Protein AF-0000000084811016 (afdb_homodimer)

pLDDT: mean 85.23, std 10.67, range [47.03, 97.75]

Nearest PDB structures (foldseek):
  6pan-assembly1_A  TM=7.831E-01  e=5.063E-28  Novosphingobium aromaticivorans DSM 12444
  6pao-assembly1_B  TM=7.851E-01  e=3.276E-26  Novosphingobium aromaticivorans DSM 12444
  6par-assembly3_E  TM=7.884E-01  e=3.977E-26  Novosphingobium aromaticivorans DSM 12444
  8t1p-assembly1_C  TM=8.342E-01  e=1.509E-24  Bacillus subtilis subsp. subtilis str. 168
  7n5b-assembly1_A  TM=7.430E-01  e=2.637E-23  Arabidopsis thaliana

Structure (mmCIF, N/CA/C/O backbone):
data_AF-0000000084811016-model_v1
#
loop_
_entity.id
_entity.type
_entity.pdbx_description
1 polymer 'ABC-type multidrug transport system, ATPase and permease components'
#
loop_
_atom_site.group_PDB
_atom_site.id
_atom_site.type_symbol
_atom_site.label_atom_id
_atom_site.label_alt_id
_atom_site.label_comp_id
_atom_site.label_asym_id
_atom_site.label_entity_id
_atom_site.label_seq_id
_atom_site.pdbx_PDB_ins_code
_atom_site.Cartn_x
_atom_site.Cartn_y
_atom_site.Cartn_z
_atom_site.occupancy
_atom_site.B_iso_or_equiv
_atom_site.auth_seq_id
_atom_site.auth_comp_id
_atom_site.auth_asym_id
_atom_site.auth_atom_id
_atom_site.pdbx_PDB_model_num
ATOM 1 N N . MET A 1 1 ? -8.352 -25.422 9.305 1 58.16 1 MET A N 1
ATOM 2 C CA . MET A 1 1 ? -9.492 -25.344 8.398 1 58.16 1 MET A CA 1
ATOM 3 C C . MET A 1 1 ? -10.703 -24.734 9.109 1 58.16 1 MET A C 1
ATOM 5 O O . MET A 1 1 ? -11.383 -23.875 8.555 1 58.16 1 MET A O 1
ATOM 9 N N . ARG A 1 2 ? -10.906 -25.203 10.367 1 61.25 2 ARG A N 1
ATOM 10 C CA . ARG A 1 2 ? -12.055 -24.703 11.109 1 61.25 2 ARG A CA 1
ATOM 11 C C . ARG A 1 2 ? -11.953 -23.188 11.305 1 61.25 2 ARG A C 1
ATOM 13 O O . ARG A 1 2 ? -12.945 -22.469 11.188 1 61.25 2 ARG A O 1
ATOM 20 N N . SER A 1 3 ? -10.719 -22.781 11.5 1 65.69 3 SER A N 1
ATOM 21 C CA . SER A 1 3 ? -10.523 -21.344 11.703 1 65.69 3 SER A CA 1
ATOM 22 C C . SER A 1 3 ? -10.812 -20.562 10.43 1 65.69 3 SER A C 1
ATOM 24 O O . SER A 1 3 ? -11.344 -19.453 10.484 1 65.69 3 SER A O 1
ATOM 26 N N . ILE A 1 4 ? -10.523 -21.188 9.328 1 68.5 4 ILE A N 1
ATOM 27 C CA . ILE A 1 4 ? -10.766 -20.547 8.039 1 68.5 4 ILE A CA 1
ATOM 28 C C . ILE A 1 4 ? -12.266 -20.438 7.797 1 68.5 4 ILE A C 1
ATOM 30 O O . ILE A 1 4 ? -12.758 -19.375 7.383 1 68.5 4 ILE A O 1
ATOM 34 N N . LEU A 1 5 ? -12.914 -21.484 8.133 1 66 5 LEU A N 1
ATOM 35 C CA . LEU A 1 5 ? -14.352 -21.516 7.883 1 66 5 LEU A CA 1
ATOM 36 C C . LEU A 1 5 ? -15.078 -20.531 8.789 1 66 5 LEU A C 1
ATOM 38 O O . LEU A 1 5 ? -16.078 -19.938 8.375 1 66 5 LEU A O 1
ATOM 42 N N . ARG A 1 6 ? -14.57 -20.359 9.922 1 64.88 6 ARG A N 1
ATOM 43 C CA . ARG A 1 6 ? -15.219 -19.453 10.867 1 64.88 6 ARG A CA 1
ATOM 44 C C . ARG A 1 6 ? -15.008 -18 10.461 1 64.88 6 ARG A C 1
ATOM 46 O O . ARG A 1 6 ? -15.805 -17.141 10.82 1 64.88 6 ARG A O 1
ATOM 53 N N . SER A 1 7 ? -13.984 -17.906 9.656 1 68.31 7 SER A N 1
ATOM 54 C CA . SER A 1 7 ? -13.672 -16.531 9.242 1 68.31 7 SER A CA 1
ATOM 55 C C . SER A 1 7 ? -14.508 -16.125 8.039 1 68.31 7 SER A C 1
ATOM 57 O O . SER A 1 7 ? -14.562 -14.938 7.695 1 68.31 7 SER A O 1
ATOM 59 N N . LEU A 1 8 ? -15.266 -17.078 7.496 1 75.56 8 LEU A N 1
ATOM 60 C CA . LEU A 1 8 ? -16.047 -16.781 6.297 1 75.56 8 LEU A CA 1
ATOM 61 C C . LEU A 1 8 ? -17.453 -16.312 6.656 1 75.56 8 LEU A C 1
ATOM 63 O O . LEU A 1 8 ? -18.031 -16.797 7.629 1 75.56 8 LEU A O 1
ATOM 67 N N . PRO A 1 9 ? -17.922 -15.375 5.922 1 73.56 9 PRO A N 1
ATOM 68 C CA . PRO A 1 9 ? -19.312 -14.945 6.133 1 73.56 9 PRO A CA 1
ATOM 69 C C . PRO A 1 9 ? -20.312 -16.062 5.883 1 73.56 9 PRO A C 1
ATOM 71 O O . PRO A 1 9 ? -20.078 -16.953 5.062 1 73.56 9 PRO A O 1
ATOM 74 N N . ALA A 1 10 ? -21.375 -16.109 6.582 1 70.56 10 ALA A N 1
ATOM 75 C CA . ALA A 1 10 ? -22.391 -17.172 6.578 1 70.56 10 ALA A CA 1
ATOM 76 C C . ALA A 1 10 ? -22.906 -17.422 5.168 1 70.56 10 ALA A C 1
ATOM 78 O O . ALA A 1 10 ? -23.094 -18.562 4.762 1 70.56 10 ALA A O 1
ATOM 79 N N . ALA A 1 11 ? -23.062 -16.297 4.418 1 70.44 11 ALA A N 1
ATOM 80 C CA . ALA A 1 11 ? -23.609 -16.438 3.066 1 70.44 11 ALA A CA 1
ATOM 81 C C . ALA A 1 11 ? -22.656 -17.25 2.186 1 70.44 11 ALA A C 1
ATOM 83 O O . ALA A 1 11 ? -23.094 -17.984 1.301 1 70.44 11 ALA A O 1
ATOM 84 N N . PHE A 1 12 ? -21.484 -17.203 2.496 1 76.62 12 PHE A N 1
ATOM 85 C CA . PHE A 1 12 ? -20.5 -17.875 1.651 1 76.62 12 PHE A CA 1
ATOM 86 C C . PHE A 1 12 ? -20.266 -19.297 2.125 1 76.62 12 PHE A C 1
ATOM 88 O O . PHE A 1 12 ? -19.781 -20.141 1.359 1 76.62 12 PHE A O 1
ATOM 95 N N . ARG A 1 13 ? -20.75 -19.656 3.24 1 77.75 13 ARG A N 1
ATOM 96 C CA . ARG A 1 13 ? -20.594 -21.016 3.717 1 77.75 13 ARG A CA 1
ATOM 97 C C . ARG A 1 13 ? -21.484 -21.984 2.936 1 77.75 13 ARG A C 1
ATOM 99 O O . ARG A 1 13 ? -21.031 -23.062 2.541 1 77.75 13 ARG A O 1
ATOM 106 N N . ARG A 1 14 ? -22.688 -21.547 2.672 1 78.81 14 ARG A N 1
ATOM 107 C CA . ARG A 1 14 ? -23.594 -22.406 1.901 1 78.81 14 ARG A CA 1
ATOM 108 C C . ARG A 1 14 ? -23.125 -22.531 0.456 1 78.81 14 ARG A C 1
ATOM 110 O O . ARG A 1 14 ? -23.125 -23.625 -0.107 1 78.81 14 ARG A O 1
ATOM 117 N N . ARG A 1 15 ? -22.797 -21.422 -0.067 1 81.06 15 ARG A N 1
ATOM 118 C CA . ARG A 1 15 ? -22.266 -21.438 -1.43 1 81.06 15 ARG A CA 1
ATOM 119 C C . ARG A 1 15 ? -20.953 -22.203 -1.506 1 81.06 15 ARG A C 1
ATOM 121 O O . ARG A 1 15 ? -20.625 -22.766 -2.549 1 81.06 15 ARG A O 1
ATOM 128 N N . GLY A 1 16 ? -20.312 -22.234 -0.375 1 82.12 16 GLY A N 1
ATOM 129 C CA . GLY A 1 16 ? -19.062 -22.969 -0.292 1 82.12 16 GLY A CA 1
ATOM 130 C C . GLY A 1 16 ? -19.234 -24.469 -0.471 1 82.12 16 GLY A C 1
ATOM 131 O O . GLY A 1 16 ? -18.406 -25.125 -1.105 1 82.12 16 GLY A O 1
ATOM 132 N N . LEU A 1 17 ? -20.359 -24.953 -0.088 1 81.12 17 LEU A N 1
ATOM 133 C CA . LEU A 1 17 ? -20.656 -26.375 -0.242 1 81.12 17 LEU A CA 1
ATOM 134 C C . LEU A 1 17 ? -20.891 -26.734 -1.706 1 81.12 17 LEU A C 1
ATOM 136 O O . LEU A 1 17 ? -20.5 -27.797 -2.168 1 81.12 17 LEU A O 1
ATOM 140 N N . ARG A 1 18 ? -21.547 -25.812 -2.354 1 83.06 18 ARG A N 1
ATOM 141 C CA . ARG A 1 18 ? -21.75 -26.031 -3.781 1 83.06 18 ARG A CA 1
ATOM 142 C C . ARG A 1 18 ? -20.422 -26.062 -4.527 1 83.06 18 ARG A C 1
ATOM 144 O O . ARG A 1 18 ? -20.234 -26.859 -5.441 1 83.06 18 ARG A O 1
ATOM 151 N N . ILE A 1 19 ? -19.609 -25.281 -4.078 1 85.75 19 ILE A N 1
ATOM 152 C CA . ILE A 1 19 ? -18.297 -25.219 -4.723 1 85.75 19 ILE A CA 1
ATOM 153 C C . ILE A 1 19 ? -17.5 -26.484 -4.391 1 85.75 19 ILE A C 1
ATOM 155 O O . ILE A 1 19 ? -16.766 -27 -5.234 1 85.75 19 ILE A O 1
ATOM 159 N N . ALA A 1 20 ? -17.703 -26.953 -3.201 1 84.38 20 ALA A N 1
ATOM 160 C CA . ALA A 1 20 ? -17.078 -28.219 -2.838 1 84.38 20 ALA A CA 1
ATOM 161 C C . ALA A 1 20 ? -17.562 -29.359 -3.744 1 84.38 20 ALA A C 1
ATOM 163 O O . ALA A 1 20 ? -16.766 -30.219 -4.137 1 84.38 20 ALA A O 1
ATOM 164 N N . ALA A 1 21 ? -18.797 -29.297 -4.074 1 86.56 21 ALA A N 1
ATOM 165 C CA . ALA A 1 21 ? -19.359 -30.297 -4.984 1 86.56 21 ALA A CA 1
ATOM 166 C C . ALA A 1 21 ? -18.75 -30.188 -6.371 1 86.56 21 ALA A C 1
ATOM 168 O O . ALA A 1 21 ? -18.516 -31.203 -7.039 1 86.56 21 ALA A O 1
ATOM 169 N N . THR A 1 22 ? -18.562 -28.938 -6.746 1 88.31 22 THR A N 1
ATOM 170 C CA . THR A 1 22 ? -17.922 -28.734 -8.039 1 88.31 22 THR A CA 1
ATOM 171 C C . THR A 1 22 ? -16.516 -29.312 -8.047 1 88.31 22 THR A C 1
ATOM 173 O O . THR A 1 22 ? -16.047 -29.828 -9.07 1 88.31 22 THR A O 1
ATOM 176 N N . LEU A 1 23 ? -15.883 -29.328 -6.934 1 86.56 23 LEU A N 1
ATOM 177 C CA . LEU A 1 23 ? -14.539 -29.891 -6.832 1 86.56 23 LEU A CA 1
ATOM 178 C C . LEU A 1 23 ? -14.578 -31.406 -6.984 1 86.56 23 LEU A C 1
ATOM 180 O O . LEU A 1 23 ? -13.719 -32 -7.652 1 86.56 23 LEU A O 1
ATOM 184 N N . VAL A 1 24 ? -15.547 -31.984 -6.418 1 86.5 24 VAL A N 1
ATOM 185 C CA . VAL A 1 24 ? -15.719 -33.438 -6.516 1 86.5 24 VAL A CA 1
ATOM 186 C C . VAL A 1 24 ? -16.016 -33.812 -7.961 1 86.5 24 VAL A C 1
ATOM 188 O O . VAL A 1 24 ? -15.43 -34.781 -8.492 1 86.5 24 VAL A O 1
ATOM 191 N N . LEU A 1 25 ? -16.875 -33.062 -8.508 1 89.56 25 LEU A N 1
ATOM 192 C CA . LEU A 1 25 ? -17.25 -33.344 -9.891 1 89.56 25 LEU A CA 1
ATOM 193 C C . LEU A 1 25 ? -16.047 -33.219 -10.812 1 89.56 25 LEU A C 1
ATOM 195 O O . LEU A 1 25 ? -15.867 -34 -11.734 1 89.56 25 LEU A O 1
ATOM 199 N N . ARG A 1 26 ? -15.289 -32.281 -10.57 1 87 26 ARG A N 1
ATOM 200 C CA . ARG A 1 26 ? -14.102 -32.062 -11.391 1 87 26 ARG A CA 1
ATOM 201 C C . ARG A 1 26 ? -13.117 -33.219 -11.211 1 87 26 ARG A C 1
ATOM 203 O O . ARG A 1 26 ? -12.477 -33.656 -12.18 1 87 26 ARG A O 1
ATOM 210 N N . ALA A 1 27 ? -13.008 -33.656 -9.984 1 85 27 ALA A N 1
ATOM 211 C CA . ALA A 1 27 ? -12.117 -34.781 -9.719 1 85 27 ALA A CA 1
ATOM 212 C C . ALA A 1 27 ? -12.586 -36.031 -10.453 1 85 27 ALA A C 1
ATOM 214 O O . ALA A 1 27 ? -11.781 -36.75 -11.031 1 85 27 ALA A O 1
ATOM 215 N N . VAL A 1 28 ? -13.812 -36.25 -10.5 1 86.81 28 VAL A N 1
ATOM 216 C CA . VAL A 1 28 ? -14.391 -37.406 -11.164 1 86.81 28 VAL A CA 1
ATOM 217 C C . VAL A 1 28 ? -14.211 -37.281 -12.672 1 86.81 28 VAL A C 1
ATOM 219 O O . VAL A 1 28 ? -13.867 -38.25 -13.352 1 86.81 28 VAL A O 1
ATOM 222 N N . LEU A 1 29 ? -14.445 -36.094 -13.102 1 87.06 29 LEU A N 1
ATOM 223 C CA . LEU A 1 29 ? -14.281 -35.844 -14.531 1 87.06 29 LEU A CA 1
ATOM 224 C C . LEU A 1 29 ? -12.828 -36.062 -14.953 1 87.06 29 LEU A C 1
ATOM 226 O O . LEU A 1 29 ? -12.555 -36.562 -16.031 1 87.06 29 LEU A O 1
ATOM 230 N N . ASN A 1 30 ? -11.969 -35.625 -14.125 1 82.62 30 ASN A N 1
ATOM 231 C CA . ASN A 1 30 ? -10.555 -35.781 -14.438 1 82.62 30 ASN A CA 1
ATOM 232 C C . ASN A 1 30 ? -10.148 -37.25 -14.438 1 82.62 30 ASN A C 1
ATOM 234 O O . ASN A 1 30 ? -9.344 -37.688 -15.266 1 82.62 30 ASN A O 1
ATOM 238 N N . LEU A 1 31 ? -10.703 -37.969 -13.547 1 80.88 31 LEU A N 1
ATOM 239 C CA . LEU A 1 31 ? -10.461 -39.406 -13.555 1 80.88 31 LEU A CA 1
ATOM 240 C C . LEU A 1 31 ? -11.047 -40.062 -14.805 1 80.88 31 LEU A C 1
ATOM 242 O O . LEU A 1 31 ? -10.414 -40.906 -15.422 1 80.88 31 LEU A O 1
ATOM 246 N N . ALA A 1 32 ? -12.188 -39.625 -15.109 1 81.62 32 ALA A N 1
ATOM 247 C CA . ALA A 1 32 ? -12.859 -40.156 -16.297 1 81.62 32 ALA A CA 1
ATOM 248 C C . ALA A 1 32 ? -12.078 -39.844 -17.562 1 81.62 32 ALA A C 1
ATOM 250 O O . ALA A 1 32 ? -12.055 -40.625 -18.5 1 81.62 32 ALA A O 1
ATOM 251 N N . GLY A 1 33 ? -11.539 -38.656 -17.609 1 78.44 33 GLY A N 1
ATOM 252 C CA . GLY A 1 33 ? -10.719 -38.312 -18.75 1 78.44 33 GLY A CA 1
ATOM 253 C C . GLY A 1 33 ? -9.5 -39.188 -18.922 1 78.44 33 GLY A C 1
ATOM 254 O O . GLY A 1 33 ? -9.141 -39.562 -20.031 1 78.44 33 GLY A O 1
ATOM 255 N N . LEU A 1 34 ? -8.93 -39.531 -17.844 1 73.19 34 LEU A N 1
ATOM 256 C CA . LEU A 1 34 ? -7.785 -40.438 -17.891 1 73.19 34 LEU A CA 1
ATOM 257 C C . LEU A 1 34 ? -8.219 -41.844 -18.281 1 73.19 34 LEU A C 1
ATOM 259 O O . LEU A 1 34 ? -7.527 -42.5 -19.062 1 73.19 34 LEU A O 1
ATOM 263 N N . ALA A 1 35 ? -9.328 -42.25 -17.766 1 71.81 35 ALA A N 1
ATOM 264 C CA . ALA A 1 35 ? -9.859 -43.594 -18.062 1 71.81 35 ALA A CA 1
ATOM 265 C C . ALA A 1 35 ? -10.273 -43.688 -19.531 1 71.81 35 ALA A C 1
ATOM 267 O O . ALA A 1 35 ? -10.172 -44.781 -20.125 1 71.81 35 ALA A O 1
ATOM 268 N N . ALA A 1 36 ? -10.664 -42.625 -20.047 1 74.69 36 ALA A N 1
ATOM 269 C CA . ALA A 1 36 ? -11.141 -42.594 -21.422 1 74.69 36 ALA A CA 1
ATOM 270 C C . ALA A 1 36 ? -10 -42.875 -22.406 1 74.69 36 ALA A C 1
ATOM 272 O O . ALA A 1 36 ? -10.234 -43.25 -23.562 1 74.69 36 ALA A O 1
ATOM 273 N N . LEU A 1 37 ? -8.781 -42.688 -21.922 1 71.75 37 LEU A N 1
ATOM 274 C CA . LEU A 1 37 ? -7.629 -42.906 -22.797 1 71.75 37 LEU A CA 1
ATOM 275 C C . LEU A 1 37 ? -7.262 -44.375 -22.859 1 71.75 37 LEU A C 1
ATOM 277 O O . LEU A 1 37 ? -6.531 -44.812 -23.75 1 71.75 37 LEU A O 1
ATOM 281 N N . LEU A 1 38 ? -7.848 -45.25 -22 1 68.31 38 LEU A N 1
ATOM 282 C CA . LEU A 1 38 ? -7.484 -46.656 -21.875 1 68.31 38 LEU A CA 1
ATOM 283 C C . LEU A 1 38 ? -7.941 -47.438 -23.094 1 68.31 38 LEU A C 1
ATOM 285 O O . LEU A 1 38 ? -7.176 -48.25 -23.641 1 68.31 38 LEU A O 1
ATOM 289 N N . PRO A 1 39 ? -9.164 -47.188 -23.531 1 65.75 39 PRO A N 1
ATOM 290 C CA . PRO A 1 39 ? -9.586 -47.938 -24.719 1 65.75 39 PRO A CA 1
ATOM 291 C C . PRO A 1 39 ? -8.703 -47.688 -25.938 1 65.75 39 PRO A C 1
ATOM 293 O O . PRO A 1 39 ? -8.453 -48.594 -26.734 1 65.75 39 PRO A O 1
ATOM 296 N N . VAL A 1 40 ? -8.289 -46.5 -26.031 1 67.62 40 VAL A N 1
ATOM 297 C CA . VAL A 1 40 ? -7.406 -46.156 -27.141 1 67.62 40 VAL A CA 1
ATOM 298 C C . VAL A 1 40 ? -6.082 -46.906 -27 1 67.62 40 VAL A C 1
ATOM 300 O O . VAL A 1 40 ? -5.539 -47.406 -27.984 1 67.62 40 VAL A O 1
ATOM 303 N N . LEU A 1 41 ? -5.648 -47 -25.797 1 64.75 41 LEU A N 1
ATOM 304 C CA . LEU A 1 41 ? -4.406 -47.719 -25.516 1 64.75 41 LEU A CA 1
ATOM 305 C C . LEU A 1 41 ? -4.555 -49.188 -25.812 1 64.75 41 LEU A C 1
ATOM 307 O O . LEU A 1 41 ? -3.654 -49.812 -26.391 1 64.75 41 LEU A O 1
ATOM 311 N N . THR A 1 42 ? -5.684 -49.781 -25.484 1 64.44 42 THR A N 1
ATOM 312 C CA . THR A 1 42 ? -5.914 -51.219 -25.703 1 64.44 42 THR A CA 1
ATOM 313 C C . THR A 1 42 ? -6.055 -51.531 -27.188 1 64.44 42 THR A C 1
ATOM 315 O O . THR A 1 42 ? -5.609 -52.562 -27.656 1 64.44 42 THR A O 1
ATOM 318 N N . LEU A 1 43 ? -6.648 -50.625 -27.859 1 65.88 43 LEU A N 1
ATOM 319 C CA . LEU A 1 43 ? -6.828 -50.844 -29.281 1 65.88 43 LEU A CA 1
ATOM 320 C C . LEU A 1 43 ? -5.484 -50.875 -30 1 65.88 43 LEU A C 1
ATOM 322 O O . LEU A 1 43 ? -5.305 -51.625 -30.969 1 65.88 43 LEU A O 1
ATOM 326 N N . VAL A 1 44 ? -4.637 -50.094 -29.5 1 63.62 44 VAL A N 1
ATOM 327 C CA . VAL A 1 44 ? -3.336 -49.969 -30.141 1 63.62 44 VAL A CA 1
ATOM 328 C C . VAL A 1 44 ? -2.457 -51.156 -29.75 1 63.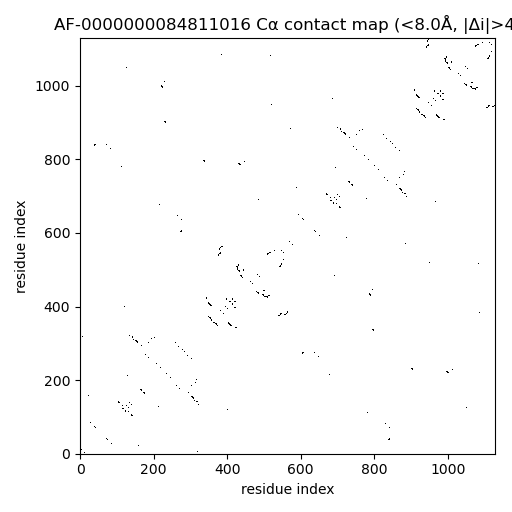62 44 VAL A C 1
ATOM 330 O O . VAL A 1 44 ? -1.685 -51.688 -30.562 1 63.62 44 VAL A O 1
ATOM 333 N N . LEU A 1 45 ? -2.547 -51.625 -28.5 1 60.88 45 LEU A N 1
ATOM 334 C CA . LEU A 1 45 ? -1.664 -52.656 -27.984 1 60.88 45 LEU A CA 1
ATOM 335 C C . LEU A 1 45 ? -2.123 -54.031 -28.438 1 60.88 45 LEU A C 1
ATOM 337 O O . LEU A 1 45 ? -1.302 -54.938 -28.625 1 60.88 45 LEU A O 1
ATOM 341 N N . ASP A 1 46 ? -3.441 -54.281 -28.406 1 58.56 46 ASP A N 1
ATOM 342 C CA . ASP A 1 46 ? -3.918 -55.594 -28.812 1 58.56 46 ASP A CA 1
ATOM 343 C C . ASP A 1 46 ? -4.922 -55.5 -29.969 1 58.56 46 ASP A C 1
ATOM 345 O O . ASP A 1 46 ? -6.133 -55.469 -29.734 1 58.56 46 ASP A O 1
ATOM 349 N N . PRO A 1 47 ? -4.371 -55.281 -31.188 1 55.72 47 PRO A N 1
ATOM 350 C CA . PRO A 1 47 ? -5.309 -55.188 -32.312 1 55.72 47 PRO A CA 1
ATOM 351 C C . PRO A 1 47 ? -6.227 -56.406 -32.406 1 55.72 47 PRO A C 1
ATOM 353 O O . PRO A 1 47 ? -7.309 -56.312 -33 1 55.72 47 PRO A O 1
ATOM 356 N N . ALA A 1 48 ? -5.695 -57.562 -32 1 54.34 48 ALA A N 1
ATOM 357 C CA . ALA A 1 48 ? -6.5 -58.781 -32.094 1 54.34 48 ALA A CA 1
ATOM 358 C C . ALA A 1 48 ? -7.578 -58.812 -31.016 1 54.34 48 ALA A C 1
ATOM 360 O O . ALA A 1 48 ? -8.312 -59.781 -30.891 1 54.34 48 ALA A O 1
ATOM 361 N N . GLY A 1 49 ? -7.516 -57.875 -30.188 1 53.06 49 GLY A N 1
ATOM 362 C CA . GLY A 1 49 ? -8.445 -57.875 -29.062 1 53.06 49 GLY A CA 1
ATOM 363 C C . GLY A 1 49 ? -9.898 -57.75 -29.484 1 53.06 49 GLY A C 1
ATOM 364 O O . GLY A 1 49 ? -10.797 -57.812 -28.656 1 53.06 49 GLY A O 1
ATOM 365 N N . PHE A 1 50 ? -10.102 -57.5 -30.719 1 53.56 50 PHE A N 1
ATOM 366 C CA . PHE A 1 50 ? -11.453 -57.438 -31.266 1 53.56 50 PHE A CA 1
ATOM 367 C C . PHE A 1 50 ? -12.062 -58.812 -31.375 1 53.56 50 PHE A C 1
ATOM 369 O O . PHE A 1 50 ? -13.281 -58.969 -31.547 1 53.56 50 PHE A O 1
ATOM 376 N N . GLU A 1 51 ? -11.188 -59.719 -31.453 1 51.81 51 GLU A N 1
ATOM 377 C CA . GLU A 1 51 ? -11.734 -61.031 -31.672 1 51.81 51 GLU A CA 1
ATOM 378 C C . GLU A 1 51 ? -12.016 -61.75 -30.359 1 51.81 51 GLU A C 1
ATOM 380 O O . GLU A 1 51 ? -12.742 -62.75 -30.312 1 51.81 51 GLU A O 1
ATOM 385 N N . GLY A 1 52 ? -11.477 -61.188 -29.25 1 51.44 52 GLY A N 1
ATOM 386 C CA . GLY A 1 52 ? -11.703 -62 -28.062 1 51.44 52 GLY A CA 1
ATOM 387 C C . GLY A 1 52 ? -12.859 -61.5 -27.219 1 51.44 52 GLY A C 1
ATOM 388 O O . GLY A 1 52 ? -13.727 -60.781 -27.703 1 51.44 52 GLY A O 1
ATOM 389 N N . ASP A 1 53 ? -13.211 -62.031 -26.031 1 53.12 53 ASP A N 1
ATOM 390 C CA . ASP A 1 53 ? -14.289 -61.812 -25.078 1 53.12 53 ASP A CA 1
ATOM 391 C C . ASP A 1 53 ? -14.094 -60.531 -24.281 1 53.12 53 ASP A C 1
ATOM 393 O O . ASP A 1 53 ? -14.719 -60.344 -23.234 1 53.12 53 ASP A O 1
ATOM 397 N N . GLY A 1 54 ? -13.297 -59.625 -24.703 1 56.06 54 GLY A N 1
ATOM 398 C CA . GLY A 1 54 ? -13.094 -58.469 -23.828 1 56.06 54 GLY A CA 1
ATOM 399 C C . GLY A 1 54 ? -14.117 -57.375 -24.031 1 56.06 54 GLY A C 1
ATOM 400 O O . GLY A 1 54 ? -14.953 -57.469 -24.938 1 56.06 54 GLY A O 1
ATOM 401 N N . PRO A 1 55 ? -14.344 -56.5 -23.078 1 60.53 55 PRO A N 1
ATOM 402 C CA . PRO A 1 55 ? -15.367 -55.469 -23.125 1 60.53 55 PRO A CA 1
ATOM 403 C C . PRO A 1 55 ? -15.32 -54.656 -24.438 1 60.53 55 PRO A C 1
ATOM 405 O O . PRO A 1 55 ? -16.375 -54.281 -24.969 1 60.53 55 PRO A O 1
ATOM 408 N N . LEU A 1 56 ? -14.219 -54.625 -25.109 1 63.59 56 LEU A N 1
ATOM 409 C CA . LEU A 1 56 ? -14.141 -53.875 -26.359 1 63.59 56 LEU A CA 1
ATOM 410 C C . LEU A 1 56 ? -14.688 -54.719 -27.516 1 63.59 56 LEU A C 1
ATOM 412 O O . LEU A 1 56 ? -15.312 -54.156 -28.438 1 63.59 56 LEU A O 1
ATOM 416 N N . ALA A 1 57 ? -14.445 -55.969 -27.422 1 63.25 57 ALA A N 1
ATOM 417 C CA . ALA A 1 57 ? -14.977 -56.875 -28.453 1 63.25 57 ALA A CA 1
ATOM 418 C C . ALA A 1 57 ? -16.5 -56.875 -28.438 1 63.25 57 ALA A C 1
ATOM 420 O O . ALA A 1 57 ? -17.141 -56.906 -29.5 1 63.25 57 ALA A O 1
ATOM 421 N N . MET A 1 58 ? -16.922 -56.719 -27.141 1 61 58 MET A N 1
ATOM 422 C CA . MET A 1 58 ? -18.375 -56.719 -27.016 1 61 58 MET A CA 1
ATOM 423 C C . MET A 1 58 ? -18.969 -55.438 -27.609 1 61 58 MET A C 1
ATOM 425 O O . MET A 1 58 ? -20.016 -55.5 -28.266 1 61 58 MET A O 1
ATOM 429 N N . VAL A 1 59 ? -18.25 -54.312 -27.328 1 66.94 59 VAL A N 1
ATOM 430 C CA . VAL A 1 59 ? -18.75 -53.062 -27.875 1 66.94 59 VAL A CA 1
ATOM 431 C C . VAL A 1 59 ? -18.609 -53.062 -29.406 1 66.94 59 VAL A C 1
ATOM 433 O O . VAL A 1 59 ? -19.453 -52.531 -30.109 1 66.94 59 VAL A O 1
ATOM 436 N N . TYR A 1 60 ? -17.578 -53.75 -29.875 1 66 60 TYR A N 1
ATOM 437 C CA . TYR A 1 60 ? -17.375 -53.875 -31.312 1 66 60 TYR A CA 1
ATOM 438 C C . TYR A 1 60 ? -18.516 -54.656 -31.953 1 66 60 TYR A C 1
ATOM 440 O O . TYR A 1 60 ? -19.062 -54.25 -32.969 1 66 60 TYR A O 1
ATOM 448 N N . VAL A 1 61 ? -18.797 -55.719 -31.281 1 62.75 61 VAL A N 1
ATOM 449 C CA . VAL A 1 61 ? -19.859 -56.562 -31.828 1 62.75 61 VAL A CA 1
ATOM 450 C C . VAL A 1 61 ? -21.188 -55.844 -31.734 1 62.75 61 VAL A C 1
ATOM 452 O O . VAL A 1 61 ? -22 -55.875 -32.656 1 62.75 61 VAL A O 1
ATOM 455 N N . TRP A 1 62 ? -21.281 -55.094 -30.672 1 62.16 62 TRP A N 1
ATOM 456 C CA . TRP A 1 62 ? -22.547 -54.406 -30.453 1 62.16 62 TRP A CA 1
ATOM 457 C C . TRP A 1 62 ? -22.672 -53.219 -31.406 1 62.16 62 TRP A C 1
ATOM 459 O O . TRP A 1 62 ? -23.781 -52.875 -31.844 1 62.16 62 TRP A O 1
ATOM 469 N N . SER A 1 63 ? -21.578 -52.5 -31.734 1 67 63 SER A N 1
ATOM 470 C CA . SER A 1 63 ? -21.641 -51.281 -32.562 1 67 63 SER A CA 1
ATOM 471 C C . SER A 1 63 ? -21.906 -51.656 -34.031 1 67 63 SER A C 1
ATOM 473 O O . SER A 1 63 ? -22.406 -50.812 -34.781 1 67 63 SER A O 1
ATOM 475 N N . GLY A 1 64 ? -21.797 -53.031 -34.5 1 61.56 64 GLY A N 1
ATOM 476 C CA . GLY A 1 64 ? -22.109 -53.531 -35.812 1 61.56 64 GLY A CA 1
ATOM 477 C C . GLY A 1 64 ? -21.172 -52.969 -36.875 1 61.56 64 GLY A C 1
ATOM 478 O O . GLY A 1 64 ? -21.484 -53 -38.062 1 61.56 64 GLY A O 1
ATOM 479 N N . VAL A 1 65 ? -20.094 -52.375 -36.438 1 63.75 65 VAL A N 1
ATOM 480 C CA . VAL A 1 65 ? -19.25 -51.781 -37.438 1 63.75 65 VAL A CA 1
ATOM 481 C C . VAL A 1 65 ? -18.391 -52.844 -38.125 1 63.75 65 VAL A C 1
ATOM 483 O O . VAL A 1 65 ? -17.891 -53.75 -37.469 1 63.75 65 VAL A O 1
ATOM 486 N N . ALA A 1 66 ? -18.531 -53 -39.375 1 62.84 66 ALA A N 1
ATOM 487 C CA . ALA A 1 66 ? -18.031 -54.062 -40.25 1 62.84 66 ALA A CA 1
ATOM 488 C C . ALA A 1 66 ? -16.516 -54.156 -40.188 1 62.84 66 ALA A C 1
ATOM 490 O O . ALA A 1 66 ? -15.945 -55.25 -40.25 1 62.84 66 ALA A O 1
ATOM 491 N N . SER A 1 67 ? -15.766 -52.938 -40.125 1 70.25 67 SER A N 1
ATOM 492 C CA . SER A 1 67 ? -14.312 -53.031 -40.281 1 70.25 67 SER A CA 1
ATOM 493 C C . SER A 1 67 ? -13.594 -52.594 -39.031 1 70.25 67 SER A C 1
ATOM 495 O O . SER A 1 67 ? -14.016 -51.625 -38.344 1 70.25 67 SER A O 1
ATOM 497 N N . PRO A 1 68 ? -12.812 -53.406 -38.531 1 72.56 68 PRO A N 1
ATOM 498 C CA . PRO A 1 68 ? -12.031 -53.125 -37.344 1 72.56 68 PRO A CA 1
ATOM 499 C C . PRO A 1 68 ? -11.383 -51.719 -37.375 1 72.56 68 PRO A C 1
ATOM 501 O O . PRO A 1 68 ? -11.266 -51.062 -36.344 1 72.56 68 PRO A O 1
ATOM 504 N N . ARG A 1 69 ? -11.164 -51.312 -38.562 1 73.5 69 ARG A N 1
ATOM 505 C CA . ARG A 1 69 ? -10.539 -50 -38.688 1 73.5 69 ARG A CA 1
ATOM 506 C C . ARG A 1 69 ? -11.539 -48.875 -38.406 1 73.5 69 ARG A C 1
ATOM 508 O O . ARG A 1 69 ? -11.219 -47.906 -37.75 1 73.5 69 ARG A O 1
ATOM 515 N N . THR A 1 70 ? -12.672 -49.094 -38.938 1 76.38 70 THR A N 1
ATOM 516 C CA . THR A 1 70 ? -13.703 -48.062 -38.75 1 76.38 70 THR A CA 1
ATOM 517 C C . THR A 1 70 ? -14.125 -48 -37.281 1 76.38 70 THR A C 1
ATOM 519 O O . THR A 1 70 ? -14.422 -46.938 -36.781 1 76.38 70 THR A O 1
ATOM 522 N N . PHE A 1 71 ? -14.047 -49.094 -36.688 1 76.81 71 PHE A N 1
ATOM 523 C CA . PHE A 1 71 ? -14.391 -49.156 -35.281 1 76.81 71 PHE A CA 1
ATOM 524 C C . PHE A 1 71 ? -13.328 -48.438 -34.438 1 76.81 71 PHE A C 1
ATOM 526 O O . PHE A 1 71 ? -13.656 -47.719 -33.5 1 76.81 71 PHE A O 1
ATOM 533 N N . ALA A 1 72 ? -12.188 -48.656 -34.812 1 74.94 72 ALA A N 1
ATOM 534 C CA . ALA A 1 72 ? -11.086 -48 -34.062 1 74.94 72 ALA A CA 1
ATOM 535 C C . ALA A 1 72 ? -11.156 -46.5 -34.219 1 74.94 72 ALA A C 1
ATOM 537 O O . ALA A 1 72 ? -10.93 -45.75 -33.25 1 74.94 72 ALA A O 1
ATOM 538 N N . LEU A 1 73 ? -11.547 -46.031 -35.344 1 79.06 73 LEU A N 1
ATOM 539 C CA . LEU A 1 73 ? -11.641 -44.594 -35.562 1 79.06 73 LEU A CA 1
ATOM 540 C C . LEU A 1 73 ? -12.844 -44.031 -34.844 1 79.06 73 LEU A C 1
ATOM 542 O O . LEU A 1 73 ? -12.789 -42.875 -34.344 1 79.06 73 LEU A O 1
ATOM 546 N N . ALA A 1 74 ? -13.836 -44.781 -34.781 1 81.75 74 ALA A N 1
ATOM 547 C CA . ALA A 1 74 ? -15.031 -44.344 -34.094 1 81.75 74 ALA A CA 1
ATOM 548 C C . ALA A 1 74 ? -14.766 -44.219 -32.594 1 81.75 74 ALA A C 1
ATOM 550 O O . ALA A 1 74 ? -15.242 -43.281 -31.922 1 81.75 74 ALA A O 1
ATOM 551 N N . VAL A 1 75 ? -14.055 -45.125 -32.094 1 81.12 75 VAL A N 1
ATOM 552 C CA . VAL A 1 75 ? -13.719 -45.094 -30.688 1 81.12 75 VAL A CA 1
ATOM 553 C C . VAL A 1 75 ? -12.797 -43.938 -30.391 1 81.12 75 VAL A C 1
ATOM 555 O O . VAL A 1 75 ? -12.969 -43.25 -29.375 1 81.12 75 VAL A O 1
ATOM 558 N N . CYS A 1 76 ? -11.875 -43.719 -31.25 1 81 76 CYS A N 1
ATOM 559 C CA . CYS A 1 76 ? -10.977 -42.562 -31.078 1 81 76 CYS A CA 1
ATOM 560 C C . CYS A 1 76 ? -11.742 -41.25 -31.141 1 81 76 CYS A C 1
ATOM 562 O O . CYS A 1 76 ? -11.492 -40.344 -30.344 1 81 76 CYS A O 1
ATOM 564 N N . GLY A 1 77 ? -12.602 -41.156 -32.062 1 84.81 77 GLY A N 1
ATOM 565 C CA . GLY A 1 77 ? -13.43 -39.969 -32.156 1 84.81 77 GLY A CA 1
ATOM 566 C C . GLY A 1 77 ? -14.289 -39.75 -30.938 1 84.81 77 GLY A C 1
ATOM 567 O O . GLY A 1 77 ? -14.461 -38.594 -30.484 1 84.81 77 GLY A O 1
ATOM 568 N N . ALA A 1 78 ? -14.797 -40.812 -30.406 1 86.31 78 ALA A N 1
ATOM 569 C CA . ALA A 1 78 ? -15.625 -40.719 -29.219 1 86.31 78 ALA A CA 1
ATOM 570 C C . ALA A 1 78 ? -14.805 -40.281 -28.016 1 86.31 78 ALA A C 1
ATOM 572 O O . ALA A 1 78 ? -15.289 -39.5 -27.172 1 86.31 78 ALA A O 1
ATOM 573 N N . VAL A 1 79 ? -13.641 -40.75 -27.938 1 85.81 79 VAL A N 1
ATOM 574 C CA . VAL A 1 79 ? -12.766 -40.375 -26.828 1 85.81 79 VAL A CA 1
ATOM 575 C C . VAL A 1 79 ? -12.391 -38.906 -26.922 1 85.81 79 VAL A C 1
ATOM 577 O O . VAL A 1 79 ? -12.406 -38.188 -25.922 1 85.81 79 VAL A O 1
ATOM 580 N N . VAL A 1 80 ? -12.055 -38.438 -28.109 1 88.62 80 VAL A N 1
ATOM 581 C CA . VAL A 1 80 ? -11.711 -37.031 -28.312 1 88.62 80 VAL A CA 1
ATOM 582 C C . VAL A 1 80 ? -12.914 -36.156 -27.969 1 88.62 80 VAL A C 1
ATOM 584 O O . VAL A 1 80 ? -12.773 -35.125 -27.312 1 88.62 80 VAL A O 1
ATOM 587 N N . GLY A 1 81 ? -14.062 -36.562 -28.484 1 91.88 81 GLY A N 1
ATOM 588 C CA . GLY A 1 81 ? -15.273 -35.844 -28.156 1 91.88 81 GLY A CA 1
ATOM 589 C C . GLY A 1 81 ? -15.555 -35.75 -26.672 1 91.88 81 GLY A C 1
ATOM 590 O O . GLY A 1 81 ? -15.945 -34.719 -26.156 1 91.88 81 GLY A O 1
ATOM 591 N N . PHE A 1 82 ? -15.32 -36.812 -25.984 1 91.06 82 PHE A N 1
ATOM 592 C CA . PHE A 1 82 ? -15.516 -36.844 -24.531 1 91.06 82 PHE A CA 1
ATOM 593 C C . PHE A 1 82 ? -14.531 -35.938 -23.828 1 91.06 82 PHE A C 1
ATOM 595 O O . PHE A 1 82 ? -14.898 -35.219 -22.891 1 91.06 82 PHE A O 1
ATOM 602 N N . ILE A 1 83 ? -13.383 -35.906 -24.266 1 89.94 83 ILE A N 1
ATOM 603 C CA . ILE A 1 83 ? -12.344 -35.094 -23.625 1 89.94 83 ILE A CA 1
ATOM 604 C C . ILE A 1 83 ? -12.648 -33.625 -23.844 1 89.94 83 ILE A C 1
ATOM 606 O O . ILE A 1 83 ? -12.469 -32.812 -22.938 1 89.94 83 ILE A O 1
ATOM 610 N N . VAL A 1 84 ? -13.07 -33.312 -25.016 1 91.56 84 VAL A N 1
ATOM 611 C CA . VAL A 1 84 ? -13.43 -31.938 -25.312 1 91.56 84 VAL A CA 1
ATOM 612 C C . VAL A 1 84 ? -14.578 -31.5 -24.406 1 91.56 84 VAL A C 1
ATOM 614 O O . VAL A 1 84 ? -14.555 -30.406 -23.844 1 91.56 84 VAL A O 1
ATOM 617 N N . LEU A 1 85 ? -15.531 -32.375 -24.281 1 93.38 85 LEU A N 1
ATOM 618 C CA . LEU A 1 85 ? -16.672 -32.094 -23.406 1 93.38 85 LEU A CA 1
ATOM 619 C C . LEU A 1 85 ? -16.219 -31.969 -21.953 1 93.38 85 LEU A C 1
ATOM 621 O O . LEU A 1 85 ? -16.641 -31.047 -21.25 1 93.38 85 LEU A O 1
ATOM 625 N N . LYS A 1 86 ? -15.43 -32.812 -21.516 1 92.19 86 LYS A N 1
ATOM 626 C CA . LYS A 1 86 ? -14.891 -32.812 -20.172 1 92.19 86 LYS A CA 1
ATOM 627 C C . LYS A 1 86 ? -14.109 -31.516 -19.906 1 92.19 86 LYS A C 1
ATOM 629 O O . LYS A 1 86 ? -14.25 -30.906 -18.844 1 92.19 86 LYS A O 1
ATOM 634 N N . CYS A 1 87 ? -13.297 -31.141 -20.891 1 91.44 87 CYS A N 1
ATOM 635 C CA . CYS A 1 87 ? -12.508 -29.922 -20.75 1 91.44 87 CYS A CA 1
ATOM 636 C C . CYS A 1 87 ? -13.422 -28.703 -20.656 1 91.44 87 CYS A C 1
ATOM 638 O O . CYS A 1 87 ? -13.148 -27.781 -19.875 1 91.44 87 CYS A O 1
ATOM 640 N N . GLY A 1 88 ? -14.445 -28.703 -21.375 1 92.62 88 GLY A N 1
ATOM 641 C CA . GLY A 1 88 ? -15.414 -27.625 -21.297 1 92.62 88 GLY A CA 1
ATOM 642 C C . GLY A 1 88 ? -16.109 -27.531 -19.953 1 92.62 88 GLY A C 1
ATOM 643 O O . GLY A 1 88 ? -16.234 -26.453 -19.391 1 92.62 88 GLY A O 1
ATOM 644 N N . VAL A 1 89 ? -16.5 -28.672 -19.453 1 93.31 89 VAL A N 1
ATOM 645 C CA . VAL A 1 89 ? -17.188 -28.719 -18.172 1 93.31 89 VAL A CA 1
ATOM 646 C C . VAL A 1 89 ? -16.203 -28.328 -17.062 1 93.31 89 VAL A C 1
ATOM 648 O O . VAL A 1 89 ? -16.562 -27.562 -16.156 1 93.31 89 VAL A O 1
ATOM 651 N N . ASN A 1 90 ? -15.023 -28.797 -17.156 1 90.81 90 ASN A N 1
ATOM 652 C CA . ASN A 1 90 ? -14 -28.438 -16.172 1 90.81 90 ASN A CA 1
ATOM 653 C C . ASN A 1 90 ? -13.719 -26.938 -16.172 1 90.81 90 ASN A C 1
ATOM 655 O O . ASN A 1 90 ? -13.477 -26.359 -15.109 1 90.81 90 ASN A O 1
ATOM 659 N N . PHE A 1 91 ? -13.719 -26.438 -17.297 1 91.5 91 PHE A N 1
ATOM 660 C CA . PHE A 1 91 ? -13.5 -25 -17.422 1 91.5 91 PHE A CA 1
ATOM 661 C C . PHE A 1 91 ? -14.609 -24.219 -16.734 1 91.5 91 PHE A C 1
ATOM 663 O O . PHE A 1 91 ? -14.344 -23.266 -15.992 1 91.5 91 PHE A O 1
ATOM 670 N N . LEU A 1 92 ? -15.844 -24.625 -16.969 1 93 92 LEU A N 1
ATOM 671 C CA . LEU A 1 92 ? -16.984 -23.938 -16.375 1 93 92 LEU A CA 1
ATOM 672 C C . LEU A 1 92 ? -17 -24.094 -14.859 1 93 92 LEU A C 1
ATOM 674 O O . LEU A 1 92 ? -17.312 -23.141 -14.133 1 93 92 LEU A O 1
ATOM 678 N N . LEU A 1 93 ? -16.656 -25.25 -14.445 1 91.56 93 LEU A N 1
ATOM 679 C CA . LEU A 1 93 ? -16.625 -25.5 -13.008 1 91.56 93 LEU A CA 1
ATOM 680 C C . LEU A 1 93 ? -15.492 -24.703 -12.352 1 91.56 93 LEU A C 1
ATOM 682 O O . LEU A 1 93 ? -15.664 -24.141 -11.266 1 91.56 93 LEU A O 1
ATOM 686 N N . ALA A 1 94 ? -14.383 -24.656 -12.992 1 89.94 94 ALA A N 1
ATOM 687 C CA . ALA A 1 94 ? -13.25 -23.875 -12.484 1 89.94 94 ALA A CA 1
ATOM 688 C C . ALA A 1 94 ? -13.586 -22.391 -12.438 1 89.94 94 ALA A C 1
ATOM 690 O O . ALA A 1 94 ? -13.18 -21.672 -11.516 1 89.94 94 ALA A O 1
ATOM 691 N N . ARG A 1 95 ? -14.258 -21.969 -13.438 1 90.56 95 ARG A N 1
ATOM 692 C CA . ARG A 1 95 ? -14.688 -20.578 -13.492 1 90.56 95 ARG A CA 1
ATOM 693 C C . ARG A 1 95 ? -15.625 -20.25 -12.336 1 90.56 95 ARG A C 1
ATOM 695 O O . ARG A 1 95 ? -15.516 -19.172 -11.734 1 90.56 95 ARG A O 1
ATOM 702 N N . ALA A 1 96 ? -16.5 -21.109 -12.07 1 91 96 ALA A N 1
ATOM 703 C CA . ALA A 1 96 ? -17.422 -20.906 -10.953 1 91 96 ALA A CA 1
ATOM 704 C C . ALA A 1 96 ? -16.656 -20.828 -9.625 1 91 96 ALA A C 1
ATOM 706 O O . ALA A 1 96 ? -16.984 -20.031 -8.758 1 91 96 ALA A O 1
ATOM 707 N N . GLU A 1 97 ? -15.734 -21.656 -9.5 1 90.19 97 GLU A N 1
ATOM 708 C CA . GLU A 1 97 ? -14.914 -21.656 -8.297 1 90.19 97 GLU A CA 1
ATOM 709 C C . GLU A 1 97 ? -14.141 -20.359 -8.141 1 90.19 97 GLU A C 1
ATOM 711 O O . GLU A 1 97 ? -14.086 -19.781 -7.055 1 90.19 97 GLU A O 1
ATOM 716 N N . ARG A 1 98 ? -13.531 -19.922 -9.203 1 90.12 98 ARG A N 1
ATOM 717 C CA . ARG A 1 98 ? -12.742 -18.703 -9.156 1 90.12 98 ARG A CA 1
ATOM 718 C C . ARG A 1 98 ? -13.625 -17.484 -8.867 1 90.12 98 ARG A C 1
ATOM 720 O O . ARG A 1 98 ? -13.219 -16.578 -8.133 1 90.12 98 ARG A O 1
ATOM 727 N N . ARG A 1 99 ? -14.766 -17.516 -9.469 1 89.94 99 ARG A N 1
ATOM 728 C CA . ARG A 1 99 ? -15.695 -16.422 -9.203 1 89.94 99 ARG A CA 1
ATOM 729 C C . ARG A 1 99 ? -16.094 -16.375 -7.734 1 89.94 99 ARG A C 1
ATOM 731 O O . ARG A 1 99 ? -16.234 -15.305 -7.156 1 89.94 99 ARG A O 1
ATOM 738 N N . TYR A 1 100 ? -16.266 -17.516 -7.219 1 91 100 TYR A N 1
ATOM 739 C CA . TYR A 1 100 ? -16.578 -17.609 -5.801 1 91 100 TYR A CA 1
ATOM 740 C C . TYR A 1 100 ? -15.453 -17.031 -4.953 1 91 100 TYR A C 1
ATOM 742 O O . TYR A 1 100 ? -15.695 -16.266 -4.023 1 91 100 TYR A O 1
ATOM 750 N N . ILE A 1 101 ? -14.305 -17.359 -5.246 1 90.81 101 ILE A N 1
ATOM 751 C CA . ILE A 1 101 ? -13.141 -16.938 -4.469 1 90.81 101 ILE A CA 1
ATOM 752 C C . ILE A 1 101 ? -12.977 -15.422 -4.559 1 90.81 101 ILE A C 1
ATOM 754 O O . ILE A 1 101 ? -12.766 -14.75 -3.545 1 90.81 101 ILE A O 1
ATOM 758 N N . TYR A 1 102 ? -13.125 -14.828 -5.73 1 92 102 TYR A N 1
ATOM 759 C CA . TYR A 1 102 ? -12.914 -13.391 -5.906 1 92 102 TYR A CA 1
ATOM 760 C C . TYR A 1 102 ? -14.094 -12.602 -5.363 1 92 102 TYR A C 1
ATOM 762 O O . TYR A 1 102 ? -13.938 -11.453 -4.93 1 92 102 TYR A O 1
ATOM 770 N N . ASP A 1 103 ? -15.25 -13.289 -5.398 1 90.56 103 ASP A N 1
ATOM 771 C CA . ASP A 1 103 ? -16.375 -12.664 -4.723 1 90.56 103 ASP A CA 1
ATOM 772 C C . ASP A 1 103 ? -16.141 -12.586 -3.215 1 90.56 103 ASP A C 1
ATOM 774 O O . ASP A 1 103 ? -16.547 -11.617 -2.568 1 90.56 103 ASP A O 1
ATOM 778 N N . LEU A 1 104 ? -15.641 -13.617 -2.732 1 89.88 104 LEU A N 1
ATOM 779 C CA . LEU A 1 104 ? -15.281 -13.609 -1.317 1 89.88 104 LEU A CA 1
ATOM 780 C C . LEU A 1 104 ? -14.234 -12.539 -1.025 1 89.88 104 LEU A C 1
ATOM 782 O O . LEU A 1 104 ? -14.289 -11.867 0.008 1 89.88 104 LEU A O 1
ATOM 786 N N . TYR A 1 105 ? -13.258 -12.406 -1.868 1 92.94 105 TYR A N 1
ATOM 787 C CA . TYR A 1 105 ? -12.258 -11.352 -1.76 1 92.94 105 TYR A CA 1
ATOM 788 C C . TYR A 1 105 ? -12.914 -9.977 -1.682 1 92.94 105 TYR A C 1
ATOM 790 O O . TYR A 1 105 ? -12.602 -9.18 -0.795 1 92.94 105 TYR A O 1
ATOM 798 N N . ARG A 1 106 ? -13.828 -9.75 -2.549 1 93.06 106 ARG A N 1
ATOM 799 C CA . ARG A 1 106 ? -14.562 -8.492 -2.586 1 93.06 106 ARG A CA 1
ATOM 800 C C . ARG A 1 106 ? -15.297 -8.242 -1.272 1 93.06 106 ARG A C 1
ATOM 802 O O . ARG A 1 106 ? -15.211 -7.156 -0.703 1 93.06 106 ARG A O 1
ATOM 809 N N . THR A 1 107 ? -15.953 -9.219 -0.825 1 90.5 107 THR A N 1
ATOM 810 C CA . THR A 1 107 ? -16.766 -9.102 0.381 1 90.5 107 THR A CA 1
ATOM 811 C C . THR A 1 107 ? -15.883 -8.875 1.606 1 90.5 107 THR A C 1
ATOM 813 O O . THR A 1 107 ? -16.203 -8.047 2.461 1 90.5 107 THR A O 1
ATOM 816 N N . LEU A 1 108 ? -14.805 -9.594 1.689 1 91.06 108 LEU A N 1
ATOM 817 C CA . LEU A 1 108 ? -13.914 -9.469 2.84 1 91.06 108 LEU A CA 1
ATOM 818 C C . LEU A 1 108 ? -13.25 -8.094 2.869 1 91.06 108 LEU A C 1
ATOM 820 O O . LEU A 1 108 ? -13.117 -7.488 3.936 1 91.06 108 LEU A O 1
ATOM 824 N N . SER A 1 109 ? -12.773 -7.633 1.723 1 94.12 109 SER A N 1
ATOM 825 C CA . SER A 1 109 ? -12.148 -6.312 1.648 1 94.12 109 SER A CA 1
ATOM 826 C C . SER A 1 109 ? -13.133 -5.219 2.047 1 94.12 109 SER A C 1
ATOM 828 O O . SER A 1 109 ? -12.773 -4.297 2.785 1 94.12 109 SER A O 1
ATOM 830 N N . ARG A 1 110 ? -14.328 -5.332 1.54 1 92 110 ARG A N 1
ATOM 831 C CA . ARG A 1 110 ? -15.375 -4.371 1.872 1 92 110 ARG A CA 1
ATOM 832 C C . ARG A 1 110 ? -15.688 -4.402 3.363 1 92 110 ARG A C 1
ATOM 834 O O . ARG A 1 110 ? -15.828 -3.352 3.994 1 92 110 ARG A O 1
ATOM 841 N N . ARG A 1 111 ? -15.805 -5.535 3.861 1 89.81 111 ARG A N 1
ATOM 842 C CA . ARG A 1 111 ? -16.109 -5.707 5.277 1 89.81 111 ARG A CA 1
ATOM 843 C C . ARG A 1 111 ? -15.016 -5.125 6.156 1 89.81 111 ARG A C 1
ATOM 845 O O . ARG A 1 111 ? -15.297 -4.492 7.176 1 89.81 111 ARG A O 1
ATOM 852 N N . LEU A 1 112 ? -13.797 -5.434 5.789 1 92.06 112 LEU A N 1
ATOM 853 C CA . LEU A 1 112 ? -12.672 -4.914 6.559 1 92.06 112 LEU A CA 1
ATOM 854 C C . LEU A 1 112 ? -12.625 -3.391 6.5 1 92.06 112 LEU A C 1
ATOM 856 O O . LEU A 1 112 ? -12.344 -2.734 7.504 1 92.06 112 LEU A O 1
ATOM 860 N N . TYR A 1 113 ? -12.891 -2.84 5.367 1 93.69 113 TYR A N 1
ATOM 861 C CA . TYR A 1 113 ? -12.945 -1.397 5.156 1 93.69 113 TYR A CA 1
ATOM 862 C C . TYR A 1 113 ? -13.984 -0.749 6.062 1 93.69 113 TYR A C 1
ATOM 864 O O . TYR A 1 113 ? -13.688 0.223 6.762 1 93.69 113 TYR A O 1
ATOM 872 N N . ILE A 1 114 ? -15.109 -1.286 6.121 1 91.56 114 ILE A N 1
ATOM 873 C CA . ILE A 1 114 ? -16.203 -0.78 6.934 1 91.56 114 ILE A CA 1
ATOM 874 C C . ILE A 1 114 ? -15.891 -0.984 8.414 1 91.56 114 ILE A C 1
ATOM 876 O O . ILE A 1 114 ? -16.094 -0.083 9.227 1 91.56 114 ILE A O 1
ATOM 880 N N . ALA A 1 115 ? -15.367 -2.15 8.742 1 91.12 115 ALA A N 1
ATOM 881 C CA . ALA A 1 115 ? -15.062 -2.482 10.125 1 91.12 115 ALA A CA 1
ATOM 882 C C . ALA A 1 115 ? -14.047 -1.506 10.719 1 91.12 115 ALA A C 1
ATOM 884 O O . ALA A 1 115 ? -14.195 -1.05 11.852 1 91.12 115 ALA A O 1
ATOM 885 N N . TYR A 1 116 ? -12.992 -1.212 9.977 1 92.62 116 TYR A N 1
ATOM 886 C CA . TYR A 1 116 ? -11.984 -0.267 10.445 1 92.62 116 TYR A CA 1
ATOM 887 C C . TYR A 1 116 ? -12.578 1.128 10.609 1 92.62 116 TYR A C 1
ATOM 889 O O . TYR A 1 116 ? -12.273 1.828 11.578 1 92.62 116 TYR A O 1
ATOM 897 N N . HIS A 1 117 ? -13.406 1.497 9.641 1 91.69 117 HIS A N 1
ATOM 898 C CA . HIS A 1 117 ? -14.047 2.805 9.719 1 91.69 117 HIS A CA 1
ATOM 899 C C . HIS A 1 117 ? -14.961 2.902 10.938 1 91.69 117 HIS A C 1
ATOM 901 O O . HIS A 1 117 ? -14.938 3.906 11.648 1 91.69 117 HIS A O 1
ATOM 907 N N . ASP A 1 118 ? -15.656 1.892 11.211 1 89.5 118 ASP A N 1
ATOM 908 C CA . ASP A 1 118 ? -16.688 1.914 12.242 1 89.5 118 ASP A CA 1
ATOM 909 C C . ASP A 1 118 ? -16.078 1.816 13.633 1 89.5 118 ASP A C 1
ATOM 911 O O . ASP A 1 118 ? -16.766 2.057 14.633 1 89.5 118 ASP A O 1
ATOM 915 N N . ARG A 1 119 ? -14.844 1.521 13.766 1 89.44 119 ARG A N 1
ATOM 916 C CA . ARG A 1 119 ? -14.18 1.419 15.062 1 89.44 119 ARG A CA 1
ATOM 917 C C . ARG A 1 119 ? -13.992 2.795 15.688 1 89.44 119 ARG A C 1
ATOM 919 O O . ARG A 1 119 ? -13.734 2.906 16.891 1 89.44 119 ARG A O 1
ATOM 926 N N . GLY A 1 120 ? -14.062 3.871 14.836 1 90.31 120 GLY A N 1
ATOM 927 C CA . GLY A 1 120 ? -14.109 5.219 15.383 1 90.31 120 GLY A CA 1
ATOM 928 C C . GLY A 1 120 ? -12.766 5.926 15.352 1 90.31 120 GLY A C 1
ATOM 929 O O . GLY A 1 120 ? -11.758 5.34 14.945 1 90.31 120 GLY A O 1
ATOM 930 N N . LEU A 1 121 ? -12.789 7.105 15.844 1 91.06 121 LEU A N 1
ATOM 931 C CA . LEU A 1 121 ? -11.648 8 15.758 1 91.06 121 LEU A CA 1
ATOM 932 C C . LEU A 1 121 ? -10.531 7.547 16.688 1 91.06 121 LEU A C 1
ATOM 934 O O . LEU A 1 121 ? -9.352 7.641 16.344 1 91.06 121 LEU A O 1
ATOM 938 N N . ALA A 1 122 ? -10.891 7.109 17.859 1 88.69 122 ALA A N 1
ATOM 939 C CA . ALA A 1 122 ? -9.883 6.676 18.828 1 88.69 122 ALA A CA 1
ATOM 940 C C . ALA A 1 122 ? -9.023 5.559 18.25 1 88.69 122 ALA A C 1
ATOM 942 O O . ALA A 1 122 ? -7.797 5.562 18.406 1 88.69 122 ALA A O 1
ATOM 943 N N . PHE A 1 123 ? -9.648 4.594 17.594 1 89.44 123 PHE A N 1
ATOM 944 C CA . PHE A 1 123 ? -8.945 3.482 16.969 1 89.44 123 PHE A CA 1
ATOM 945 C C . PHE A 1 123 ? -8.055 3.975 15.836 1 89.44 123 PHE A C 1
ATOM 947 O O . PHE A 1 123 ? -6.891 3.568 15.727 1 89.44 123 PHE A O 1
ATOM 954 N N . ILE A 1 124 ? -8.594 4.848 15 1 90.5 124 ILE A N 1
ATOM 955 C CA . ILE A 1 124 ? -7.867 5.344 13.836 1 90.5 124 ILE A CA 1
ATOM 956 C C . ILE A 1 124 ? -6.641 6.133 14.289 1 90.5 124 ILE A C 1
ATOM 958 O O . ILE A 1 124 ? -5.555 5.988 13.719 1 90.5 124 ILE A O 1
ATOM 962 N N . ASN A 1 125 ? -6.762 6.953 15.305 1 88.31 125 ASN A N 1
ATOM 963 C CA . ASN A 1 125 ? -5.668 7.773 15.805 1 88.31 125 ASN A CA 1
ATOM 964 C C . ASN A 1 125 ? -4.574 6.922 16.453 1 88.31 125 ASN A C 1
ATOM 966 O O . ASN A 1 125 ? -3.428 7.359 16.562 1 88.31 125 ASN A O 1
ATOM 970 N N . ASN A 1 126 ? -4.973 5.738 16.906 1 87.31 126 ASN A N 1
ATOM 971 C CA . ASN A 1 126 ? -4.004 4.863 17.562 1 87.31 126 ASN A CA 1
ATOM 972 C C . ASN A 1 126 ? -3.434 3.834 16.594 1 87.31 126 ASN A C 1
ATOM 974 O O . ASN A 1 126 ? -2.646 2.973 17 1 87.31 126 ASN A O 1
ATOM 978 N N . SER A 1 127 ? -3.906 3.953 15.43 1 88.25 127 SER A N 1
ATOM 979 C CA . SER A 1 127 ? -3.412 3.053 14.391 1 88.25 127 SER A CA 1
ATOM 980 C C . SER A 1 127 ? -2.684 3.82 13.297 1 88.25 127 SER A C 1
ATOM 982 O O . SER A 1 127 ? -2.756 5.051 13.242 1 88.25 127 SER A O 1
ATOM 984 N N . ASN A 1 128 ? -1.903 3.094 12.555 1 87.88 128 ASN A N 1
ATOM 985 C CA . ASN A 1 128 ? -1.241 3.691 11.398 1 87.88 128 ASN A CA 1
ATOM 986 C C . ASN A 1 128 ? -2.055 3.496 10.125 1 87.88 128 ASN A C 1
ATOM 988 O O . ASN A 1 128 ? -2.42 2.369 9.781 1 87.88 128 ASN A O 1
ATOM 992 N N . SER A 1 129 ? -2.391 4.602 9.477 1 88.88 129 SER A N 1
ATOM 993 C CA . SER A 1 129 ? -3.268 4.586 8.305 1 88.88 129 SER A CA 1
ATOM 994 C C . SER A 1 129 ? -2.699 3.703 7.199 1 88.88 129 SER A C 1
ATOM 996 O O . SER A 1 129 ? -3.449 3.037 6.484 1 88.88 129 SER A O 1
ATOM 998 N N . SER A 1 130 ? -1.342 3.668 7.023 1 86.06 130 SER A N 1
ATOM 999 C CA . SER A 1 130 ? -0.718 2.855 5.984 1 86.06 130 SER A CA 1
ATOM 1000 C C . SER A 1 130 ? -0.903 1.366 6.262 1 86.06 130 SER A C 1
ATOM 1002 O O . SER A 1 130 ? -1.061 0.572 5.332 1 86.06 130 SER A O 1
ATOM 1004 N N . VAL A 1 131 ? -0.882 1.028 7.547 1 86.44 131 VAL A N 1
ATOM 1005 C CA . VAL A 1 131 ? -1.056 -0.368 7.934 1 86.44 131 VAL A CA 1
ATOM 1006 C C . VAL A 1 131 ? -2.504 -0.792 7.703 1 86.44 131 VAL A C 1
ATOM 1008 O O . VAL A 1 131 ? -2.762 -1.879 7.176 1 86.44 131 VAL A O 1
ATOM 1011 N N . LEU A 1 132 ? -3.443 0.057 8.086 1 91 132 LEU A N 1
ATOM 1012 C CA . LEU A 1 132 ? -4.855 -0.235 7.859 1 91 132 LEU A CA 1
ATOM 1013 C C . LEU A 1 132 ? -5.152 -0.356 6.367 1 91 132 LEU A C 1
ATOM 1015 O O . LEU A 1 132 ? -5.871 -1.266 5.945 1 91 132 LEU A O 1
ATOM 1019 N N . ALA A 1 133 ? -4.566 0.589 5.629 1 91.31 133 ALA A N 1
ATOM 1020 C CA . ALA A 1 133 ? -4.762 0.564 4.18 1 91.31 133 ALA A CA 1
ATOM 1021 C C . ALA A 1 133 ? -4.184 -0.709 3.57 1 91.31 133 ALA A C 1
ATOM 1023 O O . ALA A 1 133 ? -4.785 -1.305 2.674 1 91.31 133 ALA A O 1
ATOM 1024 N N . ARG A 1 134 ? -3.053 -1.143 4.02 1 88.25 134 ARG A N 1
ATOM 1025 C CA . ARG A 1 134 ? -2.434 -2.371 3.533 1 88.25 134 ARG A CA 1
ATOM 1026 C C . ARG A 1 134 ? -3.309 -3.582 3.84 1 88.25 134 ARG A C 1
ATOM 1028 O O . ARG A 1 134 ? -3.445 -4.48 3.008 1 88.25 134 ARG A O 1
ATOM 1035 N N . ASN A 1 135 ? -3.875 -3.666 5.027 1 91.31 135 ASN A N 1
ATOM 1036 C CA . ASN A 1 135 ? -4.746 -4.781 5.383 1 91.31 135 ASN A CA 1
ATOM 1037 C C . ASN A 1 135 ? -5.934 -4.895 4.434 1 91.31 135 ASN A C 1
ATOM 1039 O O . ASN A 1 135 ? -6.246 -5.984 3.951 1 91.31 135 ASN A O 1
ATOM 1043 N N . VAL A 1 136 ? -6.52 -3.771 4.133 1 93.31 136 VAL A N 1
ATOM 1044 C CA . VAL A 1 136 ? -7.695 -3.748 3.273 1 93.31 136 VAL A CA 1
ATOM 1045 C C . VAL A 1 136 ? -7.297 -4.09 1.839 1 93.31 136 VAL A C 1
ATOM 1047 O O . VAL A 1 136 ? -8.008 -4.824 1.147 1 93.31 136 VAL A O 1
ATOM 1050 N N . ASN A 1 137 ? -6.113 -3.637 1.426 1 89.88 137 ASN A N 1
ATOM 1051 C CA . ASN A 1 137 ? -5.73 -3.711 0.02 1 89.88 137 ASN A CA 1
ATOM 1052 C C . ASN A 1 137 ? -4.984 -5.004 -0.292 1 89.88 137 ASN A C 1
ATOM 1054 O O . ASN A 1 137 ? -5.086 -5.531 -1.401 1 89.88 137 ASN A O 1
ATOM 1058 N N . VAL A 1 138 ? -4.23 -5.508 0.698 1 88.81 138 VAL A N 1
ATOM 1059 C CA . VAL A 1 138 ? -3.277 -6.559 0.352 1 88.81 138 VAL A CA 1
ATOM 1060 C C . VAL A 1 138 ? -3.639 -7.844 1.091 1 88.81 138 VAL A C 1
ATOM 1062 O O . VAL A 1 138 ? -3.629 -8.93 0.502 1 88.81 138 VAL A O 1
ATOM 1065 N N . VAL A 1 139 ? -4.016 -7.773 2.344 1 90.06 139 VAL A N 1
ATOM 1066 C CA . VAL A 1 139 ? -4.18 -8.953 3.189 1 90.06 139 VAL A CA 1
ATOM 1067 C C . VAL A 1 139 ? -5.375 -9.773 2.707 1 90.06 139 VAL A C 1
ATOM 1069 O O . VAL A 1 139 ? -5.328 -11.008 2.703 1 90.06 139 VAL A O 1
ATOM 1072 N N . CYS A 1 140 ? -6.422 -9.133 2.275 1 92.19 140 CYS A N 1
ATOM 1073 C CA . CYS A 1 140 ? -7.613 -9.836 1.822 1 92.19 140 CYS A CA 1
ATOM 1074 C C . CYS A 1 140 ? -7.328 -10.633 0.552 1 92.19 140 CYS A C 1
ATOM 1076 O O . CYS A 1 140 ? -7.785 -11.766 0.407 1 92.19 140 CYS A O 1
ATOM 1078 N N . LEU A 1 141 ? -6.57 -10.008 -0.286 1 91.12 141 LEU A N 1
ATOM 1079 C CA . LEU A 1 141 ? -6.188 -10.727 -1.498 1 91.12 141 LEU A CA 1
ATOM 1080 C C . LEU A 1 141 ? -5.25 -11.883 -1.172 1 91.12 141 LEU A C 1
ATOM 1082 O O . LEU A 1 141 ? -5.355 -12.961 -1.766 1 91.12 141 LEU A O 1
ATOM 1086 N N . ALA A 1 142 ? -4.312 -11.633 -0.263 1 92.12 142 ALA A N 1
ATOM 1087 C CA . ALA A 1 142 ? -3.396 -12.688 0.161 1 92.12 142 ALA A CA 1
ATOM 1088 C C . ALA A 1 142 ? -4.16 -13.875 0.749 1 92.12 142 ALA A C 1
ATOM 1090 O O . ALA A 1 142 ? -3.77 -15.023 0.555 1 92.12 142 ALA A O 1
ATOM 1091 N N . PHE A 1 143 ? -5.238 -13.602 1.427 1 93.19 143 PHE A N 1
ATOM 1092 C CA . PHE A 1 143 ? -6.062 -14.664 1.993 1 93.19 143 PHE A CA 1
ATOM 1093 C C . PHE A 1 143 ? -6.77 -15.438 0.893 1 93.19 143 PHE A C 1
ATOM 1095 O O . PHE A 1 143 ? -6.762 -16.672 0.896 1 93.19 143 PHE A O 1
ATOM 1102 N N . ALA A 1 144 ? -7.359 -14.742 -0.009 1 91.5 144 ALA A N 1
ATOM 1103 C CA . ALA A 1 144 ? -8.102 -15.391 -1.087 1 91.5 144 ALA A CA 1
ATOM 1104 C C . ALA A 1 144 ? -7.164 -16.203 -1.979 1 91.5 144 ALA A C 1
ATOM 1106 O O . ALA A 1 144 ? -7.426 -17.375 -2.252 1 91.5 144 ALA A O 1
ATOM 1107 N N . ALA A 1 145 ? -6.055 -15.633 -2.395 1 89.69 145 ALA A N 1
ATOM 1108 C CA . ALA A 1 145 ? -5.133 -16.25 -3.338 1 89.69 145 ALA A CA 1
ATOM 1109 C C . ALA A 1 145 ? -4.18 -17.219 -2.623 1 89.69 145 ALA A C 1
ATOM 1111 O O . ALA A 1 145 ? -3.699 -18.188 -3.217 1 89.69 145 ALA A O 1
ATOM 1112 N N . GLY A 1 146 ? -3.924 -16.969 -1.331 1 91.62 146 GLY A N 1
ATOM 1113 C CA . GLY A 1 146 ? -2.902 -17.719 -0.622 1 91.62 146 GLY A CA 1
ATOM 1114 C C . GLY A 1 146 ? -3.475 -18.766 0.324 1 91.62 146 GLY A C 1
ATOM 1115 O O . GLY A 1 146 ? -2.764 -19.672 0.765 1 91.62 146 GLY A O 1
ATOM 1116 N N . VAL A 1 147 ? -4.727 -18.703 0.63 1 92.38 147 VAL A N 1
ATOM 1117 C CA . VAL A 1 147 ? -5.309 -19.672 1.556 1 92.38 147 VAL A CA 1
ATOM 1118 C C . VAL A 1 147 ? -6.496 -20.359 0.898 1 92.38 147 VAL A C 1
ATOM 1120 O O . VAL A 1 147 ? -6.488 -21.578 0.725 1 92.38 147 VAL A O 1
ATOM 1123 N N . LEU A 1 148 ? -7.418 -19.594 0.378 1 89.75 148 LEU A N 1
ATOM 1124 C CA . LEU A 1 148 ? -8.664 -20.172 -0.118 1 89.75 148 LEU A CA 1
ATOM 1125 C C . LEU A 1 148 ? -8.43 -20.938 -1.421 1 89.75 148 LEU A C 1
ATOM 1127 O O . LEU A 1 148 ? -8.867 -22.078 -1.568 1 89.75 148 LEU A O 1
ATOM 1131 N N . ARG A 1 149 ? -7.73 -20.25 -2.361 1 90 149 ARG A N 1
ATOM 1132 C CA . ARG A 1 149 ? -7.484 -20.891 -3.65 1 90 149 ARG A CA 1
ATOM 1133 C C . ARG A 1 149 ? -6.633 -22.141 -3.488 1 90 149 ARG A C 1
ATOM 1135 O O . ARG A 1 149 ? -6.992 -23.203 -3.982 1 90 149 ARG A O 1
ATOM 1142 N N . PRO A 1 150 ? -5.527 -22.047 -2.756 1 90.94 150 PRO A N 1
ATOM 1143 C CA . PRO A 1 150 ? -4.738 -23.266 -2.551 1 90.94 150 PRO A CA 1
ATOM 1144 C C . PRO A 1 150 ? -5.496 -24.328 -1.759 1 90.94 150 PRO A C 1
ATOM 1146 O O . PRO A 1 150 ? -5.309 -25.531 -1.993 1 90.94 150 PRO A O 1
ATOM 1149 N N . ALA A 1 151 ? -6.32 -23.969 -0.884 1 89.81 151 ALA A N 1
ATOM 1150 C CA . ALA A 1 151 ? -7.117 -24.938 -0.136 1 89.81 151 ALA A CA 1
ATOM 1151 C C . ALA A 1 151 ? -8.078 -25.688 -1.058 1 89.81 151 ALA A C 1
ATOM 1153 O O . ALA A 1 151 ? -8.203 -26.922 -0.972 1 89.81 151 ALA A O 1
ATOM 1154 N N . ALA A 1 152 ? -8.742 -24.969 -1.89 1 87.69 152 ALA A N 1
ATOM 1155 C CA . ALA A 1 152 ? -9.648 -25.594 -2.852 1 87.69 152 ALA A CA 1
ATOM 1156 C C . ALA A 1 152 ? -8.891 -26.531 -3.789 1 87.69 152 ALA A C 1
ATOM 1158 O O . ALA A 1 152 ? -9.352 -27.641 -4.07 1 87.69 152 ALA A O 1
ATOM 1159 N N . ALA A 1 153 ? -7.723 -26.062 -4.262 1 86.88 153 ALA A N 1
ATOM 1160 C CA . ALA A 1 153 ? -6.91 -26.875 -5.16 1 86.88 153 ALA A CA 1
ATOM 1161 C C . ALA A 1 153 ? -6.43 -28.156 -4.461 1 86.88 153 ALA A C 1
ATOM 1163 O O . ALA A 1 153 ? -6.406 -29.234 -5.059 1 86.88 153 ALA A O 1
ATOM 1164 N N . MET A 1 154 ? -6.027 -27.969 -3.246 1 88.38 154 MET A N 1
ATOM 1165 C CA . MET A 1 154 ? -5.547 -29.109 -2.465 1 88.38 154 MET A CA 1
ATOM 1166 C C . MET A 1 154 ? -6.645 -30.141 -2.281 1 88.38 154 MET A C 1
ATOM 1168 O O . MET A 1 154 ? -6.395 -31.344 -2.391 1 88.38 154 MET A O 1
ATOM 1172 N N . ILE A 1 155 ? -7.836 -29.75 -2.002 1 87.38 155 ILE A N 1
ATOM 1173 C CA . ILE A 1 155 ? -8.969 -30.656 -1.804 1 87.38 155 ILE A CA 1
ATOM 1174 C C . ILE A 1 155 ? -9.281 -31.391 -3.109 1 87.38 155 ILE A C 1
ATOM 1176 O O . ILE A 1 155 ? -9.5 -32.594 -3.113 1 87.38 155 ILE A O 1
ATOM 1180 N N . ALA A 1 156 ? -9.297 -30.609 -4.141 1 85.06 156 ALA A N 1
ATOM 1181 C CA . ALA A 1 156 ? -9.555 -31.203 -5.445 1 85.06 156 ALA A CA 1
ATOM 1182 C C . ALA A 1 156 ? -8.492 -32.25 -5.781 1 85.06 156 ALA A C 1
ATOM 1184 O O . ALA A 1 156 ? -8.82 -33.344 -6.25 1 85.06 156 ALA A O 1
ATOM 1185 N N . GLU A 1 157 ? -7.242 -31.891 -5.523 1 84.81 157 GLU A N 1
ATOM 1186 C CA . GLU A 1 157 ? -6.145 -32.812 -5.82 1 84.81 157 GLU A CA 1
ATOM 1187 C C . GLU A 1 157 ? -6.184 -34.031 -4.906 1 84.81 157 GLU A C 1
ATOM 1189 O O . GLU A 1 157 ? -5.859 -35.125 -5.336 1 84.81 157 GLU A O 1
ATOM 1194 N N . ALA A 1 158 ? -6.512 -33.844 -3.691 1 87 158 ALA A N 1
ATOM 1195 C CA . ALA A 1 158 ? -6.641 -34.938 -2.75 1 87 158 ALA A CA 1
ATOM 1196 C C . ALA A 1 158 ? -7.738 -35.906 -3.184 1 87 158 ALA A C 1
ATOM 1198 O O . ALA A 1 158 ? -7.574 -37.125 -3.098 1 87 158 ALA A O 1
ATOM 1199 N N . MET A 1 159 ? -8.812 -35.344 -3.611 1 87.12 159 MET A N 1
ATOM 1200 C CA . MET A 1 159 ? -9.914 -36.188 -4.098 1 87.12 159 MET A CA 1
ATOM 1201 C C . MET A 1 159 ? -9.492 -36.969 -5.332 1 87.12 159 MET A C 1
ATOM 1203 O O . MET A 1 159 ? -9.781 -38.156 -5.441 1 87.12 159 MET A O 1
ATOM 1207 N N . LEU A 1 160 ? -8.852 -36.281 -6.227 1 83.94 160 LEU A N 1
ATOM 1208 C CA . LEU A 1 160 ? -8.359 -36.969 -7.418 1 83.94 160 LEU A CA 1
ATOM 1209 C C . LEU A 1 160 ? -7.363 -38.062 -7.043 1 83.94 160 LEU A C 1
ATOM 1211 O O . LEU A 1 160 ? -7.391 -39.156 -7.621 1 83.94 160 LEU A O 1
ATOM 1215 N N . PHE A 1 161 ? -6.484 -37.719 -6.137 1 84.25 161 PHE A N 1
ATOM 1216 C CA . PHE A 1 161 ? -5.504 -38.688 -5.66 1 84.25 161 PHE A CA 1
ATOM 1217 C C . PHE A 1 161 ? -6.191 -39.938 -5.113 1 84.25 161 PHE A C 1
ATOM 1219 O O . PHE A 1 161 ? -5.805 -41.062 -5.441 1 84.25 161 PHE A O 1
ATOM 1226 N N . VAL A 1 162 ? -7.191 -39.781 -4.336 1 85.94 162 VAL A N 1
ATOM 1227 C CA . VAL A 1 162 ? -7.91 -40.906 -3.713 1 85.94 162 VAL A CA 1
ATOM 1228 C C . VAL A 1 162 ? -8.617 -41.719 -4.785 1 85.94 162 VAL A C 1
ATOM 1230 O O . VAL A 1 162 ? -8.594 -42.938 -4.75 1 85.94 162 VAL A O 1
ATOM 1233 N N . LEU A 1 163 ? -9.227 -41.062 -5.723 1 84.94 163 LEU A N 1
ATOM 1234 C CA . LEU A 1 163 ? 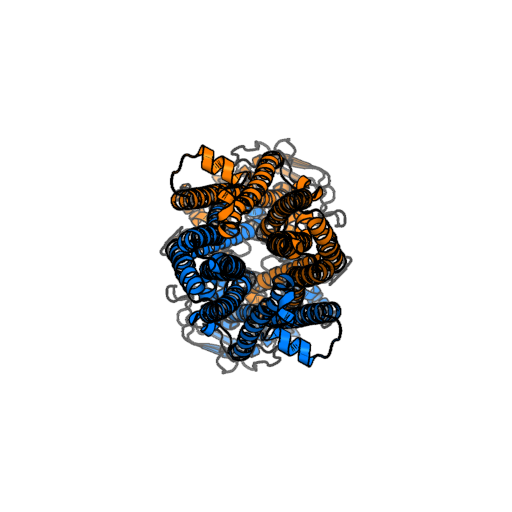-9.938 -41.75 -6.793 1 84.94 163 LEU A CA 1
ATOM 1235 C C . LEU A 1 163 ? -8.969 -42.531 -7.676 1 84.94 163 LEU A C 1
ATOM 1237 O O . LEU A 1 163 ? -9.25 -43.656 -8.055 1 84.94 163 LEU A O 1
ATOM 1241 N N . LEU A 1 164 ? -7.855 -41.906 -7.996 1 81.56 164 LEU A N 1
ATOM 1242 C CA . LEU A 1 164 ? -6.844 -42.562 -8.805 1 81.56 164 LEU A CA 1
ATOM 1243 C C . LEU A 1 164 ? -6.258 -43.781 -8.062 1 81.56 164 LEU A C 1
ATOM 1245 O O . LEU A 1 164 ? -6.039 -44.844 -8.648 1 81.56 164 LEU A O 1
ATOM 1249 N N . PHE A 1 165 ? -6.012 -43.531 -6.844 1 83.25 165 PHE A N 1
ATOM 1250 C CA . PHE A 1 165 ? -5.48 -44.625 -6.02 1 83.25 165 PHE A CA 1
ATOM 1251 C C . PHE A 1 165 ? -6.477 -45.781 -5.926 1 83.25 165 PHE A C 1
ATOM 1253 O O . PHE A 1 165 ? -6.094 -46.938 -6.027 1 83.25 165 PHE A O 1
ATOM 1260 N N . ALA A 1 166 ? -7.707 -45.469 -5.695 1 84 166 ALA A N 1
ATOM 1261 C CA . ALA A 1 166 ? -8.75 -46.469 -5.613 1 84 166 ALA A CA 1
ATOM 1262 C C . ALA A 1 166 ? -8.859 -47.25 -6.922 1 84 166 ALA A C 1
ATOM 1264 O O . ALA A 1 166 ? -9 -48.469 -6.918 1 84 166 ALA A O 1
ATOM 1265 N N . SER A 1 167 ? -8.797 -46.594 -8.008 1 80 167 SER A N 1
ATOM 1266 C CA . SER A 1 167 ? -8.859 -47.219 -9.32 1 80 167 SER A CA 1
ATOM 1267 C C . SER A 1 167 ? -7.656 -48.125 -9.539 1 80 167 SER A C 1
ATOM 1269 O O . SER A 1 167 ? -7.797 -49.219 -10.094 1 80 167 SER A O 1
ATOM 1271 N N . LEU A 1 168 ? -6.473 -47.656 -9.133 1 78 168 LEU A N 1
ATOM 1272 C CA . LEU A 1 168 ? -5.258 -48.469 -9.273 1 78 168 LEU A CA 1
ATOM 1273 C C . LEU A 1 168 ? -5.309 -49.688 -8.383 1 78 168 LEU A C 1
ATOM 1275 O O . LEU A 1 168 ? -4.859 -50.781 -8.781 1 78 168 LEU A O 1
ATOM 1279 N N . ALA A 1 169 ? -5.848 -49.562 -7.215 1 84.19 169 ALA A N 1
ATOM 1280 C CA . ALA A 1 169 ? -5.957 -50.656 -6.262 1 84.19 169 ALA A CA 1
ATOM 1281 C C . ALA A 1 169 ? -6.887 -51.75 -6.785 1 84.19 169 ALA A C 1
ATOM 1283 O O . ALA A 1 169 ? -6.672 -52.938 -6.52 1 84.19 169 ALA A O 1
ATOM 1284 N N . LEU A 1 170 ? -7.871 -51.375 -7.539 1 81.25 170 LEU A N 1
ATOM 1285 C CA . LEU A 1 170 ? -8.828 -52.344 -8.078 1 81.25 170 LEU A CA 1
ATOM 1286 C C . LEU A 1 170 ? -8.242 -53.094 -9.273 1 81.25 170 LEU A C 1
ATOM 1288 O O . LEU A 1 170 ? -8.5 -54.281 -9.453 1 81.25 170 LEU A O 1
ATOM 1292 N N . TYR A 1 171 ? -7.426 -52.438 -10.016 1 74.12 171 TYR A N 1
ATOM 1293 C CA . TYR A 1 171 ? -6.883 -53.031 -11.227 1 74.12 171 TYR A CA 1
ATOM 1294 C C . TYR A 1 171 ? -5.578 -53.781 -10.93 1 74.12 171 TYR A C 1
ATOM 1296 O O . TYR A 1 171 ? -5.383 -54.906 -11.367 1 74.12 171 TYR A O 1
ATOM 1304 N N . THR A 1 172 ? -4.625 -53.031 -10.258 1 78.19 172 THR A N 1
ATOM 1305 C CA . THR A 1 172 ? -3.338 -53.594 -9.891 1 78.19 172 THR A CA 1
ATOM 1306 C C . THR A 1 172 ? -2.982 -53.25 -8.445 1 78.19 172 THR A C 1
ATOM 1308 O O . THR A 1 172 ? -2.289 -52.25 -8.195 1 78.19 172 THR A O 1
ATOM 1311 N N . PRO A 1 173 ? -3.357 -54.062 -7.543 1 80.5 173 PRO A N 1
ATOM 1312 C CA . PRO A 1 173 ? -3.137 -53.781 -6.125 1 80.5 173 PRO A CA 1
ATOM 1313 C C . PRO A 1 173 ? -1.66 -53.594 -5.781 1 80.5 173 PRO A C 1
ATOM 1315 O O . PRO A 1 173 ? -1.32 -52.844 -4.879 1 80.5 173 PRO A O 1
ATOM 1318 N N . LEU A 1 174 ? -0.847 -54.281 -6.531 1 77.19 174 LEU A N 1
ATOM 1319 C CA . LEU A 1 174 ? 0.577 -54.156 -6.238 1 77.19 174 LEU A CA 1
ATOM 1320 C C . LEU A 1 174 ? 1.09 -52.781 -6.594 1 77.19 174 LEU A C 1
ATOM 1322 O O . LEU A 1 174 ? 1.864 -52.188 -5.836 1 77.19 174 LEU A O 1
ATOM 1326 N N . ALA A 1 175 ? 0.683 -52.344 -7.77 1 74.19 175 ALA A N 1
ATOM 1327 C CA . ALA A 1 175 ? 1.072 -50.969 -8.164 1 74.19 175 ALA A CA 1
ATOM 1328 C C . ALA A 1 175 ? 0.531 -49.938 -7.184 1 74.19 175 ALA A C 1
ATOM 1330 O O . ALA A 1 175 ? 1.201 -48.969 -6.887 1 74.19 175 ALA A O 1
ATOM 1331 N N . ALA A 1 176 ? -0.612 -50.156 -6.621 1 80.5 176 ALA A N 1
ATOM 1332 C CA . ALA A 1 176 ? -1.231 -49.25 -5.652 1 80.5 176 ALA A CA 1
ATOM 1333 C C . ALA A 1 176 ? -0.452 -49.219 -4.344 1 80.5 176 ALA A C 1
ATOM 1335 O O . ALA A 1 176 ? -0.217 -48.156 -3.764 1 80.5 176 ALA A O 1
ATOM 1336 N N . LEU A 1 177 ? -0.142 -50.375 -3.926 1 81.75 177 LEU A N 1
ATOM 1337 C CA . LEU A 1 177 ? 0.602 -50.469 -2.674 1 81.75 177 LEU A CA 1
ATOM 1338 C C . LEU A 1 177 ? 1.959 -49.781 -2.789 1 81.75 177 LEU A C 1
ATOM 1340 O O . LEU A 1 177 ? 2.389 -49.094 -1.866 1 81.75 177 LEU A O 1
ATOM 1344 N N . LEU A 1 178 ? 2.582 -49.969 -3.91 1 77.19 178 LEU A N 1
ATOM 1345 C CA . LEU A 1 178 ? 3.879 -49.312 -4.129 1 77.19 178 LEU A CA 1
ATOM 1346 C C . LEU A 1 178 ? 3.744 -47.812 -4.156 1 77.19 178 LEU A C 1
ATOM 1348 O O . LEU A 1 178 ? 4.621 -47.094 -3.666 1 77.19 178 LEU A O 1
ATOM 1352 N N . SER A 1 179 ? 2.664 -47.344 -4.801 1 78.31 179 SER A N 1
ATOM 1353 C CA . SER A 1 179 ? 2.432 -45.906 -4.852 1 78.31 179 SER A CA 1
ATOM 1354 C C . SER A 1 179 ? 2.27 -45.312 -3.455 1 78.31 179 SER A C 1
ATOM 1356 O O . SER A 1 179 ? 2.773 -44.219 -3.168 1 78.31 179 SER A O 1
ATOM 1358 N N . VAL A 1 180 ? 1.646 -45.969 -2.602 1 78.88 180 VAL A N 1
ATOM 1359 C CA . VAL A 1 180 ? 1.415 -45.5 -1.24 1 78.88 180 VAL A CA 1
ATOM 1360 C C . VAL A 1 180 ? 2.729 -45.5 -0.461 1 78.88 180 VAL A C 1
ATOM 1362 O O . VAL A 1 180 ? 3.023 -44.562 0.278 1 78.88 180 VAL A O 1
ATOM 1365 N N . VAL A 1 181 ? 3.426 -46.5 -0.637 1 79.75 181 VAL A N 1
ATOM 1366 C CA . VAL A 1 181 ? 4.656 -46.688 0.126 1 79.75 181 VAL A CA 1
ATOM 1367 C C . VAL A 1 181 ? 5.684 -45.625 -0.288 1 79.75 181 VAL A C 1
ATOM 1369 O O . VAL A 1 181 ? 6.492 -45.188 0.531 1 79.75 181 VAL A O 1
ATOM 1372 N N . ILE A 1 182 ? 5.574 -45.188 -1.455 1 79.06 182 ILE A N 1
ATOM 1373 C CA . ILE A 1 182 ? 6.59 -44.281 -1.955 1 79.06 182 ILE A CA 1
ATOM 1374 C C . ILE A 1 182 ? 6.137 -42.844 -1.733 1 79.06 182 ILE A C 1
ATOM 1376 O O . ILE A 1 182 ? 6.902 -42 -1.244 1 79.06 182 ILE A O 1
ATOM 1380 N N . PHE A 1 183 ? 4.875 -42.531 -2.135 1 80.25 183 PHE A N 1
ATOM 1381 C CA . PHE A 1 183 ? 4.461 -41.125 -2.17 1 80.25 183 PHE A CA 1
ATOM 1382 C C . PHE A 1 183 ? 4.023 -40.656 -0.788 1 80.25 183 PHE A C 1
ATOM 1384 O O . PHE A 1 183 ? 4.242 -39.5 -0.422 1 80.25 183 PHE A O 1
ATOM 1391 N N . LEU A 1 184 ? 3.484 -41.5 0.034 1 81.5 184 LEU A N 1
ATOM 1392 C CA . LEU A 1 184 ? 2.984 -41.062 1.339 1 81.5 184 LEU A CA 1
ATOM 1393 C C . LEU A 1 184 ? 4.133 -40.656 2.254 1 81.5 184 LEU A C 1
ATOM 1395 O O . LEU A 1 184 ? 4.074 -39.625 2.896 1 81.5 184 LEU A O 1
ATOM 1399 N N . PRO A 1 185 ? 5.172 -41.531 2.297 1 80.75 185 PRO A N 1
ATOM 1400 C CA . PRO A 1 185 ? 6.297 -41.094 3.123 1 80.75 185 PRO A CA 1
ATOM 1401 C C . PRO A 1 185 ? 6.957 -39.812 2.594 1 80.75 185 PRO A C 1
ATOM 1403 O O . PRO A 1 185 ? 7.445 -39 3.375 1 80.75 185 PRO A O 1
ATOM 1406 N N . ALA A 1 186 ? 6.984 -39.656 1.301 1 80.62 186 ALA A N 1
ATOM 1407 C CA . ALA A 1 186 ? 7.559 -38.438 0.706 1 80.62 186 ALA A CA 1
ATOM 1408 C C . ALA A 1 186 ? 6.773 -37.219 1.122 1 80.62 186 ALA A C 1
ATOM 1410 O O . ALA A 1 186 ? 7.363 -36.188 1.443 1 80.62 186 ALA A O 1
ATOM 1411 N N . VAL A 1 187 ? 5.516 -37.344 1.138 1 82.94 187 VAL A N 1
ATOM 1412 C CA . VAL A 1 187 ? 4.656 -36.25 1.549 1 82.94 187 VAL A CA 1
ATOM 1413 C C . VAL A 1 187 ? 4.863 -35.938 3.035 1 82.94 187 VAL A C 1
ATOM 1415 O O . VAL A 1 187 ? 4.973 -34.781 3.438 1 82.94 187 VAL A O 1
ATOM 1418 N N . TRP A 1 188 ? 4.918 -37 3.77 1 84.5 188 TRP A N 1
ATOM 1419 C CA . TRP A 1 188 ? 5.098 -36.844 5.211 1 84.5 188 TRP A CA 1
ATOM 1420 C C . TRP A 1 188 ? 6.449 -36.219 5.531 1 84.5 188 TRP A C 1
ATOM 1422 O O . TRP A 1 188 ? 6.555 -35.375 6.414 1 84.5 188 TRP A O 1
ATOM 1432 N N . LEU A 1 189 ? 7.441 -36.656 4.844 1 83.81 189 LEU A N 1
ATOM 1433 C CA . LEU A 1 189 ? 8.773 -36.125 5.039 1 83.81 189 LEU A CA 1
ATOM 1434 C C . LEU A 1 189 ? 8.805 -34.625 4.68 1 83.81 189 LEU A C 1
ATOM 1436 O O . LEU A 1 189 ? 9.43 -33.844 5.383 1 83.81 189 LEU A O 1
ATOM 1440 N N . TYR A 1 190 ? 8.141 -34.25 3.607 1 86.5 190 TYR A N 1
ATOM 1441 C CA . TYR A 1 190 ? 8.023 -32.844 3.211 1 86.5 190 TYR A CA 1
ATOM 1442 C C . TYR A 1 190 ? 7.344 -32.031 4.301 1 86.5 190 TYR A C 1
ATOM 1444 O O . TYR A 1 190 ? 7.832 -30.969 4.676 1 86.5 190 TYR A O 1
ATOM 1452 N N . TYR A 1 191 ? 6.301 -32.562 4.824 1 85.75 191 TYR A N 1
ATOM 1453 C CA . TYR A 1 191 ? 5.527 -31.891 5.855 1 85.75 191 TYR A CA 1
ATOM 1454 C C . TYR A 1 191 ? 6.355 -31.703 7.125 1 85.75 191 TYR A C 1
ATOM 1456 O O . TYR A 1 191 ? 6.336 -30.625 7.73 1 85.75 191 TYR A O 1
ATOM 1464 N N . ALA A 1 192 ? 7.078 -32.625 7.492 1 85.12 192 ALA A N 1
ATOM 1465 C CA . ALA A 1 192 ? 7.859 -32.625 8.727 1 85.12 192 ALA A CA 1
ATOM 1466 C C . ALA A 1 192 ? 9.023 -31.625 8.625 1 85.12 192 ALA A C 1
ATOM 1468 O O . ALA A 1 192 ? 9.367 -30.969 9.609 1 85.12 192 ALA A O 1
ATOM 1469 N N . LEU A 1 193 ? 9.516 -31.422 7.473 1 83.44 193 LEU A N 1
ATOM 1470 C CA . LEU A 1 193 ? 10.688 -30.578 7.281 1 83.44 193 LEU A CA 1
ATOM 1471 C C . LEU A 1 193 ? 10.289 -29.109 7.176 1 83.44 193 LEU A C 1
ATOM 1473 O O . LEU A 1 193 ? 11.07 -28.234 7.527 1 83.44 193 LEU A O 1
ATOM 1477 N N . VAL A 1 194 ? 9.07 -28.906 6.73 1 86.81 194 VAL A N 1
ATOM 1478 C CA . VAL A 1 194 ? 8.75 -27.562 6.281 1 86.81 194 VAL A CA 1
ATOM 1479 C C . VAL A 1 194 ? 7.766 -26.906 7.254 1 86.81 194 VAL A C 1
ATOM 1481 O O . VAL A 1 194 ? 7.711 -25.688 7.367 1 86.81 194 VAL A O 1
ATOM 1484 N N . ARG A 1 195 ? 6.973 -27.547 7.953 1 80 195 ARG A N 1
ATOM 1485 C CA . ARG A 1 195 ? 5.789 -27.078 8.664 1 80 195 ARG A CA 1
ATOM 1486 C C . ARG A 1 195 ? 6.133 -25.922 9.594 1 80 195 ARG A C 1
ATOM 1488 O O . ARG A 1 195 ? 5.457 -24.891 9.586 1 80 195 ARG A O 1
ATOM 1495 N N . ASN A 1 196 ? 7.125 -25.875 10.375 1 80.12 196 ASN A N 1
ATOM 1496 C CA . ASN A 1 196 ? 7.367 -24.844 11.359 1 80.12 196 ASN A CA 1
ATOM 1497 C C . ASN A 1 196 ? 8.117 -23.656 10.758 1 80.12 196 ASN A C 1
ATOM 1499 O O . ASN A 1 196 ? 7.844 -22.5 11.086 1 80.12 196 ASN A O 1
ATOM 1503 N N . ARG A 1 197 ? 8.766 -23.891 9.836 1 86.62 197 ARG A N 1
ATOM 1504 C CA . ARG A 1 197 ? 9.641 -22.875 9.273 1 86.62 197 ARG A CA 1
ATOM 1505 C C . ARG A 1 197 ? 8.867 -21.953 8.336 1 86.62 197 ARG A C 1
ATOM 1507 O O . ARG A 1 197 ? 9.023 -20.719 8.391 1 86.62 197 ARG A O 1
ATOM 1514 N N . ILE A 1 198 ? 7.922 -22.453 7.652 1 90.06 198 ILE A N 1
ATOM 1515 C CA . ILE A 1 198 ? 7.273 -21.688 6.59 1 90.06 198 ILE A CA 1
ATOM 1516 C C . ILE A 1 198 ? 6.316 -20.672 7.195 1 90.06 198 ILE A C 1
ATOM 1518 O O . ILE A 1 198 ? 6.172 -19.547 6.676 1 90.06 198 ILE A O 1
ATOM 1522 N N . ASN A 1 199 ? 5.656 -21.047 8.281 1 89.12 199 ASN A N 1
ATOM 1523 C CA . ASN A 1 199 ? 4.77 -20.109 8.961 1 89.12 199 ASN A CA 1
ATOM 1524 C C . ASN A 1 199 ? 5.543 -18.906 9.523 1 89.12 199 ASN A C 1
ATOM 1526 O O . ASN A 1 199 ? 5.078 -17.766 9.438 1 89.12 199 ASN A O 1
ATOM 1530 N N . ARG A 1 200 ? 6.664 -19.203 10.031 1 91.12 200 ARG A N 1
ATOM 1531 C CA . ARG A 1 200 ? 7.508 -18.141 10.578 1 91.12 200 ARG A CA 1
ATOM 1532 C C . ARG A 1 200 ? 7.992 -17.203 9.484 1 91.12 200 ARG A C 1
ATOM 1534 O O . ARG A 1 200 ? 8.062 -15.992 9.688 1 91.12 200 ARG A O 1
ATOM 1541 N N . TYR A 1 201 ? 8.289 -17.75 8.367 1 92.12 201 TYR A N 1
ATOM 1542 C CA . TYR A 1 201 ? 8.734 -16.922 7.254 1 92.12 201 TYR A CA 1
ATOM 1543 C C . TYR A 1 201 ? 7.625 -15.992 6.773 1 92.12 201 TYR A C 1
ATOM 1545 O O . TYR A 1 201 ? 7.871 -14.828 6.465 1 92.12 201 TYR A O 1
ATOM 1553 N N . GLY A 1 202 ? 6.422 -16.531 6.758 1 91.19 202 GLY A N 1
ATOM 1554 C CA . GLY A 1 202 ? 5.289 -15.711 6.359 1 91.19 202 GLY A CA 1
ATOM 1555 C C . GLY A 1 202 ? 5.039 -14.547 7.293 1 91.19 202 GLY A C 1
ATOM 1556 O O . GLY A 1 202 ? 4.801 -13.422 6.844 1 91.19 202 GLY A O 1
ATOM 1557 N N . GLU A 1 203 ? 5.141 -14.797 8.531 1 92.88 203 GLU A N 1
ATOM 1558 C CA . GLU A 1 203 ? 4.922 -13.766 9.531 1 92.88 203 GLU A CA 1
ATOM 1559 C C . GLU A 1 203 ? 6.027 -12.711 9.492 1 92.88 203 GLU A C 1
ATOM 1561 O O . GLU A 1 203 ? 5.754 -11.516 9.594 1 92.88 203 GLU A O 1
ATOM 1566 N N . GLN A 1 204 ? 7.219 -13.195 9.328 1 93.69 204 GLN A N 1
ATOM 1567 C CA . GLN A 1 204 ? 8.359 -12.289 9.258 1 93.69 204 GLN A CA 1
ATOM 1568 C C . GLN A 1 204 ? 8.273 -11.398 8.023 1 93.69 204 GLN A C 1
ATOM 1570 O O . GLN A 1 204 ? 8.555 -10.203 8.094 1 93.69 204 GLN A O 1
ATOM 1575 N N . GLU A 1 205 ? 7.906 -11.969 6.938 1 92.25 205 GLU A N 1
ATOM 1576 C CA . GLU A 1 205 ? 7.77 -11.188 5.711 1 92.25 205 GLU A CA 1
ATOM 1577 C C . GLU A 1 205 ? 6.676 -10.125 5.852 1 92.25 205 GLU A C 1
ATOM 1579 O O . GLU A 1 205 ? 6.844 -8.992 5.41 1 92.25 205 GLU A O 1
ATOM 1584 N N . ASN A 1 206 ? 5.578 -10.555 6.434 1 91.06 206 ASN A N 1
ATOM 1585 C CA . ASN A 1 206 ? 4.477 -9.617 6.625 1 91.06 206 ASN A CA 1
ATOM 1586 C C . ASN A 1 206 ? 4.895 -8.43 7.488 1 91.06 206 ASN A C 1
ATOM 1588 O O . ASN A 1 206 ? 4.559 -7.285 7.18 1 91.06 206 ASN A O 1
ATOM 1592 N N . ARG A 1 207 ? 5.566 -8.672 8.531 1 92.69 207 ARG A N 1
ATOM 1593 C CA . ARG A 1 207 ? 6.051 -7.605 9.398 1 92.69 207 ARG A CA 1
ATOM 1594 C C . ARG A 1 207 ? 6.992 -6.672 8.648 1 92.69 207 ARG A C 1
ATOM 1596 O O . ARG A 1 207 ? 6.891 -5.449 8.773 1 92.69 207 ARG A O 1
ATOM 1603 N N . ALA A 1 208 ? 7.914 -7.273 7.926 1 93.81 208 ALA A N 1
ATOM 1604 C CA . ALA A 1 208 ? 8.875 -6.48 7.16 1 93.81 208 ALA A CA 1
ATOM 1605 C C . ALA A 1 208 ? 8.164 -5.633 6.105 1 93.81 208 ALA A C 1
ATOM 1607 O O . ALA A 1 208 ? 8.523 -4.473 5.891 1 93.81 208 ALA A O 1
ATOM 1608 N N . GLN A 1 209 ? 7.184 -6.238 5.516 1 91.44 209 GLN A N 1
ATOM 1609 C CA . GLN A 1 209 ? 6.422 -5.531 4.492 1 91.44 209 GLN A CA 1
ATOM 1610 C C . GLN A 1 209 ? 5.645 -4.363 5.09 1 91.44 209 GLN A C 1
ATOM 1612 O O . GLN A 1 209 ? 5.496 -3.316 4.457 1 91.44 209 GLN A O 1
ATOM 1617 N N . ARG A 1 210 ? 5.121 -4.547 6.25 1 89.5 210 ARG A N 1
ATOM 1618 C CA . ARG A 1 210 ? 4.406 -3.484 6.949 1 89.5 210 ARG A CA 1
ATOM 1619 C C . ARG A 1 210 ? 5.332 -2.312 7.258 1 89.5 210 ARG A C 1
ATOM 1621 O O . ARG A 1 210 ? 4.973 -1.154 7.031 1 89.5 210 ARG A O 1
ATOM 1628 N N . GLU A 1 211 ? 6.434 -2.646 7.73 1 91.81 211 GLU A N 1
ATOM 1629 C CA . GLU A 1 211 ? 7.418 -1.623 8.07 1 91.81 211 GLU A CA 1
ATOM 1630 C C . GLU A 1 211 ? 7.898 -0.891 6.816 1 91.81 211 GLU A C 1
ATOM 1632 O O . GLU A 1 211 ? 8.062 0.331 6.832 1 91.81 211 GLU A O 1
ATOM 1637 N N . LYS A 1 212 ? 8.148 -1.64 5.832 1 92.25 212 LYS A N 1
ATOM 1638 C CA . LYS A 1 212 ? 8.578 -1.059 4.562 1 92.25 212 LYS A CA 1
ATOM 1639 C C . LYS A 1 212 ? 7.523 -0.098 4.016 1 92.25 212 LYS A C 1
ATOM 1641 O O . LYS A 1 212 ? 7.852 1.005 3.572 1 92.25 212 LYS A O 1
ATOM 1646 N N . SER A 1 213 ? 6.285 -0.499 4.098 1 89.81 213 SER A N 1
ATOM 1647 C CA . SER A 1 213 ? 5.188 0.326 3.605 1 89.81 213 SER A CA 1
ATOM 1648 C C . SER A 1 213 ? 5.082 1.63 4.391 1 89.81 213 SER A C 1
ATOM 1650 O O . SER A 1 213 ? 4.863 2.693 3.807 1 89.81 213 SER A O 1
ATOM 1652 N N . ARG A 1 214 ? 5.246 1.556 5.594 1 89.75 214 ARG A N 1
ATOM 1653 C CA . ARG A 1 214 ? 5.211 2.732 6.457 1 89.75 214 ARG A CA 1
ATOM 1654 C C . ARG A 1 214 ? 6.359 3.684 6.129 1 89.75 214 ARG A C 1
ATOM 1656 O O . ARG A 1 214 ? 6.145 4.883 5.949 1 89.75 214 ARG A O 1
ATOM 1663 N N . LEU A 1 215 ? 7.547 3.123 6.016 1 91.5 215 LEU A N 1
ATOM 1664 C CA . LEU A 1 215 ? 8.758 3.902 5.781 1 91.5 215 LEU A CA 1
ATOM 1665 C C . LEU A 1 215 ? 8.656 4.684 4.473 1 91.5 215 LEU A C 1
ATOM 1667 O O . LEU A 1 215 ? 8.969 5.875 4.434 1 91.5 215 LEU A O 1
ATOM 1671 N N . VAL A 1 216 ? 8.211 4.059 3.461 1 93.69 216 VAL A N 1
ATOM 1672 C CA . VAL A 1 216 ? 8.141 4.672 2.139 1 93.69 216 VAL A CA 1
ATOM 1673 C C . VAL A 1 216 ? 7.062 5.754 2.127 1 93.69 216 VAL A C 1
ATOM 1675 O O . VAL A 1 216 ? 7.281 6.848 1.599 1 93.69 216 VAL A O 1
ATOM 1678 N N . ALA A 1 217 ? 5.961 5.469 2.74 1 89.56 217 ALA A N 1
ATOM 1679 C CA . ALA A 1 217 ? 4.887 6.453 2.809 1 89.56 217 ALA A CA 1
ATOM 1680 C C . ALA A 1 217 ? 5.328 7.695 3.576 1 89.56 217 ALA A C 1
ATOM 1682 O O . ALA A 1 217 ? 5.066 8.82 3.15 1 89.56 217 ALA A O 1
ATOM 1683 N N . GLU A 1 218 ? 5.977 7.488 4.645 1 89.94 218 GLU A N 1
ATOM 1684 C CA . GLU A 1 218 ? 6.438 8.594 5.48 1 89.94 218 GLU A CA 1
ATOM 1685 C C . GLU A 1 218 ? 7.477 9.438 4.754 1 89.94 218 GLU A C 1
ATOM 1687 O O . GLU A 1 218 ? 7.516 10.664 4.914 1 89.94 218 GLU A O 1
ATOM 1692 N N . THR A 1 219 ? 8.305 8.797 3.979 1 92.75 219 THR A N 1
ATOM 1693 C CA . THR A 1 219 ? 9.352 9.508 3.248 1 92.75 219 THR A CA 1
ATOM 1694 C C . THR A 1 219 ? 8.734 10.508 2.27 1 92.75 219 THR A C 1
ATOM 1696 O O . THR A 1 219 ? 9.18 11.656 2.188 1 92.75 219 THR A O 1
ATOM 1699 N N . PHE A 1 220 ? 7.688 10.141 1.612 1 92.12 220 PHE A N 1
ATOM 1700 C CA . PHE A 1 220 ? 7.137 11.008 0.574 1 92.12 220 PHE A CA 1
ATOM 1701 C C . PHE A 1 220 ? 6.172 12.023 1.171 1 92.12 220 PHE A C 1
ATOM 1703 O O . PHE A 1 220 ? 6.07 13.148 0.684 1 92.12 220 PHE A O 1
ATOM 1710 N N . ARG A 1 221 ? 5.602 11.633 2.242 1 87.56 221 ARG A N 1
ATOM 1711 C CA . ARG A 1 221 ? 4.707 12.562 2.918 1 87.56 221 ARG A CA 1
ATOM 1712 C C . ARG A 1 221 ? 5.492 13.672 3.613 1 87.56 221 ARG A C 1
ATOM 1714 O O . ARG A 1 221 ? 5.055 14.82 3.654 1 87.56 221 ARG A O 1
ATOM 1721 N N . GLY A 1 222 ? 6.57 13.312 4.188 1 91 222 GLY A N 1
ATOM 1722 C CA . GLY A 1 222 ? 7.402 14.258 4.91 1 91 222 GLY A CA 1
ATOM 1723 C C . GLY A 1 222 ? 8.664 14.641 4.16 1 91 222 GLY A C 1
ATOM 1724 O O . GLY A 1 222 ? 9.711 14.852 4.77 1 91 222 GLY A O 1
ATOM 1725 N N . TYR A 1 223 ? 8.625 14.781 2.881 1 92.25 223 TYR A N 1
ATOM 1726 C CA . TYR A 1 223 ? 9.805 14.953 2.041 1 92.25 223 TYR A CA 1
ATOM 1727 C C . TYR A 1 223 ? 10.609 16.172 2.479 1 92.25 223 TYR A C 1
ATOM 1729 O O . TYR A 1 223 ? 11.82 16.078 2.688 1 92.25 223 TYR A O 1
ATOM 1737 N N . ALA A 1 224 ? 9.953 17.375 2.635 1 91.38 224 ALA A N 1
ATOM 1738 C CA . ALA A 1 224 ? 10.656 18.625 2.955 1 91.38 224 ALA A CA 1
ATOM 1739 C C . ALA A 1 224 ? 11.375 18.516 4.293 1 91.38 224 ALA A C 1
ATOM 1741 O O . ALA A 1 224 ? 12.555 18.859 4.398 1 91.38 224 ALA A O 1
ATOM 1742 N N . ASP A 1 225 ? 10.711 17.938 5.262 1 91.31 225 ASP A N 1
ATOM 1743 C CA . ASP A 1 225 ? 11.281 17.797 6.598 1 91.31 225 ASP A CA 1
ATOM 1744 C C . ASP A 1 225 ? 12.43 16.781 6.59 1 91.31 225 ASP A C 1
ATOM 1746 O O . ASP A 1 225 ? 13.453 16.98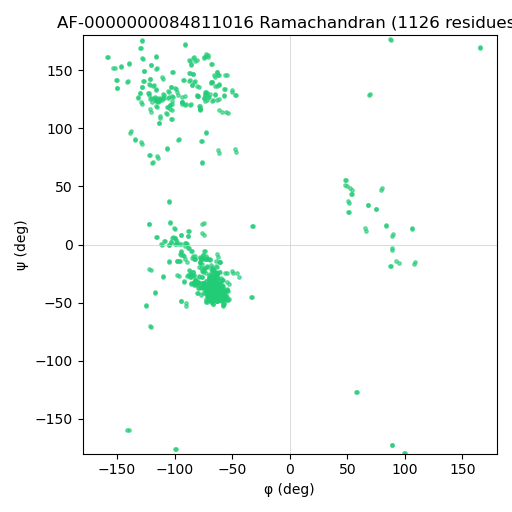4 7.246 1 91.31 225 ASP A O 1
ATOM 1750 N N . ILE A 1 226 ? 12.25 15.773 5.859 1 91.75 226 ILE A N 1
ATOM 1751 C CA . ILE A 1 226 ? 13.258 14.727 5.797 1 91.75 226 ILE A CA 1
ATOM 1752 C C . ILE A 1 226 ? 14.492 15.242 5.062 1 91.75 226 ILE A C 1
ATOM 1754 O O . ILE A 1 226 ? 15.625 14.992 5.488 1 91.75 226 ILE A O 1
ATOM 1758 N N . GLU A 1 227 ? 14.242 15.922 4.016 1 90.94 227 GLU A N 1
ATOM 1759 C CA . GLU A 1 227 ? 15.336 16.484 3.225 1 90.94 227 GLU A CA 1
ATOM 1760 C C . GLU A 1 227 ? 16.141 17.484 4.035 1 90.94 227 GLU A C 1
ATOM 1762 O O . GLU A 1 227 ? 17.375 17.438 4.059 1 90.94 227 GLU A O 1
ATOM 1767 N N . LEU A 1 228 ? 15.492 18.359 4.684 1 90.94 228 LEU A N 1
ATOM 1768 C CA . LEU A 1 228 ? 16.172 19.438 5.387 1 90.94 228 LEU A CA 1
ATOM 1769 C C . LEU A 1 228 ? 16.828 18.938 6.664 1 90.94 228 LEU A C 1
ATOM 1771 O O . LEU A 1 228 ? 17.781 19.531 7.156 1 90.94 228 LEU A O 1
ATOM 1775 N N . SER A 1 229 ? 16.344 17.844 7.156 1 89.44 229 SER A N 1
ATOM 1776 C CA . SER A 1 229 ? 16.953 17.234 8.336 1 89.44 229 SER A CA 1
ATOM 1777 C C . SER A 1 229 ? 18.031 16.234 7.941 1 89.44 229 SER A C 1
ATOM 1779 O O . SER A 1 229 ? 18.625 15.586 8.805 1 89.44 229 SER A O 1
ATOM 1781 N N . ASP A 1 230 ? 18.25 16.031 6.703 1 89.19 230 ASP A N 1
ATOM 1782 C CA . ASP A 1 230 ? 19.203 15.047 6.199 1 89.19 230 ASP A CA 1
ATOM 1783 C C . ASP A 1 230 ? 18.922 13.664 6.789 1 89.19 230 ASP A C 1
ATOM 1785 O O . ASP A 1 230 ? 19.844 12.992 7.262 1 89.19 230 ASP A O 1
ATOM 1789 N N . ALA A 1 231 ? 17.719 13.375 6.797 1 91 231 ALA A N 1
ATOM 1790 C CA . ALA A 1 231 ? 17.297 12.125 7.426 1 91 231 ALA A CA 1
ATOM 1791 C C . ALA A 1 231 ? 17.156 11.008 6.395 1 91 231 ALA A C 1
ATOM 1793 O O . ALA A 1 231 ? 17.062 9.836 6.75 1 91 231 ALA A O 1
ATOM 1794 N N . PHE A 1 232 ? 17.25 11.25 5.113 1 91.31 232 PHE A N 1
ATOM 1795 C CA . PHE A 1 232 ? 16.969 10.281 4.066 1 91.31 232 PHE A CA 1
ATOM 1796 C C . PHE A 1 232 ? 17.969 9.117 4.125 1 91.31 232 PHE A C 1
ATOM 1798 O O . PHE A 1 232 ? 17.578 7.961 3.959 1 91.31 232 PHE A O 1
ATOM 1805 N N . PRO A 1 233 ? 19.281 9.375 4.355 1 90.69 233 PRO A N 1
ATOM 1806 C CA . PRO A 1 233 ? 20.188 8.234 4.457 1 90.69 233 PRO A CA 1
ATOM 1807 C C . PRO A 1 233 ? 19.797 7.254 5.555 1 90.69 233 PRO A C 1
ATOM 1809 O O . PRO A 1 233 ? 19.922 6.039 5.383 1 90.69 233 PRO A O 1
ATOM 1812 N N . GLY A 1 234 ? 19.328 7.809 6.648 1 89.56 234 GLY A N 1
ATOM 1813 C CA . GLY A 1 234 ? 18.828 6.938 7.699 1 89.56 234 GLY A CA 1
ATOM 1814 C C . GLY A 1 234 ? 17.594 6.141 7.285 1 89.56 234 GLY A C 1
ATOM 1815 O O . GLY A 1 234 ? 17.484 4.957 7.605 1 89.56 234 GLY A O 1
ATOM 1816 N N . MET A 1 235 ? 16.734 6.828 6.625 1 91.5 235 MET A N 1
ATOM 1817 C CA . MET A 1 235 ? 15.547 6.16 6.113 1 91.5 235 MET A CA 1
ATOM 1818 C C . MET A 1 235 ? 15.922 5.082 5.098 1 91.5 235 MET A C 1
ATOM 1820 O O . MET A 1 235 ? 15.32 4.008 5.078 1 91.5 235 MET A O 1
ATOM 1824 N N . LEU A 1 236 ? 16.906 5.398 4.316 1 92.94 236 LEU A N 1
ATOM 1825 C CA . LEU A 1 236 ? 17.375 4.453 3.311 1 92.94 236 LEU A CA 1
ATOM 1826 C C . LEU A 1 236 ? 17.969 3.211 3.965 1 92.94 236 LEU A C 1
ATOM 1828 O O . LEU A 1 236 ? 17.766 2.092 3.49 1 92.94 236 LEU A O 1
ATOM 1832 N N . ARG A 1 237 ? 18.688 3.369 5.008 1 92.19 237 ARG A N 1
ATOM 1833 C CA . ARG A 1 237 ? 19.234 2.236 5.738 1 92.19 237 ARG A CA 1
ATOM 1834 C C . ARG A 1 237 ? 18.141 1.357 6.316 1 92.19 237 ARG A C 1
ATOM 1836 O O . ARG A 1 237 ? 18.234 0.129 6.277 1 92.19 237 ARG A O 1
ATOM 1843 N N . ALA A 1 238 ? 17.172 2.027 6.883 1 91.31 238 ALA A N 1
ATOM 1844 C CA . ALA A 1 238 ? 16.031 1.278 7.406 1 91.31 238 ALA A CA 1
ATOM 1845 C C . ALA A 1 238 ? 15.32 0.51 6.297 1 91.31 238 ALA A C 1
ATOM 1847 O O . ALA A 1 238 ? 14.898 -0.63 6.496 1 91.31 238 ALA A O 1
ATOM 1848 N N . PHE A 1 239 ? 15.219 1.117 5.141 1 94.81 239 PHE A N 1
ATOM 1849 C CA . PHE A 1 239 ? 14.625 0.482 3.971 1 94.81 239 PHE A CA 1
ATOM 1850 C C . PHE A 1 239 ? 15.414 -0.753 3.561 1 94.81 239 PHE A C 1
ATOM 1852 O O . PHE A 1 239 ? 14.844 -1.813 3.309 1 94.81 239 PHE A O 1
ATOM 1859 N N . ASP A 1 240 ? 16.688 -0.619 3.49 1 95.06 240 ASP A N 1
ATOM 1860 C CA . ASP A 1 240 ? 17.547 -1.729 3.105 1 95.06 240 ASP A CA 1
ATOM 1861 C C . ASP A 1 240 ? 17.406 -2.902 4.074 1 95.06 240 ASP A C 1
ATOM 1863 O O . ASP A 1 240 ? 17.391 -4.062 3.654 1 95.06 240 ASP A O 1
ATOM 1867 N N . ARG A 1 241 ? 17.312 -2.584 5.312 1 93.88 241 ARG A N 1
ATOM 1868 C CA . ARG A 1 241 ? 17.156 -3.633 6.316 1 93.88 241 ARG A CA 1
ATOM 1869 C C . ARG A 1 241 ? 15.836 -4.387 6.125 1 93.88 241 ARG A C 1
ATOM 1871 O O . ARG A 1 241 ? 15.805 -5.613 6.191 1 93.88 241 ARG A O 1
ATOM 1878 N N . THR A 1 242 ? 14.805 -3.656 5.918 1 94.56 242 THR A N 1
ATOM 1879 C CA . THR A 1 242 ? 13.508 -4.285 5.719 1 94.56 242 THR A CA 1
ATOM 1880 C C . THR A 1 242 ? 13.484 -5.086 4.422 1 94.56 242 THR A C 1
ATOM 1882 O O . THR A 1 242 ? 12.922 -6.184 4.371 1 94.56 242 THR A O 1
ATOM 1885 N N . MET A 1 243 ? 14.102 -4.562 3.395 1 95.5 243 MET A N 1
ATOM 1886 C CA . MET A 1 243 ? 14.172 -5.25 2.109 1 95.5 243 MET A CA 1
ATOM 1887 C C . MET A 1 243 ? 14.961 -6.551 2.227 1 95.5 243 MET A C 1
ATOM 1889 O O . MET A 1 243 ? 14.609 -7.555 1.605 1 95.5 243 MET A O 1
ATOM 1893 N N . ASP A 1 244 ? 16.016 -6.496 2.984 1 95.62 244 ASP A N 1
ATOM 1894 C CA . ASP A 1 244 ? 16.812 -7.699 3.209 1 95.62 244 ASP A CA 1
ATOM 1895 C C . ASP A 1 244 ? 15.977 -8.805 3.846 1 95.62 244 ASP A C 1
ATOM 1897 O O . ASP A 1 244 ? 16.094 -9.969 3.467 1 95.62 244 ASP A O 1
ATOM 1901 N N . GLU A 1 245 ? 15.203 -8.414 4.762 1 95.69 245 GLU A N 1
ATOM 1902 C CA . GLU A 1 245 ? 14.344 -9.391 5.426 1 95.69 245 GLU A CA 1
ATOM 1903 C C . GLU A 1 245 ? 13.297 -9.945 4.461 1 95.69 245 GLU A C 1
ATOM 1905 O O . GLU A 1 245 ? 13.031 -11.148 4.461 1 95.69 245 GLU A O 1
ATOM 1910 N N . VAL A 1 246 ? 12.75 -9.117 3.66 1 94.44 246 VAL A N 1
ATOM 1911 C CA . VAL A 1 246 ? 11.742 -9.539 2.686 1 94.44 246 VAL A CA 1
ATOM 1912 C C . VAL A 1 246 ? 12.367 -10.516 1.691 1 94.44 246 VAL A C 1
ATOM 1914 O O . VAL A 1 246 ? 11.82 -11.586 1.44 1 94.44 246 VAL A O 1
ATOM 1917 N N . VAL A 1 247 ? 13.508 -10.156 1.171 1 94.12 247 VAL A N 1
ATOM 1918 C CA . VAL A 1 247 ? 14.164 -10.969 0.153 1 94.12 247 VAL A CA 1
ATOM 1919 C C . VAL A 1 247 ? 14.609 -12.297 0.76 1 94.12 247 VAL A C 1
ATOM 1921 O O . VAL A 1 247 ? 14.477 -13.352 0.135 1 94.12 247 VAL A O 1
ATOM 1924 N N . ARG A 1 248 ? 15.102 -12.242 1.959 1 93.62 248 ARG A N 1
ATOM 1925 C CA . ARG A 1 248 ? 15.547 -13.453 2.637 1 93.62 248 ARG A CA 1
ATOM 1926 C C . ARG A 1 248 ? 14.391 -14.422 2.838 1 93.62 248 ARG A C 1
ATOM 1928 O O . ARG A 1 248 ? 14.516 -15.617 2.547 1 93.62 248 ARG A O 1
ATOM 1935 N N . THR A 1 249 ? 13.312 -13.961 3.309 1 92.62 249 THR A N 1
ATOM 1936 C CA . THR A 1 249 ? 12.164 -14.82 3.588 1 92.62 249 THR A CA 1
ATOM 1937 C C . THR A 1 249 ? 11.539 -15.328 2.291 1 92.62 249 THR A C 1
ATOM 1939 O O . THR A 1 249 ? 11.164 -16.5 2.195 1 92.62 249 THR A O 1
ATOM 1942 N N . ARG A 1 250 ? 11.469 -14.547 1.285 1 90.62 250 ARG A N 1
ATOM 1943 C CA . ARG A 1 250 ? 10.906 -14.961 0.005 1 90.62 250 ARG A CA 1
ATOM 1944 C C . ARG A 1 250 ? 11.797 -15.992 -0.68 1 90.62 250 ARG A C 1
ATOM 1946 O O . ARG A 1 250 ? 11.297 -16.906 -1.34 1 90.62 250 ARG A O 1
ATOM 1953 N N . SER A 1 251 ? 13.094 -15.766 -0.544 1 91.56 251 SER A N 1
ATOM 1954 C CA . SER A 1 251 ? 14.031 -16.734 -1.104 1 91.56 251 SER A CA 1
ATOM 1955 C C . SER A 1 251 ? 13.875 -18.094 -0.441 1 91.56 251 SER A C 1
ATOM 1957 O O . SER A 1 251 ? 13.875 -19.125 -1.118 1 91.56 251 SER A O 1
ATOM 1959 N N . ARG A 1 252 ? 13.711 -18.078 0.826 1 91.12 252 ARG A N 1
ATOM 1960 C CA . ARG A 1 252 ? 13.523 -19.328 1.554 1 91.12 252 ARG A CA 1
ATOM 1961 C C . ARG A 1 252 ? 12.203 -19.984 1.191 1 91.12 252 ARG A C 1
ATOM 1963 O O . ARG A 1 252 ? 12.125 -21.203 1.049 1 91.12 252 ARG A O 1
ATOM 1970 N N . GLU A 1 253 ? 11.219 -19.172 1.064 1 90.19 253 GLU A N 1
ATOM 1971 C CA . GLU A 1 253 ? 9.922 -19.688 0.632 1 90.19 253 GLU A CA 1
ATOM 1972 C C . GLU A 1 253 ? 10.008 -20.297 -0.762 1 90.19 253 GLU A C 1
ATOM 1974 O O . GLU A 1 253 ? 9.398 -21.344 -1.029 1 90.19 253 GLU A O 1
ATOM 1979 N N . ALA A 1 254 ? 10.727 -19.656 -1.626 1 88.75 254 ALA A N 1
ATOM 1980 C CA . ALA A 1 254 ? 10.898 -20.172 -2.984 1 88.75 254 ALA A CA 1
ATOM 1981 C C . ALA A 1 254 ? 11.633 -21.5 -2.98 1 88.75 254 ALA A C 1
ATOM 1983 O O . ALA A 1 254 ? 11.32 -22.391 -3.771 1 88.75 254 ALA A O 1
ATOM 1984 N N . ASP A 1 255 ? 12.578 -21.641 -2.113 1 89.5 255 ASP A N 1
ATOM 1985 C CA . ASP A 1 255 ? 13.305 -22.906 -1.979 1 89.5 255 ASP A CA 1
ATOM 1986 C C . ASP A 1 255 ? 12.367 -24.031 -1.541 1 89.5 255 ASP A C 1
ATOM 1988 O O . ASP A 1 255 ? 12.406 -25.125 -2.098 1 89.5 255 ASP A O 1
ATOM 1992 N N . ILE A 1 256 ? 11.617 -23.703 -0.62 1 89.19 256 ILE A N 1
ATOM 1993 C CA . ILE A 1 256 ? 10.672 -24.688 -0.099 1 89.19 256 ILE A CA 1
ATOM 1994 C C . ILE A 1 256 ? 9.656 -25.047 -1.18 1 89.19 256 ILE A C 1
ATOM 1996 O O . ILE A 1 256 ? 9.25 -26.203 -1.292 1 89.19 256 ILE A O 1
ATOM 2000 N N . GLY A 1 257 ? 9.297 -24.078 -2.016 1 87.56 257 GLY A N 1
ATOM 2001 C CA . GLY A 1 257 ? 8.312 -24.281 -3.062 1 87.56 257 GLY A CA 1
ATOM 2002 C C . GLY A 1 257 ? 8.789 -25.188 -4.172 1 87.56 257 GLY A C 1
ATOM 2003 O O . GLY A 1 257 ? 7.984 -25.75 -4.918 1 87.56 257 GLY A O 1
ATOM 2004 N N . GLN A 1 258 ? 10.062 -25.469 -4.203 1 87.31 258 GLN A N 1
ATOM 2005 C CA . GLN A 1 258 ? 10.625 -26.312 -5.238 1 87.31 258 GLN A CA 1
ATOM 2006 C C . GLN A 1 258 ? 10.75 -27.766 -4.754 1 87.31 258 GLN A C 1
ATOM 2008 O O . GLN A 1 258 ? 10.906 -28.688 -5.559 1 87.31 258 GLN A O 1
ATOM 2013 N N . LEU A 1 259 ? 10.625 -27.984 -3.52 1 88.5 259 LEU A N 1
ATOM 2014 C CA . LEU A 1 259 ? 10.898 -29.297 -2.924 1 88.5 259 LEU A CA 1
ATOM 2015 C C . LEU A 1 259 ? 9.883 -30.328 -3.387 1 88.5 259 LEU A C 1
ATOM 2017 O O . LEU A 1 259 ? 10.227 -31.484 -3.625 1 88.5 259 LEU A O 1
ATOM 2021 N N . PRO A 1 260 ? 8.656 -29.875 -3.543 1 87.75 260 PRO A N 1
ATOM 2022 C CA . PRO A 1 260 ? 7.672 -30.875 -3.979 1 87.75 260 PRO A CA 1
ATOM 2023 C C . PRO A 1 260 ? 8.062 -31.547 -5.293 1 87.75 260 PRO A C 1
ATOM 2025 O O . PRO A 1 260 ? 7.891 -32.75 -5.445 1 87.75 260 PRO A O 1
ATOM 2028 N N . GLN A 1 261 ? 8.555 -30.797 -6.164 1 85.19 261 GLN A N 1
ATOM 2029 C CA . GLN A 1 261 ? 8.977 -31.359 -7.438 1 85.19 261 GLN A CA 1
ATOM 2030 C C . GLN A 1 261 ? 10.117 -32.344 -7.246 1 85.19 261 GLN A C 1
ATOM 2032 O O . GLN A 1 261 ? 10.141 -33.406 -7.875 1 85.19 261 GLN A O 1
ATOM 2037 N N . LEU A 1 262 ? 11.031 -32.094 -6.438 1 86 262 LEU A N 1
ATOM 2038 C CA . LEU A 1 262 ? 12.164 -32.969 -6.16 1 86 262 LEU A CA 1
ATOM 2039 C C . LEU A 1 262 ? 11.695 -34.281 -5.523 1 86 262 LEU A C 1
ATOM 2041 O O . LEU A 1 262 ? 12.109 -35.344 -5.938 1 86 262 LEU A O 1
ATOM 2045 N N . PHE A 1 263 ? 10.797 -34.125 -4.641 1 85.56 263 PHE A N 1
ATOM 2046 C CA . PHE A 1 263 ? 10.328 -35.312 -3.91 1 85.56 263 PHE A CA 1
ATOM 2047 C C . PHE A 1 263 ? 9.547 -36.25 -4.828 1 85.56 263 PHE A C 1
ATOM 2049 O O . PHE A 1 263 ? 9.695 -37.469 -4.746 1 85.56 263 PHE A O 1
ATOM 2056 N N . THR A 1 264 ? 8.766 -35.688 -5.715 1 83.06 264 THR A N 1
ATOM 2057 C CA . THR A 1 264 ? 7.945 -36.531 -6.578 1 83.06 264 THR A CA 1
ATOM 2058 C C . THR A 1 264 ? 8.797 -37.188 -7.66 1 83.06 264 THR A C 1
ATOM 2060 O O . THR A 1 264 ? 8.562 -38.344 -8.023 1 83.06 264 THR A O 1
ATOM 2063 N N . GLU A 1 265 ? 9.758 -36.438 -8.133 1 82.44 265 GLU A N 1
ATOM 2064 C CA . GLU A 1 265 ? 10.633 -37.031 -9.141 1 82.44 265 GLU A CA 1
ATOM 2065 C C . GLU A 1 265 ? 11.461 -38.188 -8.562 1 82.44 265 GLU A C 1
ATOM 2067 O O . GLU A 1 265 ? 11.617 -39.219 -9.195 1 82.44 265 GLU A O 1
ATOM 2072 N N . ILE A 1 266 ? 12.016 -38 -7.418 1 84.12 266 ILE A N 1
ATOM 2073 C CA . ILE A 1 266 ? 12.773 -39.062 -6.746 1 84.12 266 ILE A CA 1
ATOM 2074 C C . ILE A 1 266 ? 11.852 -40.219 -6.418 1 84.12 266 ILE A C 1
ATOM 2076 O O . ILE A 1 266 ? 12.234 -41.375 -6.586 1 84.12 266 ILE A O 1
ATOM 2080 N N . GLY A 1 267 ? 10.656 -39.875 -5.973 1 82.56 267 GLY A N 1
ATOM 2081 C CA . GLY A 1 267 ? 9.688 -40.938 -5.699 1 82.56 267 GLY A CA 1
ATOM 2082 C C . GLY A 1 267 ? 9.367 -41.781 -6.914 1 82.56 267 GLY A C 1
ATOM 2083 O O . GLY A 1 267 ? 9.273 -43 -6.816 1 82.56 267 GLY A O 1
ATOM 2084 N N . LEU A 1 268 ? 9.195 -41.125 -8.062 1 80 268 LEU A N 1
ATOM 2085 C CA . LEU A 1 268 ? 8.93 -41.844 -9.305 1 80 268 LEU A CA 1
ATOM 2086 C C . LEU A 1 268 ? 10.094 -42.781 -9.656 1 80 268 LEU A C 1
ATOM 2088 O O . LEU A 1 268 ? 9.883 -43.938 -10.031 1 80 268 LEU A O 1
ATOM 2092 N N . ALA A 1 269 ? 11.328 -42.25 -9.547 1 81.69 269 ALA A N 1
ATOM 2093 C CA . ALA A 1 269 ? 12.516 -43.031 -9.883 1 81.69 269 ALA A CA 1
ATOM 2094 C C . ALA A 1 269 ? 12.648 -44.25 -8.961 1 81.69 269 ALA A C 1
ATOM 2096 O O . ALA A 1 269 ? 12.914 -45.344 -9.422 1 81.69 269 ALA A O 1
ATOM 2097 N N . VAL A 1 270 ? 12.414 -44 -7.727 1 83.19 270 VAL A N 1
ATOM 2098 C CA . VAL A 1 270 ? 12.516 -45.062 -6.742 1 83.19 270 VAL A CA 1
ATOM 2099 C C . VAL A 1 270 ? 11.406 -46.094 -6.973 1 83.19 270 VAL A C 1
ATOM 2101 O O . VAL A 1 270 ? 11.633 -47.312 -6.887 1 83.19 270 VAL A O 1
ATOM 2104 N N . GLY A 1 271 ? 10.195 -45.625 -7.262 1 79.12 271 GLY A N 1
ATOM 2105 C CA . GLY A 1 271 ? 9.086 -46.531 -7.543 1 79.12 271 GLY A CA 1
ATOM 2106 C C . GLY A 1 271 ? 9.312 -47.406 -8.766 1 79.12 271 GLY A C 1
ATOM 2107 O O . GLY A 1 271 ? 9.047 -48.594 -8.742 1 79.12 271 GLY A O 1
ATOM 2108 N N . MET A 1 272 ? 9.812 -46.812 -9.781 1 76.5 272 MET A N 1
ATOM 2109 C CA . MET A 1 272 ? 10.094 -47.531 -11.016 1 76.5 272 MET A CA 1
ATOM 2110 C C . MET A 1 272 ? 11.203 -48.562 -10.789 1 76.5 272 MET A C 1
ATOM 2112 O O . MET A 1 272 ? 11.125 -49.688 -11.305 1 76.5 272 MET A O 1
ATOM 2116 N N . ALA A 1 273 ? 12.203 -48.156 -10.062 1 78.38 273 ALA A N 1
ATOM 2117 C CA . ALA A 1 273 ? 13.297 -49.094 -9.758 1 78.38 273 ALA A CA 1
ATOM 2118 C C . ALA A 1 273 ? 12.812 -50.281 -8.93 1 78.38 273 ALA A C 1
ATOM 2120 O O . ALA A 1 273 ? 13.203 -51.406 -9.172 1 78.38 273 ALA A O 1
ATOM 2121 N N . LEU A 1 274 ? 12.008 -50 -8.008 1 77.94 274 LEU A N 1
ATOM 2122 C CA . LEU A 1 274 ? 11.484 -51.062 -7.148 1 77.94 274 LEU A CA 1
ATOM 2123 C C . LEU A 1 274 ? 10.586 -52 -7.941 1 77.94 274 LEU A C 1
ATOM 2125 O O . LEU A 1 274 ? 10.633 -53.219 -7.73 1 77.94 274 LEU A O 1
ATOM 2129 N N . LEU A 1 275 ? 9.805 -51.5 -8.812 1 75.19 275 LEU A N 1
ATOM 2130 C CA . LEU A 1 275 ? 8.938 -52.344 -9.633 1 75.19 275 LEU A CA 1
ATOM 2131 C C . LEU A 1 275 ? 9.75 -53.188 -10.594 1 75.19 275 LEU A C 1
ATOM 2133 O O . LEU A 1 275 ? 9.398 -54.344 -10.867 1 75.19 275 LEU A O 1
ATOM 2137 N N . ALA A 1 276 ? 10.734 -52.562 -11.133 1 73.31 276 ALA A N 1
ATOM 2138 C CA . ALA A 1 276 ? 11.617 -53.312 -12.016 1 73.31 276 ALA A CA 1
ATOM 2139 C C . ALA A 1 276 ? 12.305 -54.469 -11.273 1 73.31 276 ALA A C 1
ATOM 2141 O O . ALA A 1 276 ? 12.484 -55.562 -11.82 1 73.31 276 ALA A O 1
ATOM 2142 N N . ALA A 1 277 ? 12.641 -54.281 -10.094 1 73.06 277 ALA A N 1
ATOM 2143 C CA . ALA A 1 277 ? 13.32 -55.281 -9.289 1 73.06 277 ALA A CA 1
ATOM 2144 C C . ALA A 1 277 ? 12.375 -56.438 -8.938 1 73.06 277 ALA A C 1
ATOM 2146 O O . ALA A 1 277 ? 12.781 -57.594 -8.922 1 73.06 277 ALA A O 1
ATOM 2147 N N . VAL A 1 278 ? 11.195 -56.062 -8.75 1 70.44 278 VAL A N 1
ATOM 2148 C CA . VAL A 1 278 ? 10.242 -57.094 -8.336 1 70.44 278 VAL A CA 1
ATOM 2149 C C . VAL A 1 278 ? 9.727 -57.844 -9.555 1 70.44 278 VAL A C 1
ATOM 2151 O O . VAL A 1 278 ? 9.438 -59.062 -9.477 1 70.44 278 VAL A O 1
ATOM 2154 N N . SER A 1 279 ? 9.617 -57.156 -10.695 1 66.19 279 SER A N 1
ATOM 2155 C CA . SER A 1 279 ? 9.008 -57.75 -11.875 1 66.19 279 SER A CA 1
ATOM 2156 C C . SER A 1 279 ? 10.039 -58.5 -12.711 1 66.19 279 SER A C 1
ATOM 2158 O O . SER A 1 279 ? 9.719 -59.031 -13.781 1 66.19 279 SER A O 1
ATOM 2160 N N . PHE A 1 280 ? 11.336 -58.5 -12.367 1 60.59 280 PHE A N 1
ATOM 2161 C CA . PHE A 1 280 ? 12.359 -59.156 -13.164 1 60.59 280 PHE A CA 1
ATOM 2162 C C . PHE A 1 280 ? 12.086 -60.656 -13.266 1 60.59 280 PHE A C 1
ATOM 2164 O O . PHE A 1 280 ? 11.977 -61.344 -12.242 1 60.59 280 PHE A O 1
ATOM 2171 N N . GLY A 1 281 ? 11.805 -61.188 -14.555 1 55.91 281 GLY A N 1
ATOM 2172 C CA . GLY A 1 281 ? 11.688 -62.594 -14.844 1 55.91 281 GLY A CA 1
ATOM 2173 C C . GLY A 1 281 ? 10.258 -63.031 -15.125 1 55.91 281 GLY A C 1
ATOM 2174 O O . GLY A 1 281 ? 10.016 -64.188 -15.555 1 55.91 281 GLY A O 1
ATOM 2175 N N . GLY A 1 282 ? 9.219 -62.25 -14.766 1 53.84 282 GLY A N 1
ATOM 2176 C CA . GLY A 1 282 ? 7.883 -62.75 -15.008 1 53.84 282 GLY A CA 1
ATOM 2177 C C . GLY A 1 282 ? 7.137 -62 -16.094 1 53.84 282 GLY A C 1
ATOM 2178 O O . GLY A 1 282 ? 7.465 -60.875 -16.391 1 53.84 282 GLY A O 1
ATOM 2179 N N . GLY A 1 283 ? 6.582 -62.625 -17.234 1 52.62 283 GLY A N 1
ATOM 2180 C CA . GLY A 1 283 ? 5.816 -62.188 -18.391 1 52.62 283 GLY A CA 1
ATOM 2181 C C . GLY A 1 283 ? 4.887 -61.031 -18.078 1 52.62 283 GLY A C 1
ATOM 2182 O O . GLY A 1 283 ? 4.754 -60.094 -18.891 1 52.62 283 GLY A O 1
ATOM 2183 N N . GLN A 1 284 ? 4.133 -60.969 -17.031 1 55.41 284 GLN A N 1
ATOM 2184 C CA . GLN A 1 284 ? 3.107 -60 -16.656 1 55.41 284 GLN A CA 1
ATOM 2185 C C . GLN A 1 284 ? 3.736 -58.719 -16.156 1 55.41 284 GLN A C 1
ATOM 2187 O O . GLN A 1 284 ? 3.049 -57.688 -16.016 1 55.41 284 GLN A O 1
ATOM 2192 N N . SER A 1 285 ? 4.996 -58.562 -16.297 1 60.09 285 SER A N 1
ATOM 2193 C CA . SER A 1 285 ? 5.773 -57.5 -15.648 1 60.09 285 SER A CA 1
ATOM 2194 C C . SER A 1 285 ? 5.812 -56.25 -16.5 1 60.09 285 SER A C 1
ATOM 2196 O O . SER A 1 285 ? 5.789 -55.125 -15.969 1 60.09 285 SER A O 1
ATOM 2198 N N . GLN A 1 286 ? 5.684 -56.438 -17.766 1 60.72 286 GLN A N 1
ATOM 2199 C CA . GLN A 1 286 ? 5.746 -55.281 -18.641 1 60.72 286 GLN A CA 1
ATOM 2200 C C . GLN A 1 286 ? 4.496 -54.406 -18.5 1 60.72 286 GLN A C 1
ATOM 2202 O O . GLN A 1 286 ? 4.59 -53.188 -18.438 1 60.72 286 GLN A O 1
ATOM 2207 N N . LEU A 1 287 ? 3.451 -55.094 -18.438 1 57.59 287 LEU A N 1
ATOM 2208 C CA . LEU A 1 287 ? 2.18 -54.406 -18.312 1 57.59 287 LEU A CA 1
ATOM 2209 C C . LEU A 1 287 ? 2.094 -53.656 -16.984 1 57.59 287 LEU A C 1
ATOM 2211 O O . LEU A 1 287 ? 1.647 -52.531 -16.922 1 57.59 287 LEU A O 1
ATOM 2215 N N . LEU A 1 288 ? 2.605 -54.344 -16.016 1 64.19 288 LEU A N 1
ATOM 2216 C CA . LEU A 1 288 ? 2.559 -53.75 -14.672 1 64.19 288 LEU A CA 1
ATOM 2217 C C . LEU A 1 288 ? 3.436 -52.5 -14.594 1 64.19 288 LEU A C 1
ATOM 2219 O O . LEU A 1 288 ? 3.062 -51.531 -13.953 1 64.19 288 LEU A O 1
ATOM 2223 N N . PHE A 1 289 ? 4.516 -52.531 -15.297 1 65.44 289 PHE A N 1
ATOM 2224 C CA . PHE A 1 289 ? 5.434 -51.406 -15.312 1 65.44 289 PHE A CA 1
ATOM 2225 C C . PHE A 1 289 ? 4.812 -50.188 -16.031 1 65.44 289 PHE A C 1
ATOM 2227 O O . PHE A 1 289 ? 4.906 -49.062 -15.555 1 65.44 289 PHE A O 1
ATOM 2234 N N . GLY A 1 290 ? 4.215 -50.406 -17.141 1 63.28 290 GLY A N 1
ATOM 2235 C CA . GLY A 1 290 ? 3.555 -49.344 -17.891 1 63.28 290 GLY A CA 1
ATOM 2236 C C . GLY A 1 290 ? 2.406 -48.719 -17.125 1 63.28 290 GLY A C 1
ATOM 2237 O O . GLY A 1 290 ? 2.275 -47.5 -17.109 1 63.28 290 GLY A O 1
ATOM 2238 N N . VAL A 1 291 ? 1.707 -49.594 -16.469 1 63 291 VAL A N 1
ATOM 2239 C CA . VAL A 1 291 ? 0.56 -49.094 -15.719 1 63 291 VAL A CA 1
ATOM 2240 C C . VAL A 1 291 ? 1.04 -48.219 -14.555 1 63 291 VAL A C 1
ATOM 2242 O O . VAL A 1 291 ? 0.46 -47.188 -14.273 1 63 291 VAL A O 1
ATOM 2245 N N . PHE A 1 292 ? 2.059 -48.594 -13.938 1 68.19 292 PHE A N 1
ATOM 2246 C CA . PHE A 1 292 ? 2.6 -47.812 -12.828 1 68.19 292 PHE A CA 1
ATOM 2247 C C . PHE A 1 292 ? 3.164 -46.5 -13.305 1 68.19 292 PHE A C 1
ATOM 2249 O O . PHE A 1 292 ? 2.975 -45.469 -12.664 1 68.19 292 PHE A O 1
ATOM 2256 N N . ALA A 1 293 ? 3.887 -46.562 -14.375 1 66.75 293 ALA A N 1
ATOM 2257 C CA . ALA A 1 293 ? 4.504 -45.344 -14.891 1 66.75 293 ALA A CA 1
ATOM 2258 C C . ALA A 1 293 ? 3.445 -44.281 -15.211 1 66.75 293 ALA A C 1
ATOM 2260 O O . ALA A 1 293 ? 3.59 -43.125 -14.836 1 66.75 293 ALA A O 1
ATOM 2261 N N . VAL A 1 294 ? 2.416 -44.719 -15.812 1 64.38 294 VAL A N 1
ATOM 2262 C CA . VAL A 1 294 ? 1.347 -43.812 -16.188 1 64.38 294 VAL A CA 1
ATOM 2263 C C . VAL A 1 294 ? 0.647 -43.281 -14.93 1 64.38 294 VAL A C 1
ATOM 2265 O O . VAL A 1 294 ? 0.364 -42.094 -14.82 1 64.38 294 VAL A O 1
ATOM 2268 N N . ALA A 1 295 ? 0.393 -44.188 -14.016 1 67.25 295 ALA A N 1
ATOM 2269 C CA . ALA A 1 295 ? -0.266 -43.812 -12.773 1 67.25 295 ALA A CA 1
ATOM 2270 C C . ALA A 1 295 ? 0.583 -42.812 -11.984 1 67.25 295 ALA A C 1
ATOM 2272 O O . ALA A 1 295 ? 0.062 -41.844 -11.445 1 67.25 295 ALA A O 1
ATOM 2273 N N . ALA A 1 296 ? 1.807 -43.125 -11.922 1 73.69 296 ALA A N 1
ATOM 2274 C CA . ALA A 1 296 ? 2.715 -42.25 -11.172 1 73.69 296 ALA A CA 1
ATOM 2275 C C . ALA A 1 296 ? 2.799 -40.875 -11.797 1 73.69 296 ALA A C 1
ATOM 2277 O O . ALA A 1 296 ? 2.805 -39.875 -11.094 1 73.69 296 ALA A O 1
ATOM 2278 N N . LEU A 1 297 ? 2.875 -40.781 -13.125 1 73.31 297 LEU A N 1
ATOM 2279 C CA . LEU A 1 297 ? 2.975 -39.531 -13.828 1 73.31 297 LEU A CA 1
ATOM 2280 C C . LEU A 1 297 ? 1.698 -38.688 -13.648 1 73.31 297 LEU A C 1
ATOM 2282 O O . LEU A 1 297 ? 1.736 -37.469 -13.68 1 73.31 297 LEU A O 1
ATOM 2286 N N . ARG A 1 298 ? 0.643 -39.406 -13.391 1 69.44 298 ARG A N 1
ATOM 2287 C CA . ARG A 1 298 ? -0.631 -38.719 -13.18 1 69.44 298 ARG A CA 1
ATOM 2288 C C . ARG A 1 298 ? -0.795 -38.281 -11.727 1 69.44 298 ARG A C 1
ATOM 2290 O O . ARG A 1 298 ? -1.438 -37.281 -11.445 1 69.44 298 ARG A O 1
ATOM 2297 N N . LEU A 1 299 ? -0.236 -39.094 -10.867 1 77.06 299 LEU A N 1
ATOM 2298 C CA . LEU A 1 299 ? -0.383 -38.844 -9.438 1 77.06 299 LEU A CA 1
ATOM 2299 C C . LEU A 1 299 ? 0.579 -37.75 -8.992 1 77.06 299 LEU A C 1
ATOM 2301 O O . LEU A 1 299 ? 0.303 -37.031 -8.023 1 77.06 299 LEU A O 1
ATOM 2305 N N . MET A 1 300 ? 1.636 -37.688 -9.711 1 82.69 300 MET A N 1
ATOM 2306 C CA . MET A 1 300 ? 2.711 -36.781 -9.305 1 82.69 300 MET A CA 1
ATOM 2307 C C . MET A 1 300 ? 2.209 -35.344 -9.219 1 82.69 300 MET A C 1
ATOM 2309 O O . MET A 1 300 ? 2.467 -34.656 -8.234 1 82.69 300 MET A O 1
ATOM 2313 N N . PRO A 1 301 ? 1.428 -34.812 -10.211 1 78.88 301 PRO A N 1
ATOM 2314 C CA . PRO A 1 301 ? 0.931 -33.438 -10.102 1 78.88 301 PRO A CA 1
ATOM 2315 C C . PRO A 1 301 ? 0.006 -33.25 -8.906 1 78.88 301 PRO A C 1
ATOM 2317 O O . PRO A 1 301 ? 0.036 -32.188 -8.266 1 78.88 301 PRO A O 1
ATOM 2320 N N . SER A 1 302 ? -0.786 -34.219 -8.648 1 83.12 302 SER A N 1
ATOM 2321 C CA . SER A 1 302 ? -1.694 -34.125 -7.512 1 83.12 302 SER A CA 1
ATOM 2322 C C . SER A 1 302 ? -0.926 -34.031 -6.199 1 83.12 302 SER A C 1
ATOM 2324 O O . SER A 1 302 ? -1.254 -33.219 -5.332 1 83.12 302 SER A O 1
ATOM 2326 N N . VAL A 1 303 ? 0.083 -34.906 -6.086 1 85.81 303 VAL A N 1
ATOM 2327 C CA . VAL A 1 303 ? 0.897 -34.906 -4.875 1 85.81 303 VAL A CA 1
ATOM 2328 C C . VAL A 1 303 ? 1.614 -33.562 -4.742 1 85.81 303 VAL A C 1
ATOM 2330 O O . VAL A 1 303 ? 1.656 -32.969 -3.656 1 85.81 303 VAL A O 1
ATOM 2333 N N . ARG A 1 304 ? 2.129 -33.156 -5.844 1 88.19 304 ARG A N 1
ATOM 2334 C CA . ARG A 1 304 ? 2.801 -31.844 -5.852 1 88.19 304 ARG A CA 1
ATOM 2335 C C . ARG A 1 304 ? 1.839 -30.734 -5.465 1 88.19 304 ARG A C 1
ATOM 2337 O O . ARG A 1 304 ? 2.201 -29.828 -4.711 1 88.19 304 ARG A O 1
ATOM 2344 N N . GLY A 1 305 ? 0.649 -30.766 -6.047 1 88.38 305 GLY A N 1
ATOM 2345 C CA . GLY A 1 305 ? -0.369 -29.766 -5.754 1 88.38 305 GLY A CA 1
ATOM 2346 C C . GLY A 1 305 ? -0.751 -29.719 -4.285 1 88.38 305 GLY A C 1
ATOM 2347 O O . GLY A 1 305 ? -0.956 -28.641 -3.725 1 88.38 305 GLY A O 1
ATOM 2348 N N . ILE A 1 306 ? -0.787 -30.844 -3.699 1 88.88 306 ILE A N 1
ATOM 2349 C CA . ILE A 1 306 ? -1.138 -30.938 -2.285 1 88.88 306 ILE A CA 1
ATOM 2350 C C . ILE A 1 306 ? -0.02 -30.328 -1.438 1 88.88 306 ILE A C 1
ATOM 2352 O O . ILE A 1 306 ? -0.278 -29.516 -0.554 1 88.88 306 ILE A O 1
ATOM 2356 N N . MET A 1 307 ? 1.198 -30.719 -1.753 1 90.56 307 MET A N 1
ATOM 2357 C CA . MET A 1 307 ? 2.346 -30.234 -0.994 1 90.56 307 MET A CA 1
ATOM 2358 C C . MET A 1 307 ? 2.506 -28.719 -1.166 1 90.56 307 MET A C 1
ATOM 2360 O O . MET A 1 307 ? 2.67 -28 -0.185 1 90.56 307 MET A O 1
ATOM 2364 N N . SER A 1 308 ? 2.389 -28.266 -2.393 1 90.06 308 SER A N 1
ATOM 2365 C CA . SER A 1 308 ? 2.543 -26.844 -2.684 1 90.06 308 SER A CA 1
ATOM 2366 C C . SER A 1 308 ? 1.407 -26.031 -2.07 1 90.06 308 SER A C 1
ATOM 2368 O O . SER A 1 308 ? 1.629 -24.922 -1.567 1 90.06 308 SER A O 1
ATOM 2370 N N . GLY A 1 309 ? 0.208 -26.562 -2.191 1 90.62 309 GLY A N 1
ATOM 2371 C CA . GLY A 1 309 ? -0.93 -25.891 -1.576 1 90.62 309 GLY A CA 1
ATOM 2372 C C . GLY A 1 309 ? -0.791 -25.734 -0.073 1 90.62 309 GLY A C 1
ATOM 2373 O O . GLY A 1 309 ? -1.076 -24.672 0.477 1 90.62 309 GLY A O 1
ATOM 2374 N N . TRP A 1 310 ? -0.31 -26.781 0.497 1 90.62 310 TRP A N 1
ATOM 2375 C CA . TRP A 1 310 ? -0.128 -26.766 1.944 1 90.62 310 TRP A CA 1
ATOM 2376 C C . TRP A 1 310 ? 0.902 -25.719 2.354 1 90.62 310 TRP A C 1
ATOM 2378 O O . TRP A 1 310 ? 0.693 -24.984 3.316 1 90.62 310 TRP A O 1
ATOM 2388 N N . ALA A 1 311 ? 1.982 -25.672 1.676 1 91.25 311 ALA A N 1
ATOM 2389 C CA . ALA A 1 311 ? 3.035 -24.703 1.976 1 91.25 311 ALA A CA 1
ATOM 2390 C C . ALA A 1 311 ? 2.533 -23.266 1.791 1 91.25 311 ALA A C 1
ATOM 2392 O O . ALA A 1 311 ? 2.822 -22.391 2.609 1 91.25 311 ALA A O 1
ATOM 2393 N N . THR A 1 312 ? 1.787 -23.062 0.757 1 92 312 THR A N 1
ATOM 2394 C CA . THR A 1 312 ? 1.264 -21.719 0.465 1 92 312 THR A CA 1
ATOM 2395 C C . THR A 1 312 ? 0.28 -21.281 1.545 1 92 312 THR A C 1
ATOM 2397 O O . THR A 1 312 ? 0.294 -20.125 1.967 1 92 312 THR A O 1
ATOM 2400 N N . ILE A 1 313 ? -0.512 -22.203 1.984 1 92.31 313 ILE A N 1
ATOM 2401 C CA . ILE A 1 313 ? -1.487 -21.906 3.027 1 92.31 313 ILE A CA 1
ATOM 2402 C C . ILE A 1 313 ? -0.764 -21.547 4.32 1 92.31 313 ILE A C 1
ATOM 2404 O O . ILE A 1 313 ? -1.101 -20.547 4.969 1 92.31 313 ILE A O 1
ATOM 2408 N N . ARG A 1 314 ? 0.209 -22.281 4.617 1 91.06 314 ARG A N 1
ATOM 2409 C CA . ARG A 1 314 ? 0.943 -22.047 5.855 1 91.06 314 ARG A CA 1
ATOM 2410 C C . ARG A 1 314 ? 1.709 -20.734 5.793 1 91.06 314 ARG A C 1
ATOM 2412 O O . ARG A 1 314 ? 1.825 -20.016 6.801 1 91.06 314 ARG A O 1
ATOM 2419 N N . TYR A 1 315 ? 2.189 -20.422 4.664 1 91.94 315 TYR A N 1
ATOM 2420 C CA . TYR A 1 315 ? 2.92 -19.172 4.457 1 91.94 315 TYR A CA 1
ATOM 2421 C C . TYR A 1 315 ? 2.002 -17.969 4.633 1 91.94 315 TYR A C 1
ATOM 2423 O O . TYR A 1 315 ? 2.434 -16.922 5.105 1 91.94 315 TYR A O 1
ATOM 2431 N N . ASN A 1 316 ? 0.744 -18.094 4.285 1 93 316 ASN A N 1
ATOM 2432 C CA . ASN A 1 316 ? -0.196 -16.969 4.312 1 93 316 ASN A CA 1
ATOM 2433 C C . ASN A 1 316 ? -1.129 -17.062 5.52 1 93 316 ASN A C 1
ATOM 2435 O O . ASN A 1 316 ? -2.17 -16.406 5.551 1 93 316 ASN A O 1
ATOM 2439 N N . ARG A 1 317 ? -0.745 -17.812 6.488 1 91.62 317 ARG A N 1
ATOM 2440 C CA . ARG A 1 317 ? -1.566 -18.031 7.676 1 91.62 317 ARG A CA 1
ATOM 2441 C C . ARG A 1 317 ? -1.709 -16.75 8.484 1 91.62 317 ARG A C 1
ATOM 2443 O O . ARG A 1 317 ? -2.652 -16.609 9.266 1 91.62 317 ARG A O 1
ATOM 2450 N N . TYR A 1 318 ? -0.821 -15.789 8.32 1 89.38 318 TYR A N 1
ATOM 2451 C CA . TYR A 1 318 ? -0.839 -14.531 9.062 1 89.38 318 TYR A CA 1
ATOM 2452 C C . TYR A 1 318 ? -2.098 -13.727 8.742 1 89.38 318 TYR A C 1
ATOM 2454 O O . TYR A 1 318 ? -2.49 -12.844 9.516 1 89.38 318 TYR A O 1
ATOM 2462 N N . THR A 1 319 ? -2.789 -14.008 7.645 1 92.5 319 THR A N 1
ATOM 2463 C CA . THR A 1 319 ? -3.957 -13.258 7.203 1 92.5 319 THR A CA 1
ATOM 2464 C C . THR A 1 319 ? -5.18 -13.609 8.047 1 92.5 319 THR A C 1
ATOM 2466 O O . THR A 1 319 ? -6.082 -12.789 8.211 1 92.5 319 THR A O 1
ATOM 2469 N N . ILE A 1 320 ? -5.168 -14.758 8.648 1 90.81 320 ILE A N 1
ATOM 2470 C CA . ILE A 1 320 ? -6.348 -15.305 9.312 1 90.81 320 ILE A CA 1
ATOM 2471 C C . ILE A 1 320 ? -6.645 -14.5 10.578 1 90.81 320 ILE A C 1
ATOM 2473 O O . ILE A 1 320 ? -7.77 -14.031 10.773 1 90.81 320 ILE A O 1
ATOM 2477 N N . PRO A 1 321 ? -5.641 -14.234 11.391 1 88.56 321 PRO A N 1
ATOM 2478 C CA . PRO A 1 321 ? -5.938 -13.445 12.594 1 88.56 321 PRO A CA 1
ATOM 2479 C C . PRO A 1 321 ? -6.379 -12.016 12.266 1 88.56 321 PRO A C 1
ATOM 2481 O O . PRO A 1 321 ? -7.215 -11.453 12.977 1 88.56 321 PRO A O 1
ATOM 2484 N N . ILE A 1 322 ? -5.875 -11.438 11.273 1 88.31 322 ILE A N 1
ATOM 2485 C CA . ILE A 1 322 ? -6.211 -10.07 10.883 1 88.31 322 ILE A CA 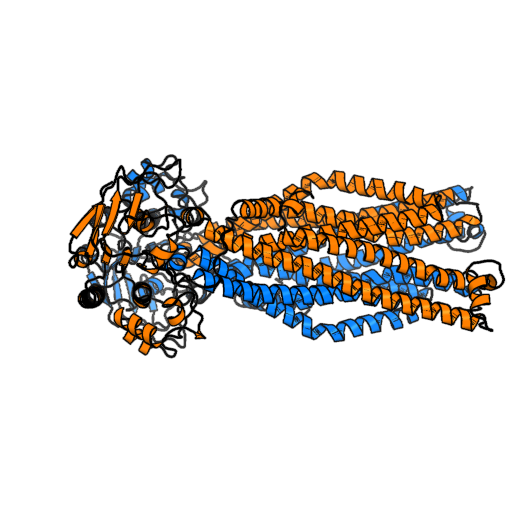1
ATOM 2486 C C . ILE A 1 322 ? -7.676 -10.008 10.461 1 88.31 322 ILE A C 1
ATOM 2488 O O . ILE A 1 322 ? -8.406 -9.102 10.867 1 88.31 322 ILE A O 1
ATOM 2492 N N . LEU A 1 323 ? -8.109 -10.961 9.719 1 88.69 323 LEU A N 1
ATOM 2493 C CA . LEU A 1 323 ? -9.477 -10.977 9.227 1 88.69 323 LEU A CA 1
ATOM 2494 C C . LEU A 1 323 ? -10.445 -11.375 10.336 1 88.69 323 LEU A C 1
ATOM 2496 O O . LEU A 1 323 ? -11.586 -10.898 10.367 1 88.69 323 LEU A O 1
ATOM 2500 N N . ARG A 1 324 ? -10 -12.234 11.219 1 86.12 324 ARG A N 1
ATOM 2501 C CA . ARG A 1 324 ? -10.836 -12.648 12.344 1 86.12 324 ARG A CA 1
ATOM 2502 C C . ARG A 1 324 ? -11.094 -11.477 13.289 1 86.12 324 ARG A C 1
ATOM 2504 O O . ARG A 1 324 ? -12.211 -11.328 13.797 1 86.12 324 ARG A O 1
ATOM 2511 N N . GLU A 1 325 ? -10.125 -10.688 13.516 1 82.12 325 GLU A N 1
ATOM 2512 C CA . GLU A 1 325 ? -10.266 -9.516 14.375 1 82.12 325 GLU A CA 1
ATOM 2513 C C . GLU A 1 325 ? -11.258 -8.516 13.789 1 82.12 325 GLU A C 1
ATOM 2515 O O . GLU A 1 325 ? -12.031 -7.898 14.523 1 82.12 325 GLU A O 1
ATOM 2520 N N . ALA A 1 326 ? -11.211 -8.391 12.516 1 77.12 326 ALA A N 1
ATOM 2521 C CA . ALA A 1 326 ? -12.117 -7.465 11.852 1 77.12 326 ALA A CA 1
ATOM 2522 C C . ALA A 1 326 ? -13.555 -7.969 11.914 1 77.12 326 ALA A C 1
ATOM 2524 O O . ALA A 1 326 ? -14.5 -7.176 12.016 1 77.12 326 ALA A O 1
ATOM 2525 N N . ALA A 1 327 ? -13.727 -9.266 11.883 1 73.38 327 ALA A N 1
ATOM 2526 C CA . ALA A 1 327 ? -15.047 -9.883 11.914 1 73.38 327 ALA A CA 1
ATOM 2527 C C . ALA A 1 327 ? -15.672 -9.773 13.305 1 73.38 327 ALA A C 1
ATOM 2529 O O . ALA A 1 327 ? -16.891 -9.672 13.438 1 73.38 327 ALA A O 1
ATOM 2530 N N . LEU A 1 328 ? -14.805 -9.797 14.258 1 69 328 LEU A N 1
ATOM 2531 C CA . LEU A 1 328 ? -15.281 -9.742 15.633 1 69 328 LEU A CA 1
ATOM 2532 C C . LEU A 1 328 ? -15.875 -8.375 15.953 1 69 328 LEU A C 1
ATOM 2534 O O . LEU A 1 328 ? -16.781 -8.266 16.781 1 69 328 LEU A O 1
ATOM 2538 N N . HIS A 1 329 ? -15.398 -7.445 15.312 1 64.88 329 HIS A N 1
ATOM 2539 C CA . HIS A 1 329 ? -15.852 -6.094 15.617 1 64.88 329 HIS A CA 1
ATOM 2540 C C . HIS A 1 329 ? -16.922 -5.629 14.633 1 64.88 329 HIS A C 1
ATOM 2542 O O . HIS A 1 329 ? -17.234 -4.438 14.57 1 64.88 329 HIS A O 1
ATOM 2548 N N . GLU A 1 330 ? -17.172 -6.566 13.766 1 63.81 330 GLU A N 1
ATOM 2549 C CA . GLU A 1 330 ? -18.219 -6.227 12.812 1 63.81 330 GLU A CA 1
ATOM 2550 C C . GLU A 1 330 ? -19.547 -5.988 13.523 1 63.81 330 GLU A C 1
ATOM 2552 O O . GLU A 1 330 ? -20.078 -6.891 14.172 1 63.81 330 GLU A O 1
ATOM 2557 N N . GLN A 1 331 ? -19.625 -4.832 14 1 56.81 331 GLN A N 1
ATOM 2558 C CA . GLN A 1 331 ? -20.984 -4.504 14.414 1 56.81 331 GLN A CA 1
ATOM 2559 C C . GLN A 1 331 ? -21.938 -4.508 13.227 1 56.81 331 GLN A C 1
ATOM 2561 O O . GLN A 1 331 ? -21.547 -4.184 12.102 1 56.81 331 GLN A O 1
ATOM 2566 N N . ALA A 1 332 ? -23.031 -5.328 13.344 1 47.12 332 ALA A N 1
ATOM 2567 C CA . ALA A 1 332 ? -24.141 -5.41 12.391 1 47.12 332 ALA A CA 1
ATOM 2568 C C . ALA A 1 332 ? -24.391 -4.055 11.742 1 47.12 332 ALA A C 1
ATOM 2570 O O . ALA A 1 332 ? -25.5 -3.807 11.234 1 47.12 332 ALA A O 1
ATOM 2571 N N . SER A 1 333 ? -23.516 -3.145 11.812 1 53.28 333 SER A N 1
ATOM 2572 C CA . SER A 1 333 ? -24.062 -1.859 11.391 1 53.28 333 SER A CA 1
ATOM 2573 C C . SER A 1 333 ? -24.188 -1.784 9.875 1 53.28 333 SER A C 1
ATOM 2575 O O . SER A 1 333 ? -23.203 -1.901 9.156 1 53.28 333 SER A O 1
ATOM 2577 N N . ALA A 1 334 ? -25.281 -2.199 9.445 1 51.19 334 ALA A N 1
ATOM 2578 C CA . ALA A 1 334 ? -25.719 -1.917 8.07 1 51.19 334 ALA A CA 1
ATOM 2579 C C . ALA A 1 334 ? -25.516 -0.443 7.73 1 51.19 334 ALA A C 1
ATOM 2581 O O . ALA A 1 334 ? -26.188 0.427 8.289 1 51.19 334 ALA A O 1
ATOM 2582 N N . HIS A 1 335 ? -24.234 0.014 7.367 1 60 335 HIS A N 1
ATOM 2583 C CA . HIS A 1 335 ? -24.141 1.387 6.887 1 60 335 HIS A CA 1
ATOM 2584 C C . HIS A 1 335 ? -25.109 1.632 5.73 1 60 335 HIS A C 1
ATOM 2586 O O . HIS A 1 335 ? -25.156 0.862 4.77 1 60 335 HIS A O 1
ATOM 2592 N N . PRO A 1 336 ? -26.062 2.479 6.059 1 59 336 PRO A N 1
ATOM 2593 C CA . PRO A 1 336 ? -26.922 2.811 4.926 1 59 336 PRO A CA 1
ATOM 2594 C C . PRO A 1 336 ? -26.141 3.229 3.684 1 59 336 PRO A C 1
ATOM 2596 O O . PRO A 1 336 ? -25.062 3.799 3.799 1 59 336 PRO A O 1
ATOM 2599 N N . GLU A 1 337 ? -26.422 2.73 2.682 1 58.62 337 GLU A N 1
ATOM 2600 C CA . GLU A 1 337 ? -25.844 3.057 1.386 1 58.62 337 GLU A CA 1
ATOM 2601 C C . GLU A 1 337 ? -25.969 4.547 1.079 1 58.62 337 GLU A C 1
ATOM 2603 O O . GLU A 1 337 ? -25.188 5.094 0.297 1 58.62 337 GLU A O 1
ATOM 2608 N N . VAL A 1 338 ? -27.047 5.105 1.794 1 61.75 338 VAL A N 1
ATOM 2609 C CA . VAL A 1 338 ? -27.312 6.52 1.547 1 61.75 338 VAL A CA 1
ATOM 2610 C C . VAL A 1 338 ? -27.219 7.297 2.857 1 61.75 338 VAL A C 1
ATOM 2612 O O . VAL A 1 338 ? -27.625 6.805 3.91 1 61.75 338 VAL A O 1
ATOM 2615 N N . PRO A 1 339 ? -26.547 8.461 2.643 1 63.34 339 PRO A N 1
ATOM 2616 C CA . PRO A 1 339 ? -26.531 9.328 3.818 1 63.34 339 PRO A CA 1
ATOM 2617 C C . PRO A 1 339 ? -27.906 9.484 4.465 1 63.34 339 PRO A C 1
ATOM 2619 O O . PRO A 1 339 ? -28.922 9.555 3.766 1 63.34 339 PRO A O 1
ATOM 2622 N N . THR A 1 340 ? -27.891 9.242 5.75 1 67.31 340 THR A N 1
ATOM 2623 C CA . THR A 1 340 ? -29.156 9.438 6.453 1 67.31 340 THR A CA 1
ATOM 2624 C C . THR A 1 340 ? -29.453 10.922 6.625 1 67.31 340 THR A C 1
ATOM 2626 O O . THR A 1 340 ? -28.578 11.703 6.965 1 67.31 340 THR A O 1
ATOM 2629 N N . ARG A 1 341 ? -30.609 11.273 6.168 1 76.75 341 ARG A N 1
ATOM 2630 C CA . ARG A 1 341 ? -31 12.672 6.266 1 76.75 341 ARG A CA 1
ATOM 2631 C C . ARG A 1 341 ? -31.672 12.961 7.605 1 76.75 341 ARG A C 1
ATOM 2633 O O . ARG A 1 341 ? -32.094 14.086 7.871 1 76.75 341 ARG A O 1
ATOM 2640 N N . GLU A 1 342 ? -31.547 12.047 8.422 1 85.81 342 GLU A N 1
ATOM 2641 C CA . GLU A 1 342 ? -32.188 12.266 9.711 1 85.81 342 GLU A CA 1
ATOM 2642 C C . GLU A 1 342 ? -31.344 13.18 10.602 1 85.81 342 GLU A C 1
ATOM 2644 O O . GLU A 1 342 ? -30.125 13.07 10.617 1 85.81 342 GLU A O 1
ATOM 2649 N N . THR A 1 343 ? -32.062 14.148 11.25 1 91.75 343 THR A N 1
ATOM 2650 C CA . THR A 1 343 ? -31.359 15.086 12.125 1 91.75 343 THR A CA 1
ATOM 2651 C C . THR A 1 343 ? -31.922 15.016 13.547 1 91.75 343 THR A C 1
ATOM 2653 O O . THR A 1 343 ? -33.094 14.742 13.742 1 91.75 343 THR A O 1
ATOM 2656 N N . LEU A 1 344 ? -31.062 15.125 14.477 1 93.25 344 LEU A N 1
ATOM 2657 C CA . LEU A 1 344 ? -31.453 15.242 15.875 1 93.25 344 LEU A CA 1
ATOM 2658 C C . LEU A 1 344 ? -32.031 16.625 16.172 1 93.25 344 LEU A C 1
ATOM 2660 O O . LEU A 1 344 ? -31.453 17.641 15.758 1 93.25 344 LEU A O 1
ATOM 2664 N N . PRO A 1 345 ? -33.219 16.641 16.797 1 93.62 345 PRO A N 1
ATOM 2665 C CA . PRO A 1 345 ? -33.75 17.953 17.094 1 93.62 345 PRO A CA 1
ATOM 2666 C C . PRO A 1 345 ? -32.875 18.781 18.016 1 93.62 345 PRO A C 1
ATOM 2668 O O . PRO A 1 345 ? -32.281 18.234 18.953 1 93.62 345 PRO A O 1
ATOM 2671 N N . PHE A 1 346 ? -32.719 20 17.75 1 95.81 346 PHE A N 1
ATOM 2672 C CA . PHE A 1 346 ? -31.953 20.984 18.516 1 95.81 346 PHE A CA 1
ATOM 2673 C C . PHE A 1 346 ? -32.688 22.312 18.594 1 95.81 346 PHE A C 1
ATOM 2675 O O . PHE A 1 346 ? -32.594 23.125 17.672 1 95.81 346 PHE A O 1
ATOM 2682 N N . GLU A 1 347 ? -33.406 22.469 19.703 1 95 347 GLU A N 1
ATOM 2683 C CA . GLU A 1 347 ? -34.25 23.641 19.828 1 95 347 GLU A CA 1
ATOM 2684 C C . GLU A 1 347 ? -33.875 24.484 21.031 1 95 347 GLU A C 1
ATOM 2686 O O . GLU A 1 347 ? -34.219 25.672 21.109 1 95 347 GLU A O 1
ATOM 2691 N N . ARG A 1 348 ? -33.219 23.828 21.953 1 95.56 348 ARG A N 1
ATOM 2692 C CA . ARG A 1 348 ? -32.969 24.562 23.203 1 95.56 348 ARG A CA 1
ATOM 2693 C C . ARG A 1 348 ? -31.469 24.672 23.484 1 95.56 348 ARG A C 1
ATOM 2695 O O . ARG A 1 348 ? -30.875 25.734 23.328 1 95.56 348 ARG A O 1
ATOM 2702 N N . GLU A 1 349 ? -30.844 23.484 23.859 1 96.56 349 GLU A N 1
ATOM 2703 C CA . GLU A 1 349 ? -29.469 23.609 24.344 1 96.56 349 GLU A CA 1
ATOM 2704 C C . GLU A 1 349 ? -28.703 22.297 24.219 1 96.56 349 GLU A C 1
ATOM 2706 O O . GLU A 1 349 ? -29.328 21.234 24.062 1 96.56 349 GLU A O 1
ATOM 2711 N N . ILE A 1 350 ? -27.422 22.359 24.266 1 97.5 350 ILE A N 1
ATOM 2712 C CA . ILE A 1 350 ? -26.484 21.266 24.469 1 97.5 350 ILE A CA 1
ATOM 2713 C C . ILE A 1 350 ? -25.969 21.281 25.906 1 97.5 350 ILE A C 1
ATOM 2715 O O . ILE A 1 350 ? -25.422 22.297 26.359 1 97.5 350 ILE A O 1
ATOM 2719 N N . SER A 1 351 ? -26.188 20.203 26.625 1 97.62 351 SER A N 1
ATOM 2720 C CA . SER A 1 351 ? -25.781 20.156 28.031 1 97.62 351 SER A CA 1
ATOM 2721 C C . SER A 1 351 ? -24.688 19.125 28.266 1 97.62 351 SER A C 1
ATOM 2723 O O . SER A 1 351 ? -24.797 17.984 27.797 1 97.62 351 SER A O 1
ATOM 2725 N N . VAL A 1 352 ? -23.594 19.516 28.844 1 97.44 352 VAL A N 1
ATOM 2726 C CA . VAL A 1 352 ? -22.516 18.656 29.312 1 97.44 352 VAL A CA 1
ATOM 2727 C C . VAL A 1 352 ? -22.594 18.531 30.828 1 97.44 352 VAL A C 1
ATOM 2729 O O . VAL A 1 352 ? -22.531 19.531 31.547 1 97.44 352 VAL A O 1
ATOM 2732 N N . ARG A 1 353 ? -22.766 17.297 31.266 1 96.81 353 ARG A N 1
ATOM 2733 C CA . ARG A 1 353 ? -22.969 17.078 32.688 1 96.81 353 ARG A CA 1
ATOM 2734 C C . ARG A 1 353 ? -21.891 16.172 33.281 1 96.81 353 ARG A C 1
ATOM 2736 O O . ARG A 1 353 ? -21.844 14.984 32.938 1 96.81 353 ARG A O 1
ATOM 2743 N N . ASN A 1 354 ? -21.047 16.703 34.188 1 95.81 354 ASN A N 1
ATOM 2744 C CA . ASN A 1 354 ? -20.031 15.969 34.938 1 95.81 354 ASN A CA 1
ATOM 2745 C C . ASN A 1 354 ? -19.172 15.102 34.031 1 95.81 354 ASN A C 1
ATOM 2747 O O . ASN A 1 354 ? -19.047 13.891 34.25 1 95.81 354 ASN A O 1
ATOM 2751 N N . LEU A 1 355 ? -18.672 15.703 33 1 95.62 355 LEU A N 1
ATOM 2752 C CA . LEU A 1 355 ? -17.984 14.992 31.938 1 95.62 355 LEU A CA 1
ATOM 2753 C C . LEU A 1 355 ? -16.547 14.656 32.344 1 95.62 355 LEU A C 1
ATOM 2755 O O . LEU A 1 355 ? -15.82 15.523 32.844 1 95.62 355 LEU A O 1
ATOM 2759 N N . SER A 1 356 ? -16.188 13.398 32.219 1 95.12 356 SER A N 1
ATOM 2760 C CA . SER A 1 356 ? -14.812 12.914 32.344 1 95.12 356 SER A CA 1
ATOM 2761 C C . SER A 1 356 ? -14.406 12.102 31.125 1 95.12 356 SER A C 1
ATOM 2763 O O . SER A 1 356 ? -15.258 11.531 30.438 1 95.12 356 SER A O 1
ATOM 2765 N N . PHE A 1 357 ? -13.078 12.133 30.781 1 94.25 357 PHE A N 1
ATOM 2766 C CA . PHE A 1 357 ? -12.656 11.453 29.562 1 94.25 357 PHE A CA 1
ATOM 2767 C C . PHE A 1 357 ? -11.219 10.953 29.703 1 94.25 357 PHE A C 1
ATOM 2769 O O . PHE A 1 357 ? -10.367 11.648 30.25 1 94.25 357 PHE A O 1
ATOM 2776 N N . ARG A 1 358 ? -11.047 9.766 29.297 1 90 358 ARG A N 1
ATOM 2777 C CA . ARG A 1 358 ? -9.727 9.164 29.141 1 90 358 ARG A CA 1
ATOM 2778 C C . ARG A 1 358 ? -9.562 8.547 27.766 1 90 358 ARG A C 1
ATOM 2780 O O . ARG A 1 358 ? -10.477 7.895 27.25 1 90 358 ARG A O 1
ATOM 2787 N N . PHE A 1 359 ? -8.422 8.789 27.141 1 85.19 359 PHE A N 1
ATOM 2788 C CA . PHE A 1 359 ? -8.188 8.211 25.828 1 85.19 359 PHE A CA 1
ATOM 2789 C C . PHE A 1 359 ? -8.078 6.691 25.906 1 85.19 359 PHE A C 1
ATOM 2791 O O . PHE A 1 359 ? -8.609 5.98 25.062 1 85.19 359 PHE A O 1
ATOM 2798 N N . THR A 1 360 ? -7.246 6.266 26.797 1 79.12 360 THR A N 1
ATOM 2799 C CA . THR A 1 360 ? -7.105 4.848 27.109 1 79.12 360 THR A CA 1
ATOM 2800 C C . THR A 1 360 ? -7.191 4.609 28.609 1 79.12 360 THR A C 1
ATOM 2802 O O . THR A 1 360 ? -7.156 5.559 29.391 1 79.12 360 THR A O 1
ATOM 2805 N N . GLU A 1 361 ? -7.297 3.395 28.891 1 77.69 361 GLU A N 1
ATOM 2806 C CA . GLU A 1 361 ? -7.375 3.07 30.312 1 77.69 361 GLU A CA 1
ATOM 2807 C C . GLU A 1 361 ? -6.098 3.467 31.031 1 77.69 361 GLU A C 1
ATOM 2809 O O . GLU A 1 361 ? -6.133 3.822 32.219 1 77.69 361 GLU A O 1
ATOM 2814 N N . GLU A 1 362 ? -5.066 3.525 30.312 1 72.94 362 GLU A N 1
ATOM 2815 C CA . GLU A 1 362 ? -3.77 3.818 30.922 1 72.94 362 GLU A CA 1
ATOM 2816 C C . GLU A 1 362 ? -3.449 5.309 30.844 1 72.94 362 GLU A C 1
ATOM 2818 O O . GLU A 1 362 ? -2.543 5.789 31.516 1 72.94 362 GLU A O 1
ATOM 2823 N N . SER A 1 363 ? -4.309 6.012 30.156 1 77.69 363 SER A N 1
ATOM 2824 C CA . SER A 1 363 ? -4.035 7.434 29.969 1 77.69 363 SER A CA 1
ATOM 2825 C C . SER A 1 363 ? -4.559 8.25 31.141 1 77.69 363 SER A C 1
ATOM 2827 O O . SER A 1 363 ? -5.422 7.789 31.891 1 77.69 363 SER A O 1
ATOM 2829 N N . ARG A 1 364 ? -3.98 9.336 31.328 1 79.25 364 ARG A N 1
ATOM 2830 C CA . ARG A 1 364 ? -4.461 10.266 32.344 1 79.25 364 ARG A CA 1
ATOM 2831 C C . ARG A 1 364 ? -5.852 10.789 32 1 79.25 364 ARG A C 1
ATOM 2833 O O . ARG A 1 364 ? -6.168 10.992 30.828 1 79.25 364 ARG A O 1
ATOM 2840 N N . GLU A 1 365 ? -6.617 10.977 32.969 1 87.5 365 GLU A N 1
ATOM 2841 C CA . GLU A 1 365 ? -7.969 11.5 32.781 1 87.5 365 GLU A CA 1
ATOM 2842 C C . GLU A 1 365 ? -7.938 12.969 32.344 1 87.5 365 GLU A C 1
ATOM 2844 O O . GLU A 1 365 ? -7.207 13.766 32.938 1 87.5 365 GLU A O 1
ATOM 2849 N N . LEU A 1 366 ? -8.75 13.055 31.234 1 87 366 LEU A N 1
ATOM 2850 C CA . LEU A 1 366 ? -8.953 14.422 30.766 1 87 366 LEU A CA 1
ATOM 2851 C C . LEU A 1 366 ? -10.266 14.992 31.281 1 87 366 LEU A C 1
ATOM 2853 O O . LEU A 1 366 ? -11.266 14.273 31.359 1 87 366 LEU A O 1
ATOM 2857 N N . PHE A 1 367 ? -10.445 16.016 31.797 1 91 367 PHE A N 1
ATOM 2858 C CA . PHE A 1 367 ? -11.586 16.703 32.375 1 91 367 PHE A CA 1
ATOM 2859 C C . PHE A 1 367 ? -12.039 15.992 33.656 1 91 367 PHE A C 1
ATOM 2861 O O . PHE A 1 367 ? -12.234 14.773 33.656 1 91 367 PHE A O 1
ATOM 2868 N N . HIS A 1 368 ? -12.211 16.609 34.75 1 90.88 368 HIS A N 1
ATOM 2869 C CA . HIS A 1 368 ? -12.641 16.094 36.031 1 90.88 368 HIS A CA 1
ATOM 2870 C C . HIS A 1 368 ? -14 16.672 36.438 1 90.88 368 HIS A C 1
ATOM 2872 O O . HIS A 1 368 ? -14.078 17.5 37.344 1 90.88 368 HIS A O 1
ATOM 2878 N N . GLY A 1 369 ? -15.031 16.172 35.781 1 92.19 369 GLY A N 1
ATOM 2879 C CA . GLY A 1 369 ? -16.375 16.609 36.094 1 92.19 369 GLY A CA 1
ATOM 2880 C C . GLY A 1 369 ? -16.734 17.938 35.469 1 92.19 369 GLY A C 1
ATOM 2881 O O . GLY A 1 369 ? -17.203 18.859 36.156 1 92.19 369 GLY A O 1
ATOM 2882 N N . LEU A 1 370 ? -16.469 18.094 34.156 1 94.12 370 LEU A N 1
ATOM 2883 C CA . LEU A 1 370 ? -16.766 19.312 33.406 1 94.12 370 LEU A CA 1
ATOM 2884 C C . LEU A 1 370 ? -18.25 19.438 33.156 1 94.12 370 LEU A C 1
ATOM 2886 O O . LEU A 1 370 ? -18.906 18.5 32.719 1 94.12 370 LEU A O 1
ATOM 2890 N N . THR A 1 371 ? -18.844 20.562 33.594 1 95.81 371 THR A N 1
ATOM 2891 C CA . THR A 1 371 ? -20.25 20.859 33.344 1 95.81 371 THR A CA 1
ATOM 2892 C C . THR A 1 371 ? -20.375 22.172 32.562 1 95.81 371 THR A C 1
ATOM 2894 O O . THR A 1 371 ? -19.75 23.172 32.906 1 95.81 371 THR A O 1
ATOM 2897 N N . LEU A 1 372 ? -21.094 22.094 31.438 1 95 372 LEU A N 1
ATOM 2898 C CA . LEU A 1 372 ? -21.25 23.234 30.547 1 95 372 LEU A CA 1
ATOM 2899 C C . LEU A 1 372 ? -22.594 23.172 29.812 1 95 372 LEU A C 1
ATOM 2901 O O . LEU A 1 372 ? -23.062 22.094 29.484 1 95 372 LEU A O 1
ATOM 2905 N N . THR A 1 373 ? -23.203 24.344 29.641 1 96.81 373 THR A N 1
ATOM 2906 C CA . THR A 1 373 ? -24.422 24.438 28.859 1 96.81 373 THR A CA 1
ATOM 2907 C C . THR A 1 373 ? -24.266 25.422 27.703 1 96.81 373 THR A C 1
ATOM 2909 O O . THR A 1 373 ? -23.781 26.547 27.906 1 96.81 373 THR A O 1
ATOM 2912 N N . ILE A 1 374 ? -24.625 25.016 26.531 1 96.75 374 ILE A N 1
ATOM 2913 C CA . ILE A 1 374 ? -24.594 25.844 25.328 1 96.75 374 ILE A CA 1
ATOM 2914 C C . ILE A 1 374 ? -26.016 26.062 24.797 1 96.75 374 ILE A C 1
ATOM 2916 O O . ILE A 1 374 ? -26.688 25.109 24.406 1 96.75 374 ILE A O 1
ATOM 2920 N N . ARG A 1 375 ? -26.438 27.234 24.75 1 96.81 375 ARG A N 1
ATOM 2921 C CA . ARG A 1 375 ? -27.797 27.547 24.297 1 96.81 375 ARG A CA 1
ATOM 2922 C C . ARG A 1 375 ? -27.828 27.703 22.781 1 96.81 375 ARG A C 1
ATOM 2924 O O . ARG A 1 375 ? -26.859 28.156 22.172 1 96.81 375 ARG A O 1
ATOM 2931 N N . LYS A 1 376 ? -28.953 27.328 22.203 1 96.12 376 LYS A N 1
ATOM 2932 C CA . LYS A 1 376 ? -29.125 27.531 20.781 1 96.12 376 LYS A CA 1
ATOM 2933 C C . LYS A 1 376 ? -28.938 29 20.391 1 96.12 376 LYS A C 1
ATOM 2935 O O . LYS A 1 376 ? -29.453 29.891 21.078 1 96.12 376 LYS A O 1
ATOM 2940 N N . GLY A 1 377 ? -28.172 29.234 19.328 1 93.94 377 GLY A N 1
ATOM 2941 C CA . GLY A 1 377 ? -27.969 30.594 18.844 1 93.94 377 GLY A CA 1
ATOM 2942 C C . GLY A 1 377 ? -26.797 31.297 19.5 1 93.94 377 GLY A C 1
ATOM 2943 O O . GLY A 1 377 ? -26.406 32.375 19.078 1 93.94 377 GLY A O 1
ATOM 2944 N N . GLU A 1 378 ? -26.188 30.656 20.453 1 94.56 378 GLU A N 1
ATOM 2945 C CA . GLU A 1 378 ? -25.078 31.25 21.188 1 94.56 378 GLU A CA 1
ATOM 2946 C C . GLU A 1 378 ? -23.766 31.109 20.422 1 94.56 378 GLU A C 1
ATOM 2948 O O . GLU A 1 378 ? -23.547 30.094 19.75 1 94.56 378 GLU A O 1
ATOM 2953 N N . ARG A 1 379 ? -22.922 32.094 20.422 1 94.06 379 ARG A N 1
ATOM 2954 C CA . ARG A 1 379 ? -21.562 32.062 19.906 1 94.06 379 ARG A CA 1
ATOM 2955 C C . ARG A 1 379 ? -20.547 31.953 21.031 1 94.06 379 ARG A C 1
ATOM 2957 O O . ARG A 1 379 ? -20.312 32.938 21.766 1 94.06 379 ARG A O 1
ATOM 2964 N N . ILE A 1 380 ? -19.969 30.781 21.125 1 94.94 380 ILE A N 1
ATOM 2965 C CA . ILE A 1 380 ? -19.094 30.484 22.25 1 94.94 380 ILE A CA 1
ATOM 2966 C C . ILE A 1 380 ? -17.656 30.391 21.781 1 94.94 380 ILE A C 1
ATOM 2968 O O . ILE A 1 380 ? -17.359 29.703 20.797 1 94.94 380 ILE A O 1
ATOM 2972 N N . GLY A 1 381 ? -16.781 31.078 22.422 1 94.06 381 GLY A N 1
ATOM 2973 C CA . GLY A 1 381 ? -15.344 30.938 22.25 1 94.06 381 GLY A CA 1
ATOM 2974 C C . GLY A 1 381 ? -14.695 30.078 23.328 1 94.06 381 GLY A C 1
ATOM 2975 O O . GLY A 1 381 ? -15.062 30.172 24.5 1 94.06 381 GLY A O 1
ATOM 2976 N N . ILE A 1 382 ? -13.867 29.203 22.922 1 93.56 382 ILE A N 1
ATOM 2977 C CA . ILE A 1 382 ? -13.125 28.359 23.844 1 93.56 382 ILE A CA 1
ATOM 2978 C C . ILE A 1 382 ? -11.641 28.688 23.766 1 93.56 382 ILE A C 1
ATOM 2980 O O . ILE A 1 382 ? -11.047 28.641 22.688 1 93.56 382 ILE A O 1
ATOM 2984 N N . ARG A 1 383 ? -11.062 29.016 24.875 1 90.94 383 ARG A N 1
ATOM 2985 C CA . ARG A 1 383 ? -9.633 29.312 24.938 1 90.94 383 ARG A CA 1
ATOM 2986 C C . ARG A 1 383 ? -8.961 28.5 26.031 1 90.94 383 ARG A C 1
ATOM 2988 O O . ARG A 1 383 ? -9.633 27.938 26.906 1 90.94 383 ARG A O 1
ATOM 2995 N N . GLY A 1 384 ? -7.719 28.359 25.953 1 88.06 384 GLY A N 1
ATOM 2996 C CA . GLY A 1 384 ? -6.91 27.594 26.891 1 88.06 384 GLY A CA 1
ATOM 2997 C C . GLY A 1 384 ? -5.516 27.297 26.375 1 88.06 384 GLY A C 1
ATOM 2998 O O . GLY A 1 384 ? -5.234 27.484 25.188 1 88.06 384 GLY A O 1
ATOM 2999 N N . ALA A 1 385 ? -4.715 26.797 27.266 1 86 385 ALA A N 1
ATOM 3000 C CA . ALA A 1 385 ? -3.344 26.453 26.906 1 86 385 ALA A CA 1
ATOM 3001 C C . ALA A 1 385 ? -3.314 25.266 25.938 1 86 385 ALA A C 1
ATOM 3003 O O . ALA A 1 385 ? -4.277 24.5 25.859 1 86 385 ALA A O 1
ATOM 3004 N N . SER A 1 386 ? -2.223 25.219 25.172 1 82.88 386 SER A N 1
ATOM 3005 C CA . SER A 1 386 ? -2.041 24.062 24.312 1 82.88 386 SER A CA 1
ATOM 3006 C C . SER A 1 386 ? -2.053 22.766 25.109 1 82.88 386 SER A C 1
ATOM 3008 O O . SER A 1 386 ? -1.386 22.656 26.141 1 82.88 386 SER A O 1
ATOM 3010 N N . GLY A 1 387 ? -2.859 21.797 24.703 1 83.38 387 GLY A N 1
ATOM 3011 C CA . GLY A 1 387 ? -2.947 20.516 25.391 1 83.38 387 GLY A CA 1
ATOM 3012 C C . GLY A 1 387 ? -3.982 20.516 26.5 1 83.38 387 GLY A C 1
ATOM 3013 O O . GLY A 1 387 ? -4.129 19.516 27.219 1 83.38 387 GLY A O 1
ATOM 3014 N N . ALA A 1 388 ? -4.719 21.594 26.547 1 87.62 388 ALA A N 1
ATOM 3015 C CA . ALA A 1 388 ? -5.695 21.688 27.625 1 87.62 388 ALA A CA 1
ATOM 3016 C C . ALA A 1 388 ? -6.906 20.797 27.359 1 87.62 388 ALA A C 1
ATOM 3018 O O . ALA A 1 388 ? -7.699 20.531 28.266 1 87.62 388 ALA A O 1
ATOM 3019 N N . GLY A 1 389 ? -7.023 20.297 26.109 1 90.25 389 GLY A N 1
ATOM 3020 C CA . GLY A 1 389 ? -8.109 19.391 25.781 1 90.25 389 GLY A CA 1
ATOM 3021 C C . GLY A 1 389 ? -9.195 20.047 24.938 1 90.25 389 GLY A C 1
ATOM 3022 O O . GLY A 1 389 ? -10.305 19.516 24.844 1 90.25 389 GLY A O 1
ATOM 3023 N N . LYS A 1 390 ? -8.961 21.188 24.375 1 92.62 390 LYS A N 1
ATOM 3024 C CA . LYS A 1 390 ? -9.945 21.922 23.578 1 92.62 390 LYS A CA 1
ATOM 3025 C C . LYS A 1 390 ? -10.461 21.078 22.422 1 92.62 390 LYS A C 1
ATOM 3027 O O . LYS A 1 390 ? -11.672 20.938 22.234 1 92.62 390 LYS A O 1
ATOM 3032 N N . THR A 1 391 ? -9.484 20.484 21.688 1 91.62 391 THR A N 1
ATOM 3033 C CA . THR A 1 391 ? -9.852 19.656 20.531 1 91.62 391 THR A CA 1
ATOM 3034 C C . THR A 1 391 ? -10.57 18.391 21 1 91.62 391 THR A C 1
ATOM 3036 O O . THR A 1 391 ? -11.492 17.906 20.328 1 91.62 391 THR A O 1
ATOM 3039 N N . THR A 1 392 ? -10.148 17.844 22.125 1 93.06 392 THR A N 1
ATOM 3040 C CA . THR A 1 392 ? -10.812 16.656 22.688 1 93.06 392 THR A CA 1
ATOM 3041 C C . THR A 1 392 ? -12.258 16.984 23.047 1 93.06 392 THR A C 1
ATOM 3043 O O . THR A 1 392 ? -13.156 16.172 22.828 1 93.06 392 THR A O 1
ATOM 3046 N N . LEU A 1 393 ? -12.461 18.156 23.656 1 95.25 393 LEU A N 1
ATOM 3047 C CA . LEU A 1 393 ? -13.82 18.578 23.984 1 95.25 393 LEU A CA 1
ATOM 3048 C C . LEU A 1 393 ? -14.672 18.656 22.719 1 95.25 393 LEU A C 1
ATOM 3050 O O . LEU A 1 393 ? -15.82 18.203 22.719 1 95.25 393 LEU A O 1
ATOM 3054 N N . PHE A 1 394 ? -14.141 19.234 21.656 1 96 394 PHE A N 1
ATOM 3055 C CA . PHE A 1 394 ? -14.844 19.297 20.375 1 96 394 PHE A CA 1
ATOM 3056 C C . PHE A 1 394 ? -15.203 17.891 19.906 1 96 394 PHE A C 1
ATOM 3058 O O . PHE A 1 394 ? -16.344 17.641 19.5 1 96 394 PHE A O 1
ATOM 3065 N N . ASN A 1 395 ? -14.227 16.969 19.969 1 95.12 395 ASN A N 1
ATOM 3066 C CA . ASN A 1 395 ? -14.461 15.602 19.5 1 95.12 395 ASN A CA 1
ATOM 3067 C C . ASN A 1 395 ? -15.57 14.922 20.297 1 95.12 395 ASN A C 1
ATOM 3069 O O . ASN A 1 395 ? -16.328 14.109 19.75 1 95.12 395 ASN A O 1
ATOM 3073 N N . LEU A 1 396 ? -15.633 15.281 21.562 1 96.25 396 LEU A N 1
ATOM 3074 C CA . LEU A 1 396 ? -16.688 14.75 22.406 1 96.25 396 LEU A CA 1
ATOM 3075 C C . LEU A 1 396 ? -18.047 15.344 22.047 1 96.25 396 LEU A C 1
ATOM 3077 O O . LEU A 1 396 ? -19.031 14.625 21.891 1 96.25 396 LEU A O 1
ATOM 3081 N N . LEU A 1 397 ? -18.047 16.625 21.828 1 96.88 397 LEU A N 1
ATOM 3082 C CA . LEU A 1 397 ? -19.281 17.312 21.469 1 96.88 397 LEU A CA 1
ATOM 3083 C C . LEU A 1 397 ? -19.766 16.875 20.094 1 96.88 397 LEU A C 1
ATOM 3085 O O . LEU A 1 397 ? -20.984 16.859 19.844 1 96.88 397 LEU A O 1
ATOM 3089 N N . LEU A 1 398 ? -18.828 16.5 19.266 1 96.56 398 LEU A N 1
ATOM 3090 C CA . LEU A 1 398 ? -19.156 16.094 17.891 1 96.56 398 LEU A CA 1
ATOM 3091 C C . LEU A 1 398 ? -19.594 14.633 17.844 1 96.56 398 LEU A C 1
ATOM 3093 O O . LEU A 1 398 ? -20.109 14.172 16.828 1 96.56 398 LEU A O 1
ATOM 3097 N N . GLY A 1 399 ? -19.375 13.922 18.906 1 94.88 399 GLY A N 1
ATOM 3098 C CA . GLY A 1 399 ? -19.734 12.516 18.969 1 94.88 399 GLY A CA 1
ATOM 3099 C C . GLY A 1 399 ? -18.688 11.602 18.375 1 94.88 399 GLY A C 1
ATOM 3100 O O . GLY A 1 399 ? -18.953 10.438 18.078 1 94.88 399 GLY A O 1
ATOM 3101 N N . LEU A 1 400 ? -17.531 12.117 18.203 1 94.12 400 LEU A N 1
ATOM 3102 C CA . LEU A 1 400 ? -16.438 11.297 17.688 1 94.12 400 LEU A CA 1
ATOM 3103 C C . LEU A 1 400 ? -15.805 10.461 18.797 1 94.12 400 LEU A C 1
ATOM 3105 O O . LEU A 1 400 ? -15.188 9.43 18.531 1 94.12 400 LEU A O 1
ATOM 3109 N N . TYR A 1 401 ? -15.836 10.977 20 1 94 401 TYR A N 1
ATOM 3110 C CA . TYR A 1 401 ? -15.438 10.258 21.203 1 94 401 TYR A CA 1
ATOM 3111 C C . TYR A 1 401 ? -16.625 10.07 22.141 1 94 401 TYR A C 1
ATOM 3113 O O . TYR A 1 401 ? -17.562 10.875 22.141 1 94 401 TYR A O 1
ATOM 3121 N N . GLU A 1 402 ? -16.531 9 22.891 1 92.81 402 GLU A N 1
ATOM 3122 C CA . GLU A 1 402 ? -17.5 8.781 23.953 1 92.81 402 GLU A CA 1
ATOM 3123 C C . GLU A 1 402 ? -16.906 9.109 25.328 1 92.81 402 GLU A C 1
ATOM 3125 O O . GLU A 1 402 ? -15.75 8.75 25.609 1 92.81 402 GLU A O 1
ATOM 3130 N N . PRO A 1 403 ? -17.703 9.805 26.078 1 94.75 403 PRO A N 1
ATOM 3131 C CA . PRO A 1 403 ? -17.203 10.125 27.406 1 94.75 403 PRO A CA 1
ATOM 3132 C C . PRO A 1 403 ? -16.969 8.891 28.266 1 94.75 403 PRO A C 1
ATOM 3134 O O . PRO A 1 403 ? -17.672 7.883 28.109 1 94.75 403 PRO A O 1
ATOM 3137 N N . THR A 1 404 ? -15.961 8.953 29.188 1 94.31 404 THR A N 1
ATOM 3138 C CA . THR A 1 404 ? -15.711 7.887 30.156 1 94.31 404 THR A CA 1
ATOM 3139 C C . THR A 1 404 ? -16.781 7.883 31.234 1 94.31 404 THR A C 1
ATOM 3141 O O . THR A 1 404 ? -17.25 6.82 31.641 1 94.31 404 THR A O 1
ATOM 3144 N N . SER A 1 405 ? -17.047 9.07 31.781 1 94.31 405 SER A N 1
ATOM 3145 C CA . SER A 1 405 ? -18.156 9.289 32.719 1 94.31 405 SER A CA 1
ATOM 3146 C C . SER A 1 405 ? -18.859 10.609 32.438 1 94.31 405 SER A C 1
ATOM 3148 O O . SER A 1 405 ? -18.328 11.477 31.734 1 94.31 405 SER A O 1
ATOM 3150 N N . GLY A 1 406 ? -20.109 10.648 32.875 1 95.69 406 GLY A N 1
ATOM 3151 C CA . GLY A 1 406 ? -20.922 11.797 32.531 1 95.69 406 GLY A CA 1
ATOM 3152 C C . GLY A 1 406 ? -21.672 11.648 31.203 1 95.69 406 GLY A C 1
ATOM 3153 O O . GLY A 1 406 ? -21.734 10.547 30.656 1 95.69 406 GLY A O 1
ATOM 3154 N N . GLU A 1 407 ? -22.328 12.836 30.797 1 95.62 407 GLU A N 1
ATOM 3155 C CA . GLU A 1 407 ? -23.078 12.695 29.562 1 95.62 407 GLU A CA 1
ATOM 3156 C C . GLU A 1 407 ? -23.203 14.031 28.828 1 95.62 407 GLU A C 1
ATOM 3158 O O . GLU A 1 407 ? -23.062 15.094 29.453 1 95.62 407 GLU A O 1
ATOM 3163 N N . ILE A 1 408 ? -23.312 13.953 27.625 1 97.31 408 ILE A N 1
ATOM 3164 C CA . ILE A 1 408 ? -23.656 15.062 26.734 1 97.31 408 ILE A CA 1
ATOM 3165 C C . ILE A 1 408 ? -25.062 14.859 26.188 1 97.31 408 ILE A C 1
ATOM 3167 O O . ILE A 1 408 ? -25.375 13.781 25.688 1 97.31 408 ILE A O 1
ATOM 3171 N N . ALA A 1 409 ? -25.859 15.867 26.375 1 97.69 409 ALA A N 1
ATOM 3172 C CA . ALA A 1 409 ? -27.234 15.758 25.906 1 97.69 409 ALA A CA 1
ATOM 3173 C C . ALA A 1 409 ? -27.609 16.938 25.016 1 97.69 409 ALA A C 1
ATOM 3175 O O . ALA A 1 409 ? -27.219 18.078 25.281 1 97.69 409 ALA A O 1
ATOM 3176 N N . VAL A 1 410 ? -28.344 16.672 23.969 1 97.44 410 VAL A N 1
ATOM 3177 C CA . VAL A 1 410 ? -28.922 17.688 23.078 1 97.44 410 VAL A CA 1
ATOM 3178 C C . VAL A 1 410 ? -30.422 17.797 23.312 1 97.44 410 VAL A C 1
ATOM 3180 O O . VAL A 1 410 ? -31.172 16.859 23 1 97.44 410 VAL A O 1
ATOM 3183 N N . ASP A 1 411 ? -30.828 18.859 23.812 1 97.19 411 ASP A N 1
ATOM 3184 C CA . ASP A 1 411 ? -32.219 19.078 24.203 1 97.19 411 ASP A CA 1
ATOM 3185 C C . ASP A 1 411 ? -32.719 17.938 25.078 1 97.19 411 ASP A C 1
ATOM 3187 O O . ASP A 1 411 ? -33.812 17.391 24.828 1 97.19 411 ASP A O 1
ATOM 3191 N N . GLY A 1 412 ? -31.875 17.5 25.859 1 95.06 412 GLY A N 1
ATOM 3192 C CA . GLY A 1 412 ? -32.25 16.5 26.828 1 95.06 412 GLY A CA 1
ATOM 3193 C C . GLY A 1 412 ? -32.031 15.078 26.359 1 95.06 412 GLY A C 1
ATOM 3194 O O . GLY A 1 412 ? -32.031 14.141 27.156 1 95.06 412 GLY A O 1
ATOM 3195 N N . THR A 1 413 ? -31.812 14.836 25.125 1 96.19 413 THR A N 1
ATOM 3196 C CA . THR A 1 413 ? -31.531 13.508 24.594 1 96.19 413 THR A CA 1
ATOM 3197 C C . THR A 1 413 ? -30.047 13.195 24.672 1 96.19 413 THR A C 1
ATOM 3199 O O . THR A 1 413 ? -29.219 13.867 24.047 1 96.19 413 THR A O 1
ATOM 3202 N N . PRO A 1 414 ? -29.703 12.172 25.375 1 96.06 414 PRO A N 1
ATOM 3203 C CA . PRO A 1 414 ? -28.281 11.82 25.484 1 96.06 414 PRO A CA 1
ATOM 3204 C C . PRO A 1 414 ? -27.672 11.43 24.141 1 96.06 414 PRO A C 1
ATOM 3206 O O . PRO A 1 414 ? -28.297 10.734 23.344 1 96.06 414 PRO A O 1
ATOM 3209 N N . LEU A 1 415 ? -26.484 11.922 23.875 1 95.44 415 LEU A N 1
ATOM 3210 C CA . LEU A 1 415 ? -25.75 11.578 22.656 1 95.44 415 LEU A CA 1
ATOM 3211 C C . LEU A 1 415 ? -25.109 10.203 22.781 1 95.44 415 LEU A C 1
ATOM 3213 O O . LEU A 1 415 ? -24.281 9.977 23.672 1 95.44 415 LEU A O 1
ATOM 3217 N N . THR A 1 416 ? -25.531 9.297 21.953 1 91.38 416 THR A N 1
ATOM 3218 C CA . THR A 1 416 ? -25.031 7.93 21.953 1 91.38 416 THR A CA 1
ATOM 3219 C C . THR A 1 416 ? -24.578 7.52 20.547 1 91.38 416 THR A C 1
ATOM 3221 O O . THR A 1 416 ? -24.734 8.281 19.594 1 91.38 416 THR A O 1
ATOM 3224 N N . ALA A 1 417 ? -24.031 6.383 20.469 1 86.06 417 ALA A N 1
ATOM 3225 C CA . ALA A 1 417 ? -23.594 5.855 19.188 1 86.06 417 ALA A CA 1
ATOM 3226 C C . ALA A 1 417 ? -24.75 5.699 18.219 1 86.06 417 ALA A C 1
ATOM 3228 O O . ALA A 1 417 ? -24.594 5.844 17 1 86.06 417 ALA A O 1
ATOM 3229 N N . ALA A 1 418 ? -25.953 5.578 18.719 1 86 418 ALA A N 1
ATOM 3230 C CA . ALA A 1 418 ? -27.125 5.309 17.906 1 86 418 ALA A CA 1
ATOM 3231 C C . ALA A 1 418 ? -27.625 6.578 17.219 1 86 418 ALA A C 1
ATOM 3233 O O . ALA A 1 418 ? -28.172 6.523 16.109 1 86 418 ALA A O 1
ATOM 3234 N N . ASN A 1 419 ? -27.438 7.695 17.906 1 91.75 419 ASN A N 1
ATOM 3235 C CA . ASN A 1 419 ? -28.016 8.906 17.344 1 91.75 419 ASN A CA 1
ATOM 3236 C C . ASN A 1 419 ? -26.938 9.914 16.953 1 91.75 419 ASN A C 1
ATOM 3238 O O . ASN A 1 419 ? -27.25 11.062 16.609 1 91.75 419 ASN A O 1
ATOM 3242 N N . ARG A 1 420 ? -25.703 9.547 17.031 1 92.06 420 ARG A N 1
ATOM 3243 C CA . ARG A 1 420 ? -24.609 10.477 16.766 1 92.06 420 ARG A CA 1
ATOM 3244 C C . ARG A 1 420 ? -24.656 10.969 15.312 1 92.06 420 ARG A C 1
ATOM 3246 O O . ARG A 1 420 ? -24.359 12.125 15.039 1 92.06 420 ARG A O 1
ATOM 3253 N N . ARG A 1 421 ? -25.094 10.094 14.398 1 91.38 421 ARG A N 1
ATOM 3254 C CA . ARG A 1 421 ? -25.172 10.484 12.992 1 91.38 421 ARG A CA 1
ATOM 3255 C C . ARG A 1 421 ? -26.219 11.57 12.797 1 91.38 421 ARG A C 1
ATOM 3257 O O . ARG A 1 421 ? -25.984 12.555 12.086 1 91.38 421 ARG A O 1
ATOM 3264 N N . ALA A 1 422 ? -27.328 11.398 13.43 1 93.19 422 ALA A N 1
ATOM 3265 C CA . ALA A 1 422 ? -28.391 12.398 13.344 1 93.19 422 ALA A CA 1
ATOM 3266 C C . ALA A 1 422 ? -27.922 13.742 13.898 1 93.19 422 ALA A C 1
ATOM 3268 O O . ALA A 1 422 ? -28.328 14.797 13.398 1 93.19 422 ALA A O 1
ATOM 3269 N N . TRP A 1 423 ? -27.094 13.703 14.898 1 95.12 423 TRP A N 1
ATOM 3270 C CA . TRP A 1 423 ? -26.5 14.914 15.469 1 95.12 423 TRP A CA 1
ATOM 3271 C C . TRP A 1 423 ? -25.484 15.516 14.523 1 95.12 423 TRP A C 1
ATOM 3273 O O . TRP A 1 423 ? -25.516 16.719 14.242 1 95.12 423 TRP A O 1
ATOM 3283 N N . GLN A 1 424 ? -24.688 14.664 13.961 1 94 424 GLN A N 1
ATOM 3284 C CA . GLN A 1 424 ? -23.594 15.102 13.094 1 94 424 GLN A CA 1
ATOM 3285 C C . GLN A 1 424 ? -24.125 15.703 11.797 1 94 424 GLN A C 1
ATOM 3287 O O . GLN A 1 424 ? -23.484 16.562 11.188 1 94 424 GLN A O 1
ATOM 3292 N N . ASN A 1 425 ? -25.344 15.367 11.461 1 92.75 425 ASN A N 1
ATOM 3293 C CA . ASN A 1 425 ? -25.953 15.906 10.258 1 92.75 425 ASN A CA 1
ATOM 3294 C C . ASN A 1 425 ? -26.328 17.375 10.43 1 92.75 425 ASN A C 1
ATOM 3296 O O . ASN A 1 425 ? -26.609 18.062 9.453 1 92.75 425 ASN A O 1
ATOM 3300 N N . ARG A 1 426 ? -26.25 17.891 11.68 1 93.38 426 ARG A N 1
ATOM 3301 C CA . ARG A 1 426 ? -26.594 19.281 11.961 1 93.38 426 ARG A CA 1
ATOM 3302 C C . ARG A 1 426 ? -25.328 20.125 12.125 1 93.38 426 ARG A C 1
ATOM 3304 O O . ARG A 1 426 ? -25.406 21.328 12.367 1 93.38 426 ARG A O 1
ATOM 3311 N N . ILE A 1 427 ? -24.312 19.469 11.867 1 94.69 427 ILE A N 1
ATOM 3312 C CA . ILE A 1 427 ? -23.078 20.125 12.289 1 94.69 427 ILE A CA 1
ATOM 3313 C C . ILE A 1 427 ? -22.188 20.422 11.07 1 94.69 427 ILE A C 1
ATOM 3315 O O . ILE A 1 427 ? -22.109 19.609 10.148 1 94.69 427 ILE A O 1
ATOM 3319 N N . GLY A 1 428 ? -21.609 21.547 11.008 1 93.88 428 GLY A N 1
ATOM 3320 C CA . GLY A 1 428 ? -20.453 21.875 10.188 1 93.88 428 GLY A CA 1
ATOM 3321 C C . GLY A 1 428 ? -19.172 22 10.984 1 93.88 428 GLY A C 1
ATOM 3322 O O . GLY A 1 428 ? -19.172 22.562 12.086 1 93.88 428 GLY A O 1
ATOM 3323 N N . TYR A 1 429 ? -18.141 21.359 10.484 1 94 429 TYR A N 1
ATOM 3324 C CA . TYR A 1 429 ? -16.922 21.281 11.266 1 94 429 TYR A CA 1
ATOM 3325 C C . TYR A 1 429 ? -15.711 21.688 10.422 1 94 429 TYR A C 1
ATOM 3327 O O . TYR A 1 429 ? -15.586 21.25 9.266 1 94 429 TYR A O 1
ATOM 3335 N N . VAL A 1 430 ? -14.922 22.547 10.914 1 93.06 430 VAL A N 1
ATOM 3336 C CA . VAL A 1 430 ? -13.602 22.859 10.367 1 93.06 430 VAL A CA 1
ATOM 3337 C C . VAL A 1 430 ? -12.523 22.406 11.352 1 93.06 430 VAL A C 1
ATOM 3339 O O . VAL A 1 430 ? -12.32 23.047 12.391 1 93.06 430 VAL A O 1
ATOM 3342 N N . SER A 1 431 ? -11.844 21.422 10.969 1 90.94 431 SER A N 1
ATOM 3343 C CA . SER A 1 431 ? -10.852 20.828 11.859 1 90.94 431 SER A CA 1
ATOM 3344 C C . SER A 1 431 ? -9.547 21.609 11.82 1 90.94 431 SER A C 1
ATOM 3346 O O . SER A 1 431 ? -9.297 22.375 10.891 1 90.94 431 SER A O 1
ATOM 3348 N N . GLN A 1 432 ? -8.812 21.422 12.898 1 82.12 432 GLN A N 1
ATOM 3349 C CA . GLN A 1 432 ? -7.48 22.031 12.969 1 82.12 432 GLN A CA 1
ATOM 3350 C C . GLN A 1 432 ? -6.582 21.516 11.852 1 82.12 432 GLN A C 1
ATOM 3352 O O . GLN A 1 432 ? -5.848 22.281 11.234 1 82.12 432 GLN A O 1
ATOM 3357 N N . ARG A 1 433 ? -6.633 20.188 11.633 1 82.38 433 ARG A N 1
ATOM 3358 C CA . ARG A 1 433 ? -5.887 19.547 10.555 1 82.38 433 ARG A CA 1
ATOM 3359 C C . ARG A 1 433 ? -6.816 19.125 9.422 1 82.38 433 ARG A C 1
ATOM 3361 O O . ARG A 1 433 ? -7.121 17.938 9.266 1 82.38 433 ARG A O 1
ATOM 3368 N N . LEU A 1 434 ? -7.078 20.078 8.602 1 87.69 434 LEU A N 1
ATOM 3369 C CA . LEU A 1 434 ? -8.031 19.859 7.52 1 87.69 434 LEU A CA 1
ATOM 3370 C C . LEU A 1 434 ? -7.5 18.812 6.531 1 87.69 434 LEU A C 1
ATOM 3372 O O . LEU A 1 434 ? -6.336 18.875 6.129 1 87.69 434 LEU A O 1
ATOM 3376 N N . PHE A 1 435 ? -8.344 17.906 6.293 1 89.5 435 PHE A N 1
ATOM 3377 C CA . PHE A 1 435 ? -7.984 16.906 5.285 1 89.5 435 PHE A CA 1
ATOM 3378 C C . PHE A 1 435 ? -8.695 17.203 3.969 1 89.5 435 PHE A C 1
ATOM 3380 O O . PHE A 1 435 ? -9.914 17.406 3.943 1 89.5 435 PHE A O 1
ATOM 3387 N N . LEU A 1 436 ? -7.922 17.266 2.92 1 92.06 436 LEU A N 1
ATOM 3388 C CA . LEU A 1 436 ? -8.445 17.422 1.567 1 92.06 436 LEU A CA 1
ATOM 3389 C C . LEU A 1 436 ? -8.117 16.203 0.711 1 92.06 436 LEU A C 1
ATOM 3391 O O . LEU A 1 436 ? -6.996 15.688 0.769 1 92.06 436 LEU A O 1
ATOM 3395 N N . THR A 1 437 ? -9.078 15.711 0.003 1 91.19 437 THR A N 1
ATOM 3396 C CA . THR A 1 437 ? -8.844 14.609 -0.926 1 91.19 437 THR A CA 1
ATOM 3397 C C . THR A 1 437 ? -8.109 15.102 -2.172 1 91.19 437 THR A C 1
ATOM 3399 O O . THR A 1 437 ? -8.062 16.297 -2.438 1 91.19 437 THR A O 1
ATOM 3402 N N . ASP A 1 438 ? -7.523 14.094 -2.834 1 90.44 438 ASP A N 1
ATOM 3403 C CA . ASP A 1 438 ? -6.91 14.398 -4.125 1 90.44 438 ASP A CA 1
ATOM 3404 C C . ASP A 1 438 ? -7.973 14.562 -5.211 1 90.44 438 ASP A C 1
ATOM 3406 O O . ASP A 1 438 ? -8.086 13.727 -6.109 1 90.44 438 ASP A O 1
ATOM 3410 N N . GLY A 1 439 ? -8.703 15.617 -5.16 1 91.12 439 GLY A N 1
ATOM 3411 C CA . GLY A 1 439 ? -9.789 15.945 -6.066 1 91.12 439 GLY A CA 1
ATOM 3412 C C . GLY A 1 439 ? -9.844 17.422 -6.418 1 91.12 439 GLY A C 1
ATOM 3413 O O . GLY A 1 439 ? -8.836 18.125 -6.344 1 91.12 439 GLY A O 1
ATOM 3414 N N . THR A 1 440 ? -10.977 17.828 -6.852 1 95.19 440 THR A N 1
ATOM 3415 C CA . THR A 1 440 ? -11.188 19.219 -7.262 1 95.19 440 THR A CA 1
ATOM 3416 C C . THR A 1 440 ? -11.672 20.062 -6.086 1 95.19 440 THR A C 1
ATOM 3418 O O . THR A 1 440 ? -11.938 19.531 -5.004 1 95.19 440 THR A O 1
ATOM 3421 N N . PHE A 1 441 ? -11.727 21.406 -6.324 1 96.75 441 PHE A N 1
ATOM 3422 C CA . PHE A 1 441 ? -12.32 22.281 -5.328 1 96.75 441 PHE A CA 1
ATOM 3423 C C . PHE A 1 441 ? -13.758 21.875 -5.027 1 96.75 441 PHE A C 1
ATOM 3425 O O . PHE A 1 441 ? -14.156 21.797 -3.865 1 96.75 441 PHE A O 1
ATOM 3432 N N . ALA A 1 442 ? -14.453 21.531 -6.094 1 96.94 442 ALA A N 1
ATOM 3433 C CA . ALA A 1 442 ? -15.859 21.156 -5.957 1 96.94 442 ALA A CA 1
ATOM 3434 C C . ALA A 1 442 ? -16.016 19.891 -5.113 1 96.94 442 ALA A C 1
ATOM 3436 O O . ALA A 1 442 ? -16.844 19.844 -4.207 1 96.94 442 ALA A O 1
ATOM 3437 N N . ALA A 1 443 ? -15.211 18.953 -5.332 1 94.31 443 ALA A N 1
ATOM 3438 C CA . ALA A 1 443 ? -15.289 17.672 -4.637 1 94.31 443 ALA A CA 1
ATOM 3439 C C . ALA A 1 443 ? -14.891 17.812 -3.17 1 94.31 443 ALA A C 1
ATOM 3441 O O . ALA A 1 443 ? -15.375 17.078 -2.312 1 94.31 443 ALA A O 1
ATOM 3442 N N . ASN A 1 444 ? -14.039 18.75 -2.891 1 96.12 444 ASN A N 1
ATOM 3443 C CA . ASN A 1 444 ? -13.57 18.938 -1.521 1 96.12 444 ASN A CA 1
ATOM 3444 C C . ASN A 1 444 ? -14.531 19.797 -0.707 1 96.12 444 ASN A C 1
ATOM 3446 O O . ASN A 1 444 ? -14.555 19.719 0.522 1 96.12 444 ASN A O 1
ATOM 3450 N N . VAL A 1 445 ? -15.32 20.609 -1.371 1 96.69 445 VAL A N 1
ATOM 3451 C CA . VAL A 1 445 ? -16.344 21.406 -0.693 1 96.69 445 VAL A CA 1
ATOM 3452 C C . VAL A 1 445 ? -17.562 20.547 -0.417 1 96.69 445 VAL A C 1
ATOM 3454 O O . VAL A 1 445 ? -18.25 20.719 0.595 1 96.69 445 VAL A O 1
ATOM 3457 N N . ALA A 1 446 ? -17.797 19.656 -1.316 1 94.12 446 ALA A N 1
ATOM 3458 C CA . ALA A 1 446 ? -18.906 18.719 -1.181 1 94.12 446 ALA A CA 1
ATOM 3459 C C . ALA A 1 446 ? -18.422 17.281 -1.141 1 94.12 446 ALA A C 1
ATOM 3461 O O . ALA A 1 446 ? -18.766 16.484 -2.012 1 94.12 446 ALA A O 1
ATOM 3462 N N . PRO A 1 447 ? -17.797 16.938 -0.047 1 89.5 447 PRO A N 1
ATOM 3463 C CA . PRO A 1 447 ? -17.203 15.602 -0.003 1 89.5 447 PRO A CA 1
ATOM 3464 C C . PRO A 1 447 ? -18.25 14.5 0.015 1 89.5 447 PRO A C 1
ATOM 3466 O O . PRO A 1 447 ? -19.281 14.633 0.682 1 89.5 447 PRO A O 1
ATOM 3469 N N . GLY A 1 448 ? -17.984 13.398 -0.731 1 80.5 448 GLY A N 1
ATOM 3470 C CA . GLY A 1 448 ? -18.859 12.234 -0.72 1 80.5 448 GLY A CA 1
ATOM 3471 C C . GLY A 1 448 ? -19.984 12.32 -1.728 1 80.5 448 GLY A C 1
ATOM 3472 O O . GLY A 1 448 ? -20.672 11.328 -1.983 1 80.5 448 GLY A O 1
ATOM 3473 N N . VAL A 1 449 ? -20.266 13.539 -2.193 1 86 449 VAL A N 1
ATOM 3474 C CA . VAL A 1 449 ? -21.312 13.719 -3.188 1 86 449 VAL A CA 1
ATOM 3475 C C . VAL A 1 449 ? -20.781 13.383 -4.574 1 86 449 VAL A C 1
ATOM 3477 O O . VAL A 1 449 ? -19.719 13.867 -4.977 1 86 449 VAL A O 1
ATOM 3480 N N . PRO A 1 450 ? -21.484 12.555 -5.211 1 85.75 450 PRO A N 1
ATOM 3481 C CA . PRO A 1 450 ? -21.062 12.273 -6.582 1 85.75 450 PRO A CA 1
ATOM 3482 C C . PRO A 1 450 ? -20.938 13.531 -7.438 1 85.75 450 PRO A C 1
ATOM 3484 O O . PRO A 1 450 ? -21.766 14.445 -7.316 1 85.75 450 PRO A O 1
ATOM 3487 N N . ASP A 1 451 ? -20.016 13.461 -8.266 1 85.69 451 ASP A N 1
ATOM 3488 C CA . ASP A 1 451 ? -19.688 14.633 -9.07 1 85.69 451 ASP A CA 1
ATOM 3489 C C . ASP A 1 451 ? -20.922 15.156 -9.797 1 85.69 451 ASP A C 1
ATOM 3491 O O . ASP A 1 451 ? -21.156 16.375 -9.859 1 85.69 451 ASP A O 1
ATOM 3495 N N . ALA A 1 452 ? -21.734 14.281 -10.281 1 87.88 452 ALA A N 1
ATOM 3496 C CA . ALA A 1 452 ? -22.906 14.656 -11.07 1 87.88 452 ALA A CA 1
ATOM 3497 C C . ALA A 1 452 ? -23.984 15.266 -10.188 1 87.88 452 ALA A C 1
ATOM 3499 O O . ALA A 1 452 ? -24.859 15.984 -10.672 1 87.88 452 ALA A O 1
ATOM 3500 N N . GLU A 1 453 ? -23.875 15.156 -8.883 1 90.31 453 GLU A N 1
ATOM 3501 C CA . GLU A 1 453 ? -24.938 15.578 -7.973 1 90.31 453 GLU A CA 1
ATOM 3502 C C . GLU A 1 453 ? -24.5 16.797 -7.156 1 90.31 453 GLU A C 1
ATOM 3504 O O . GLU A 1 453 ? -25.281 17.344 -6.391 1 90.31 453 GLU A O 1
ATOM 3509 N N . ILE A 1 454 ? -23.328 17.281 -7.371 1 93.31 454 ILE A N 1
ATOM 3510 C CA . ILE A 1 454 ? -22.828 18.422 -6.621 1 93.31 454 ILE A CA 1
ATOM 3511 C C . ILE A 1 454 ? -23.562 19.688 -7.035 1 93.31 454 ILE A C 1
ATOM 3513 O O . ILE A 1 454 ? -23.719 19.969 -8.227 1 93.31 454 ILE A O 1
ATOM 3517 N N . ASP A 1 455 ? -24.094 20.375 -6.082 1 95.44 455 ASP A N 1
ATOM 3518 C CA . ASP A 1 455 ? -24.688 21.688 -6.336 1 95.44 455 ASP A CA 1
ATOM 3519 C C . ASP A 1 455 ? -23.625 22.734 -6.59 1 95.44 455 ASP A C 1
ATOM 3521 O O . ASP A 1 455 ? -23.172 23.406 -5.664 1 95.44 455 ASP A O 1
ATOM 3525 N N . ARG A 1 456 ? -23.359 22.969 -7.785 1 95.62 456 ARG A N 1
ATOM 3526 C CA . ARG A 1 456 ? -22.25 23.812 -8.195 1 95.62 456 ARG A CA 1
ATOM 3527 C C . ARG A 1 456 ? -22.453 25.25 -7.762 1 95.62 456 ARG A C 1
ATOM 3529 O O . ARG A 1 456 ? -21.5 25.953 -7.422 1 95.62 456 ARG A O 1
ATOM 3536 N N . ARG A 1 457 ? -23.688 25.703 -7.797 1 95.81 457 ARG A N 1
ATOM 3537 C CA . ARG A 1 457 ? -23.984 27.062 -7.359 1 95.81 457 ARG A CA 1
ATOM 3538 C C . ARG A 1 457 ? -23.703 27.234 -5.871 1 95.81 457 ARG A C 1
ATOM 3540 O O . ARG A 1 457 ? -23.078 28.234 -5.465 1 95.81 457 ARG A O 1
ATOM 3547 N N . ARG A 1 458 ? -24.094 26.328 -5.117 1 95.44 458 ARG A N 1
ATOM 3548 C CA . ARG A 1 458 ? -23.859 26.375 -3.678 1 95.44 458 ARG A CA 1
ATOM 3549 C C . ARG A 1 458 ? -22.375 26.297 -3.359 1 95.44 458 ARG A C 1
ATOM 3551 O O . ARG A 1 458 ? -21.906 26.922 -2.408 1 95.44 458 ARG A O 1
ATOM 3558 N N . VAL A 1 459 ? -21.703 25.5 -4.137 1 97.06 459 VAL A N 1
ATOM 3559 C CA . VAL A 1 459 ? -20.25 25.406 -3.969 1 97.06 459 VAL A CA 1
ATOM 3560 C C . VAL A 1 459 ? -19.609 26.766 -4.219 1 97.06 459 VAL A C 1
ATOM 3562 O O . VAL A 1 459 ? -18.781 27.219 -3.428 1 97.06 459 VAL A O 1
ATOM 3565 N N . THR A 1 460 ? -20.016 27.391 -5.238 1 96.56 460 THR A N 1
ATOM 3566 C CA . THR A 1 460 ? -19.453 28.703 -5.594 1 96.56 460 THR A CA 1
ATOM 3567 C C . THR A 1 460 ? -19.781 29.734 -4.527 1 96.56 460 THR A C 1
ATOM 3569 O O . THR A 1 460 ? -18.906 30.531 -4.148 1 96.56 460 THR A O 1
ATOM 3572 N N . GLU A 1 461 ? -20.953 29.688 -4.039 1 94.69 461 GLU A N 1
ATOM 3573 C CA . GLU A 1 461 ? -21.375 30.609 -2.986 1 94.69 461 GLU A CA 1
ATOM 3574 C C . GLU A 1 461 ? -20.562 30.391 -1.712 1 94.69 461 GLU A C 1
ATOM 3576 O O . GLU A 1 461 ? -20.156 31.359 -1.055 1 94.69 461 GLU A O 1
ATOM 3581 N N . ALA A 1 462 ? -20.391 29.125 -1.359 1 95.38 462 ALA A N 1
ATOM 3582 C CA . ALA A 1 462 ? -19.609 28.812 -0.165 1 95.38 462 ALA A CA 1
ATOM 3583 C C . ALA A 1 462 ? -18.172 29.266 -0.31 1 95.38 462 ALA A C 1
ATOM 3585 O O . ALA A 1 462 ? -17.578 29.781 0.64 1 95.38 462 ALA A O 1
ATOM 3586 N N . LEU A 1 463 ? -17.625 29.062 -1.5 1 96.69 463 LEU A N 1
ATOM 3587 C CA . LEU A 1 463 ? -16.25 29.484 -1.763 1 96.69 463 LEU A CA 1
ATOM 3588 C C . LEU A 1 463 ? -16.125 31 -1.73 1 96.69 463 LEU A C 1
ATOM 3590 O O . LEU A 1 463 ? -15.117 31.547 -1.274 1 96.69 463 LEU A O 1
ATOM 3594 N N . GLU A 1 464 ? -17.094 31.688 -2.164 1 94.56 464 GLU A N 1
ATOM 3595 C CA . GLU A 1 464 ? -17.125 33.125 -2.102 1 94.56 464 GLU A CA 1
ATOM 3596 C C . GLU A 1 464 ? -17.219 33.625 -0.658 1 94.56 464 GLU A C 1
ATOM 3598 O O . GLU A 1 464 ? -16.5 34.562 -0.267 1 94.56 464 GLU A O 1
ATOM 3603 N N . ALA A 1 465 ? -18.016 32.969 0.075 1 91.88 465 ALA A N 1
ATOM 3604 C CA . ALA A 1 465 ? -18.172 33.312 1.482 1 91.88 465 ALA A CA 1
ATOM 3605 C C . ALA A 1 465 ? -16.875 33.094 2.248 1 91.88 465 ALA A C 1
ATOM 3607 O O . ALA A 1 465 ? -16.578 33.812 3.213 1 91.88 465 ALA A O 1
ATOM 3608 N N . ALA A 1 466 ? -16.141 32.125 1.8 1 94.12 466 ALA A N 1
ATOM 3609 C CA . ALA A 1 466 ? -14.852 31.812 2.428 1 94.12 466 ALA A CA 1
ATOM 3610 C C . ALA A 1 466 ? -13.727 32.625 1.812 1 94.12 466 ALA A C 1
ATOM 3612 O O . ALA A 1 466 ? -12.547 32.375 2.041 1 94.12 466 ALA A O 1
ATOM 3613 N N . GLN A 1 467 ? -14.086 33.562 0.956 1 92.88 467 GLN A N 1
ATOM 3614 C CA . GLN A 1 467 ? -13.156 34.531 0.372 1 92.88 467 GLN A CA 1
ATOM 3615 C C . GLN A 1 467 ? -12.172 33.844 -0.577 1 92.88 467 GLN A C 1
ATOM 3617 O O . GLN A 1 467 ? -10.984 34.156 -0.584 1 92.88 467 GLN A O 1
ATOM 3622 N N . LEU A 1 468 ? -12.625 32.812 -1.259 1 94.06 468 LEU A N 1
ATOM 3623 C CA . LEU A 1 468 ? -11.828 32.125 -2.27 1 94.06 468 LEU A CA 1
ATOM 3624 C C . LEU A 1 468 ? -12.359 32.406 -3.67 1 94.06 468 LEU A C 1
ATOM 3626 O O . LEU A 1 468 ? -11.812 31.922 -4.66 1 94.06 468 LEU A O 1
ATOM 3630 N N . GLY A 1 469 ? -13.352 33.219 -3.754 1 93.94 469 GLY A N 1
ATOM 3631 C CA . GLY A 1 469 ? -14.016 33.469 -5.02 1 93.94 469 GLY A CA 1
ATOM 3632 C C . GLY A 1 469 ? -13.078 34 -6.086 1 93.94 469 GLY A C 1
ATOM 3633 O O . GLY A 1 469 ? -13.023 33.469 -7.199 1 93.94 469 GLY A O 1
ATOM 3634 N N . GLU A 1 470 ? -12.375 35.031 -5.762 1 90.69 470 GLU A N 1
ATOM 3635 C CA . GLU A 1 470 ? -11.461 35.656 -6.711 1 90.69 470 GLU A CA 1
ATOM 3636 C C . GLU A 1 470 ? -10.367 34.688 -7.145 1 90.69 470 GLU A C 1
ATOM 3638 O O . GLU A 1 470 ? -9.992 34.656 -8.32 1 90.69 470 GLU A O 1
ATOM 3643 N N . PHE A 1 471 ? -9.891 33.969 -6.27 1 90.81 471 PHE A N 1
ATOM 3644 C CA . PHE A 1 471 ? -8.836 33 -6.57 1 90.81 471 PHE A CA 1
ATOM 3645 C C . PHE A 1 471 ? -9.336 31.953 -7.539 1 90.81 471 PHE A C 1
ATOM 3647 O O . PHE A 1 471 ? -8.672 31.641 -8.531 1 90.81 471 PHE A O 1
ATOM 3654 N N . ILE A 1 472 ? -10.484 31.406 -7.25 1 95 472 ILE A N 1
ATOM 3655 C CA . ILE A 1 472 ? -11.062 30.359 -8.078 1 95 472 ILE A CA 1
ATOM 3656 C C . ILE A 1 472 ? -11.344 30.891 -9.484 1 95 472 ILE A C 1
ATOM 3658 O O . ILE A 1 472 ? -11.133 30.188 -10.477 1 95 472 ILE A O 1
ATOM 3662 N N . ALA A 1 473 ? -11.805 32.125 -9.578 1 92.31 473 ALA A N 1
ATOM 3663 C CA . ALA A 1 473 ? -12.109 32.75 -10.852 1 92.31 473 ALA A CA 1
ATOM 3664 C C . ALA A 1 473 ? -10.852 32.906 -11.695 1 92.31 473 ALA A C 1
ATOM 3666 O O . ALA A 1 473 ? -10.922 32.938 -12.93 1 92.31 473 ALA A O 1
ATOM 3667 N N . SER A 1 474 ? -9.711 32.969 -11.055 1 89.06 474 SER A N 1
ATOM 3668 C CA . SER A 1 474 ? -8.453 33.156 -11.766 1 89.06 474 SER A CA 1
ATOM 3669 C C . SER A 1 474 ? -7.926 31.844 -12.328 1 89.06 474 SER A C 1
ATOM 3671 O O . SER A 1 474 ? -7.043 31.844 -13.188 1 89.06 474 SER A O 1
ATOM 3673 N N . LEU A 1 475 ? -8.477 30.766 -11.906 1 91.19 475 LEU A N 1
ATOM 3674 C CA . LEU A 1 475 ? -8.023 29.453 -12.352 1 91.19 475 LEU A CA 1
ATOM 3675 C C . LEU A 1 475 ? -8.742 29.047 -13.641 1 91.19 475 LEU A C 1
ATOM 3677 O O . LEU A 1 475 ? -9.953 29.219 -13.758 1 91.19 475 LEU A O 1
ATOM 3681 N N . PRO A 1 476 ? -8.062 28.422 -14.602 1 90.94 476 PRO A N 1
ATOM 3682 C CA . PRO A 1 476 ? -8.648 28.047 -15.891 1 90.94 476 PRO A CA 1
ATOM 3683 C C . PRO A 1 476 ? -9.828 27.078 -15.75 1 90.94 476 PRO A C 1
ATOM 3685 O O . PRO A 1 476 ? -10.805 27.188 -16.5 1 90.94 476 PRO A O 1
ATOM 3688 N N . LEU A 1 477 ? -9.82 26.188 -14.805 1 93.75 477 LEU A N 1
ATOM 3689 C CA . LEU A 1 477 ? -10.859 25.188 -14.68 1 93.75 477 LEU A CA 1
ATOM 3690 C C . LEU A 1 477 ? -11.836 25.531 -13.562 1 93.75 477 LEU A C 1
ATOM 3692 O O . LEU A 1 477 ? -12.695 24.734 -13.211 1 93.75 477 LEU A O 1
ATOM 3696 N N . GLY A 1 478 ? -11.594 26.688 -12.938 1 94.81 478 GLY A N 1
ATOM 3697 C CA . GLY A 1 478 ? -12.484 27.125 -11.875 1 94.81 478 GLY A CA 1
ATOM 3698 C C . GLY A 1 478 ? -12.586 26.125 -10.742 1 94.81 478 GLY A C 1
ATOM 3699 O O . GLY A 1 478 ? -11.57 25.672 -10.219 1 94.81 478 GLY A O 1
ATOM 3700 N N . ILE A 1 479 ? -13.883 25.75 -10.414 1 96.19 479 ILE A N 1
ATOM 3701 C CA . ILE A 1 479 ? -14.133 24.891 -9.266 1 96.19 479 ILE A CA 1
ATOM 3702 C C . ILE A 1 479 ? -13.734 23.453 -9.609 1 96.19 479 ILE A C 1
ATOM 3704 O O . ILE A 1 479 ? -13.648 22.594 -8.719 1 96.19 479 ILE A O 1
ATOM 3708 N N . ASP A 1 480 ? -13.414 23.156 -10.859 1 95.38 480 ASP A N 1
ATOM 3709 C CA . ASP A 1 480 ? -13.016 21.828 -11.281 1 95.38 480 ASP A CA 1
ATOM 3710 C C . ASP A 1 480 ? -11.492 21.672 -11.281 1 95.38 480 ASP A C 1
ATOM 3712 O O . ASP A 1 480 ? -10.961 20.641 -11.688 1 95.38 480 ASP A O 1
ATOM 3716 N N . THR A 1 481 ? -10.805 22.641 -10.758 1 94.31 481 THR A N 1
ATOM 3717 C CA . THR A 1 481 ? -9.352 22.578 -10.672 1 94.31 481 THR A CA 1
ATOM 3718 C C . THR A 1 481 ? -8.914 21.594 -9.594 1 94.31 481 THR A C 1
ATOM 3720 O O . THR A 1 481 ? -9.438 21.609 -8.477 1 94.31 481 THR A O 1
ATOM 3723 N N . PRO A 1 482 ? -7.984 20.688 -9.922 1 92.25 482 PRO A N 1
ATOM 3724 C CA . PRO A 1 482 ? -7.457 19.781 -8.898 1 92.25 482 PRO A CA 1
ATOM 3725 C C . PRO A 1 482 ? -6.633 20.5 -7.836 1 92.25 482 PRO A C 1
ATOM 3727 O O . PRO A 1 482 ? -5.867 21.406 -8.148 1 92.25 482 PRO A O 1
ATOM 3730 N N . VAL A 1 483 ? -6.809 20.094 -6.59 1 93.31 483 VAL A N 1
ATOM 3731 C CA . VAL A 1 483 ? -6.121 20.766 -5.488 1 93.31 483 VAL A CA 1
ATOM 3732 C C . VAL A 1 483 ? -4.867 19.984 -5.109 1 93.31 483 VAL A C 1
ATOM 3734 O O . VAL A 1 483 ? -4.004 20.484 -4.387 1 93.31 483 VAL A O 1
ATOM 3737 N N . GLY A 1 484 ? -4.695 18.703 -5.566 1 87.94 484 GLY A N 1
ATOM 3738 C CA . GLY A 1 484 ? -3.561 17.859 -5.207 1 87.94 484 GLY A CA 1
ATOM 3739 C C . GLY A 1 484 ? -3.781 17.078 -3.93 1 87.94 484 GLY A C 1
ATOM 3740 O O . GLY A 1 484 ? -4.754 17.312 -3.209 1 87.94 484 GLY A O 1
ATOM 3741 N N . GLU A 1 485 ? -2.824 16.234 -3.559 1 87 485 GLU A N 1
ATOM 3742 C CA . GLU A 1 485 ? -2.912 15.43 -2.336 1 87 485 GLU A CA 1
ATOM 3743 C C . GLU A 1 485 ? -2.836 16.312 -1.096 1 87 485 GLU A C 1
ATOM 3745 O O . GLU A 1 485 ? -1.871 17.062 -0.918 1 87 485 GLU A O 1
ATOM 3750 N N . CYS A 1 486 ? -3.84 16.188 -0.304 1 84.81 486 CYS A N 1
ATOM 3751 C CA . CYS A 1 486 ? -3.934 16.969 0.922 1 84.81 486 CYS A CA 1
ATOM 3752 C C . CYS A 1 486 ? -3.732 18.453 0.638 1 84.81 486 CYS A C 1
ATOM 3754 O O . CYS A 1 486 ? -3.143 19.172 1.448 1 84.81 486 CYS A O 1
ATOM 3756 N N . GLY A 1 487 ? -4.062 18.922 -0.574 1 88.5 487 GLY A N 1
ATOM 3757 C CA . GLY A 1 487 ? -3.953 20.328 -0.929 1 88.5 487 GLY A CA 1
ATOM 3758 C C . GLY A 1 487 ? -2.523 20.781 -1.17 1 88.5 487 GLY A C 1
ATOM 3759 O O . GLY A 1 487 ? -2.166 21.922 -0.877 1 88.5 487 GLY A O 1
ATOM 3760 N N . SER A 1 488 ? -1.741 19.938 -1.612 1 84.31 488 SER A N 1
ATOM 3761 C CA . SER A 1 488 ? -0.315 20.203 -1.769 1 84.31 488 SER A CA 1
ATOM 3762 C C . SER A 1 488 ? -0.073 21.359 -2.734 1 84.31 488 SER A C 1
ATOM 3764 O O . SER A 1 488 ? 0.976 22 -2.686 1 84.31 488 SER A O 1
ATOM 3766 N N . ARG A 1 489 ? -1.062 21.734 -3.486 1 85.06 489 ARG A N 1
ATOM 3767 C CA . ARG A 1 489 ? -0.916 22.781 -4.492 1 85.06 489 ARG A CA 1
ATOM 3768 C C . ARG A 1 489 ? -1.448 24.109 -3.979 1 85.06 489 ARG A C 1
ATOM 3770 O O . ARG A 1 489 ? -1.522 25.094 -4.727 1 85.06 489 ARG A O 1
ATOM 3777 N N . LEU A 1 490 ? -1.822 24.125 -2.715 1 89.06 490 LEU A N 1
ATOM 3778 C CA . LEU A 1 490 ? -2.459 25.297 -2.133 1 89.06 490 LEU A CA 1
ATOM 3779 C C . LEU A 1 490 ? -1.649 25.828 -0.955 1 89.06 490 LEU A C 1
ATOM 3781 O O . LEU A 1 490 ? -0.861 25.094 -0.357 1 89.06 490 LEU A O 1
ATOM 3785 N N . SER A 1 491 ? -1.846 27.109 -0.751 1 86.31 491 SER A N 1
ATOM 3786 C CA . SER A 1 491 ? -1.272 27.688 0.464 1 86.31 491 SER A CA 1
ATOM 3787 C C . SER A 1 491 ? -2.045 27.234 1.701 1 86.31 491 SER A C 1
ATOM 3789 O O . SER A 1 491 ? -3.148 26.703 1.591 1 86.31 491 SER A O 1
ATOM 3791 N N . GLY A 1 492 ? -1.472 27.391 2.861 1 84.62 492 GLY A N 1
ATOM 3792 C CA . GLY A 1 492 ? -2.137 27.047 4.105 1 84.62 492 GLY A CA 1
ATOM 3793 C C . GLY A 1 492 ? -3.471 27.75 4.285 1 84.62 492 GLY A C 1
ATOM 3794 O O . GLY A 1 492 ? -4.457 27.125 4.68 1 84.62 492 GLY A O 1
ATOM 3795 N N . GLY A 1 493 ? -3.449 29.031 3.967 1 87.38 493 GLY A N 1
ATOM 3796 C CA . GLY A 1 493 ? -4.672 29.812 4.09 1 87.38 493 GLY A CA 1
ATOM 3797 C C . GLY A 1 493 ? -5.754 29.375 3.113 1 87.38 493 GLY A C 1
ATOM 3798 O O . GLY A 1 493 ? -6.938 29.375 3.453 1 87.38 493 GLY A O 1
ATOM 3799 N N . GLN A 1 494 ? -5.332 29.047 1.926 1 89.06 494 GLN A N 1
ATOM 3800 C CA . GLN A 1 494 ? -6.285 28.578 0.926 1 89.06 494 GLN A CA 1
ATOM 3801 C C . GLN A 1 494 ? -6.918 27.266 1.352 1 89.06 494 GLN A C 1
ATOM 3803 O O . GLN A 1 494 ? -8.125 27.062 1.179 1 89.06 494 GLN A O 1
ATOM 3808 N N . ARG A 1 495 ? -6.164 26.438 1.942 1 92.19 495 ARG A N 1
ATOM 3809 C CA . ARG A 1 495 ? -6.668 25.156 2.414 1 92.19 495 ARG A CA 1
ATOM 3810 C C . ARG A 1 495 ? -7.707 25.344 3.516 1 92.19 495 ARG A C 1
ATOM 3812 O O . ARG A 1 495 ? -8.766 24.719 3.492 1 92.19 495 ARG A O 1
ATOM 3819 N N . GLN A 1 496 ? -7.375 26.172 4.434 1 90.62 496 GLN A N 1
ATOM 3820 C CA . GLN A 1 496 ? -8.289 26.422 5.539 1 90.62 496 GLN A CA 1
ATOM 3821 C C . GLN A 1 496 ? -9.617 27 5.039 1 90.62 496 GLN A C 1
ATOM 3823 O O . GLN A 1 496 ? -10.68 26.656 5.559 1 90.62 496 GLN A O 1
ATOM 3828 N N . ARG A 1 497 ? -9.5 27.875 4.051 1 93.75 497 ARG A N 1
ATOM 3829 C CA . ARG A 1 497 ? -10.695 28.516 3.512 1 93.75 497 ARG A CA 1
ATOM 3830 C C . ARG A 1 497 ? -11.57 27.484 2.783 1 93.75 497 ARG A C 1
ATOM 3832 O O . ARG A 1 497 ? -12.797 27.625 2.766 1 93.75 497 ARG A O 1
ATOM 3839 N N . ILE A 1 498 ? -10.961 26.453 2.232 1 94.88 498 ILE A N 1
ATOM 3840 C CA . ILE A 1 498 ? -11.742 25.359 1.669 1 94.88 498 ILE A CA 1
ATOM 3841 C C . ILE A 1 498 ? -12.516 24.656 2.781 1 94.88 498 ILE A C 1
ATOM 3843 O O . ILE A 1 498 ? -13.68 24.281 2.6 1 94.88 498 ILE A O 1
ATOM 3847 N N . GLY A 1 499 ? -11.867 24.453 3.912 1 94.38 499 GLY A N 1
ATOM 3848 C CA . GLY A 1 499 ? -12.539 23.859 5.062 1 94.38 499 GLY A CA 1
ATOM 3849 C C . GLY A 1 499 ? -13.734 24.672 5.523 1 94.38 499 GLY A C 1
ATOM 3850 O O . GLY A 1 499 ? -14.781 24.109 5.859 1 94.38 499 GLY A O 1
ATOM 3851 N N . ILE A 1 500 ? -13.516 25.938 5.512 1 93.38 500 ILE A N 1
ATOM 3852 C CA . ILE A 1 500 ? -14.609 26.828 5.895 1 93.38 500 ILE A CA 1
ATOM 3853 C C . ILE A 1 500 ? -15.742 26.734 4.875 1 93.38 500 ILE A C 1
ATOM 3855 O O . ILE A 1 500 ? -16.906 26.625 5.242 1 93.38 500 ILE A O 1
ATOM 3859 N N . ALA A 1 501 ? -15.359 26.766 3.605 1 95.69 501 ALA A N 1
ATOM 3860 C CA . ALA A 1 501 ? -16.359 26.609 2.549 1 95.69 501 ALA A CA 1
ATOM 3861 C C . ALA A 1 501 ? -17.125 25.312 2.711 1 95.69 501 ALA A C 1
ATOM 3863 O O . ALA A 1 501 ? -18.344 25.266 2.502 1 95.69 501 ALA A O 1
ATOM 3864 N N . ARG A 1 502 ? -16.453 24.297 3.051 1 95.12 502 ARG A N 1
ATOM 3865 C CA . ARG A 1 502 ? -17.078 22.984 3.268 1 95.12 502 ARG A CA 1
ATOM 3866 C C . ARG A 1 502 ? -18.109 23.047 4.387 1 95.12 502 ARG A C 1
ATOM 3868 O O . ARG A 1 502 ? -19.203 22.5 4.254 1 95.12 502 ARG A O 1
ATOM 3875 N N . ALA A 1 503 ? -17.766 23.672 5.473 1 93.19 503 ALA A N 1
ATOM 3876 C CA . ALA A 1 503 ? -18.672 23.828 6.605 1 93.19 503 ALA A CA 1
ATOM 3877 C C . ALA A 1 503 ? -19.906 24.641 6.223 1 93.19 503 ALA A C 1
ATOM 3879 O O . ALA A 1 503 ? -21.016 24.328 6.645 1 93.19 503 ALA A O 1
ATOM 3880 N N . LEU A 1 504 ? -19.703 25.641 5.43 1 91.75 504 LEU A N 1
ATOM 3881 C CA . LEU A 1 504 ? -20.781 26.531 5.035 1 91.75 504 LEU A CA 1
ATOM 3882 C C . LEU A 1 504 ? -21.688 25.859 4 1 91.75 504 LEU A C 1
ATOM 3884 O O . LEU A 1 504 ? -22.891 26.141 3.945 1 91.75 504 LEU A O 1
ATOM 3888 N N . TYR A 1 505 ? -21.109 25.062 3.197 1 93.44 505 TYR A N 1
ATOM 3889 C CA . TYR A 1 505 ? -21.859 24.328 2.176 1 93.44 505 TYR A CA 1
ATOM 3890 C C . TYR A 1 505 ? -22.938 23.469 2.805 1 93.44 505 TYR A C 1
ATOM 3892 O O . TYR A 1 505 ? -24.016 23.281 2.223 1 93.44 505 TYR A O 1
ATOM 3900 N N . ARG A 1 506 ? -22.766 22.984 3.977 1 89.81 506 ARG A N 1
ATOM 3901 C CA . ARG A 1 506 ? -23.672 22.047 4.645 1 89.81 506 ARG A CA 1
ATOM 3902 C C . ARG A 1 506 ? -24.891 22.781 5.211 1 89.81 506 ARG A C 1
ATOM 3904 O O . ARG A 1 506 ? -25.906 22.156 5.492 1 89.81 506 ARG A O 1
ATOM 3911 N N . ARG A 1 507 ? -24.859 24.094 5.324 1 85.62 507 ARG A N 1
ATOM 3912 C CA . ARG A 1 507 ? -25.938 24.875 5.93 1 85.62 507 ARG A CA 1
ATOM 3913 C C . ARG A 1 507 ? -26.344 24.281 7.273 1 85.62 507 ARG A C 1
ATOM 3915 O O . ARG A 1 507 ? -27.531 24.016 7.5 1 85.62 507 ARG A O 1
ATOM 3922 N N . ALA A 1 508 ? -25.406 24.125 8.172 1 90.62 508 ALA A N 1
ATOM 3923 C CA . ALA A 1 508 ? -25.594 23.469 9.461 1 90.62 508 ALA A CA 1
ATOM 3924 C C . ALA A 1 508 ? -26.156 24.438 10.492 1 90.62 508 ALA A C 1
ATOM 3926 O O . ALA A 1 508 ? -26.109 25.656 10.312 1 90.62 508 ALA A O 1
ATOM 3927 N N . ASP A 1 509 ? -26.75 23.859 11.594 1 93.06 509 ASP A N 1
ATOM 3928 C CA . ASP A 1 509 ? -27.312 24.625 12.695 1 93.06 509 ASP A CA 1
ATOM 3929 C C . ASP A 1 509 ? -26.25 24.953 13.742 1 93.06 509 ASP A C 1
ATOM 3931 O O . ASP A 1 509 ? -26.406 25.906 14.516 1 93.06 509 ASP A O 1
ATOM 3935 N N . VAL A 1 510 ? -25.266 24.156 13.711 1 95.75 510 VAL A N 1
ATOM 3936 C CA . VAL A 1 510 ? -24.172 24.328 14.656 1 95.75 510 VAL A CA 1
ATOM 3937 C C . VAL A 1 510 ? -22.844 24.266 13.914 1 95.75 510 VAL A C 1
ATOM 3939 O O . VAL A 1 510 ? -22.578 23.328 13.156 1 95.75 510 VAL A O 1
ATOM 3942 N N . LEU A 1 511 ? -22.031 25.219 14.07 1 95 511 LEU A N 1
ATOM 3943 C CA . LEU A 1 511 ? -20.719 25.281 13.43 1 95 511 LEU A CA 1
ATOM 3944 C C . LEU A 1 511 ? -19.609 25.156 14.469 1 95 511 LEU A C 1
ATOM 3946 O O . LEU A 1 511 ? -19.641 25.828 15.5 1 95 511 LEU A O 1
ATOM 3950 N N . PHE A 1 512 ? -18.734 24.203 14.258 1 95.81 512 PHE A N 1
ATOM 3951 C CA . PHE A 1 512 ? -17.531 24.031 15.078 1 95.81 512 PHE A CA 1
ATOM 3952 C C . PHE A 1 512 ? -16.281 24.484 14.32 1 95.81 512 PHE A C 1
ATOM 3954 O O . PHE A 1 512 ? -15.961 23.922 13.273 1 95.81 512 PHE A O 1
ATOM 3961 N N . PHE A 1 513 ? -15.594 25.453 14.812 1 94 513 PHE A N 1
ATOM 3962 C CA . PHE A 1 513 ? -14.352 25.953 14.227 1 94 513 PHE A CA 1
ATOM 3963 C C . PHE A 1 513 ? -13.172 25.672 15.156 1 94 513 PHE A C 1
ATOM 3965 O O . PHE A 1 513 ? -13.016 26.344 16.188 1 94 513 PHE A O 1
ATOM 3972 N N . ASP A 1 514 ? -12.406 24.703 14.805 1 92.5 514 ASP A N 1
ATOM 3973 C CA . ASP A 1 514 ? -11.227 24.344 15.586 1 92.5 514 ASP A CA 1
ATOM 3974 C C . ASP A 1 514 ? -9.969 24.984 15.008 1 92.5 514 ASP A C 1
ATOM 3976 O O . ASP A 1 514 ? -9.281 24.391 14.172 1 92.5 514 ASP A O 1
ATOM 3980 N N . GLU A 1 515 ? -9.648 26.141 15.477 1 87.62 515 GLU A N 1
ATOM 3981 C CA . GLU A 1 515 ? -8.516 26.938 15.016 1 87.62 515 GLU A CA 1
ATOM 3982 C C . GLU A 1 515 ? -8.539 27.109 13.5 1 87.62 515 GLU A C 1
ATOM 3984 O O . GLU A 1 515 ? -7.52 26.922 12.836 1 87.62 515 GLU A O 1
ATOM 3989 N N . ALA A 1 516 ? -9.656 27.469 13.008 1 83.75 516 ALA A N 1
ATOM 3990 C CA . ALA A 1 516 ? -9.945 27.469 11.57 1 83.75 516 ALA A CA 1
ATOM 3991 C C . ALA A 1 516 ? -9.305 28.672 10.891 1 83.75 516 ALA A C 1
ATOM 3993 O O . ALA A 1 516 ? -9.195 28.703 9.656 1 83.75 516 ALA A O 1
ATOM 3994 N N . THR A 1 517 ? -8.828 29.641 11.625 1 79.56 517 THR A N 1
ATOM 3995 C CA . THR A 1 517 ? -8.297 30.844 11 1 79.56 517 THR A CA 1
ATOM 3996 C C . THR A 1 517 ? -6.848 31.078 11.406 1 79.56 517 THR A C 1
ATOM 3998 O O . THR A 1 517 ? -6.332 32.188 11.273 1 79.56 517 THR A O 1
ATOM 4001 N N . SER A 1 518 ? -6.246 30.031 11.898 1 78.81 518 SER A N 1
ATOM 4002 C CA . SER A 1 518 ? -4.91 30.172 12.461 1 78.81 518 SER A CA 1
ATOM 4003 C C . SER A 1 518 ? -3.879 30.469 11.383 1 78.81 518 SER A C 1
ATOM 4005 O O . SER A 1 518 ? -2.879 31.141 11.648 1 78.81 518 SER A O 1
ATOM 4007 N N . ALA A 1 519 ? -4.121 30.016 10.164 1 76.12 519 ALA A N 1
ATOM 4008 C CA . ALA A 1 519 ? -3.148 30.188 9.086 1 76.12 519 ALA A CA 1
ATOM 4009 C C . ALA A 1 519 ? -3.531 31.344 8.18 1 76.12 519 ALA A C 1
ATOM 4011 O O . ALA A 1 519 ? -2.941 31.531 7.109 1 76.12 519 ALA A O 1
ATOM 4012 N N . LEU A 1 520 ? -4.473 32.188 8.617 1 83 520 LEU A N 1
ATOM 4013 C CA . LEU A 1 520 ? -4.945 33.281 7.781 1 83 520 LEU A CA 1
ATOM 4014 C C . LEU A 1 520 ? -4.32 34.594 8.219 1 83 520 LEU A C 1
ATOM 4016 O O . LEU A 1 520 ? -3.998 34.781 9.398 1 83 520 LEU A O 1
ATOM 4020 N N . ASP A 1 521 ? -4.148 35.406 7.246 1 82.25 521 ASP A N 1
ATOM 4021 C CA . ASP A 1 521 ? -3.742 36.781 7.574 1 82.25 521 ASP A CA 1
ATOM 4022 C C . ASP A 1 521 ? -4.887 37.562 8.219 1 82.25 521 ASP A C 1
ATOM 4024 O O . ASP A 1 521 ? -6.051 37.156 8.094 1 82.25 521 ASP A O 1
ATOM 4028 N N . SER A 1 522 ? -4.488 38.594 8.844 1 81.94 522 SER A N 1
ATOM 4029 C CA . SER A 1 522 ? -5.426 39.344 9.664 1 81.94 522 SER A CA 1
ATOM 4030 C C . SER A 1 522 ? -6.59 39.875 8.828 1 81.94 522 SER A C 1
ATOM 4032 O O . SER A 1 522 ? -7.738 39.844 9.281 1 81.94 522 SER A O 1
ATOM 4034 N N . ARG A 1 523 ? -6.285 40.281 7.652 1 83.88 523 ARG A N 1
ATOM 4035 C CA . ARG A 1 523 ? -7.34 40.844 6.805 1 83.88 523 ARG A CA 1
ATOM 4036 C C . ARG A 1 523 ? -8.328 39.75 6.391 1 83.88 523 ARG A C 1
ATOM 4038 O O . ARG A 1 523 ? -9.539 39.938 6.516 1 83.88 523 ARG A O 1
ATOM 4045 N N . THR A 1 524 ? -7.793 38.75 5.941 1 86.06 524 THR A N 1
ATOM 4046 C CA . THR A 1 524 ? -8.641 37.656 5.508 1 86.06 524 THR A CA 1
ATOM 4047 C C . THR A 1 524 ? -9.438 37.094 6.684 1 86.06 524 THR A C 1
ATOM 4049 O O . THR A 1 524 ? -10.609 36.75 6.539 1 86.06 524 THR A O 1
ATOM 4052 N N . GLU A 1 525 ? -8.766 36.969 7.805 1 87.31 525 GLU A N 1
ATOM 4053 C CA . GLU A 1 525 ? -9.438 36.5 9.016 1 87.31 525 GLU A CA 1
ATOM 4054 C C . GLU A 1 525 ? -10.625 37.375 9.352 1 87.31 525 GLU A C 1
ATOM 4056 O O . GLU A 1 525 ? -11.711 36.906 9.68 1 87.31 525 GLU A O 1
ATOM 4061 N N . GLY A 1 526 ? -10.32 38.656 9.281 1 85.06 526 GLY A N 1
ATOM 4062 C CA . GLY A 1 526 ? -11.391 39.625 9.555 1 85.06 526 GLY A CA 1
ATOM 4063 C C . GLY A 1 526 ? -12.562 39.469 8.609 1 85.06 526 GLY A C 1
ATOM 4064 O O . GLY A 1 526 ? -13.719 39.562 9.031 1 85.06 526 GLY A O 1
ATOM 4065 N N . GLU A 1 527 ? -12.281 39.281 7.367 1 87.31 527 GLU A N 1
ATOM 4066 C CA . GLU A 1 527 ? -13.328 39.156 6.355 1 87.31 527 GLU A CA 1
ATOM 4067 C C . GLU A 1 527 ? -14.141 37.875 6.578 1 87.31 527 GLU A C 1
ATOM 4069 O O . GLU A 1 527 ? -15.359 37.875 6.414 1 87.31 527 GLU A O 1
ATOM 4074 N N . ILE A 1 528 ? -13.469 36.875 6.91 1 87 528 ILE A N 1
ATOM 4075 C CA . ILE A 1 528 ? -14.141 35.594 7.148 1 87 528 ILE A CA 1
ATOM 4076 C C . ILE A 1 528 ? -15.023 35.719 8.398 1 87 528 ILE A C 1
ATOM 4078 O O . ILE A 1 528 ? -16.156 35.25 8.398 1 87 528 ILE A O 1
ATOM 4082 N N . ASN A 1 529 ? -14.461 36.312 9.43 1 84.62 529 ASN A N 1
ATOM 4083 C CA . ASN A 1 529 ? -15.234 36.531 10.641 1 84.62 529 ASN A CA 1
ATOM 4084 C C . ASN A 1 529 ? -16.5 37.344 10.359 1 84.62 529 ASN A C 1
ATOM 4086 O O . ASN A 1 529 ? -17.562 37.062 10.906 1 84.62 529 ASN A O 1
ATOM 4090 N N . ARG A 1 530 ? -16.328 38.281 9.531 1 85.62 530 ARG A N 1
ATOM 4091 C CA . ARG A 1 530 ? -17.484 39.094 9.156 1 85.62 530 ARG A CA 1
ATOM 4092 C C . ARG A 1 530 ? -18.5 38.281 8.375 1 85.62 530 ARG A C 1
ATOM 4094 O O . ARG A 1 530 ? -19.703 38.438 8.578 1 85.62 530 ARG A O 1
ATOM 4101 N N . SER A 1 531 ? -17.953 37.531 7.512 1 85.75 531 SER A N 1
ATOM 4102 C CA . SER A 1 531 ? -18.844 36.656 6.746 1 85.75 531 SER A CA 1
ATOM 4103 C C . SER A 1 531 ? -19.641 35.719 7.656 1 85.75 531 SER A C 1
ATOM 4105 O O . SER A 1 531 ? -20.844 35.531 7.473 1 85.75 531 SER A O 1
ATOM 4107 N N . ILE A 1 532 ? -19 35.125 8.562 1 83.5 532 ILE A N 1
ATOM 4108 C CA . ILE A 1 532 ? -19.641 34.219 9.492 1 83.5 532 ILE A CA 1
ATOM 4109 C C . ILE A 1 532 ? -20.641 34.969 10.367 1 83.5 532 ILE A C 1
ATOM 4111 O O . ILE A 1 532 ? -21.734 34.469 10.641 1 83.5 532 ILE A O 1
ATOM 4115 N N . ALA A 1 533 ? -20.25 36.125 10.781 1 82.5 533 ALA A N 1
ATOM 4116 C CA . ALA A 1 533 ? -21.156 36.969 11.578 1 82.5 533 ALA A CA 1
ATOM 4117 C C . ALA A 1 533 ? -22.406 37.312 10.789 1 82.5 533 ALA A C 1
ATOM 4119 O O . ALA A 1 533 ? -23.516 37.344 11.344 1 82.5 533 ALA A O 1
ATOM 4120 N N . ALA A 1 534 ? -22.203 37.625 9.555 1 85.81 534 ALA A N 1
ATOM 4121 C CA . ALA A 1 534 ? -23.328 37.938 8.688 1 85.81 534 ALA A CA 1
ATOM 4122 C C . ALA A 1 534 ? -24.266 36.75 8.547 1 85.81 534 ALA A C 1
ATOM 4124 O O . ALA A 1 534 ? -25.5 36.938 8.547 1 85.81 534 ALA A O 1
ATOM 4125 N N . ILE A 1 535 ? -23.703 35.656 8.406 1 85 535 ILE A N 1
ATOM 4126 C CA . ILE A 1 535 ? -24.5 34.438 8.289 1 85 535 ILE A CA 1
ATOM 4127 C C . ILE A 1 535 ? -25.25 34.188 9.594 1 85 535 ILE A C 1
ATOM 4129 O O . ILE A 1 535 ? -26.438 33.812 9.57 1 85 535 ILE A O 1
ATOM 4133 N N . ALA A 1 536 ? -24.578 34.344 10.664 1 82.88 536 ALA A N 1
ATOM 4134 C CA . ALA A 1 536 ? -25.188 34.156 11.977 1 82.88 536 ALA A CA 1
ATOM 4135 C C . ALA A 1 536 ? -26.328 35.156 12.195 1 82.88 536 ALA A C 1
ATOM 4137 O O . ALA A 1 536 ? -27.344 34.844 12.828 1 82.88 536 ALA A O 1
ATOM 4138 N N . ALA A 1 537 ? -26.141 36.344 11.742 1 83.56 537 ALA A N 1
ATOM 4139 C CA . ALA A 1 537 ? -27.156 37.406 11.898 1 83.56 537 ALA A CA 1
ATOM 4140 C C . ALA A 1 537 ? -28.422 37.062 11.117 1 83.56 537 ALA A C 1
ATOM 4142 O O . ALA A 1 537 ? -29.531 37.344 11.562 1 83.56 537 ALA A O 1
ATOM 4143 N N . ARG A 1 538 ? -28.188 36.469 10.008 1 87 538 ARG A N 1
ATOM 4144 C CA . ARG A 1 538 ? -29.312 36.094 9.156 1 87 538 ARG A CA 1
ATOM 4145 C C . ARG A 1 538 ? -30 34.812 9.68 1 87 538 ARG A C 1
ATOM 4147 O O . ARG A 1 538 ? -31.156 34.562 9.344 1 87 538 ARG A O 1
ATOM 4154 N N . ASN A 1 539 ? -29.266 34.156 10.461 1 89.19 539 ASN A N 1
ATOM 4155 C CA . ASN A 1 539 ? -29.781 32.938 11.055 1 89.19 539 ASN A CA 1
ATOM 4156 C C . ASN A 1 539 ? -29.594 32.938 12.57 1 89.19 539 ASN A C 1
ATOM 4158 O O . ASN A 1 539 ? -28.688 32.281 13.086 1 89.19 539 ASN A O 1
ATOM 4162 N N . PRO A 1 540 ? -30.594 33.5 13.266 1 86.44 540 PRO A N 1
ATOM 4163 C CA . PRO A 1 540 ? -30.438 33.625 14.719 1 86.44 540 PRO A CA 1
ATOM 4164 C C . PRO A 1 540 ? -30.344 32.281 15.422 1 86.44 540 PRO A C 1
ATOM 4166 O O . PRO A 1 540 ? -29.844 32.219 16.547 1 86.44 540 PRO A O 1
ATOM 4169 N N . GLY A 1 541 ? -30.672 31.25 14.789 1 89.81 541 GLY A N 1
ATOM 4170 C CA . GLY A 1 541 ? -30.609 29.938 15.398 1 89.81 541 GLY A CA 1
ATOM 4171 C C . GLY A 1 541 ? -29.266 29.25 15.203 1 89.81 541 GLY A C 1
ATOM 4172 O O . GLY A 1 541 ? -29.016 28.188 15.773 1 89.81 541 GLY A O 1
ATOM 4173 N N . LEU A 1 542 ? -28.375 29.906 14.562 1 93.44 542 LEU A N 1
ATOM 4174 C CA . LEU A 1 542 ? -27.078 29.328 14.289 1 93.44 542 LEU A CA 1
ATOM 4175 C C . LEU A 1 542 ? -26.188 29.375 15.531 1 93.44 542 LEU A C 1
ATOM 4177 O O . LEU A 1 542 ? -25.969 30.453 16.094 1 93.44 542 LEU A O 1
ATOM 4181 N N . THR A 1 543 ? -25.797 28.234 16.031 1 95.56 543 THR A N 1
ATOM 4182 C CA . THR A 1 543 ? -24.891 28.109 17.172 1 95.56 543 THR A CA 1
ATOM 4183 C C . THR A 1 543 ? -23.438 27.969 16.703 1 95.56 543 THR A C 1
ATOM 4185 O O . THR A 1 543 ? -23.156 27.188 15.789 1 95.56 543 THR A O 1
ATOM 4188 N N . LEU A 1 544 ? -22.578 28.797 17.219 1 94.31 544 LEU A N 1
ATOM 4189 C CA . LEU A 1 544 ? -21.188 28.812 16.797 1 94.31 544 LEU A CA 1
ATOM 4190 C C . LEU A 1 544 ? -20.25 28.516 17.969 1 94.31 544 LEU A C 1
ATOM 4192 O O . LEU A 1 544 ? -20.359 29.141 19.031 1 94.31 544 LEU A O 1
ATOM 4196 N N . LEU A 1 545 ? -19.422 27.5 17.859 1 95.5 545 LEU A N 1
ATOM 4197 C CA . LEU A 1 545 ? -18.344 27.203 18.797 1 95.5 545 LEU A CA 1
ATOM 4198 C C . LEU A 1 545 ? -16.984 27.375 18.125 1 95.5 545 LEU A C 1
ATOM 4200 O O . LEU A 1 545 ? -16.703 26.734 17.109 1 95.5 545 LEU A O 1
ATOM 4204 N N . VAL A 1 546 ? -16.141 28.219 18.719 1 93.75 546 VAL A N 1
ATOM 4205 C CA . VAL A 1 546 ? -14.867 28.547 18.094 1 93.75 546 VAL A CA 1
ATOM 4206 C C . VAL A 1 546 ? -13.734 28.359 19.094 1 93.75 546 VAL A C 1
ATOM 4208 O O . VAL A 1 546 ? -13.773 28.891 20.203 1 93.75 546 VAL A O 1
ATOM 4211 N N . ILE A 1 547 ? -12.797 27.516 18.719 1 92.38 547 ILE A N 1
ATOM 4212 C CA . ILE A 1 547 ? -11.523 27.438 19.438 1 92.38 547 ILE A CA 1
ATOM 4213 C C . ILE A 1 547 ? -10.5 28.344 18.75 1 92.38 547 ILE A C 1
ATOM 4215 O O . ILE A 1 547 ? -10.273 28.25 17.547 1 92.38 547 ILE A O 1
ATOM 4219 N N . ALA A 1 548 ? -9.93 29.312 19.406 1 87.69 548 ALA A N 1
ATOM 4220 C CA . ALA A 1 548 ? -8.922 30.188 18.828 1 87.69 548 ALA A CA 1
ATOM 4221 C C . ALA A 1 548 ? -7.895 30.609 19.875 1 87.69 548 ALA A C 1
ATOM 4223 O O . ALA A 1 548 ? -8.188 30.594 21.078 1 87.69 548 ALA A O 1
ATOM 4224 N N . HIS A 1 549 ? -6.82 30.859 19.406 1 79.62 549 HIS A N 1
ATOM 4225 C CA . HIS A 1 549 ? -5.77 31.391 20.266 1 79.62 549 HIS A CA 1
ATOM 4226 C C . HIS A 1 549 ? -5.699 32.906 20.188 1 79.62 549 HIS A C 1
ATOM 4228 O O . HIS A 1 549 ? -5.305 33.562 21.141 1 79.62 549 HIS A O 1
ATOM 4234 N N . ARG A 1 550 ? -6.133 33.375 19.031 1 77.56 550 ARG A N 1
ATOM 4235 C CA . ARG A 1 550 ? -6.105 34.812 18.812 1 77.56 550 ARG A CA 1
ATOM 4236 C C . ARG A 1 550 ? -7.352 35.469 19.391 1 77.56 550 ARG A C 1
ATOM 4238 O O . ARG A 1 550 ? -8.469 35.031 19.156 1 77.56 550 ARG A O 1
ATOM 4245 N N . GLU A 1 551 ? -7.145 36.531 20 1 77.88 551 GLU A N 1
ATOM 4246 C CA . GLU A 1 551 ? -8.25 37.25 20.641 1 77.88 551 GLU A CA 1
ATOM 4247 C C . GLU A 1 551 ? -9.203 37.844 19.594 1 77.88 551 GLU A C 1
ATOM 4249 O O . GLU A 1 551 ? -10.414 37.906 19.812 1 77.88 551 GLU A O 1
ATOM 4254 N N . THR A 1 552 ? -8.68 38.219 18.484 1 77.81 552 THR A N 1
ATOM 4255 C CA . THR A 1 552 ? -9.5 38.844 17.438 1 77.81 552 THR A CA 1
ATOM 4256 C C . THR A 1 552 ? -10.516 37.844 16.906 1 77.81 552 THR A C 1
ATOM 4258 O O . THR A 1 552 ? -11.609 38.219 16.5 1 77.81 552 THR A O 1
ATOM 4261 N N . SER A 1 553 ? -10.164 36.625 17 1 79.88 553 SER A N 1
ATOM 4262 C CA . SER A 1 553 ? -11.055 35.594 16.5 1 79.88 553 SER A CA 1
ATOM 4263 C C . SER A 1 553 ? -12.203 35.312 17.469 1 79.88 553 SER A C 1
ATOM 4265 O O . SER A 1 553 ? -13.234 34.781 17.094 1 79.88 553 SER A O 1
ATOM 4267 N N . LEU A 1 554 ? -12.008 35.812 18.703 1 87.12 554 LEU A N 1
ATOM 4268 C CA . LEU A 1 554 ? -13.008 35.531 19.734 1 87.12 554 LEU A CA 1
ATOM 4269 C C . LEU A 1 554 ? -13.859 36.781 20 1 87.12 554 LEU A C 1
ATOM 4271 O O . LEU A 1 554 ? -14.797 36.719 20.797 1 87.12 554 LEU A O 1
ATOM 4275 N N . GLU A 1 555 ? -13.594 37.844 19.328 1 82.94 555 GLU A N 1
ATOM 4276 C CA . GLU A 1 555 ? -14.227 39.125 19.594 1 82.94 555 GLU A CA 1
ATOM 4277 C C . GLU A 1 555 ? -15.727 39.094 19.344 1 82.94 555 GLU A C 1
ATOM 4279 O O . GLU A 1 555 ? -16.5 39.781 20 1 82.94 555 GLU A O 1
ATOM 4284 N N . TYR A 1 556 ? -16.188 38.219 18.531 1 82.94 556 TYR A N 1
ATOM 4285 C CA . TYR A 1 556 ? -17.594 38.188 18.125 1 82.94 556 TYR A CA 1
ATOM 4286 C C . TYR A 1 556 ? -18.375 37.156 18.938 1 82.94 556 TYR A C 1
ATOM 4288 O O . TYR A 1 556 ? -19.562 36.969 18.734 1 82.94 556 TYR A O 1
ATOM 4296 N N . CYS A 1 557 ? -17.719 36.531 19.891 1 90.75 557 CYS A N 1
ATOM 4297 C CA . CYS A 1 557 ? -18.391 35.5 20.688 1 90.75 557 CYS A CA 1
ATOM 4298 C C . CYS A 1 557 ? -19.172 36.125 21.828 1 90.75 557 CYS A C 1
ATOM 4300 O O . CYS A 1 557 ? -18.766 37.156 22.391 1 90.75 557 CYS A O 1
ATOM 4302 N N . ASP A 1 558 ? -20.297 35.531 22.203 1 91.62 558 ASP A N 1
ATOM 4303 C CA . ASP A 1 558 ? -21.156 35.969 23.312 1 91.62 558 ASP A CA 1
ATOM 4304 C C . ASP A 1 558 ? -20.547 35.594 24.656 1 91.62 558 ASP A C 1
ATOM 4306 O O . ASP A 1 558 ? -20.719 36.312 25.641 1 91.62 558 ASP A O 1
ATOM 4310 N N . ARG A 1 559 ? -19.969 34.5 24.672 1 94.56 559 ARG A N 1
ATOM 4311 C CA . ARG A 1 559 ? -19.406 33.938 25.875 1 94.56 559 ARG A CA 1
ATOM 4312 C C . ARG A 1 559 ? -18.062 33.25 25.578 1 94.56 559 ARG A C 1
ATOM 4314 O O . ARG A 1 559 ? -17.922 32.594 24.547 1 94.56 559 ARG A O 1
ATOM 4321 N N . ILE A 1 560 ? -17.109 33.406 26.484 1 94.56 560 ILE A N 1
ATOM 4322 C CA . ILE A 1 560 ? -15.797 32.781 26.344 1 94.56 560 ILE A CA 1
ATOM 4323 C C . ILE A 1 560 ? -15.57 31.812 27.484 1 94.56 560 ILE A C 1
ATOM 4325 O O . ILE A 1 560 ? -15.727 32.156 28.656 1 94.56 560 ILE A O 1
ATOM 4329 N N . ILE A 1 561 ? -15.25 30.625 27.141 1 93.25 561 ILE A N 1
ATOM 4330 C CA . ILE A 1 561 ? -14.945 29.578 28.109 1 93.25 561 ILE A CA 1
ATOM 4331 C C . ILE A 1 561 ? -13.438 29.328 28.141 1 93.25 561 ILE A C 1
ATOM 4333 O O . ILE A 1 561 ? -12.82 29.062 27.109 1 93.25 561 ILE A O 1
ATOM 4337 N N . THR A 1 562 ? -12.836 29.391 29.312 1 92.56 562 THR A N 1
ATOM 4338 C CA . THR A 1 562 ? -11.414 29.109 29.484 1 92.56 562 THR A CA 1
ATOM 4339 C C . THR A 1 562 ? -11.203 27.719 30.078 1 92.56 562 THR A C 1
ATOM 4341 O O . THR A 1 562 ? -11.656 27.453 31.203 1 92.56 562 THR A O 1
ATOM 4344 N N . LEU A 1 563 ? -10.57 26.875 29.281 1 90.56 563 LEU A N 1
ATOM 4345 C CA . LEU A 1 563 ? -10.266 25.516 29.75 1 90.56 563 LEU A CA 1
ATOM 4346 C C . LEU A 1 563 ? -8.891 25.484 30.422 1 90.56 563 LEU A C 1
ATOM 4348 O O . LEU A 1 563 ? -7.891 25.875 29.812 1 90.56 563 LEU A O 1
ATOM 4352 N N . GLU A 1 564 ? -8.891 25.109 31.625 1 82.44 564 GLU A N 1
ATOM 4353 C CA . GLU A 1 564 ? -7.637 25.016 32.375 1 82.44 564 GLU A CA 1
ATOM 4354 C C . GLU A 1 564 ? -7.297 23.547 32.656 1 82.44 564 GLU A C 1
ATOM 4356 O O . GLU A 1 564 ? -8.188 22.703 32.75 1 82.44 564 GLU A O 1
ATOM 4361 N N . LYS A 1 565 ? -5.906 23.234 32.625 1 68.44 565 LYS A N 1
ATOM 4362 C CA . LYS A 1 565 ? -5.441 21.875 32.906 1 68.44 565 LYS A CA 1
ATOM 4363 C C . LYS A 1 565 ? -5.77 21.484 34.344 1 68.44 565 LYS A C 1
ATOM 4365 O O . LYS A 1 565 ? -5.668 22.312 35.281 1 68.44 565 LYS A O 1
ATOM 4370 N N . MET B 1 1 ? 11.102 -8.164 -25.031 1 58 1 MET B N 1
ATOM 4371 C CA . MET B 1 1 ? 12.273 -8.648 -24.312 1 58 1 MET B CA 1
ATOM 4372 C C . MET B 1 1 ? 13.359 -7.582 -24.234 1 58 1 MET B C 1
ATOM 4374 O O . MET B 1 1 ? 13.953 -7.355 -23.188 1 58 1 MET B O 1
ATOM 4378 N N . ARG B 1 2 ? 13.562 -6.93 -25.406 1 60.66 2 ARG B N 1
ATOM 4379 C CA . ARG B 1 2 ? 14.594 -5.902 -25.438 1 60.66 2 ARG B CA 1
ATOM 4380 C C . ARG B 1 2 ? 14.289 -4.789 -24.453 1 60.66 2 ARG B C 1
ATOM 4382 O O . ARG B 1 2 ? 15.195 -4.289 -23.766 1 60.66 2 ARG B O 1
ATOM 4389 N N . SER B 1 3 ? 13 -4.531 -24.344 1 65.56 3 SER B N 1
ATOM 4390 C CA . SER B 1 3 ? 12.609 -3.477 -23.422 1 65.56 3 SER B CA 1
ATOM 4391 C C . SER B 1 3 ? 12.859 -3.893 -21.969 1 65.56 3 SER B C 1
ATOM 4393 O O . SER B 1 3 ? 13.25 -3.068 -21.141 1 65.56 3 SER B O 1
ATOM 4395 N N . ILE B 1 4 ? 12.711 -5.152 -21.734 1 68.75 4 ILE B N 1
ATOM 4396 C CA . ILE B 1 4 ? 12.945 -5.684 -20.406 1 68.75 4 ILE B CA 1
ATOM 4397 C C . ILE B 1 4 ? 14.43 -5.605 -20.062 1 68.75 4 ILE B C 1
ATOM 4399 O O . ILE B 1 4 ? 14.805 -5.18 -18.969 1 68.75 4 ILE B O 1
ATOM 4403 N N . LEU B 1 5 ? 15.188 -5.949 -21.047 1 65.81 5 LEU B N 1
ATOM 4404 C CA . LEU B 1 5 ? 16.625 -5.98 -20.812 1 65.81 5 LEU B CA 1
ATOM 4405 C C . LEU B 1 5 ? 17.188 -4.57 -20.625 1 65.81 5 LEU B C 1
ATOM 4407 O O . LEU B 1 5 ? 18.109 -4.367 -19.844 1 65.81 5 LEU B O 1
ATOM 4411 N N . ARG B 1 6 ? 16.594 -3.67 -21.266 1 64.88 6 ARG B N 1
ATOM 4412 C CA . ARG B 1 6 ? 17.062 -2.295 -21.172 1 64.88 6 ARG B CA 1
ATOM 4413 C C . ARG B 1 6 ? 16.688 -1.682 -19.828 1 64.88 6 ARG B C 1
ATOM 4415 O O . ARG B 1 6 ? 17.359 -0.75 -19.359 1 64.88 6 ARG B O 1
ATOM 4422 N N . SER B 1 7 ? 15.711 -2.359 -19.281 1 68.12 7 SER B N 1
ATOM 4423 C CA . SER B 1 7 ? 15.258 -1.827 -18 1 68.12 7 SER B CA 1
ATOM 4424 C C . SER B 1 7 ? 16.094 -2.363 -16.859 1 68.12 7 SER B C 1
ATOM 4426 O O . SER B 1 7 ? 16.031 -1.848 -15.734 1 68.12 7 SER B O 1
ATOM 4428 N N . LEU B 1 8 ? 17 -3.293 -17.156 1 75.5 8 LEU B N 1
ATOM 4429 C CA . LEU B 1 8 ? 17.797 -3.914 -16.109 1 75.5 8 LEU B CA 1
ATOM 4430 C C . LEU B 1 8 ? 19.125 -3.172 -15.914 1 75.5 8 LEU B C 1
ATOM 4432 O O . LEU B 1 8 ? 19.703 -2.678 -16.875 1 75.5 8 LEU B O 1
ATOM 4436 N N . PRO B 1 9 ? 19.516 -3.066 -14.703 1 73.25 9 PRO B N 1
ATOM 4437 C CA . PRO B 1 9 ? 20.828 -2.453 -14.445 1 73.25 9 PRO B CA 1
ATOM 4438 C C . PRO B 1 9 ? 21.984 -3.236 -15.062 1 73.25 9 PRO B C 1
ATOM 4440 O O . PRO B 1 9 ? 21.891 -4.461 -15.203 1 73.25 9 PRO B O 1
ATOM 4443 N N . ALA B 1 10 ? 22.984 -2.602 -15.492 1 70 10 ALA B N 1
ATOM 4444 C CA . ALA B 1 10 ? 24.125 -3.162 -16.234 1 70 10 ALA B CA 1
ATOM 4445 C C . ALA B 1 10 ? 24.75 -4.32 -15.461 1 70 10 ALA B C 1
ATOM 4447 O O . ALA B 1 10 ? 25.094 -5.348 -16.047 1 70 10 ALA B O 1
ATOM 4448 N N . ALA B 1 11 ? 24.797 -4.156 -14.125 1 70 11 ALA B N 1
ATOM 4449 C CA . ALA B 1 11 ? 25.422 -5.195 -13.32 1 70 11 ALA B CA 1
ATOM 4450 C C . ALA B 1 11 ? 24.641 -6.504 -13.406 1 70 11 ALA B C 1
ATOM 4452 O O . ALA B 1 11 ? 25.234 -7.59 -13.352 1 70 11 ALA B O 1
ATOM 4453 N N . PHE B 1 12 ? 23.469 -6.375 -13.648 1 75.94 12 PHE B N 1
ATOM 4454 C CA . PHE B 1 12 ? 22.641 -7.57 -13.656 1 75.94 12 PHE B CA 1
ATOM 4455 C C . PHE B 1 12 ? 22.547 -8.164 -15.055 1 75.94 12 PHE B C 1
ATOM 4457 O O . PHE B 1 12 ? 22.219 -9.336 -15.219 1 75.94 12 PHE B O 1
ATOM 4464 N N . ARG B 1 13 ? 23.016 -7.496 -16.016 1 77.62 13 ARG B N 1
ATOM 4465 C CA . ARG B 1 13 ? 22.984 -8.039 -17.375 1 77.62 13 ARG B CA 1
ATOM 4466 C C . ARG B 1 13 ? 24.031 -9.141 -17.531 1 77.62 13 ARG B C 1
ATOM 4468 O O . ARG B 1 13 ? 23.734 -10.188 -18.125 1 77.62 13 ARG B O 1
ATOM 4475 N N . ARG B 1 14 ? 25.203 -8.906 -16.969 1 78.44 14 ARG B N 1
ATOM 4476 C CA . ARG B 1 14 ? 26.234 -9.93 -17.062 1 78.44 14 ARG B CA 1
ATOM 4477 C C . ARG B 1 14 ? 25.859 -11.164 -16.234 1 78.44 14 ARG B C 1
ATOM 4479 O O . ARG B 1 14 ? 26.016 -12.289 -16.688 1 78.44 14 ARG B O 1
ATOM 4486 N N . ARG B 1 15 ? 25.422 -10.883 -15.078 1 80.62 15 ARG B N 1
ATOM 4487 C CA . ARG B 1 15 ? 24.969 -11.977 -14.227 1 80.62 15 ARG B CA 1
ATOM 4488 C C . ARG B 1 15 ? 23.781 -12.695 -14.836 1 80.62 15 ARG B C 1
ATOM 4490 O O . ARG B 1 15 ? 23.578 -13.891 -14.602 1 80.62 15 ARG B O 1
ATOM 4497 N N . GLY B 1 16 ? 23.078 -11.938 -15.633 1 81.81 16 GLY B N 1
ATOM 4498 C CA . GLY B 1 16 ? 21.922 -12.5 -16.312 1 81.81 16 GLY B CA 1
ATOM 4499 C C . GLY B 1 16 ? 22.297 -13.578 -17.312 1 81.81 16 GLY B C 1
ATOM 4500 O O . GLY B 1 16 ? 21.594 -14.578 -17.453 1 81.81 16 GLY B O 1
ATOM 4501 N N . LEU B 1 17 ? 23.453 -13.469 -17.875 1 80.81 17 LEU B N 1
ATOM 4502 C CA . LEU B 1 17 ? 23.922 -14.461 -18.828 1 80.81 17 LEU B CA 1
ATOM 4503 C C . LEU B 1 17 ? 24.297 -15.758 -18.109 1 80.81 17 LEU B C 1
ATOM 4505 O O . LEU B 1 17 ? 24.062 -16.844 -18.641 1 80.81 17 LEU B O 1
ATOM 4509 N N . ARG B 1 18 ? 24.859 -15.586 -16.969 1 82.94 18 ARG B N 1
ATOM 4510 C CA . ARG B 1 18 ? 25.172 -16.781 -16.188 1 82.94 18 ARG B CA 1
ATOM 4511 C C . ARG B 1 18 ? 23.891 -17.531 -15.797 1 82.94 18 ARG B C 1
ATOM 4513 O O . ARG B 1 18 ? 23.859 -18.75 -15.82 1 82.94 18 ARG B O 1
ATOM 4520 N N . ILE B 1 19 ? 22.969 -16.781 -15.555 1 85.62 19 ILE B N 1
ATOM 4521 C CA . ILE B 1 19 ? 21.703 -17.391 -15.164 1 85.62 19 ILE B CA 1
ATOM 4522 C C . ILE B 1 19 ? 21.047 -18.062 -16.375 1 85.62 19 ILE B C 1
ATOM 4524 O O . ILE B 1 19 ? 20.438 -19.109 -16.266 1 85.62 19 ILE B O 1
ATOM 4528 N N . ALA B 1 20 ? 21.25 -17.438 -17.5 1 84.25 20 ALA B N 1
ATOM 4529 C CA . ALA B 1 20 ? 20.766 -18.047 -18.734 1 84.25 20 ALA B CA 1
ATOM 4530 C C . ALA B 1 20 ? 21.438 -19.406 -18.969 1 84.25 20 ALA B C 1
ATOM 4532 O O . ALA B 1 20 ? 20.781 -20.359 -19.406 1 84.25 20 ALA B O 1
ATOM 4533 N N . ALA B 1 21 ? 22.688 -19.469 -18.641 1 86.38 21 ALA B N 1
ATOM 4534 C CA . ALA B 1 21 ? 23.422 -20.719 -18.766 1 86.38 21 ALA B CA 1
ATOM 4535 C C . ALA B 1 21 ? 22.859 -21.781 -17.812 1 86.38 21 ALA B C 1
ATOM 4537 O O . ALA B 1 21 ? 22.797 -22.969 -18.156 1 86.38 21 ALA B O 1
ATOM 4538 N N . THR B 1 22 ? 22.531 -21.297 -16.641 1 88.25 22 THR B N 1
ATOM 4539 C CA . THR B 1 22 ? 21.953 -22.219 -15.68 1 88.25 22 THR B CA 1
ATOM 4540 C C . THR B 1 22 ? 20.625 -22.766 -16.188 1 88.25 22 THR B C 1
ATOM 4542 O O . THR B 1 22 ? 20.297 -23.922 -15.938 1 88.25 22 THR B O 1
ATOM 4545 N N . LEU B 1 23 ? 19.953 -22.016 -16.969 1 86.5 23 LEU B N 1
ATOM 4546 C CA . LEU B 1 23 ? 18.688 -22.469 -17.531 1 86.5 23 LEU B CA 1
ATOM 4547 C C . LEU B 1 23 ? 18.922 -23.547 -18.578 1 86.5 23 LEU B C 1
ATOM 4549 O O . LEU B 1 23 ? 18.172 -24.531 -18.625 1 86.5 23 LEU B O 1
ATOM 4553 N N . VAL B 1 24 ? 19.922 -23.375 -19.328 1 86.38 24 VAL B N 1
ATOM 4554 C CA . VAL B 1 24 ? 20.266 -24.359 -20.344 1 86.38 24 VAL B CA 1
ATOM 4555 C C . VAL B 1 24 ? 20.703 -25.672 -19.672 1 86.38 24 VAL B C 1
ATOM 4557 O O . VAL B 1 24 ? 20.266 -26.75 -20.062 1 86.38 24 VAL B O 1
ATOM 4560 N N . LEU B 1 25 ? 21.484 -25.484 -18.688 1 89.56 25 LEU B N 1
ATOM 4561 C CA . LEU B 1 25 ? 21.969 -26.656 -17.969 1 89.56 25 LEU B CA 1
ATOM 4562 C C . LEU B 1 25 ? 20.812 -27.422 -17.328 1 89.56 25 LEU B C 1
ATOM 4564 O O . LEU B 1 25 ? 20.781 -28.656 -17.359 1 89.56 25 LEU B O 1
ATOM 4568 N N . ARG B 1 26 ? 19.938 -26.734 -16.844 1 87 26 ARG B N 1
ATOM 4569 C CA . ARG B 1 26 ? 18.781 -27.375 -16.219 1 87 26 ARG B CA 1
ATOM 4570 C C . ARG B 1 26 ? 17.938 -28.094 -17.266 1 87 26 ARG B C 1
ATOM 4572 O O . ARG B 1 26 ? 17.406 -29.188 -17 1 87 26 ARG B O 1
ATOM 4579 N N . ALA B 1 27 ? 17.812 -27.453 -18.391 1 84.88 27 ALA B N 1
ATOM 4580 C CA . ALA B 1 27 ? 17.062 -28.094 -19.469 1 84.88 27 ALA B CA 1
ATOM 4581 C C . ALA B 1 27 ? 17.719 -29.391 -19.906 1 84.88 27 ALA B C 1
ATOM 4583 O O . ALA B 1 27 ? 17.047 -30.406 -20.109 1 84.88 27 ALA B O 1
ATOM 4584 N N . VAL B 1 28 ? 18.969 -29.406 -19.969 1 86.75 28 VAL B N 1
ATOM 4585 C CA . VAL B 1 28 ? 19.719 -30.594 -20.375 1 86.75 28 VAL B CA 1
ATOM 4586 C C . VAL B 1 28 ? 19.609 -31.672 -19.297 1 86.75 28 VAL B C 1
ATOM 4588 O O . VAL B 1 28 ? 19.438 -32.844 -19.609 1 86.75 28 VAL B O 1
ATOM 4591 N N . LEU B 1 29 ? 19.719 -31.219 -18.125 1 87.06 29 LEU B N 1
ATOM 4592 C CA . LEU B 1 29 ? 19.609 -32.156 -17.016 1 87.06 29 LEU B CA 1
ATOM 4593 C C . LEU B 1 29 ? 18.219 -32.781 -16.969 1 87.06 29 LEU B C 1
ATOM 4595 O O . LEU B 1 29 ? 18.078 -33.969 -16.672 1 87.06 29 LEU B O 1
ATOM 4599 N N . ASN B 1 30 ? 17.266 -31.984 -17.219 1 82.56 30 ASN B N 1
ATOM 4600 C CA . ASN B 1 30 ? 15.898 -32.5 -17.234 1 82.56 30 ASN B CA 1
ATOM 4601 C C . ASN B 1 30 ? 15.688 -33.5 -18.359 1 82.56 30 ASN B C 1
ATOM 4603 O O . ASN B 1 30 ? 14.984 -34.5 -18.188 1 82.56 30 ASN B O 1
ATOM 4607 N N . LEU B 1 31 ? 16.266 -33.219 -19.453 1 80.75 31 LEU B N 1
ATOM 4608 C CA . LEU B 1 31 ? 16.203 -34.188 -20.547 1 80.75 31 LEU B CA 1
ATOM 4609 C C . LEU B 1 31 ? 16.938 -35.469 -20.188 1 80.75 31 LEU B C 1
ATOM 4611 O O . LEU B 1 31 ? 16.453 -36.562 -20.469 1 80.75 31 LEU B O 1
ATOM 4615 N N . ALA B 1 32 ? 18.031 -35.281 -19.578 1 81.31 32 ALA B N 1
ATOM 4616 C CA . ALA B 1 32 ? 18.828 -36.438 -19.188 1 81.31 32 ALA B CA 1
ATOM 4617 C C . ALA B 1 32 ? 18.094 -37.281 -18.156 1 81.31 32 ALA B C 1
ATOM 4619 O O . ALA B 1 32 ? 18.219 -38.5 -18.156 1 81.31 32 ALA B O 1
ATOM 4620 N N . GLY B 1 33 ? 17.422 -36.625 -17.281 1 78.19 33 GLY B N 1
ATOM 4621 C CA . GLY B 1 33 ? 16.625 -37.375 -16.312 1 78.19 33 GLY B CA 1
ATOM 4622 C C . GLY B 1 33 ? 15.539 -38.219 -16.938 1 78.19 33 GLY B C 1
ATOM 4623 O O . GLY B 1 33 ? 15.289 -39.344 -16.516 1 78.19 33 GLY B O 1
ATOM 4624 N N . LEU B 1 34 ? 14.945 -37.688 -17.922 1 73.31 34 LEU B N 1
ATOM 4625 C CA . LEU B 1 34 ? 13.93 -38.438 -18.656 1 73.31 34 LEU B CA 1
ATOM 4626 C C . LEU B 1 34 ? 14.555 -39.594 -19.422 1 73.31 34 LEU B C 1
ATOM 4628 O O . LEU B 1 34 ? 14 -40.688 -19.469 1 73.31 34 LEU B O 1
ATOM 4632 N N . ALA B 1 35 ? 15.68 -39.344 -20.016 1 71.81 35 ALA B N 1
ATOM 4633 C CA . ALA B 1 35 ? 16.391 -40.344 -20.797 1 71.81 35 ALA B CA 1
ATOM 4634 C C . ALA B 1 35 ? 16.891 -41.469 -19.906 1 71.81 35 ALA B C 1
ATOM 4636 O O . ALA B 1 35 ? 16.953 -42.625 -20.328 1 71.81 35 ALA B O 1
ATOM 4637 N N . ALA B 1 36 ? 17.172 -41.125 -18.719 1 74.38 36 ALA B N 1
ATOM 4638 C CA . ALA B 1 36 ? 17.719 -42.094 -17.781 1 74.38 36 ALA B CA 1
ATOM 4639 C C . ALA B 1 36 ? 16.672 -43.156 -17.406 1 74.38 36 ALA B C 1
ATOM 4641 O O . ALA B 1 36 ? 17.016 -44.25 -16.938 1 74.38 36 ALA B O 1
ATOM 4642 N N . LEU B 1 37 ? 15.422 -42.844 -17.656 1 71.75 37 LEU B N 1
ATOM 4643 C CA . LEU B 1 37 ? 14.359 -43.781 -17.328 1 71.75 37 LEU B CA 1
ATOM 4644 C C . LEU B 1 37 ? 14.172 -44.812 -18.438 1 71.75 37 LEU B C 1
ATOM 4646 O O . LEU B 1 37 ? 13.547 -45.844 -18.219 1 71.75 37 LEU B O 1
ATOM 4650 N N . LEU B 1 38 ? 14.812 -44.625 -19.594 1 68.19 38 LEU B N 1
ATOM 4651 C CA . LEU B 1 38 ? 14.617 -45.5 -20.766 1 68.19 38 LEU B CA 1
ATOM 4652 C C . LEU B 1 38 ? 15.234 -46.875 -20.547 1 68.19 38 LEU B C 1
ATOM 4654 O O . LEU B 1 38 ? 14.609 -47.875 -20.844 1 68.19 38 LEU B O 1
ATOM 4658 N N . PRO B 1 39 ? 16.438 -46.875 -20 1 65.56 39 PRO B N 1
ATOM 4659 C CA . PRO B 1 39 ? 17.016 -48.219 -19.766 1 65.56 39 PRO B CA 1
ATOM 4660 C C . PRO B 1 39 ? 16.172 -49.062 -18.828 1 65.56 39 PRO B C 1
ATOM 4662 O O . PRO B 1 39 ? 16.078 -50.281 -19 1 65.56 39 PRO B O 1
ATOM 4665 N N . VAL B 1 40 ? 15.633 -48.406 -17.891 1 67.38 40 VAL B N 1
ATOM 4666 C CA . VAL B 1 40 ? 14.781 -49.156 -16.953 1 67.38 40 VAL B CA 1
ATOM 4667 C C . VAL B 1 40 ? 13.555 -49.688 -17.688 1 67.38 40 VAL B C 1
ATOM 4669 O O . VAL B 1 40 ? 13.141 -50.812 -17.469 1 67.38 40 VAL B O 1
ATOM 4672 N N . LEU B 1 41 ? 13.062 -48.906 -18.578 1 64.75 41 LEU B N 1
ATOM 4673 C CA . LEU B 1 41 ? 11.906 -49.312 -19.359 1 64.75 41 LEU B CA 1
ATOM 4674 C C . LEU B 1 41 ? 12.25 -50.469 -20.297 1 64.75 41 LEU B C 1
ATOM 4676 O O . LEU B 1 41 ? 11.469 -51.406 -20.438 1 64.75 41 LEU B O 1
ATOM 4680 N N . THR B 1 42 ? 13.414 -50.469 -20.891 1 64.5 42 THR B N 1
ATOM 4681 C CA . THR B 1 42 ? 13.828 -51.5 -21.812 1 64.5 42 THR B CA 1
ATOM 4682 C C . THR B 1 42 ? 14.094 -52.812 -21.078 1 64.5 42 THR B C 1
ATOM 4684 O O . THR B 1 42 ? 13.805 -53.906 -21.594 1 64.5 42 THR B O 1
ATOM 4687 N N . LEU B 1 43 ? 14.617 -52.656 -19.922 1 65.5 43 LEU B N 1
ATOM 4688 C CA . LEU B 1 43 ? 14.906 -53.844 -19.125 1 65.5 43 LEU B CA 1
ATOM 4689 C C . LEU B 1 43 ? 13.617 -54.594 -18.766 1 65.5 43 LEU B C 1
ATOM 4691 O O . LEU B 1 43 ? 13.586 -55.812 -18.719 1 65.5 43 LEU B O 1
ATOM 4695 N N . VAL B 1 44 ? 12.656 -53.812 -18.547 1 63.41 44 VAL B N 1
ATOM 4696 C CA . VAL B 1 44 ? 11.391 -54.375 -18.109 1 63.41 44 VAL B CA 1
ATOM 4697 C C . VAL B 1 44 ? 10.633 -54.938 -19.312 1 63.41 44 VAL B C 1
ATOM 4699 O O . VAL B 1 44 ? 9.984 -56 -19.219 1 63.41 44 VAL B O 1
ATOM 4702 N N . LEU B 1 45 ? 10.703 -54.281 -20.484 1 60.62 45 LEU B N 1
ATOM 4703 C CA . LEU B 1 45 ? 9.93 -54.688 -21.656 1 60.62 45 LEU B CA 1
ATOM 4704 C C . LEU B 1 45 ? 10.578 -55.844 -22.359 1 60.62 45 LEU B C 1
ATOM 4706 O O . LEU B 1 45 ? 9.883 -56.688 -22.969 1 60.62 45 LEU B O 1
ATOM 4710 N N . ASP B 1 46 ? 11.906 -55.812 -22.5 1 58.5 46 ASP B N 1
ATOM 4711 C CA . ASP B 1 46 ? 12.57 -56.906 -23.203 1 58.5 46 ASP B CA 1
ATOM 4712 C C . ASP B 1 46 ? 13.609 -57.594 -22.312 1 58.5 46 ASP B C 1
ATOM 4714 O O . ASP B 1 46 ? 14.797 -57.25 -22.375 1 58.5 46 ASP B O 1
ATOM 4718 N N . PRO B 1 47 ? 13.109 -58.438 -21.375 1 55.69 47 PRO B N 1
ATOM 4719 C CA . PRO B 1 47 ? 14.094 -59.125 -20.516 1 55.69 47 PRO B CA 1
ATOM 4720 C C . PRO B 1 47 ? 15.156 -59.844 -21.312 1 55.69 47 PRO B C 1
ATOM 4722 O O . PRO B 1 47 ? 16.25 -60.094 -20.812 1 55.69 47 PRO B O 1
ATOM 4725 N N . ALA B 1 48 ? 14.734 -60.375 -22.5 1 54.16 48 ALA B N 1
ATOM 4726 C CA . ALA B 1 48 ? 15.688 -61.125 -23.312 1 54.16 48 ALA B CA 1
ATOM 4727 C C . ALA B 1 48 ? 16.703 -60.188 -23.984 1 54.16 48 ALA B C 1
ATOM 4729 O O . ALA B 1 48 ? 17.547 -60.625 -24.766 1 54.16 48 ALA B O 1
ATOM 4730 N N . GLY B 1 49 ? 16.484 -58.969 -23.828 1 53.06 49 GLY B N 1
ATOM 4731 C CA . GLY B 1 49 ? 17.344 -58 -24.5 1 53.06 49 GLY B CA 1
ATOM 4732 C C . GLY B 1 49 ? 18.781 -58.094 -24.047 1 53.06 49 GLY B C 1
ATOM 4733 O O . GLY B 1 49 ? 19.641 -57.344 -24.578 1 53.06 49 GLY B O 1
ATOM 4734 N N . PHE B 1 50 ? 19.016 -58.812 -23.031 1 53.34 50 PHE B N 1
ATOM 4735 C CA . PHE B 1 50 ? 20.375 -59.031 -22.547 1 53.34 50 PHE B CA 1
ATOM 4736 C C . PHE B 1 50 ? 21.172 -59.906 -23.5 1 53.34 50 PHE B C 1
ATOM 4738 O O . PHE B 1 50 ? 22.391 -59.969 -23.422 1 53.34 50 PHE B O 1
ATOM 4745 N N . GLU B 1 51 ? 20.422 -60.656 -24.156 1 51.69 51 GLU B N 1
ATOM 4746 C CA . GLU B 1 51 ? 21.141 -61.625 -25 1 51.69 51 GLU B CA 1
ATOM 4747 C C . GLU B 1 51 ? 21.422 -61.031 -26.375 1 51.69 51 GLU B C 1
ATOM 4749 O O . GLU B 1 51 ? 22.25 -61.562 -27.125 1 51.69 51 GLU B O 1
ATOM 4754 N N . GLY B 1 52 ? 20.75 -59.938 -26.703 1 51.38 52 GLY B N 1
ATOM 4755 C CA . GLY B 1 52 ? 21 -59.531 -28.078 1 51.38 52 GLY B CA 1
ATOM 4756 C C . GLY B 1 52 ? 22.047 -58.406 -28.188 1 51.38 52 GLY B C 1
ATOM 4757 O O . GLY B 1 52 ? 22.828 -58.219 -27.266 1 51.38 52 GLY B O 1
ATOM 4758 N N . ASP B 1 53 ? 22.391 -57.812 -29.328 1 53.06 53 ASP B N 1
ATOM 4759 C CA . ASP B 1 53 ? 23.391 -56.844 -29.75 1 53.06 53 ASP B CA 1
ATOM 4760 C C . ASP B 1 53 ? 23 -55.438 -29.312 1 53.06 53 ASP B C 1
ATOM 4762 O O . ASP B 1 53 ? 23.531 -54.438 -29.812 1 53.06 53 ASP B O 1
ATOM 4766 N N . GLY B 1 54 ? 22.125 -55.281 -28.391 1 55.75 54 GLY B N 1
ATOM 4767 C CA . GLY B 1 54 ? 21.75 -53.875 -28.109 1 55.75 54 GLY B CA 1
ATOM 4768 C C . GLY B 1 54 ? 22.641 -53.219 -27.094 1 55.75 54 GLY B C 1
ATOM 4769 O O . GLY B 1 54 ? 23.516 -53.844 -26.516 1 55.75 54 GLY B O 1
ATOM 4770 N N . PRO B 1 55 ? 22.703 -51.875 -27.047 1 60.09 55 PRO B N 1
ATOM 4771 C CA . PRO B 1 55 ? 23.594 -51.125 -26.172 1 60.09 55 PRO B CA 1
ATOM 4772 C C . PRO B 1 55 ? 23.516 -51.625 -24.719 1 60.09 55 PRO B C 1
ATOM 4774 O O . PRO B 1 55 ? 24.531 -51.625 -24.016 1 60.09 55 PRO B O 1
ATOM 4777 N N . LEU B 1 56 ? 22.453 -52.219 -24.297 1 63.25 56 LEU B N 1
ATOM 4778 C CA . LEU B 1 56 ? 22.359 -52.688 -22.922 1 63.25 56 LEU B CA 1
ATOM 4779 C C . LEU B 1 56 ? 23.062 -54.031 -22.766 1 63.25 56 LEU B C 1
ATOM 4781 O O . LEU B 1 56 ? 23.656 -54.312 -21.719 1 63.25 56 LEU B O 1
ATOM 4785 N N . ALA B 1 57 ? 22.969 -54.812 -23.797 1 63 57 ALA B N 1
ATOM 4786 C CA . ALA B 1 57 ? 23.656 -56.094 -23.781 1 63 57 ALA B CA 1
ATOM 4787 C C . ALA B 1 57 ? 25.172 -55.906 -23.688 1 63 57 ALA B C 1
ATOM 4789 O O . ALA B 1 57 ? 25.859 -56.656 -22.984 1 63 57 ALA B O 1
ATOM 4790 N N . MET B 1 58 ? 25.5 -54.781 -24.391 1 60.31 58 MET B N 1
ATOM 4791 C CA . MET B 1 58 ? 26.938 -54.5 -24.391 1 60.31 58 MET B CA 1
ATOM 4792 C C . MET B 1 58 ? 27.406 -54.062 -23 1 60.31 58 MET B C 1
ATOM 4794 O O . MET B 1 58 ? 28.469 -54.438 -22.547 1 60.31 58 MET B O 1
ATOM 4798 N N . VAL B 1 59 ? 26.531 -53.219 -22.375 1 66.94 59 VAL B N 1
ATOM 4799 C CA . VAL B 1 59 ? 26.906 -52.75 -21.047 1 66.94 59 VAL B CA 1
ATOM 4800 C C . VAL B 1 59 ? 26.844 -53.906 -20.047 1 66.94 59 VAL B C 1
ATOM 4802 O O . VAL B 1 59 ? 27.656 -54 -19.141 1 66.94 59 VAL B O 1
ATOM 4805 N N . TYR B 1 60 ? 25.938 -54.844 -20.312 1 65.88 60 TYR B N 1
ATOM 4806 C CA . TYR B 1 60 ? 25.828 -56.031 -19.484 1 65.88 60 TYR B CA 1
ATOM 4807 C C . TYR B 1 60 ? 27.094 -56.875 -19.594 1 65.88 60 TYR B C 1
ATOM 4809 O O . TYR B 1 60 ? 27.641 -57.312 -18.578 1 65.88 60 TYR B O 1
ATOM 4817 N N . VAL B 1 61 ? 27.469 -57 -20.812 1 62.72 61 VAL B N 1
ATOM 4818 C CA . VAL B 1 61 ? 28.656 -57.844 -21.016 1 62.72 61 VAL B CA 1
ATOM 4819 C C . VAL B 1 61 ? 29.891 -57.125 -20.453 1 62.72 61 VAL B C 1
ATOM 4821 O O . VAL B 1 61 ? 30.75 -57.781 -19.844 1 62.72 61 VAL B O 1
ATOM 4824 N N . TRP B 1 62 ? 29.812 -55.844 -20.594 1 62.12 62 TRP B N 1
ATOM 4825 C CA . TRP B 1 62 ? 30.969 -55.094 -20.125 1 62.12 62 TRP B CA 1
ATOM 4826 C C . TRP B 1 62 ? 31 -55.031 -18.609 1 62.12 62 TRP B C 1
ATOM 4828 O O . TRP B 1 62 ? 32.062 -55 -18 1 62.12 62 TRP B O 1
ATOM 4838 N N . SER B 1 63 ? 29.844 -54.906 -17.922 1 66.81 63 SER B N 1
ATOM 4839 C CA . SER B 1 63 ? 29.797 -54.75 -16.469 1 66.81 63 SER B CA 1
ATOM 4840 C C . SER B 1 63 ? 30.188 -56.062 -15.773 1 66.81 63 SER B C 1
ATOM 4842 O O . SER B 1 63 ? 30.625 -56.031 -14.617 1 66.81 63 SER B O 1
ATOM 4844 N N . GLY B 1 64 ? 30.281 -57.312 -16.5 1 61.16 64 GLY B N 1
ATOM 4845 C CA . GLY B 1 64 ? 30.719 -58.594 -15.992 1 61.16 64 GLY B CA 1
ATOM 4846 C C . GLY B 1 64 ? 29.781 -59.188 -14.945 1 61.16 64 GLY B C 1
ATOM 4847 O O . GLY B 1 64 ? 30.172 -60.062 -14.172 1 61.16 64 GLY B O 1
ATOM 4848 N N . VAL B 1 65 ? 28.641 -58.594 -14.836 1 63.91 65 VAL B N 1
ATOM 4849 C CA . VAL B 1 65 ? 27.781 -59.062 -13.758 1 63.91 65 VAL B CA 1
ATOM 4850 C C . VAL B 1 65 ? 27.094 -60.375 -14.164 1 63.91 65 VAL B C 1
ATOM 4852 O O . VAL B 1 65 ? 26.688 -60.531 -15.32 1 63.91 65 VAL B O 1
ATOM 4855 N N . ALA B 1 66 ? 27.312 -61.406 -13.469 1 62.25 66 ALA B N 1
ATOM 4856 C CA . ALA B 1 66 ? 27 -62.812 -13.734 1 62.25 66 ALA B CA 1
ATOM 4857 C C . ALA B 1 66 ? 25.5 -63 -13.93 1 62.25 66 ALA B C 1
ATOM 4859 O O . ALA B 1 66 ? 25.094 -63.844 -14.742 1 62.25 66 ALA B O 1
ATOM 4860 N N . SER B 1 67 ? 24.594 -62.281 -13.109 1 70.19 67 SER B N 1
ATOM 4861 C CA . SER B 1 67 ? 23.188 -62.656 -13.172 1 70.19 67 SER B CA 1
ATOM 4862 C C . SER B 1 67 ? 22.344 -61.5 -13.703 1 70.19 67 SER B C 1
ATOM 4864 O O . SER B 1 67 ? 22.609 -60.344 -13.391 1 70.19 67 SER B O 1
ATOM 4866 N N . PRO B 1 68 ? 21.656 -61.781 -14.695 1 72.56 68 PRO B N 1
ATOM 4867 C CA . PRO B 1 68 ? 20.766 -60.75 -15.297 1 72.56 68 PRO B CA 1
ATOM 4868 C C . PRO B 1 68 ? 19.953 -60 -14.258 1 72.56 68 PRO B C 1
ATOM 4870 O O . PRO B 1 68 ? 19.703 -58.781 -14.43 1 72.56 68 PRO B O 1
ATOM 4873 N N . ARG B 1 69 ? 19.766 -60.625 -13.188 1 73.56 69 ARG B N 1
ATOM 4874 C CA . ARG B 1 69 ? 18.984 -59.969 -12.148 1 73.56 69 ARG B CA 1
ATOM 4875 C C . ARG B 1 69 ? 19.828 -58.906 -11.422 1 73.56 69 ARG B C 1
ATOM 4877 O O . ARG B 1 69 ? 19.359 -57.812 -11.133 1 73.56 69 ARG B O 1
ATOM 4884 N N . THR B 1 70 ? 21 -59.312 -11.164 1 76.25 70 THR B N 1
ATOM 4885 C CA . THR B 1 70 ? 21.891 -58.375 -10.469 1 76.25 70 THR B CA 1
ATOM 4886 C C . THR B 1 70 ? 22.219 -57.188 -11.352 1 76.25 70 THR B C 1
ATOM 4888 O O . THR B 1 70 ? 22.344 -56.062 -10.859 1 76.25 70 THR B O 1
ATOM 4891 N N . PHE B 1 71 ? 22.234 -57.438 -12.578 1 76.62 71 PHE B N 1
ATOM 4892 C CA . PHE B 1 71 ? 22.516 -56.375 -13.516 1 76.62 71 PHE B CA 1
ATOM 4893 C C . PHE B 1 71 ? 21.328 -55.406 -13.594 1 76.62 71 PHE B C 1
ATOM 4895 O O . PHE B 1 71 ? 21.5 -54.188 -13.617 1 76.62 71 PHE B O 1
ATOM 4902 N N . ALA B 1 72 ? 20.234 -55.969 -13.57 1 74.88 72 ALA B N 1
ATOM 4903 C CA . ALA B 1 72 ? 19.031 -55.125 -13.625 1 74.88 72 ALA B CA 1
ATOM 4904 C C . ALA B 1 72 ? 18.922 -54.25 -12.383 1 74.88 72 ALA B C 1
ATOM 4906 O O . ALA B 1 72 ? 18.547 -53.094 -12.477 1 74.88 72 ALA B O 1
ATOM 4907 N N . LEU B 1 73 ? 19.312 -54.781 -11.289 1 78.94 73 LEU B N 1
ATOM 4908 C CA . LEU B 1 73 ? 19.234 -54 -10.039 1 78.94 73 LEU B CA 1
ATOM 4909 C C . LEU B 1 73 ? 20.312 -52.938 -10 1 78.94 73 LEU B C 1
ATOM 4911 O O . LEU B 1 73 ? 20.094 -51.844 -9.461 1 78.94 73 LEU B O 1
ATOM 4915 N N . ALA B 1 74 ? 21.406 -53.281 -10.547 1 81.69 74 ALA B N 1
ATOM 4916 C CA . ALA B 1 74 ? 22.484 -52.312 -10.594 1 81.69 74 ALA B CA 1
ATOM 4917 C C . ALA B 1 74 ? 22.141 -51.125 -11.5 1 81.69 74 ALA B C 1
ATOM 4919 O O . ALA B 1 74 ? 22.453 -49.969 -11.195 1 81.69 74 ALA B O 1
ATOM 4920 N N . VAL B 1 75 ? 21.516 -51.406 -12.539 1 81.06 75 VAL B N 1
ATOM 4921 C CA . VAL B 1 75 ? 21.094 -50.375 -13.469 1 81.06 75 VAL B CA 1
ATOM 4922 C C . VAL B 1 75 ? 20.031 -49.5 -12.828 1 81.06 75 VAL B C 1
ATOM 4924 O O . VAL B 1 75 ? 20.062 -48.281 -12.961 1 81.06 75 VAL B O 1
ATOM 4927 N N . CYS B 1 76 ? 19.125 -50.125 -12.148 1 81.06 76 CYS B N 1
ATOM 4928 C CA . CYS B 1 76 ? 18.094 -49.375 -11.461 1 81.06 76 CYS B CA 1
ATOM 4929 C C . CYS B 1 76 ? 18.688 -48.469 -10.383 1 81.06 76 CYS B C 1
ATOM 4931 O O . CYS B 1 76 ? 18.297 -47.344 -10.227 1 81.06 76 CYS B O 1
ATOM 4933 N N . GLY B 1 77 ? 19.578 -49 -9.656 1 84.88 77 GLY B N 1
ATOM 4934 C CA . GLY B 1 77 ? 20.266 -48.219 -8.648 1 84.88 77 GLY B CA 1
ATOM 4935 C C . GLY B 1 77 ? 21.031 -47.031 -9.219 1 84.88 77 GLY B C 1
ATOM 4936 O O . GLY B 1 77 ? 21.031 -45.969 -8.641 1 84.88 77 GLY B O 1
ATOM 4937 N N . ALA B 1 78 ? 21.625 -47.281 -10.336 1 86.25 78 ALA B N 1
ATOM 4938 C CA . ALA B 1 78 ? 22.375 -46.219 -11.008 1 86.25 78 ALA B CA 1
ATOM 4939 C C . ALA B 1 78 ? 21.438 -45.094 -11.5 1 86.25 78 ALA B C 1
ATOM 4941 O O . ALA B 1 78 ? 21.766 -43.906 -11.438 1 86.25 78 ALA B O 1
ATOM 4942 N N . VAL B 1 79 ? 20.328 -45.5 -11.961 1 85.75 79 VAL B N 1
ATOM 4943 C CA . VAL B 1 79 ? 19.359 -44.531 -12.461 1 85.75 79 VAL B CA 1
ATOM 4944 C C . VAL B 1 79 ? 18.812 -43.688 -11.305 1 85.75 79 VAL B C 1
ATOM 4946 O O . VAL B 1 79 ? 18.688 -42.469 -11.414 1 85.75 79 VAL B O 1
ATOM 4949 N N . VAL B 1 80 ? 18.484 -44.344 -10.219 1 88.56 80 VAL B N 1
ATOM 4950 C CA . VAL B 1 80 ? 17.984 -43.625 -9.047 1 88.56 80 VAL B CA 1
ATOM 4951 C C . VAL B 1 80 ? 19.062 -42.656 -8.531 1 88.56 80 VAL B C 1
ATOM 4953 O O . VAL B 1 80 ? 18.75 -41.5 -8.195 1 88.56 80 VAL B O 1
ATOM 4956 N N . GLY B 1 81 ? 20.266 -43.156 -8.438 1 91.88 81 GLY B N 1
ATOM 4957 C CA . GLY B 1 81 ? 21.359 -42.312 -8.031 1 91.88 81 GLY B CA 1
ATOM 4958 C C . GLY B 1 81 ? 21.547 -41.094 -8.93 1 91.88 81 GLY B C 1
ATOM 4959 O O . GLY B 1 81 ? 21.766 -39.969 -8.453 1 91.88 81 GLY B O 1
ATOM 4960 N N . PHE B 1 82 ? 21.406 -41.281 -10.188 1 91.06 82 PHE B N 1
ATOM 4961 C CA . PHE B 1 82 ? 21.516 -40.188 -11.156 1 91.06 82 PHE B CA 1
ATOM 4962 C C . PHE B 1 82 ? 20.391 -39.188 -10.984 1 91.06 82 PHE B C 1
ATOM 4964 O O . PHE B 1 82 ? 20.609 -37.969 -11.047 1 91.06 82 PHE B O 1
ATOM 4971 N N . ILE B 1 83 ? 19.266 -39.656 -10.734 1 89.88 83 ILE B N 1
ATOM 4972 C CA . ILE B 1 83 ? 18.109 -38.75 -10.602 1 89.88 83 ILE B CA 1
ATOM 4973 C C . ILE B 1 83 ? 18.234 -37.938 -9.328 1 89.88 83 ILE B C 1
ATOM 4975 O O . ILE B 1 83 ? 17.922 -36.75 -9.32 1 89.88 83 ILE B O 1
ATOM 4979 N N . VAL B 1 84 ? 18.688 -38.594 -8.312 1 91.5 84 VAL B N 1
ATOM 4980 C CA . VAL B 1 84 ? 18.891 -37.875 -7.062 1 91.5 84 VAL B CA 1
ATOM 4981 C C . VAL B 1 84 ? 19.922 -36.75 -7.258 1 91.5 84 VAL B C 1
ATOM 4983 O O . VAL B 1 84 ? 19.734 -35.625 -6.793 1 91.5 84 VAL B O 1
ATOM 4986 N N . LEU B 1 85 ? 20.969 -37.094 -7.949 1 93.25 85 LEU B N 1
ATOM 4987 C CA . LEU B 1 85 ? 22.016 -36.125 -8.234 1 93.25 85 LEU B CA 1
ATOM 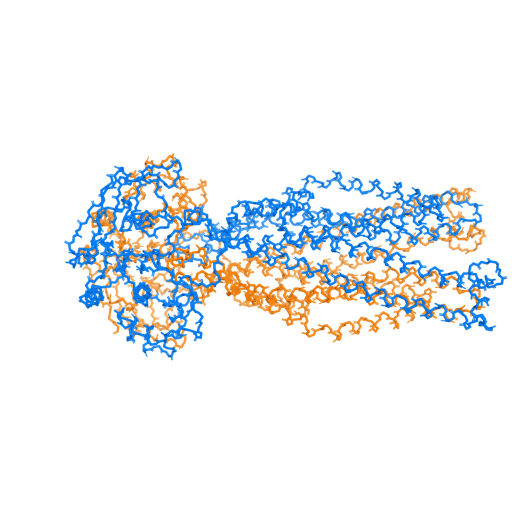4988 C C . LEU B 1 85 ? 21.484 -35 -9.117 1 93.25 85 LEU B C 1
ATOM 4990 O O . LEU B 1 85 ? 21.75 -33.812 -8.875 1 93.25 85 LEU B O 1
ATOM 4994 N N . LYS B 1 86 ? 20.781 -35.344 -10.094 1 92.06 86 LYS B N 1
ATOM 4995 C CA . LYS B 1 86 ? 20.172 -34.375 -11 1 92.06 86 LYS B CA 1
ATOM 4996 C C . LYS B 1 86 ? 19.219 -33.438 -10.25 1 92.06 86 LYS B C 1
ATOM 4998 O O . LYS B 1 86 ? 19.219 -32.219 -10.477 1 92.06 86 LYS B O 1
ATOM 5003 N N . CYS B 1 87 ? 18.406 -34.031 -9.359 1 91.31 87 CYS B N 1
ATOM 5004 C CA . CYS B 1 87 ? 17.484 -33.25 -8.57 1 91.31 87 CYS B CA 1
ATOM 5005 C C . CYS B 1 87 ? 18.219 -32.25 -7.664 1 91.31 87 CYS B C 1
ATOM 5007 O O . CYS B 1 87 ? 17.797 -31.125 -7.496 1 91.31 87 CYS B O 1
ATOM 5009 N N . GLY B 1 88 ? 19.281 -32.688 -7.141 1 92.56 88 GLY B N 1
ATOM 5010 C CA . GLY B 1 88 ? 20.094 -31.797 -6.316 1 92.56 88 GLY B CA 1
ATOM 5011 C C . GLY B 1 88 ? 20.703 -30.641 -7.094 1 92.56 88 GLY B C 1
ATOM 5012 O O . GLY B 1 88 ? 20.656 -29.5 -6.633 1 92.56 88 GLY B O 1
ATOM 5013 N N . VAL B 1 89 ? 21.203 -30.969 -8.25 1 93.25 89 VAL B N 1
ATOM 5014 C CA . VAL B 1 89 ? 21.812 -29.938 -9.086 1 93.25 89 VAL B CA 1
ATOM 5015 C C . VAL B 1 89 ? 20.734 -28.969 -9.57 1 93.25 89 VAL B C 1
ATOM 5017 O O . VAL B 1 89 ? 20.938 -27.75 -9.578 1 93.25 89 VAL B O 1
ATOM 5020 N N . ASN B 1 90 ? 19.625 -29.484 -9.93 1 90.75 90 ASN B N 1
ATOM 5021 C CA . ASN B 1 90 ? 18.5 -28.656 -10.359 1 90.75 90 ASN B CA 1
ATOM 5022 C C . ASN B 1 90 ? 18.031 -27.719 -9.25 1 90.75 90 ASN B C 1
ATOM 5024 O O . ASN B 1 90 ? 17.656 -26.578 -9.516 1 90.75 90 ASN B O 1
ATOM 5028 N N . PHE B 1 91 ? 18.047 -28.234 -8.133 1 91.5 91 PHE B N 1
ATOM 5029 C CA . PHE B 1 91 ? 17.656 -27.438 -6.98 1 91.5 91 PHE B CA 1
ATOM 5030 C C . PHE B 1 91 ? 18.625 -26.266 -6.773 1 91.5 91 PHE B C 1
ATOM 5032 O O . PHE B 1 91 ? 18.188 -25.141 -6.555 1 91.5 91 PHE B O 1
ATOM 5039 N N . LEU B 1 92 ? 19.906 -26.547 -6.859 1 93 92 LEU B N 1
ATOM 5040 C CA . LEU B 1 92 ? 20.922 -25.516 -6.66 1 93 92 LEU B CA 1
ATOM 5041 C C . LEU B 1 92 ? 20.859 -24.484 -7.77 1 93 92 LEU B C 1
ATOM 5043 O O . LEU B 1 92 ? 21 -23.281 -7.512 1 93 92 LEU B O 1
ATOM 5047 N N . LEU B 1 93 ? 20.656 -24.953 -8.93 1 91.62 93 LEU B N 1
ATOM 5048 C CA . LEU B 1 93 ? 20.547 -24.031 -10.055 1 91.62 93 LEU B CA 1
ATOM 5049 C C . LEU B 1 93 ? 19.297 -23.172 -9.945 1 91.62 93 LEU B C 1
ATOM 5051 O O . LEU B 1 93 ? 19.344 -21.969 -10.227 1 91.62 93 LEU B O 1
ATOM 5055 N N . ALA B 1 94 ? 18.234 -23.75 -9.555 1 89.94 94 ALA B N 1
ATOM 5056 C CA . ALA B 1 94 ? 16.984 -23.016 -9.367 1 89.94 94 ALA B CA 1
ATOM 5057 C C . ALA B 1 94 ? 17.125 -21.984 -8.25 1 89.94 94 ALA B C 1
ATOM 5059 O O . ALA B 1 94 ? 16.578 -20.875 -8.344 1 89.94 94 ALA B O 1
ATOM 5060 N N . ARG B 1 95 ? 17.797 -22.375 -7.246 1 90.62 95 ARG B N 1
ATOM 5061 C CA . ARG B 1 95 ? 18.047 -21.469 -6.133 1 90.62 95 ARG B CA 1
ATOM 5062 C C . ARG B 1 95 ? 18.875 -20.266 -6.586 1 90.62 95 ARG B C 1
ATOM 5064 O O . ARG B 1 95 ? 18.594 -19.125 -6.18 1 90.62 95 ARG B O 1
ATOM 5071 N N . ALA B 1 96 ? 19.844 -20.5 -7.363 1 91 96 ALA B N 1
ATOM 5072 C CA . ALA B 1 96 ? 20.656 -19.422 -7.891 1 91 96 ALA B CA 1
ATOM 5073 C C . ALA B 1 96 ? 19.828 -18.469 -8.742 1 91 96 ALA B C 1
ATOM 5075 O O . ALA B 1 96 ? 20 -17.25 -8.688 1 91 96 ALA B O 1
ATOM 5076 N N . GLU B 1 97 ? 19 -19.016 -9.492 1 90.19 97 GLU B N 1
ATOM 5077 C CA . GLU B 1 97 ? 18.125 -18.219 -10.336 1 90.19 97 GLU B CA 1
ATOM 5078 C C . GLU B 1 97 ? 17.188 -17.359 -9.492 1 90.19 97 GLU B C 1
ATOM 5080 O O . GLU B 1 97 ? 17 -16.172 -9.781 1 90.19 97 GLU B O 1
ATOM 5085 N N . ARG B 1 98 ? 16.594 -17.953 -8.516 1 90.19 98 ARG B N 1
ATOM 5086 C CA . ARG B 1 98 ? 15.648 -17.234 -7.664 1 90.19 98 ARG B CA 1
ATOM 5087 C C . ARG B 1 98 ? 16.344 -16.125 -6.887 1 90.19 98 ARG B C 1
ATOM 5089 O O . ARG B 1 98 ? 15.797 -15.039 -6.707 1 90.19 98 ARG B O 1
ATOM 5096 N N . ARG B 1 99 ? 17.516 -16.438 -6.449 1 89.94 99 ARG B N 1
ATOM 5097 C CA . ARG B 1 99 ? 18.297 -15.43 -5.742 1 89.94 99 ARG B CA 1
ATOM 5098 C C . ARG B 1 99 ? 18.594 -14.242 -6.652 1 89.94 99 ARG B C 1
ATOM 5100 O O . ARG B 1 99 ? 18.578 -13.094 -6.211 1 89.94 99 ARG B O 1
ATOM 5107 N N . TYR B 1 100 ? 18.875 -14.57 -7.844 1 91 100 TYR B N 1
ATOM 5108 C CA . TYR B 1 100 ? 19.125 -13.516 -8.812 1 91 100 TYR B CA 1
ATOM 5109 C C . TYR B 1 100 ? 17.875 -12.641 -9 1 91 100 TYR B C 1
ATOM 5111 O O . TYR B 1 100 ? 17.969 -11.414 -9.008 1 91 100 TYR B O 1
ATOM 5119 N N . ILE B 1 101 ? 16.797 -13.219 -9.109 1 90.81 101 ILE B N 1
ATOM 5120 C CA . ILE B 1 101 ? 15.555 -12.508 -9.375 1 90.81 101 ILE B CA 1
ATOM 5121 C C . ILE B 1 101 ? 15.211 -11.625 -8.18 1 90.81 101 ILE B C 1
ATOM 5123 O O . ILE B 1 101 ? 14.852 -10.453 -8.344 1 90.81 101 ILE B O 1
ATOM 5127 N N . TYR B 1 102 ? 15.352 -12.102 -6.953 1 91.94 102 TYR B N 1
ATOM 5128 C CA . TYR B 1 102 ? 14.977 -11.336 -5.77 1 91.94 102 TYR B CA 1
ATOM 5129 C C . TYR B 1 102 ? 16.016 -10.266 -5.461 1 91.94 102 TYR B C 1
ATOM 5131 O O . TYR B 1 102 ? 15.688 -9.227 -4.891 1 91.94 102 TYR B O 1
ATOM 5139 N N . ASP B 1 103 ? 17.25 -10.594 -5.891 1 90.56 103 ASP B N 1
ATOM 5140 C CA . ASP B 1 103 ? 18.25 -9.531 -5.793 1 90.56 103 ASP B CA 1
ATOM 5141 C C . ASP B 1 103 ? 17.922 -8.383 -6.734 1 90.56 103 ASP B C 1
ATOM 5143 O O . ASP B 1 103 ? 18.156 -7.215 -6.406 1 90.56 103 ASP B O 1
ATOM 5147 N N . LEU B 1 104 ? 17.516 -8.742 -7.859 1 89.88 104 LEU B N 1
ATOM 5148 C CA . LEU B 1 104 ? 17.078 -7.715 -8.805 1 89.88 104 LEU B CA 1
ATOM 5149 C C . LEU B 1 104 ? 15.891 -6.938 -8.25 1 89.88 104 LEU B C 1
ATOM 5151 O O . LEU B 1 104 ? 15.805 -5.719 -8.422 1 89.88 104 LEU B O 1
ATOM 5155 N N . TYR B 1 105 ? 14.953 -7.609 -7.648 1 92.94 105 TYR B N 1
ATOM 5156 C CA . TYR B 1 105 ? 13.828 -6.973 -6.98 1 92.94 105 TYR B CA 1
ATOM 5157 C C . TYR B 1 105 ? 14.305 -5.945 -5.957 1 92.94 105 TYR B C 1
ATOM 5159 O O . TYR B 1 105 ? 13.844 -4.801 -5.953 1 92.94 105 TYR B O 1
ATOM 5167 N N . ARG B 1 106 ? 15.234 -6.34 -5.168 1 93.12 106 ARG B N 1
ATOM 5168 C CA . ARG B 1 106 ? 15.805 -5.461 -4.148 1 93.12 106 ARG B CA 1
ATOM 5169 C C . ARG B 1 106 ? 16.422 -4.223 -4.785 1 93.12 106 ARG B C 1
ATOM 5171 O O . ARG B 1 106 ? 16.172 -3.098 -4.34 1 93.12 106 ARG B O 1
ATOM 5178 N N . THR B 1 107 ? 17.172 -4.43 -5.773 1 90.5 107 THR B N 1
ATOM 5179 C CA . THR B 1 107 ? 17.891 -3.344 -6.426 1 90.5 107 THR B CA 1
ATOM 5180 C C . THR B 1 107 ? 16.922 -2.387 -7.113 1 90.5 107 THR B C 1
ATOM 5182 O O . THR B 1 107 ? 17.078 -1.167 -7.027 1 90.5 107 THR B O 1
ATOM 5185 N N . LEU B 1 108 ? 15.93 -2.916 -7.762 1 91 108 LEU B N 1
ATOM 5186 C CA . LEU B 1 108 ? 14.969 -2.082 -8.469 1 91 108 LEU B CA 1
ATOM 5187 C C . LEU B 1 108 ? 14.141 -1.256 -7.496 1 91 108 LEU B C 1
ATOM 5189 O O . LEU B 1 108 ? 13.867 -0.08 -7.746 1 91 108 LEU B O 1
ATOM 5193 N N . SER B 1 109 ? 13.68 -1.882 -6.426 1 94 109 SER B N 1
ATOM 5194 C CA . SER B 1 109 ? 12.906 -1.165 -5.418 1 94 109 SER B CA 1
ATOM 5195 C C . SER B 1 109 ? 13.719 -0.033 -4.797 1 94 109 SER B C 1
ATOM 5197 O O . SER B 1 109 ? 13.203 1.073 -4.609 1 94 109 SER B O 1
ATOM 5199 N N . ARG B 1 110 ? 14.938 -0.346 -4.484 1 91.94 110 ARG B N 1
ATOM 5200 C CA . ARG B 1 110 ? 15.836 0.655 -3.918 1 91.94 110 ARG B CA 1
ATOM 5201 C C . ARG B 1 110 ? 16.062 1.801 -4.898 1 91.94 110 ARG B C 1
ATOM 5203 O O . ARG B 1 110 ? 16.031 2.971 -4.512 1 91.94 110 ARG B O 1
ATOM 5210 N N . ARG B 1 111 ? 16.297 1.464 -6.066 1 89.75 111 ARG B N 1
ATOM 5211 C CA . ARG B 1 111 ? 16.531 2.459 -7.105 1 89.75 111 ARG B CA 1
ATOM 5212 C C . ARG B 1 111 ? 15.312 3.354 -7.305 1 89.75 111 ARG B C 1
ATOM 5214 O O . ARG B 1 111 ? 15.453 4.566 -7.48 1 89.75 111 ARG B O 1
ATOM 5221 N N . LEU B 1 112 ? 14.172 2.723 -7.371 1 91.94 112 LEU B N 1
ATOM 5222 C CA . LEU B 1 112 ? 12.945 3.496 -7.551 1 91.94 112 LEU B CA 1
ATOM 5223 C C . LEU B 1 112 ? 12.711 4.426 -6.367 1 91.94 112 LEU B C 1
ATOM 5225 O O . LEU B 1 112 ? 12.289 5.57 -6.543 1 91.94 112 LEU B O 1
ATOM 5229 N N . TYR B 1 113 ? 12.977 3.965 -5.191 1 93.62 113 TYR B N 1
ATOM 5230 C CA . TYR B 1 113 ? 12.859 4.738 -3.963 1 93.62 113 TYR B CA 1
ATOM 5231 C C . TYR B 1 113 ? 13.75 5.973 -4.004 1 93.62 113 TYR B C 1
ATOM 5233 O O . TYR B 1 113 ? 13.297 7.086 -3.744 1 93.62 113 TYR B O 1
ATOM 5241 N N . ILE B 1 114 ? 14.938 5.812 -4.391 1 91.5 114 ILE B N 1
ATOM 5242 C CA . ILE B 1 114 ? 15.914 6.895 -4.477 1 91.5 114 ILE B CA 1
ATOM 5243 C C . ILE B 1 114 ? 15.531 7.84 -5.617 1 91.5 114 ILE B C 1
ATOM 5245 O O . ILE B 1 114 ? 15.586 9.062 -5.457 1 91.5 114 ILE B O 1
ATOM 5249 N N . ALA B 1 115 ? 15.141 7.27 -6.734 1 91.06 115 ALA B N 1
ATOM 5250 C CA . ALA B 1 115 ? 14.797 8.062 -7.91 1 91.06 115 ALA B CA 1
ATOM 5251 C C . ALA B 1 115 ? 13.633 9.008 -7.613 1 91.06 115 ALA B C 1
ATOM 5253 O O . ALA B 1 115 ? 13.664 10.18 -8 1 91.06 115 ALA B O 1
ATOM 5254 N N . TYR B 1 116 ? 12.602 8.508 -6.969 1 92.56 116 TYR B N 1
ATOM 5255 C CA . TYR B 1 116 ? 11.461 9.336 -6.617 1 92.56 116 TYR B CA 1
ATOM 5256 C C . TYR B 1 116 ? 11.867 10.438 -5.637 1 92.56 116 TYR B C 1
ATOM 5258 O O . TYR B 1 116 ? 11.422 11.578 -5.758 1 92.56 116 TYR B O 1
ATOM 5266 N N . HIS B 1 117 ? 12.695 10.047 -4.68 1 91.69 117 HIS B N 1
ATOM 5267 C CA . HIS B 1 117 ? 13.164 11.031 -3.709 1 91.69 117 HIS B CA 1
ATOM 5268 C C . HIS B 1 117 ? 13.977 12.125 -4.383 1 91.69 117 HIS B C 1
ATOM 5270 O O . HIS B 1 117 ? 13.789 13.312 -4.094 1 91.69 117 HIS B O 1
ATOM 5276 N N . ASP B 1 118 ? 14.781 11.773 -5.281 1 89.5 118 ASP B N 1
ATOM 5277 C CA . ASP B 1 118 ? 15.742 12.688 -5.883 1 89.5 118 ASP B CA 1
ATOM 5278 C C . ASP B 1 118 ? 15.062 13.602 -6.902 1 89.5 118 ASP B C 1
ATOM 5280 O O . ASP B 1 118 ? 15.648 14.602 -7.336 1 89.5 118 ASP B O 1
ATOM 5284 N N . ARG B 1 119 ? 13.867 13.352 -7.281 1 89.38 119 ARG B N 1
ATOM 5285 C CA . ARG B 1 119 ? 13.148 14.18 -8.242 1 89.38 119 ARG B CA 1
ATOM 5286 C C . ARG B 1 119 ? 12.75 15.516 -7.625 1 89.38 119 ARG B C 1
ATOM 5288 O O . ARG B 1 119 ? 12.406 16.469 -8.336 1 89.38 119 ARG B O 1
ATOM 5295 N N . GLY B 1 120 ? 12.75 15.586 -6.254 1 90.31 120 GLY B N 1
ATOM 5296 C CA . GLY B 1 120 ? 12.602 16.875 -5.59 1 90.31 120 GLY B CA 1
ATOM 5297 C C . GLY B 1 120 ? 11.188 17.141 -5.113 1 90.31 120 GLY B C 1
ATOM 5298 O O . GLY B 1 120 ? 10.281 16.328 -5.352 1 90.31 120 GLY B O 1
ATOM 5299 N N . LEU B 1 121 ? 11.031 18.266 -4.539 1 91.12 121 LEU B N 1
ATOM 5300 C CA . LEU B 1 121 ? 9.789 18.641 -3.869 1 91.12 121 LEU B CA 1
ATOM 5301 C C . LEU B 1 121 ? 8.688 18.906 -4.887 1 91.12 121 LEU B C 1
ATOM 5303 O O . LEU B 1 121 ? 7.527 18.562 -4.66 1 91.12 121 LEU B O 1
ATOM 5307 N N . ALA B 1 122 ? 9.039 19.547 -5.961 1 88.62 122 ALA B N 1
ATOM 5308 C CA . ALA B 1 122 ? 8.039 19.875 -6.977 1 88.62 122 ALA B CA 1
ATOM 5309 C C . ALA B 1 122 ? 7.355 18.609 -7.492 1 88.62 122 ALA B C 1
ATOM 5311 O O . ALA B 1 122 ? 6.133 18.578 -7.656 1 88.62 122 ALA B O 1
ATOM 5312 N N . PHE B 1 123 ? 8.133 17.578 -7.754 1 89.38 123 PHE B N 1
ATOM 5313 C CA . PHE B 1 123 ? 7.609 16.312 -8.227 1 89.38 123 PHE B CA 1
ATOM 5314 C C . PHE B 1 123 ? 6.73 15.656 -7.164 1 89.38 123 PHE B C 1
ATOM 5316 O O . PHE B 1 123 ? 5.641 15.172 -7.465 1 89.38 123 PHE B O 1
ATOM 5323 N N . ILE B 1 124 ? 7.207 15.656 -5.93 1 90.5 124 ILE B N 1
ATOM 5324 C CA . ILE B 1 124 ? 6.496 15.008 -4.836 1 90.5 124 ILE B CA 1
ATOM 5325 C C . ILE B 1 124 ? 5.156 15.703 -4.605 1 90.5 124 ILE B C 1
ATOM 5327 O O . ILE B 1 124 ? 4.137 15.039 -4.406 1 90.5 124 ILE B O 1
ATOM 5331 N N . ASN B 1 125 ? 5.117 17 -4.637 1 88.25 125 ASN B N 1
ATOM 5332 C CA . ASN B 1 125 ? 3.9 17.766 -4.406 1 88.25 125 ASN B CA 1
ATOM 5333 C C . ASN B 1 125 ? 2.887 17.562 -5.527 1 88.25 125 ASN B C 1
ATOM 5335 O O . ASN B 1 125 ? 1.688 17.781 -5.332 1 88.25 125 ASN B O 1
ATOM 5339 N N . ASN B 1 126 ? 3.402 17.219 -6.703 1 87.25 126 ASN B N 1
ATOM 5340 C CA . ASN B 1 126 ? 2.516 17.031 -7.848 1 87.25 126 ASN B CA 1
ATOM 5341 C C . ASN B 1 126 ? 2.129 15.562 -8.016 1 87.25 126 ASN B C 1
ATOM 5343 O O . ASN B 1 126 ? 1.423 15.203 -8.961 1 87.25 126 ASN B O 1
ATOM 5347 N N . SER B 1 127 ? 2.646 14.82 -7.137 1 88.25 127 SER B N 1
ATOM 5348 C CA . SER B 1 127 ? 2.33 13.391 -7.168 1 88.25 127 SER B CA 1
ATOM 5349 C C . SER B 1 127 ? 1.576 12.969 -5.914 1 88.25 127 SER B C 1
ATOM 5351 O O . SER B 1 127 ? 1.486 13.727 -4.949 1 88.25 127 SER B O 1
ATOM 5353 N N . ASN B 1 128 ? 0.946 11.836 -6.016 1 88 128 ASN B N 1
ATOM 5354 C CA . ASN B 1 128 ? 0.282 11.258 -4.848 1 88 128 ASN B CA 1
ATOM 5355 C C . ASN B 1 128 ? 1.187 10.273 -4.117 1 88 128 ASN B C 1
ATOM 5357 O O . ASN B 1 128 ? 1.704 9.336 -4.723 1 88 128 ASN B O 1
ATOM 5361 N N . SER B 1 129 ? 1.416 10.539 -2.83 1 88.81 129 SER B N 1
ATOM 5362 C CA . SER B 1 129 ? 2.354 9.758 -2.033 1 88.81 129 SER B CA 1
ATOM 5363 C C . SER B 1 129 ? 1.963 8.281 -2.006 1 88.81 129 SER B C 1
ATOM 5365 O O . SER B 1 129 ? 2.83 7.406 -2 1 88.81 129 SER B O 1
ATOM 5367 N N . SER B 1 130 ? 0.633 7.957 -1.994 1 86.19 130 SER B N 1
ATOM 5368 C CA . SER B 1 130 ? 0.173 6.574 -1.961 1 86.19 130 SER B CA 1
ATOM 5369 C C . SER B 1 130 ? 0.519 5.848 -3.256 1 86.19 130 SER B C 1
ATOM 5371 O O . SER B 1 130 ? 0.827 4.652 -3.238 1 86.19 130 SER B O 1
ATOM 5373 N N . VAL B 1 131 ? 0.464 6.598 -4.348 1 86.56 131 VAL B N 1
ATOM 5374 C CA . VAL B 1 131 ? 0.781 6.012 -5.645 1 86.56 131 VAL B CA 1
ATOM 5375 C C . VAL B 1 131 ? 2.281 5.742 -5.738 1 86.56 131 VAL B C 1
ATOM 5377 O O . VAL B 1 131 ? 2.699 4.68 -6.203 1 86.56 131 VAL B O 1
ATOM 5380 N N . LEU B 1 132 ? 3.086 6.699 -5.305 1 91 132 LEU B N 1
ATOM 5381 C CA . LEU B 1 132 ? 4.531 6.516 -5.305 1 91 132 LEU B CA 1
ATOM 5382 C C . LEU B 1 132 ? 4.934 5.352 -4.406 1 91 132 LEU B C 1
ATOM 5384 O O . LEU B 1 132 ? 5.781 4.539 -4.777 1 91 132 LEU B O 1
ATOM 5388 N N . ALA B 1 133 ? 4.277 5.324 -3.242 1 91.31 133 ALA B N 1
ATOM 5389 C CA . ALA B 1 133 ? 4.562 4.238 -2.305 1 91.31 133 ALA B CA 1
ATOM 5390 C C . ALA B 1 133 ? 4.18 2.887 -2.898 1 91.31 133 ALA B C 1
ATOM 5392 O O . ALA B 1 133 ? 4.898 1.901 -2.727 1 91.31 133 ALA B O 1
ATOM 5393 N N . ARG B 1 134 ? 3.086 2.805 -3.58 1 88.38 134 ARG B N 1
ATOM 5394 C CA . ARG B 1 134 ? 2.654 1.566 -4.223 1 88.38 134 ARG B CA 1
ATOM 5395 C C . ARG B 1 134 ? 3.652 1.128 -5.289 1 88.38 134 ARG B C 1
ATOM 5397 O O . ARG B 1 134 ? 3.951 -0.061 -5.418 1 88.38 134 ARG B O 1
ATOM 5404 N N . ASN B 1 135 ? 4.152 2.039 -6.098 1 91.25 135 ASN B N 1
ATOM 5405 C CA . ASN B 1 135 ? 5.133 1.703 -7.125 1 91.25 135 ASN B CA 1
ATOM 5406 C C . ASN B 1 135 ? 6.379 1.06 -6.523 1 91.25 135 ASN B C 1
ATOM 5408 O O . ASN B 1 135 ? 6.852 0.034 -7.016 1 91.25 135 ASN B O 1
ATOM 5412 N N . VAL B 1 136 ? 6.844 1.637 -5.441 1 93.25 136 VAL B N 1
ATOM 5413 C CA . VAL B 1 136 ? 8.062 1.151 -4.801 1 93.25 136 VAL B CA 1
ATOM 5414 C C . VAL B 1 136 ? 7.793 -0.2 -4.141 1 93.25 136 VAL B C 1
ATOM 5416 O O . VAL B 1 136 ? 8.625 -1.105 -4.203 1 93.25 136 VAL B O 1
ATOM 5419 N N . ASN B 1 137 ? 6.586 -0.369 -3.596 1 89.88 137 ASN B N 1
ATOM 5420 C CA . ASN B 1 137 ? 6.305 -1.525 -2.75 1 89.88 137 ASN B CA 1
ATOM 5421 C C . ASN B 1 137 ? 5.742 -2.689 -3.562 1 89.88 137 ASN B C 1
ATOM 5423 O O . ASN B 1 137 ? 5.969 -3.852 -3.227 1 89.88 137 ASN B O 1
ATOM 5427 N N . VAL B 1 138 ? 5 -2.357 -4.629 1 88.81 138 VAL B N 1
ATOM 5428 C CA . VAL B 1 138 ? 4.207 -3.416 -5.25 1 88.81 138 VAL B CA 1
ATOM 5429 C C . VAL B 1 138 ? 4.68 -3.645 -6.684 1 88.81 138 VAL B C 1
ATOM 5431 O O . VAL B 1 138 ? 4.84 -4.785 -7.117 1 88.81 138 VAL B O 1
ATOM 5434 N N . VAL B 1 139 ? 4.977 -2.607 -7.426 1 90 139 VAL B N 1
ATOM 5435 C CA . VAL B 1 139 ? 5.234 -2.707 -8.859 1 90 139 VAL B CA 1
ATOM 5436 C C . VAL B 1 139 ? 6.543 -3.451 -9.102 1 90 139 VAL B C 1
ATOM 5438 O O . VAL B 1 139 ? 6.648 -4.258 -10.031 1 90 139 VAL B O 1
ATOM 5441 N N . CYS B 1 140 ? 7.531 -3.23 -8.281 1 92.12 140 CYS B N 1
ATOM 5442 C CA . CYS B 1 140 ? 8.828 -3.879 -8.453 1 92.12 140 CYS B CA 1
ATOM 5443 C C . CYS B 1 140 ? 8.719 -5.383 -8.234 1 92.12 140 CYS B C 1
ATOM 5445 O O . CYS B 1 140 ? 9.32 -6.168 -8.969 1 92.12 140 CYS B O 1
ATOM 5447 N N . LEU B 1 141 ? 7.941 -5.711 -7.258 1 91.19 141 LEU B N 1
ATOM 5448 C CA . LEU B 1 141 ? 7.719 -7.133 -7.023 1 91.19 141 LEU B CA 1
ATOM 5449 C C . LEU B 1 141 ? 6.914 -7.754 -8.164 1 91.19 141 LEU B C 1
ATOM 5451 O O . LEU B 1 141 ? 7.188 -8.883 -8.578 1 91.19 141 LEU B O 1
ATOM 5455 N N . ALA B 1 142 ? 5.91 -7.02 -8.625 1 92.06 142 ALA B N 1
ATOM 5456 C CA . ALA B 1 142 ? 5.109 -7.496 -9.75 1 92.06 142 ALA B CA 1
ATOM 5457 C C . ALA B 1 142 ? 5.977 -7.719 -10.984 1 92.06 142 ALA B C 1
ATOM 5459 O O . ALA B 1 142 ? 5.75 -8.664 -11.75 1 92.06 142 ALA B O 1
ATOM 5460 N N . PHE B 1 143 ? 6.973 -6.895 -11.164 1 93.12 143 PHE B N 1
ATOM 5461 C CA . PHE B 1 143 ? 7.887 -7.047 -12.289 1 93.12 143 PHE B CA 1
ATOM 5462 C C . PHE B 1 143 ? 8.75 -8.289 -12.117 1 93.12 143 PHE B C 1
ATOM 5464 O O . PHE B 1 143 ? 8.898 -9.086 -13.055 1 93.12 143 PHE B O 1
ATOM 5471 N N . ALA B 1 144 ? 9.289 -8.445 -10.961 1 91.56 144 ALA B N 1
ATOM 5472 C CA . ALA B 1 144 ? 10.164 -9.586 -10.703 1 91.56 144 ALA B CA 1
ATOM 5473 C C . ALA B 1 144 ? 9.391 -10.898 -10.789 1 91.56 144 ALA B C 1
ATOM 5475 O O . ALA B 1 144 ? 9.812 -11.836 -11.477 1 91.56 144 ALA B O 1
ATOM 5476 N N . ALA B 1 145 ? 8.25 -10.984 -10.148 1 89.75 145 ALA B N 1
ATOM 5477 C CA . ALA B 1 145 ? 7.465 -12.219 -10.055 1 89.75 145 ALA B CA 1
ATOM 5478 C C . ALA B 1 145 ? 6.602 -12.414 -11.297 1 89.75 145 ALA B C 1
ATOM 5480 O O . ALA B 1 145 ? 6.289 -13.547 -11.672 1 89.75 145 ALA B O 1
ATOM 5481 N N . GLY B 1 146 ? 6.242 -11.32 -11.977 1 91.69 146 GLY B N 1
ATOM 5482 C CA . GLY B 1 146 ? 5.285 -11.398 -13.07 1 91.69 146 GLY B CA 1
ATOM 5483 C C . GLY B 1 146 ? 5.93 -11.281 -14.438 1 91.69 146 GLY B C 1
ATOM 5484 O O . GLY B 1 146 ? 5.312 -11.625 -15.445 1 91.69 146 GLY B O 1
ATOM 5485 N N . VAL B 1 147 ? 7.145 -10.852 -14.508 1 92.44 147 VAL B N 1
ATOM 5486 C CA . VAL B 1 147 ? 7.789 -10.703 -15.812 1 92.44 147 VAL B CA 1
ATOM 5487 C C . VAL B 1 147 ? 9.094 -11.5 -15.836 1 92.44 147 VAL B C 1
ATOM 5489 O O . VAL B 1 147 ? 9.25 -12.414 -16.641 1 92.44 147 VAL B O 1
ATOM 5492 N N . LEU B 1 148 ? 9.938 -11.273 -14.867 1 89.81 148 LEU B N 1
ATOM 5493 C CA . LEU B 1 148 ? 11.273 -11.867 -14.906 1 89.81 148 LEU B CA 1
ATOM 5494 C C . LEU B 1 148 ? 11.203 -13.367 -14.6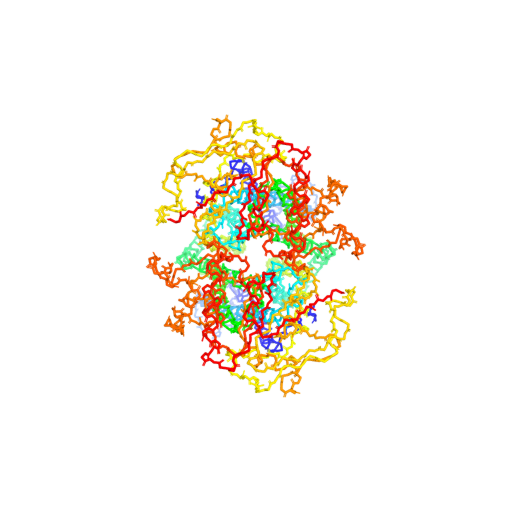41 1 89.81 148 LEU B C 1
ATOM 5496 O O . LEU B 1 148 ? 11.797 -14.156 -15.375 1 89.81 148 LEU B O 1
ATOM 5500 N N . ARG B 1 149 ? 10.484 -13.727 -13.555 1 90.06 149 ARG B N 1
ATOM 5501 C CA . ARG B 1 149 ? 10.391 -15.141 -13.211 1 90.06 149 ARG B CA 1
ATOM 5502 C C . ARG B 1 149 ? 9.695 -15.93 -14.312 1 90.06 149 ARG B C 1
ATOM 5504 O O . ARG B 1 149 ? 10.219 -16.953 -14.773 1 90.06 149 ARG B O 1
ATOM 5511 N N . PRO B 1 150 ? 8.555 -15.453 -14.781 1 91 150 PRO B N 1
ATOM 5512 C CA . PRO B 1 150 ? 7.914 -16.188 -15.883 1 91 150 PRO B CA 1
ATOM 5513 C C . PRO B 1 150 ? 8.75 -16.172 -17.156 1 91 150 PRO B C 1
ATOM 5515 O O . PRO B 1 150 ? 8.727 -17.156 -17.922 1 91 150 PRO B O 1
ATOM 5518 N N . ALA B 1 151 ? 9.469 -15.18 -17.406 1 89.81 151 ALA B N 1
ATOM 5519 C CA . ALA B 1 151 ? 10.336 -15.141 -18.594 1 89.81 151 ALA B CA 1
ATOM 5520 C C . ALA B 1 151 ? 11.43 -16.203 -18.5 1 89.81 151 ALA B C 1
ATOM 5522 O O . ALA B 1 151 ? 11.703 -16.906 -19.469 1 89.81 151 ALA B O 1
ATOM 5523 N N . ALA B 1 152 ? 12.055 -16.281 -17.359 1 87.75 152 ALA B N 1
ATOM 5524 C CA . ALA B 1 152 ? 13.086 -17.297 -17.156 1 87.75 152 ALA B CA 1
ATOM 5525 C C . ALA B 1 152 ? 12.508 -18.703 -17.297 1 87.75 152 ALA B C 1
ATOM 5527 O O . ALA B 1 152 ? 13.117 -19.562 -17.922 1 87.75 152 ALA B O 1
ATOM 5528 N N . ALA B 1 153 ? 11.312 -18.906 -16.703 1 86.88 153 ALA B N 1
ATOM 5529 C CA . ALA B 1 153 ? 10.664 -20.203 -16.781 1 86.88 153 ALA B CA 1
ATOM 5530 C C . ALA B 1 153 ? 10.305 -20.562 -18.219 1 86.88 153 ALA B C 1
ATOM 5532 O O . ALA B 1 153 ? 10.453 -21.703 -18.656 1 86.88 153 ALA B O 1
ATOM 5533 N N . MET B 1 154 ? 9.82 -19.578 -18.906 1 88.44 154 MET B N 1
ATOM 5534 C CA . MET B 1 154 ? 9.438 -19.781 -20.297 1 88.44 154 MET B CA 1
ATOM 5535 C C . MET B 1 154 ? 10.648 -20.172 -21.141 1 88.44 154 MET B C 1
ATOM 5537 O O . MET B 1 154 ? 10.555 -21.047 -22 1 88.44 154 MET B O 1
ATOM 5541 N N . ILE B 1 155 ? 11.758 -19.562 -20.969 1 87.31 155 ILE B N 1
ATOM 5542 C CA . ILE B 1 155 ? 12.984 -19.844 -21.703 1 87.31 155 ILE B CA 1
ATOM 5543 C C . ILE B 1 155 ? 13.453 -21.266 -21.391 1 87.31 155 ILE B C 1
ATOM 5545 O O . ILE B 1 155 ? 13.828 -22.016 -22.297 1 87.31 155 ILE B O 1
ATOM 5549 N N . ALA B 1 156 ? 13.445 -21.547 -20.125 1 85.19 156 ALA B N 1
ATOM 5550 C CA . ALA B 1 156 ? 13.844 -22.891 -19.719 1 85.19 156 ALA B CA 1
ATOM 5551 C C . ALA B 1 156 ? 12.945 -23.938 -20.344 1 85.19 156 ALA B C 1
ATOM 5553 O O . ALA B 1 156 ? 13.43 -24.953 -20.844 1 85.19 156 ALA B O 1
ATOM 5554 N N . GLU B 1 157 ? 11.648 -23.672 -20.312 1 84.81 157 GLU B N 1
ATOM 5555 C CA . GLU B 1 157 ? 10.688 -24.625 -20.875 1 84.81 157 GLU B CA 1
ATOM 5556 C C . GLU B 1 157 ? 10.828 -24.719 -22.391 1 84.81 157 GLU B C 1
ATOM 5558 O O . GLU B 1 157 ? 10.664 -25.797 -22.969 1 84.81 157 GLU B O 1
ATOM 5563 N N . ALA B 1 158 ? 11.055 -23.625 -23.016 1 87 158 ALA B N 1
ATOM 5564 C CA . ALA B 1 158 ? 11.266 -23.625 -24.469 1 87 158 ALA B CA 1
ATOM 5565 C C . ALA B 1 158 ? 12.5 -24.438 -24.844 1 87 158 ALA B C 1
ATOM 5567 O O . ALA B 1 158 ? 12.484 -25.172 -25.828 1 87 158 ALA B O 1
ATOM 5568 N N . MET B 1 159 ? 13.523 -24.25 -24.078 1 87 159 MET B N 1
ATOM 5569 C CA . MET B 1 159 ? 14.742 -25.016 -24.312 1 87 159 MET B CA 1
ATOM 5570 C C . MET B 1 159 ? 14.492 -26.516 -24.141 1 87 159 MET B C 1
ATOM 5572 O O . MET B 1 159 ? 14.93 -27.328 -24.953 1 87 159 MET B O 1
ATOM 5576 N N . LEU B 1 160 ? 13.82 -26.844 -23.078 1 83.94 160 LEU B N 1
ATOM 5577 C CA . LEU B 1 160 ? 13.477 -28.234 -22.844 1 83.94 160 LEU B CA 1
ATOM 5578 C C . LEU B 1 160 ? 12.609 -28.781 -23.984 1 83.94 160 LEU B C 1
ATOM 5580 O O . LEU B 1 160 ? 12.805 -29.922 -24.422 1 83.94 160 LEU B O 1
ATOM 5584 N N . PHE B 1 161 ? 11.648 -27.969 -24.359 1 84.25 161 PHE B N 1
ATOM 5585 C CA . PHE B 1 161 ? 10.766 -28.359 -25.453 1 84.25 161 PHE B CA 1
ATOM 5586 C C . PHE B 1 161 ? 11.57 -28.656 -26.719 1 84.25 161 PHE B C 1
ATOM 5588 O O . PHE B 1 161 ? 11.344 -29.672 -27.375 1 84.25 161 PHE B O 1
ATOM 5595 N N . VAL B 1 162 ? 12.5 -27.859 -27.062 1 85.88 162 VAL B N 1
ATOM 5596 C CA . VAL B 1 162 ? 13.312 -28.016 -28.266 1 85.88 162 VAL B CA 1
ATOM 5597 C C . VAL B 1 162 ? 14.18 -29.266 -28.141 1 85.88 162 VAL B C 1
ATOM 5599 O O . VAL B 1 162 ? 14.305 -30.031 -29.094 1 85.88 162 VAL B O 1
ATOM 5602 N N . LEU B 1 163 ? 14.75 -29.469 -26.984 1 84.81 163 LEU B N 1
ATOM 5603 C CA . LEU B 1 163 ? 15.602 -30.641 -26.766 1 84.81 163 LEU B CA 1
ATOM 5604 C C . LEU B 1 163 ? 14.789 -31.922 -26.844 1 84.81 163 LEU B C 1
ATOM 5606 O O . LEU B 1 163 ? 15.234 -32.906 -27.438 1 84.81 163 LEU B O 1
ATOM 5610 N N . LEU B 1 164 ? 13.625 -31.906 -26.234 1 81.56 164 LEU B N 1
ATOM 5611 C CA . LEU B 1 164 ? 12.75 -33.094 -26.266 1 81.56 164 LEU B CA 1
ATOM 5612 C C . LEU B 1 164 ? 12.273 -33.344 -27.688 1 81.56 164 LEU B C 1
ATOM 5614 O O . LEU B 1 164 ? 12.227 -34.5 -28.125 1 81.56 164 LEU B O 1
ATOM 5618 N N . PHE B 1 165 ? 11.945 -32.312 -28.312 1 83.25 165 PHE B N 1
ATOM 5619 C CA . PHE B 1 165 ? 11.508 -32.438 -29.703 1 83.25 165 PHE B CA 1
ATOM 5620 C C . PHE B 1 165 ? 12.625 -33 -30.578 1 83.25 165 PHE B C 1
ATOM 5622 O O . PHE B 1 165 ? 12.398 -33.875 -31.422 1 83.25 165 PHE B O 1
ATOM 5629 N N . ALA B 1 166 ? 13.797 -32.469 -30.422 1 83.94 166 ALA B N 1
ATOM 5630 C CA . ALA B 1 166 ? 14.945 -32.938 -31.188 1 83.94 166 ALA B CA 1
ATOM 5631 C C . ALA B 1 166 ? 15.227 -34.406 -30.922 1 83.94 166 ALA B C 1
ATOM 5633 O O . ALA B 1 166 ? 15.516 -35.188 -31.844 1 83.94 166 ALA B O 1
ATOM 5634 N N . SER B 1 167 ? 15.141 -34.812 -29.703 1 80.12 167 SER B N 1
ATOM 5635 C CA . SER B 1 167 ? 15.352 -36.188 -29.328 1 80.12 167 SER B CA 1
ATOM 5636 C C . SER B 1 167 ? 14.289 -37.094 -29.938 1 80.12 167 SER B C 1
ATOM 5638 O O . SER B 1 167 ? 14.586 -38.219 -30.391 1 80.12 167 SER B O 1
ATOM 5640 N N . LEU B 1 168 ? 13.031 -36.625 -29.922 1 78 168 LEU B N 1
ATOM 5641 C CA . LEU B 1 168 ? 11.938 -37.406 -30.5 1 78 168 LEU B CA 1
ATOM 5642 C C . LEU B 1 168 ? 12.086 -37.531 -32 1 78 168 LEU B C 1
ATOM 5644 O O . LEU B 1 168 ? 11.797 -38.562 -32.594 1 78 168 LEU B O 1
ATOM 5648 N N . ALA B 1 169 ? 12.539 -36.469 -32.625 1 84.25 169 ALA B N 1
ATOM 5649 C CA . ALA B 1 169 ? 12.727 -36.438 -34.062 1 84.25 169 ALA B CA 1
ATOM 5650 C C . ALA B 1 169 ? 13.812 -37.438 -34.5 1 84.25 169 ALA B C 1
ATOM 5652 O O . ALA B 1 169 ? 13.727 -38.031 -35.594 1 84.25 169 ALA B O 1
ATOM 5653 N N . LEU B 1 170 ? 14.789 -37.656 -33.688 1 81.31 170 LEU B N 1
ATOM 5654 C CA . LEU B 1 170 ? 15.891 -38.562 -34 1 81.31 170 LEU B CA 1
ATOM 5655 C C . LEU B 1 170 ? 15.469 -40 -33.812 1 81.31 170 LEU B C 1
ATOM 5657 O O . LEU B 1 170 ? 15.875 -40.875 -34.594 1 81.31 170 LEU B O 1
ATOM 5661 N N . TYR B 1 171 ? 14.625 -40.25 -32.875 1 74.19 171 TYR B N 1
ATOM 5662 C CA . TYR B 1 171 ? 14.234 -41.625 -32.594 1 74.19 171 TYR B CA 1
ATOM 5663 C C . TYR B 1 171 ? 13.023 -42.031 -33.406 1 74.19 171 TYR B C 1
ATOM 5665 O O . TYR B 1 171 ? 12.992 -43.125 -34 1 74.19 171 TYR B O 1
ATOM 5673 N N . THR B 1 172 ? 11.945 -41.156 -33.344 1 78.25 172 THR B N 1
ATOM 5674 C CA . THR B 1 172 ? 10.719 -41.406 -34.094 1 78.25 172 THR B CA 1
ATOM 5675 C C . THR B 1 172 ? 10.242 -40.156 -34.781 1 78.25 172 THR B C 1
ATOM 5677 O O . THR B 1 172 ? 9.414 -39.406 -34.25 1 78.25 172 THR B O 1
ATOM 5680 N N . PRO B 1 173 ? 10.656 -39.938 -35.969 1 80.44 173 PRO B N 1
ATOM 5681 C CA . PRO B 1 173 ? 10.312 -38.719 -36.688 1 80.44 173 PRO B CA 1
ATOM 5682 C C . PRO B 1 173 ? 8.805 -38.531 -36.875 1 80.44 173 PRO B C 1
ATOM 5684 O O . PRO B 1 173 ? 8.32 -37.406 -36.906 1 80.44 173 PRO B O 1
ATOM 5687 N N . LEU B 1 174 ? 8.125 -39.656 -36.938 1 77.19 174 LEU B N 1
ATOM 5688 C CA . LEU B 1 174 ? 6.684 -39.531 -37.125 1 77.19 174 LEU B CA 1
ATOM 5689 C C . LEU B 1 174 ? 6.023 -38.969 -35.875 1 77.19 174 LEU B C 1
ATOM 5691 O O . LEU B 1 174 ? 5.141 -38.125 -35.969 1 77.19 174 LEU B O 1
ATOM 5695 N N . ALA B 1 175 ? 6.445 -39.531 -34.75 1 74.31 175 ALA B N 1
ATOM 5696 C CA . ALA B 1 175 ? 5.918 -39 -33.5 1 74.31 175 ALA B CA 1
ATOM 5697 C C . ALA B 1 175 ? 6.27 -37.531 -33.312 1 74.31 175 ALA B C 1
ATOM 5699 O O . ALA B 1 175 ? 5.465 -36.75 -32.812 1 74.31 175 ALA B O 1
ATOM 5700 N N . ALA B 1 176 ? 7.387 -37.094 -33.781 1 80.56 176 ALA B N 1
ATOM 5701 C CA . ALA B 1 176 ? 7.828 -35.688 -33.688 1 80.56 176 ALA B CA 1
ATOM 5702 C C . ALA B 1 176 ? 6.98 -34.781 -34.594 1 80.56 176 ALA B C 1
ATOM 5704 O O . ALA B 1 176 ? 6.582 -33.688 -34.156 1 80.56 176 ALA B O 1
ATOM 5705 N N . LEU B 1 177 ? 6.785 -35.25 -35.75 1 81.69 177 LEU B N 1
ATOM 5706 C CA . LEU B 1 177 ? 5.988 -34.469 -36.688 1 81.69 177 LEU B CA 1
ATOM 5707 C C . LEU B 1 177 ? 4.566 -34.281 -36.156 1 81.69 177 LEU B C 1
ATOM 5709 O O . LEU B 1 177 ? 4 -33.188 -36.25 1 81.69 177 LEU B O 1
ATOM 5713 N N . LEU B 1 178 ? 4.043 -35.312 -35.594 1 77.19 178 LEU B N 1
ATOM 5714 C CA . LEU B 1 178 ? 2.695 -35.219 -35.031 1 77.19 178 LEU B CA 1
ATOM 5715 C C . LEU B 1 178 ? 2.643 -34.25 -33.875 1 77.19 178 LEU B C 1
ATOM 5717 O O . LEU B 1 178 ? 1.656 -33.531 -33.688 1 77.19 178 LEU B O 1
ATOM 5721 N N . SER B 1 179 ? 3.684 -34.312 -33.031 1 78.25 179 SER B N 1
ATOM 5722 C CA . SER B 1 179 ? 3.74 -33.375 -31.906 1 78.25 179 SER B CA 1
ATOM 5723 C C . SER B 1 179 ? 3.748 -31.938 -32.375 1 78.25 179 SER B C 1
ATOM 5725 O O . SER B 1 179 ? 3.098 -31.078 -31.766 1 78.25 179 SER B O 1
ATOM 5727 N N . VAL B 1 180 ? 4.398 -31.625 -33.375 1 78.81 180 VAL B N 1
ATOM 5728 C CA . VAL B 1 180 ? 4.492 -30.281 -33.906 1 78.81 180 VAL B CA 1
ATOM 5729 C C . VAL B 1 180 ? 3.145 -29.859 -34.5 1 78.81 180 VAL B C 1
ATOM 5731 O O . VAL B 1 180 ? 2.695 -28.719 -34.281 1 78.81 180 VAL B O 1
ATOM 5734 N N . VAL B 1 181 ? 2.586 -30.719 -35.156 1 79.56 181 VAL B N 1
ATOM 5735 C CA . VAL B 1 181 ? 1.344 -30.422 -35.875 1 79.56 181 VAL B CA 1
ATOM 5736 C C . VAL B 1 181 ? 0.225 -30.172 -34.875 1 79.56 181 VAL B C 1
ATOM 5738 O O . VAL B 1 181 ? -0.677 -29.375 -35.094 1 79.56 181 VAL B O 1
ATOM 5741 N N . ILE B 1 182 ? 0.344 -30.75 -33.75 1 78.62 182 ILE B N 1
ATOM 5742 C CA . ILE B 1 182 ? -0.745 -30.656 -32.781 1 78.62 182 ILE B CA 1
ATOM 5743 C C . ILE B 1 182 ? -0.481 -29.516 -31.828 1 78.62 182 ILE B C 1
ATOM 5745 O O . ILE B 1 182 ? -1.369 -28.703 -31.562 1 78.62 182 ILE B O 1
ATOM 5749 N N . PHE B 1 183 ? 0.748 -29.453 -31.266 1 79.94 183 PHE B N 1
ATOM 5750 C CA . PHE B 1 183 ? 0.995 -28.531 -30.156 1 79.94 183 PHE B CA 1
ATOM 5751 C C . PHE B 1 183 ? 1.287 -27.125 -30.688 1 79.94 183 PHE B C 1
ATOM 5753 O O . PHE B 1 183 ? 0.91 -26.141 -30.062 1 79.94 183 PHE B O 1
ATOM 5760 N N . LEU B 1 184 ? 1.884 -27 -31.828 1 81.31 184 LEU B N 1
ATOM 5761 C CA . LEU B 1 184 ? 2.252 -25.688 -32.344 1 81.31 184 LEU B CA 1
ATOM 5762 C C . LEU B 1 184 ? 1.011 -24.875 -32.688 1 81.31 184 LEU B C 1
ATOM 5764 O O . LEU B 1 184 ? 0.9 -23.703 -32.312 1 81.31 184 LEU B O 1
ATOM 5768 N N . PRO B 1 185 ? 0.086 -25.516 -33.438 1 80.5 185 PRO B N 1
ATOM 5769 C CA . PRO B 1 185 ? -1.13 -24.75 -33.688 1 80.5 185 PRO B CA 1
ATOM 5770 C C . PRO B 1 185 ? -1.911 -24.406 -32.438 1 80.5 185 PRO B C 1
ATOM 5772 O O . PRO B 1 185 ? -2.539 -23.359 -32.344 1 80.5 185 PRO B O 1
ATOM 5775 N N . ALA B 1 186 ? -1.896 -25.281 -31.484 1 80.56 186 ALA B N 1
ATOM 5776 C CA . ALA B 1 186 ? -2.58 -25.031 -30.219 1 80.56 186 ALA B CA 1
ATOM 5777 C C . ALA B 1 186 ? -1.984 -23.828 -29.5 1 80.56 186 ALA B C 1
ATOM 5779 O O . ALA B 1 186 ? -2.717 -23 -28.953 1 80.56 186 ALA B O 1
ATOM 5780 N N . VAL B 1 187 ? -0.724 -23.75 -29.531 1 82.75 187 VAL B N 1
ATOM 5781 C CA . VAL B 1 187 ? -0.037 -22.609 -28.922 1 82.75 187 VAL B CA 1
ATOM 5782 C C . VAL B 1 187 ? -0.359 -21.328 -29.672 1 82.75 187 VAL B C 1
ATOM 5784 O O . VAL B 1 187 ? -0.635 -20.297 -29.078 1 82.75 187 VAL B O 1
ATOM 5787 N N . TRP B 1 188 ? -0.308 -21.469 -30.953 1 84.25 188 TRP B N 1
ATOM 5788 C CA . TRP B 1 188 ? -0.584 -20.312 -31.797 1 84.25 188 TRP B CA 1
ATOM 5789 C C . TRP B 1 188 ? -2.02 -19.828 -31.609 1 84.25 188 TRP B C 1
ATOM 5791 O O . TRP B 1 188 ? -2.275 -18.625 -31.547 1 84.25 188 TRP B O 1
ATOM 5801 N N . LEU B 1 189 ? -2.908 -20.75 -31.547 1 83.62 189 LEU B N 1
ATOM 5802 C CA . LEU B 1 189 ? -4.312 -20.406 -31.344 1 83.62 189 LEU B CA 1
ATOM 5803 C C . LEU B 1 189 ? -4.504 -19.734 -29.984 1 83.62 189 LEU B C 1
ATOM 5805 O O . LEU B 1 189 ? -5.262 -18.766 -29.875 1 83.62 189 LEU B O 1
ATOM 5809 N N . TYR B 1 190 ? -3.842 -20.219 -28.969 1 86.5 190 TYR B N 1
ATOM 5810 C CA . TYR B 1 190 ? -3.877 -19.609 -27.641 1 86.5 190 TYR B CA 1
ATOM 5811 C C . TYR B 1 190 ? -3.369 -18.172 -27.688 1 86.5 190 TYR B C 1
ATOM 5813 O O . TYR B 1 190 ? -4.008 -17.266 -27.156 1 86.5 190 TYR B O 1
ATOM 5821 N N . TYR B 1 191 ? -2.293 -17.984 -28.375 1 85.94 191 TYR B N 1
ATOM 5822 C CA . TYR B 1 191 ? -1.672 -16.672 -28.484 1 85.94 191 TYR B CA 1
ATOM 5823 C C . TYR B 1 191 ? -2.584 -15.695 -29.219 1 85.94 191 TYR B C 1
ATOM 5825 O O . TYR B 1 191 ? -2.736 -14.547 -28.797 1 85.94 191 TYR B O 1
ATOM 5833 N N . ALA B 1 192 ? -3.205 -16.109 -30.219 1 85.19 192 ALA B N 1
ATOM 5834 C CA . ALA B 1 192 ? -4.047 -15.258 -31.047 1 85.19 192 ALA B CA 1
ATOM 5835 C C . ALA B 1 192 ? -5.316 -14.844 -30.312 1 85.19 192 ALA B C 1
ATOM 5837 O O . ALA B 1 192 ? -5.797 -13.719 -30.469 1 85.19 192 ALA B O 1
ATOM 5838 N N . LEU B 1 193 ? -5.766 -15.648 -29.422 1 83.56 193 LEU B N 1
ATOM 5839 C CA . LEU B 1 193 ? -7.023 -15.391 -28.734 1 83.56 193 LEU B CA 1
ATOM 5840 C C . LEU B 1 193 ? -6.805 -14.477 -27.531 1 83.56 193 LEU B C 1
ATOM 5842 O O . LEU B 1 193 ? -7.715 -13.75 -27.125 1 83.56 193 LEU B O 1
ATOM 5846 N N . VAL B 1 194 ? -5.602 -14.531 -27.016 1 86.88 194 VAL B N 1
ATOM 5847 C CA . VAL B 1 194 ? -5.422 -13.961 -25.672 1 86.88 194 VAL B CA 1
ATOM 5848 C C . VAL B 1 194 ? -4.586 -12.688 -25.766 1 86.88 194 VAL B C 1
ATOM 5850 O O . VAL B 1 194 ? -4.691 -11.812 -24.906 1 86.88 194 VAL B O 1
ATOM 5853 N N . ARG B 1 195 ? -3.758 -12.484 -26.656 1 80.19 195 ARG B N 1
ATOM 5854 C CA . ARG B 1 195 ? -2.686 -11.492 -26.703 1 80.19 195 ARG B CA 1
ATOM 5855 C C . ARG B 1 195 ? -3.225 -10.086 -26.438 1 80.19 195 ARG B C 1
ATOM 5857 O O . ARG B 1 195 ? -2.689 -9.352 -25.609 1 80.19 195 ARG B O 1
ATOM 5864 N N . ASN B 1 196 ? -4.242 -9.594 -26.984 1 80.44 196 ASN B N 1
ATOM 5865 C CA . ASN B 1 196 ? -4.672 -8.211 -26.859 1 80.44 196 ASN B CA 1
ATOM 5866 C C . ASN B 1 196 ? -5.527 -8 -25.609 1 80.44 196 ASN B C 1
ATOM 5868 O O . ASN B 1 196 ? -5.418 -6.977 -24.938 1 80.44 196 ASN B O 1
ATOM 5872 N N . ARG B 1 197 ? -6.09 -8.93 -25.234 1 86.75 197 ARG B N 1
ATOM 5873 C CA . ARG B 1 197 ? -7.051 -8.812 -24.141 1 86.75 197 ARG B CA 1
ATOM 5874 C C . ARG B 1 197 ? -6.348 -8.828 -22.781 1 86.75 197 ARG B C 1
ATOM 5876 O O . ARG B 1 197 ? -6.66 -8.016 -21.906 1 86.75 197 ARG B O 1
ATOM 5883 N N . ILE B 1 198 ? -5.316 -9.547 -22.672 1 90.19 198 ILE B N 1
ATOM 5884 C CA . ILE B 1 198 ? -4.707 -9.781 -21.359 1 90.19 198 ILE B CA 1
ATOM 5885 C C . ILE B 1 198 ? -3.92 -8.539 -20.938 1 90.19 198 ILE B C 1
ATOM 5887 O O . ILE B 1 198 ? -3.887 -8.195 -19.75 1 90.19 198 ILE B O 1
ATOM 5891 N N . ASN B 1 199 ? -3.293 -7.883 -21.891 1 89.12 199 ASN B N 1
ATOM 5892 C CA . ASN B 1 199 ? -2.574 -6.652 -21.594 1 89.12 199 ASN B CA 1
ATOM 5893 C C . ASN B 1 199 ? -3.52 -5.559 -21.094 1 89.12 199 ASN B C 1
ATOM 5895 O O . ASN B 1 199 ? -3.195 -4.828 -20.156 1 89.12 199 ASN B O 1
ATOM 5899 N N . ARG B 1 200 ? -4.621 -5.504 -21.719 1 91.12 200 ARG B N 1
ATOM 5900 C CA . ARG B 1 200 ? -5.617 -4.516 -21.328 1 91.12 200 ARG B CA 1
ATOM 5901 C C . ARG B 1 200 ? -6.152 -4.797 -19.922 1 91.12 200 ARG B C 1
ATOM 5903 O O . ARG B 1 200 ? -6.383 -3.869 -19.141 1 91.12 200 ARG B O 1
ATOM 5910 N N . TYR B 1 201 ? -6.309 -6.023 -19.609 1 92.25 201 TYR B N 1
ATOM 5911 C CA . TYR B 1 201 ? -6.785 -6.395 -18.281 1 92.25 201 TYR B CA 1
ATOM 5912 C C . TYR B 1 201 ? -5.773 -6.012 -17.219 1 92.25 201 TYR B C 1
ATOM 5914 O O . TYR B 1 201 ? -6.145 -5.523 -16.141 1 92.25 201 TYR B O 1
ATOM 5922 N N . GLY B 1 202 ? -4.512 -6.215 -17.531 1 91.25 202 GLY B N 1
ATOM 5923 C CA . GLY B 1 202 ? -3.469 -5.848 -16.594 1 91.25 202 GLY B CA 1
ATOM 5924 C C . GLY B 1 202 ? -3.422 -4.355 -16.312 1 91.25 202 GLY B C 1
ATOM 5925 O O . GLY B 1 202 ? -3.301 -3.945 -15.156 1 91.25 202 GLY B O 1
ATOM 5926 N N . GLU B 1 203 ? -3.564 -3.596 -17.312 1 92.88 203 GLU B N 1
ATOM 5927 C CA . GLU B 1 203 ? -3.537 -2.143 -17.172 1 92.88 203 GLU B CA 1
ATOM 5928 C C . GLU B 1 203 ? -4.758 -1.638 -16.406 1 92.88 203 GLU B C 1
ATOM 5930 O O . GLU B 1 203 ? -4.645 -0.753 -15.562 1 92.88 203 GLU B O 1
ATOM 5935 N N . GLN B 1 204 ? -5.871 -2.225 -16.75 1 93.69 204 GLN B N 1
ATOM 5936 C CA . GLN B 1 204 ? -7.113 -1.839 -16.078 1 93.69 204 GLN B CA 1
ATOM 5937 C C . GLN B 1 204 ? -7.07 -2.191 -14.594 1 93.69 204 GLN B C 1
ATOM 5939 O O . GLN B 1 204 ? -7.5 -1.401 -13.75 1 93.69 204 GLN B O 1
ATOM 5944 N N . GLU B 1 205 ? -6.562 -3.322 -14.297 1 92.31 205 GLU B N 1
ATOM 5945 C CA . GLU B 1 205 ? -6.453 -3.727 -12.898 1 92.31 205 GLU B CA 1
ATOM 5946 C C . GLU B 1 205 ? -5.508 -2.803 -12.125 1 92.31 205 GLU B C 1
ATOM 5948 O O . GLU B 1 205 ? -5.793 -2.426 -10.992 1 92.31 205 GLU B O 1
ATOM 5953 N N . ASN B 1 206 ? -4.41 -2.496 -12.773 1 91.19 206 ASN B N 1
ATOM 5954 C CA . ASN B 1 206 ? -3.449 -1.608 -12.125 1 91.19 206 ASN B CA 1
ATOM 5955 C C . ASN B 1 206 ? -4.062 -0.245 -11.812 1 91.19 206 ASN B C 1
ATOM 5957 O O . ASN B 1 206 ? -3.857 0.303 -10.734 1 91.19 206 ASN B O 1
ATOM 5961 N N . ARG B 1 207 ? -4.762 0.299 -12.719 1 92.75 207 ARG B N 1
ATOM 5962 C CA . ARG B 1 207 ? -5.43 1.58 -12.516 1 92.75 207 ARG B CA 1
ATOM 5963 C C . ARG B 1 207 ? -6.434 1.498 -11.375 1 92.75 207 ARG B C 1
ATOM 5965 O O . ARG B 1 207 ? -6.492 2.391 -10.523 1 92.75 207 ARG B O 1
ATOM 5972 N N . ALA B 1 208 ? -7.223 0.44 -11.398 1 93.88 208 ALA B N 1
ATOM 5973 C CA . ALA B 1 208 ? -8.227 0.25 -10.352 1 93.88 208 ALA B CA 1
ATOM 5974 C C . ALA B 1 208 ? -7.57 0.09 -8.984 1 93.88 208 ALA B C 1
ATOM 5976 O O . ALA B 1 208 ? -8.055 0.636 -7.988 1 93.88 208 ALA B O 1
ATOM 5977 N N . GLN B 1 209 ? -6.488 -0.618 -8.992 1 91.5 209 GLN B N 1
ATOM 5978 C CA . GLN B 1 209 ? -5.762 -0.839 -7.75 1 91.5 209 GLN B CA 1
ATOM 5979 C C . GLN B 1 209 ? -5.172 0.463 -7.215 1 91.5 209 GLN B C 1
ATOM 5981 O O . GLN B 1 209 ? -5.121 0.677 -6.004 1 91.5 209 GLN B O 1
ATOM 5986 N N . ARG B 1 210 ? -4.699 1.281 -8.086 1 89.62 210 ARG B N 1
ATOM 5987 C CA . ARG B 1 210 ? -4.164 2.584 -7.707 1 89.62 210 ARG B CA 1
ATOM 5988 C C . ARG B 1 210 ? -5.246 3.455 -7.074 1 89.62 210 ARG B C 1
ATOM 5990 O O . ARG B 1 210 ? -5.02 4.078 -6.035 1 89.62 210 ARG B O 1
ATOM 5997 N N . GLU B 1 211 ? -6.32 3.459 -7.707 1 91.81 211 GLU B N 1
ATOM 5998 C CA . GLU B 1 211 ? -7.445 4.25 -7.211 1 91.81 211 GLU B CA 1
ATOM 5999 C C . GLU B 1 211 ? -7.945 3.719 -5.871 1 91.81 211 GLU B C 1
ATOM 6001 O O . GLU B 1 211 ? -8.258 4.496 -4.969 1 91.81 211 GLU B O 1
ATOM 6006 N N . LYS B 1 212 ? -8.039 2.459 -5.805 1 92.31 212 LYS B N 1
ATOM 6007 C CA . LYS B 1 212 ? -8.461 1.822 -4.559 1 92.31 212 LYS B CA 1
ATOM 6008 C C . LYS B 1 212 ? -7.508 2.162 -3.418 1 92.31 212 LYS B C 1
ATOM 6010 O O . LYS B 1 212 ? -7.945 2.5 -2.316 1 92.31 212 LYS B O 1
ATOM 6015 N N . SER B 1 213 ? -6.242 2.121 -3.701 1 90 213 SER B N 1
ATOM 6016 C CA . SER B 1 213 ? -5.23 2.42 -2.695 1 90 213 SER B CA 1
ATOM 6017 C C . SER B 1 213 ? -5.332 3.865 -2.219 1 90 213 SER B C 1
ATOM 6019 O O . SER B 1 213 ? -5.215 4.141 -1.023 1 90 213 SER B O 1
ATOM 6021 N N . ARG B 1 214 ? -5.543 4.711 -3.074 1 89.81 214 ARG B N 1
ATOM 6022 C CA . ARG B 1 214 ? -5.707 6.121 -2.746 1 89.81 214 ARG B CA 1
ATOM 6023 C C . ARG B 1 214 ? -6.941 6.344 -1.881 1 89.81 214 ARG B C 1
ATOM 6025 O O . ARG B 1 214 ? -6.867 7.012 -0.847 1 89.81 214 ARG B O 1
ATOM 6032 N N . LEU B 1 215 ? -8.039 5.75 -2.299 1 91.69 215 LEU B N 1
ATOM 6033 C CA . LEU B 1 215 ? -9.32 5.926 -1.625 1 91.69 215 LEU B CA 1
ATOM 6034 C C . LEU B 1 215 ? -9.242 5.453 -0.176 1 91.69 215 LEU B C 1
ATOM 6036 O O . LEU B 1 215 ? -9.695 6.156 0.733 1 91.69 215 LEU B O 1
ATOM 6040 N N . VAL B 1 216 ? -8.664 4.34 0.04 1 93.81 216 VAL B N 1
ATOM 6041 C CA . VAL B 1 216 ? -8.594 3.746 1.371 1 93.81 216 VAL B CA 1
ATOM 6042 C C . VAL B 1 216 ? -7.664 4.57 2.256 1 93.81 216 VAL B C 1
ATOM 6044 O O . VAL B 1 216 ? -7.984 4.852 3.414 1 93.81 216 VAL B O 1
ATOM 6047 N N . ALA B 1 217 ? -6.57 4.98 1.702 1 89.69 217 ALA B N 1
ATOM 6048 C CA . ALA B 1 217 ? -5.633 5.805 2.461 1 89.69 217 ALA B CA 1
ATOM 6049 C C . ALA B 1 217 ? -6.27 7.129 2.871 1 89.69 217 ALA B C 1
ATOM 6051 O O . ALA B 1 217 ? -6.125 7.566 4.016 1 89.69 217 ALA B O 1
ATOM 6052 N N . GLU B 1 218 ? -6.953 7.719 1.984 1 90 218 GLU B N 1
ATOM 6053 C CA . GLU B 1 218 ? -7.594 9 2.244 1 90 218 GLU B CA 1
ATOM 6054 C C . GLU B 1 218 ? -8.688 8.867 3.299 1 90 218 GLU B C 1
ATOM 6056 O O . GLU B 1 218 ? -8.891 9.773 4.109 1 90 218 GLU B O 1
ATOM 6061 N N . THR B 1 219 ? -9.383 7.77 3.275 1 92.88 219 THR B N 1
ATOM 6062 C CA . THR B 1 219 ? -10.461 7.547 4.23 1 92.88 219 THR B CA 1
ATOM 6063 C C . THR B 1 219 ? -9.93 7.531 5.66 1 92.88 219 THR B C 1
ATOM 6065 O O . THR B 1 219 ? -10.5 8.156 6.551 1 92.88 219 THR B O 1
ATOM 6068 N N . PHE B 1 220 ? -8.812 6.926 5.867 1 92.19 220 PHE B N 1
ATOM 6069 C CA . PHE B 1 220 ? -8.32 6.766 7.23 1 92.19 220 PHE B CA 1
ATOM 6070 C C . PHE B 1 220 ? -7.52 7.988 7.664 1 92.19 220 PHE B C 1
ATOM 6072 O O . PHE B 1 220 ? -7.535 8.359 8.844 1 92.19 220 PHE B O 1
ATOM 6079 N N . ARG B 1 221 ? -6.961 8.617 6.707 1 87.62 221 ARG B N 1
ATOM 6080 C CA . ARG B 1 221 ? -6.23 9.836 7.023 1 87.62 221 ARG B CA 1
ATOM 6081 C C . ARG B 1 221 ? -7.188 10.977 7.355 1 87.62 221 ARG B C 1
ATOM 6083 O O . ARG B 1 221 ? -6.902 11.805 8.219 1 87.62 221 ARG B O 1
ATOM 6090 N N . GLY B 1 222 ? -8.242 11.039 6.637 1 91 222 GLY B N 1
ATOM 6091 C CA . GLY B 1 222 ? -9.227 12.094 6.828 1 91 222 GLY B CA 1
ATOM 6092 C C . GLY B 1 222 ? -10.477 11.617 7.543 1 91 222 GLY B C 1
ATOM 6093 O O . GLY B 1 222 ? -11.578 12.094 7.254 1 91 222 GLY B O 1
ATOM 6094 N N . TYR B 1 223 ? -10.383 10.742 8.484 1 92.31 223 TYR B N 1
ATOM 6095 C CA . TYR B 1 223 ? -11.523 10.078 9.102 1 92.31 223 TYR B CA 1
ATOM 6096 C C . TYR B 1 223 ? -12.5 11.094 9.688 1 92.31 223 TYR B C 1
ATOM 6098 O O . TYR B 1 223 ? -13.695 11.039 9.414 1 92.31 223 TYR B O 1
ATOM 6106 N N . ALA B 1 224 ? -12.008 12.062 10.531 1 91.44 224 ALA B N 1
ATOM 6107 C CA . ALA B 1 224 ? -12.875 13.016 11.219 1 91.44 224 ALA B CA 1
ATOM 6108 C C . ALA B 1 224 ? -13.656 13.867 10.219 1 91.44 224 ALA B C 1
ATOM 6110 O O . ALA B 1 224 ? -14.867 14.023 10.352 1 91.44 224 ALA B O 1
ATOM 6111 N N . ASP B 1 225 ? -12.969 14.32 9.203 1 91.38 225 ASP B N 1
ATOM 6112 C CA . ASP B 1 225 ? -13.602 15.156 8.188 1 91.38 225 ASP B CA 1
ATOM 6113 C C . ASP B 1 225 ? -14.609 14.359 7.359 1 91.38 225 ASP B C 1
ATOM 6115 O O . ASP B 1 225 ? -15.68 14.867 7.027 1 91.38 225 ASP B O 1
ATOM 6119 N N . ILE B 1 226 ? -14.266 13.18 7.078 1 91.88 226 ILE B N 1
ATOM 6120 C CA . ILE B 1 226 ? -15.133 12.328 6.27 1 91.88 226 ILE B CA 1
ATOM 6121 C C . ILE B 1 226 ? -16.375 11.961 7.066 1 91.88 226 ILE B C 1
ATOM 6123 O O . ILE B 1 226 ? -17.5 11.984 6.539 1 91.88 226 ILE B O 1
ATOM 6127 N N . GLU B 1 227 ? -16.156 11.633 8.289 1 91 227 GLU B N 1
ATOM 6128 C CA . GLU B 1 227 ? -17.266 11.266 9.156 1 91 227 GLU B CA 1
ATOM 6129 C C . GLU B 1 227 ? -18.234 12.43 9.344 1 91 227 GLU B C 1
ATOM 6131 O O . GLU B 1 227 ? -19.453 12.258 9.211 1 91 227 GLU B O 1
ATOM 6136 N N . LEU B 1 228 ? -17.734 13.555 9.617 1 91.12 228 LEU B N 1
ATOM 6137 C CA . LEU B 1 228 ? -18.578 14.703 9.93 1 91.12 228 LEU B CA 1
ATOM 6138 C C . LEU B 1 228 ? -19.234 15.258 8.672 1 91.12 228 LEU B C 1
ATOM 6140 O O . LEU B 1 228 ? -20.281 15.906 8.75 1 91.12 228 LEU B O 1
ATOM 6144 N N . SER B 1 229 ? -18.641 14.984 7.555 1 89.62 229 SER B N 1
ATOM 6145 C CA . SER B 1 229 ? -19.25 15.406 6.297 1 89.62 229 SER B CA 1
ATOM 6146 C C . SER B 1 229 ? -20.156 14.328 5.73 1 89.62 229 SER B C 1
ATOM 6148 O O . SER B 1 229 ? -20.719 14.492 4.641 1 89.62 229 SER B O 1
ATOM 6150 N N . ASP B 1 230 ? -20.297 13.242 6.383 1 89.31 230 ASP B N 1
ATOM 6151 C CA . ASP B 1 230 ? -21.094 12.109 5.91 1 89.31 230 ASP B CA 1
ATOM 6152 C C . ASP B 1 230 ? -20.672 11.695 4.5 1 89.31 230 ASP B C 1
ATOM 6154 O O . ASP B 1 230 ? -21.516 11.508 3.627 1 89.31 230 ASP B O 1
ATOM 6158 N N . ALA B 1 231 ? -19.438 11.672 4.344 1 91.12 231 ALA B N 1
ATOM 6159 C CA . ALA B 1 231 ? -18.891 11.391 3.016 1 91.12 231 ALA B CA 1
ATOM 6160 C C . ALA B 1 231 ? -18.562 9.906 2.857 1 91.12 231 ALA B C 1
ATOM 6162 O O . ALA B 1 231 ? -18.344 9.43 1.742 1 91.12 231 ALA B O 1
ATOM 6163 N N . PHE B 1 232 ? -18.609 9.078 3.873 1 91.44 232 PHE B N 1
ATOM 6164 C CA . PHE B 1 232 ? -18.156 7.695 3.838 1 91.44 232 PHE B CA 1
ATOM 6165 C C . PHE B 1 232 ? -19 6.871 2.867 1 91.44 232 PHE B C 1
ATOM 6167 O O . PHE B 1 232 ? -18.453 6.051 2.123 1 91.44 232 PHE B O 1
ATOM 6174 N N . PRO B 1 233 ? -20.328 7.043 2.832 1 90.81 233 PRO B N 1
ATOM 6175 C CA . PRO B 1 233 ? -21.109 6.273 1.854 1 90.81 233 PRO B CA 1
ATOM 6176 C C . PRO B 1 233 ? -20.656 6.52 0.417 1 90.81 233 PRO B C 1
ATOM 6178 O O . PRO B 1 233 ? -20.625 5.59 -0.394 1 90.81 233 PRO B O 1
ATOM 6181 N N . GLY B 1 234 ? -20.328 7.766 0.144 1 89.88 234 GLY B N 1
ATOM 6182 C CA . GLY B 1 234 ? -19.781 8.062 -1.173 1 89.88 234 GLY B CA 1
ATOM 6183 C C . GLY B 1 234 ? -18.453 7.387 -1.434 1 89.88 234 GLY B C 1
ATOM 6184 O O . GLY B 1 234 ? -18.203 6.883 -2.531 1 89.88 234 GLY B O 1
ATOM 6185 N N . MET B 1 235 ? -17.641 7.445 -0.425 1 91.62 235 MET B N 1
ATOM 6186 C CA . MET B 1 235 ? -16.344 6.773 -0.527 1 91.62 235 MET B CA 1
ATOM 6187 C C . MET B 1 235 ? -16.531 5.27 -0.703 1 91.62 235 MET B C 1
ATOM 6189 O O . MET B 1 235 ? -15.797 4.641 -1.469 1 91.62 235 MET B O 1
ATOM 6193 N N . LEU B 1 236 ? -17.484 4.754 -0.013 1 93.12 236 LEU B N 1
ATOM 6194 C CA . LEU B 1 236 ? -17.781 3.328 -0.097 1 93.12 236 LEU B CA 1
ATOM 6195 C C . LEU B 1 236 ? -18.25 2.949 -1.495 1 93.12 236 LEU B C 1
ATOM 6197 O O . LEU B 1 236 ? -17.875 1.898 -2.02 1 93.12 236 LEU B O 1
ATOM 6201 N N . ARG B 1 237 ? -19.031 3.746 -2.096 1 92.38 237 ARG B N 1
ATOM 6202 C CA . ARG B 1 237 ? -19.5 3.498 -3.459 1 92.38 237 ARG B CA 1
ATOM 6203 C C . ARG B 1 237 ? -18.328 3.508 -4.438 1 92.38 237 ARG B C 1
ATOM 6205 O O . ARG B 1 237 ? -18.266 2.674 -5.344 1 92.38 237 ARG B O 1
ATOM 6212 N N . ALA B 1 238 ? -17.484 4.492 -4.25 1 91.62 238 ALA B N 1
ATOM 6213 C CA . ALA B 1 238 ? -16.297 4.547 -5.094 1 91.62 238 ALA B CA 1
ATOM 6214 C C . ALA B 1 238 ? -15.43 3.303 -4.906 1 91.62 238 ALA B C 1
ATOM 6216 O O . ALA B 1 238 ? -14.883 2.771 -5.875 1 91.62 238 ALA B O 1
ATOM 6217 N N . PHE B 1 239 ? -15.336 2.828 -3.686 1 94.88 239 PHE B N 1
ATOM 6218 C CA . PHE B 1 239 ? -14.594 1.612 -3.365 1 94.88 239 PHE B CA 1
ATOM 6219 C C . PHE B 1 239 ? -15.203 0.408 -4.074 1 94.88 239 PHE B C 1
ATOM 6221 O O . PHE B 1 239 ? -14.492 -0.394 -4.676 1 94.88 239 PHE B O 1
ATOM 6228 N N . ASP B 1 240 ? -16.469 0.281 -3.998 1 95.19 240 ASP B N 1
ATOM 6229 C CA . ASP B 1 240 ? -17.172 -0.833 -4.633 1 95.19 240 ASP B CA 1
ATOM 6230 C C . ASP B 1 240 ? -16.938 -0.84 -6.145 1 95.19 240 ASP B C 1
ATOM 6232 O O . ASP B 1 240 ? -16.75 -1.899 -6.742 1 95.19 240 ASP B O 1
ATOM 6236 N N . ARG B 1 241 ? -16.953 0.318 -6.707 1 93.94 241 ARG B N 1
ATOM 6237 C CA . ARG B 1 241 ? -16.734 0.421 -8.141 1 93.94 241 ARG B CA 1
ATOM 6238 C C . ARG B 1 241 ? -15.32 -0.045 -8.508 1 93.94 241 ARG B C 1
ATOM 6240 O O . ARG B 1 241 ? -15.141 -0.781 -9.484 1 93.94 241 ARG B O 1
ATOM 6247 N N . THR B 1 242 ? -14.391 0.395 -7.77 1 94.56 242 THR B N 1
ATOM 6248 C CA . THR B 1 242 ? -13.008 0.005 -8.039 1 94.56 242 THR B CA 1
ATOM 6249 C C . THR B 1 242 ? -12.812 -1.487 -7.789 1 94.56 242 THR B C 1
ATOM 6251 O O . THR B 1 242 ? -12.117 -2.162 -8.555 1 94.56 242 THR B O 1
ATOM 6254 N N . MET B 1 243 ? -13.43 -2 -6.762 1 95.5 243 MET B N 1
ATOM 6255 C CA . MET B 1 243 ? -13.328 -3.422 -6.441 1 95.5 243 MET B CA 1
ATOM 6256 C C . MET B 1 243 ? -13.961 -4.27 -7.539 1 95.5 243 MET B C 1
ATOM 6258 O O . MET B 1 243 ? -13.453 -5.344 -7.871 1 95.5 243 MET B O 1
ATOM 6262 N N . ASP B 1 244 ? -15.055 -3.797 -8.062 1 95.56 244 ASP B N 1
ATOM 6263 C CA . ASP B 1 244 ? -15.703 -4.504 -9.156 1 95.56 244 ASP B CA 1
ATOM 6264 C C . ASP B 1 244 ? -14.766 -4.633 -10.359 1 95.56 244 ASP B C 1
ATOM 6266 O O . ASP B 1 244 ? -14.711 -5.688 -11 1 95.56 244 ASP B O 1
ATOM 6270 N N . GLU B 1 245 ? -14.109 -3.596 -10.625 1 95.75 245 GLU B N 1
ATOM 6271 C CA . GLU B 1 245 ? -13.164 -3.617 -11.742 1 95.75 245 GLU B CA 1
ATOM 6272 C C . GLU B 1 245 ? -12.008 -4.574 -11.469 1 95.75 245 GLU B C 1
ATOM 6274 O O . GLU B 1 245 ? -11.586 -5.316 -12.359 1 95.75 245 GLU B O 1
ATOM 6279 N N . VAL B 1 246 ? -11.523 -4.574 -10.281 1 94.5 246 VAL B N 1
ATOM 6280 C CA . VAL B 1 246 ? -10.422 -5.453 -9.891 1 94.5 246 VAL B CA 1
ATOM 6281 C C . VAL B 1 246 ? -10.859 -6.91 -10.016 1 94.5 246 VAL B C 1
ATOM 6283 O O . VAL B 1 246 ? -10.164 -7.723 -10.625 1 94.5 246 VAL B O 1
ATOM 6286 N N . VAL B 1 247 ? -12 -7.215 -9.477 1 94.12 247 VAL B N 1
ATOM 6287 C CA . VAL B 1 247 ? -12.492 -8.586 -9.453 1 94.12 247 VAL B CA 1
ATOM 6288 C C . VAL B 1 247 ? -12.805 -9.047 -10.883 1 94.12 247 VAL B C 1
ATOM 6290 O O . VAL B 1 247 ? -12.5 -10.18 -11.258 1 94.12 247 VAL B O 1
ATOM 6293 N N . ARG B 1 248 ? -13.359 -8.156 -11.656 1 93.69 248 ARG B N 1
ATOM 6294 C CA . ARG B 1 248 ? -13.688 -8.484 -13.039 1 93.69 248 ARG B CA 1
ATOM 6295 C C . ARG B 1 248 ? -12.43 -8.82 -13.836 1 93.69 248 ARG B C 1
ATOM 6297 O O . ARG B 1 248 ? -12.383 -9.82 -14.547 1 93.69 248 ARG B O 1
ATOM 6304 N N . THR B 1 249 ? -11.453 -8.023 -13.734 1 92.62 249 THR B N 1
ATOM 6305 C CA . THR B 1 249 ? -10.219 -8.227 -14.484 1 92.62 249 THR B CA 1
ATOM 6306 C C . THR B 1 249 ? -9.469 -9.453 -13.984 1 92.62 249 THR B C 1
ATOM 6308 O O . THR B 1 249 ? -8.938 -10.227 -14.781 1 92.62 249 THR B O 1
ATOM 6311 N N . ARG B 1 250 ? -9.445 -9.703 -12.742 1 90.62 250 ARG B N 1
ATOM 6312 C CA . ARG B 1 250 ? -8.758 -10.867 -12.18 1 90.62 250 ARG B CA 1
ATOM 6313 C C . ARG B 1 250 ? -9.477 -12.156 -12.562 1 90.62 250 ARG B C 1
ATOM 6315 O O . ARG B 1 250 ? -8.828 -13.188 -12.789 1 90.62 250 ARG B O 1
ATOM 6322 N N . SER B 1 251 ? -10.797 -12.078 -12.555 1 91.62 251 SER B N 1
ATOM 6323 C CA . SER B 1 251 ? -11.57 -13.242 -12.977 1 91.62 251 SER B CA 1
ATOM 6324 C C . SER B 1 251 ? -11.281 -13.594 -14.43 1 91.62 251 SER B C 1
ATOM 6326 O O . SER B 1 251 ? -11.117 -14.773 -14.766 1 91.62 251 SER B O 1
ATOM 6328 N N . ARG B 1 252 ? -11.203 -12.602 -15.227 1 91.19 252 ARG B N 1
ATOM 6329 C CA . ARG B 1 252 ? -10.906 -12.836 -16.641 1 91.19 252 ARG B CA 1
ATOM 6330 C C . ARG B 1 252 ? -9.492 -13.367 -16.828 1 91.19 252 ARG B C 1
ATOM 6332 O O . ARG B 1 252 ? -9.25 -14.25 -17.656 1 91.19 252 ARG B O 1
ATOM 6339 N N . GLU B 1 253 ? -8.609 -12.812 -16.078 1 90.25 253 GLU B N 1
ATOM 6340 C CA . GLU B 1 253 ? -7.238 -13.305 -16.109 1 90.25 253 GLU B CA 1
ATOM 6341 C C . GLU B 1 253 ? -7.168 -14.766 -15.664 1 90.25 253 GLU B C 1
ATOM 6343 O O . GLU B 1 253 ? -6.422 -15.562 -16.234 1 90.25 253 GLU B O 1
ATOM 6348 N N . ALA B 1 254 ? -7.902 -15.094 -14.656 1 88.81 254 ALA B N 1
ATOM 6349 C CA . ALA B 1 254 ? -7.93 -16.469 -14.164 1 88.81 254 ALA B CA 1
ATOM 6350 C C . ALA B 1 254 ? -8.5 -17.422 -15.211 1 88.81 254 ALA B C 1
ATOM 6352 O O . ALA B 1 254 ? -8.031 -18.547 -15.352 1 88.81 254 ALA B O 1
ATOM 6353 N N . ASP B 1 255 ? -9.461 -16.969 -15.93 1 89.62 255 ASP B N 1
ATOM 6354 C CA . ASP B 1 255 ? -10.023 -17.766 -17.016 1 89.62 255 ASP B CA 1
ATOM 6355 C C . ASP B 1 255 ? -8.992 -18.047 -18.094 1 89.62 255 ASP B C 1
ATOM 6357 O O . ASP B 1 255 ? -8.867 -19.172 -18.578 1 89.62 255 ASP B O 1
ATOM 6361 N N . ILE B 1 256 ? -8.344 -17.047 -18.422 1 89.38 256 ILE B N 1
ATOM 6362 C CA . ILE B 1 256 ? -7.316 -17.172 -19.438 1 89.38 256 ILE B CA 1
ATOM 6363 C C . ILE B 1 256 ? -6.203 -18.094 -18.953 1 89.38 256 ILE B C 1
ATOM 6365 O O . ILE B 1 256 ? -5.645 -18.875 -19.734 1 89.38 256 ILE B O 1
ATOM 6369 N N . GLY B 1 257 ? -5.926 -18.062 -17.656 1 87.69 257 GLY B N 1
ATOM 6370 C CA . GLY B 1 257 ? -4.863 -18.859 -17.062 1 87.69 257 GLY B CA 1
ATOM 6371 C C . GLY B 1 257 ? -5.168 -20.344 -17.062 1 87.69 257 GLY B C 1
ATOM 6372 O O . GLY B 1 257 ? -4.254 -21.172 -16.938 1 87.69 257 GLY B O 1
ATOM 6373 N N . GLN B 1 258 ? -6.387 -20.703 -17.312 1 87.38 258 GLN B N 1
ATOM 6374 C CA . GLN B 1 258 ? -6.785 -22.094 -17.328 1 87.38 258 GLN B CA 1
ATOM 6375 C C . GLN B 1 258 ? -6.758 -22.672 -18.734 1 87.38 258 GLN B C 1
ATOM 6377 O O . GLN B 1 258 ? -6.754 -23.891 -18.922 1 87.38 258 GLN B O 1
ATOM 6382 N N . LEU B 1 259 ? -6.672 -21.875 -19.703 1 88.62 259 LEU B N 1
ATOM 6383 C CA . LEU B 1 259 ? -6.816 -22.297 -21.094 1 88.62 259 LEU B CA 1
ATOM 6384 C C . LEU B 1 259 ? -5.652 -23.188 -21.516 1 88.62 259 LEU B C 1
ATOM 6386 O O . LEU B 1 259 ? -5.84 -24.156 -22.25 1 88.62 259 LEU B O 1
ATOM 6390 N N . PRO B 1 260 ? -4.48 -22.859 -21 1 87.81 260 PRO B N 1
ATOM 6391 C CA . PRO B 1 260 ? -3.361 -23.703 -21.422 1 87.81 260 PRO B CA 1
ATOM 6392 C C . PRO B 1 260 ? -3.586 -25.172 -21.078 1 87.81 260 PRO B C 1
ATOM 6394 O O . PRO B 1 260 ? -3.258 -26.047 -21.891 1 87.81 260 PRO B O 1
ATOM 6397 N N . GLN B 1 261 ? -4.125 -25.422 -19.984 1 85.19 261 GLN B N 1
ATOM 6398 C CA . GLN B 1 261 ? -4.406 -26.797 -19.594 1 85.19 261 GLN B CA 1
ATOM 6399 C C . GLN B 1 261 ? -5.426 -27.438 -20.531 1 85.19 261 GLN B C 1
ATOM 6401 O O . GLN B 1 261 ? -5.277 -28.594 -20.922 1 85.19 261 GLN B O 1
ATOM 6406 N N . LEU B 1 262 ? -6.398 -26.766 -20.906 1 86.06 262 LEU B N 1
ATOM 6407 C CA . LEU B 1 262 ? -7.426 -27.266 -21.828 1 86.06 262 LEU B CA 1
ATOM 6408 C C . LEU B 1 262 ? -6.836 -27.562 -23.203 1 86.06 262 LEU B C 1
ATOM 6410 O O . LEU B 1 262 ? -7.09 -28.625 -23.766 1 86.06 262 LEU B O 1
ATOM 6414 N N . PHE B 1 263 ? -6.016 -26.703 -23.625 1 85.62 263 PHE B N 1
ATOM 6415 C CA . PHE B 1 263 ? -5.441 -26.844 -24.953 1 85.62 263 PHE B CA 1
ATOM 6416 C C . PHE B 1 263 ? -4.504 -28.047 -25.016 1 85.62 263 PHE B C 1
ATOM 6418 O O . PHE B 1 263 ? -4.5 -28.781 -26 1 85.62 263 PHE B O 1
ATOM 6425 N N . THR B 1 264 ? -3.748 -28.25 -23.969 1 83.06 264 THR B N 1
ATOM 6426 C CA . THR B 1 264 ? -2.781 -29.344 -23.984 1 83.06 264 THR B CA 1
ATOM 6427 C C . THR B 1 264 ? -3.482 -30.688 -23.828 1 83.06 264 THR B C 1
ATOM 6429 O O . THR B 1 264 ? -3.088 -31.688 -24.438 1 83.06 264 THR B O 1
ATOM 6432 N N . GLU B 1 265 ? -4.496 -30.703 -23.031 1 82.5 265 GLU B N 1
ATOM 6433 C CA . GLU B 1 265 ? -5.234 -31.953 -22.859 1 82.5 265 GLU B CA 1
ATOM 6434 C C . GLU B 1 265 ? -5.945 -32.344 -24.141 1 82.5 265 GLU B C 1
ATOM 6436 O O . GLU B 1 265 ? -5.93 -33.531 -24.531 1 82.5 265 GLU B O 1
ATOM 6441 N N . ILE B 1 266 ? -6.582 -31.438 -24.797 1 84.25 266 ILE B N 1
ATOM 6442 C CA . ILE B 1 266 ? -7.242 -31.703 -26.062 1 84.25 266 ILE B CA 1
ATOM 6443 C C . ILE B 1 266 ? -6.199 -32.094 -27.109 1 84.25 266 ILE B C 1
ATOM 6445 O O . ILE B 1 266 ? -6.422 -33.031 -27.906 1 84.25 266 ILE B O 1
ATOM 6449 N N . GLY B 1 267 ? -5.094 -31.391 -27.078 1 82.5 267 GLY B N 1
ATOM 6450 C CA . GLY B 1 267 ? -4.02 -31.734 -27.984 1 82.5 267 GLY B CA 1
ATOM 6451 C C . GLY B 1 267 ? -3.523 -33.156 -27.828 1 82.5 267 GLY B C 1
ATOM 6452 O O . GLY B 1 267 ? -3.283 -33.875 -28.812 1 82.5 267 GLY B O 1
ATOM 6453 N N . LEU B 1 268 ? -3.357 -33.594 -26.578 1 79.94 268 LEU B N 1
ATOM 6454 C CA . LEU B 1 268 ? -2.928 -34.969 -26.297 1 79.94 268 LEU B CA 1
ATOM 6455 C C . LEU B 1 268 ? -3.947 -35.969 -26.812 1 79.94 268 LEU B C 1
ATOM 6457 O O . LEU B 1 268 ? -3.576 -36.969 -27.438 1 79.94 268 LEU B O 1
ATOM 6461 N N . ALA B 1 269 ? -5.242 -35.688 -26.562 1 81.62 269 ALA B N 1
ATOM 6462 C CA . ALA B 1 269 ? -6.301 -36.594 -27 1 81.62 269 ALA B CA 1
ATOM 6463 C C . ALA B 1 269 ? -6.34 -36.688 -28.516 1 81.62 269 ALA B C 1
ATOM 6465 O O . ALA B 1 269 ? -6.438 -37.781 -29.078 1 81.62 269 ALA B O 1
ATOM 6466 N N . VAL B 1 270 ? -6.215 -35.594 -29.141 1 83.19 270 VAL B N 1
ATOM 6467 C CA . VAL B 1 270 ? -6.242 -35.562 -30.594 1 83.19 270 VAL B CA 1
ATOM 6468 C C . VAL B 1 270 ? -5 -36.25 -31.156 1 83.19 270 VAL B C 1
ATOM 6470 O O . VAL B 1 270 ? -5.086 -36.969 -32.125 1 83.19 270 VAL B O 1
ATOM 6473 N N . GLY B 1 271 ? -3.844 -36 -30.547 1 79.12 271 GLY B N 1
ATOM 6474 C CA . GLY B 1 271 ? -2.615 -36.656 -30.984 1 79.12 271 GLY B CA 1
ATOM 6475 C C . GLY B 1 271 ? -2.658 -38.156 -30.844 1 79.12 271 GLY B C 1
ATOM 6476 O O . GLY B 1 271 ? -2.248 -38.875 -31.75 1 79.12 271 GLY B O 1
ATOM 6477 N N . MET B 1 272 ? -3.166 -38.625 -29.766 1 76.38 272 MET B N 1
ATOM 6478 C CA . MET B 1 272 ? -3.279 -40.062 -29.531 1 76.38 272 MET B CA 1
ATOM 6479 C C . MET B 1 272 ? -4.262 -40.688 -30.516 1 76.38 272 MET B C 1
ATOM 6481 O O . MET B 1 272 ? -4.02 -41.781 -31.016 1 76.38 272 MET B O 1
ATOM 6485 N N . ALA B 1 273 ? -5.348 -40 -30.734 1 78.31 273 ALA B N 1
ATOM 6486 C CA . ALA B 1 273 ? -6.34 -40.5 -31.688 1 78.31 273 ALA B CA 1
ATOM 6487 C C . ALA B 1 273 ? -5.766 -40.594 -33.094 1 78.31 273 ALA B C 1
ATOM 6489 O O . ALA B 1 273 ? -6.004 -41.562 -33.812 1 78.31 273 ALA B O 1
ATOM 6490 N N . LEU B 1 274 ? -5.059 -39.625 -33.438 1 77.94 274 LEU B N 1
ATOM 6491 C CA . LEU B 1 274 ? -4.461 -39.594 -34.781 1 77.94 274 LEU B CA 1
ATOM 6492 C C . LEU B 1 274 ? -3.416 -40.688 -34.938 1 77.94 274 LEU B C 1
ATOM 6494 O O . LEU B 1 274 ? -3.324 -41.312 -36 1 77.94 274 LEU B O 1
ATOM 6498 N N . LEU B 1 275 ? -2.652 -40.906 -33.938 1 75.25 275 LEU B N 1
ATOM 6499 C CA . LEU B 1 275 ? -1.64 -41.969 -34 1 75.25 275 LEU B CA 1
ATOM 6500 C C . LEU B 1 275 ? -2.287 -43.344 -34.062 1 75.25 275 LEU B C 1
ATOM 6502 O O . LEU B 1 275 ? -1.78 -44.25 -34.719 1 75.25 275 LEU B O 1
ATOM 6506 N N . ALA B 1 276 ? -3.295 -43.469 -33.281 1 73.25 276 ALA B N 1
ATOM 6507 C CA . ALA B 1 276 ? -4.023 -44.719 -33.312 1 73.25 276 ALA B CA 1
ATOM 6508 C C . ALA B 1 276 ? -4.609 -45 -34.719 1 73.25 276 ALA B C 1
ATOM 6510 O O . ALA B 1 276 ? -4.629 -46.125 -35.188 1 73.25 276 ALA B O 1
ATOM 6511 N N . ALA B 1 277 ? -5.047 -44.031 -35.344 1 73 277 ALA B N 1
ATOM 6512 C CA . ALA B 1 277 ? -5.648 -44.156 -36.656 1 73 277 ALA B CA 1
ATOM 6513 C C . ALA B 1 277 ? -4.598 -44.5 -37.719 1 73 277 ALA B C 1
ATOM 6515 O O . ALA B 1 277 ? -4.859 -45.281 -38.625 1 73 277 ALA B O 1
ATOM 6516 N N . VAL B 1 278 ? -3.486 -44 -37.5 1 70.38 278 VAL B N 1
ATOM 6517 C CA . VAL B 1 278 ? -2.441 -44.219 -38.5 1 70.38 278 VAL B CA 1
ATOM 6518 C C . VAL B 1 278 ? -1.765 -45.562 -38.25 1 70.38 278 VAL B C 1
ATOM 6520 O O . VAL B 1 278 ? -1.334 -46.219 -39.188 1 70.38 278 VAL B O 1
ATOM 6523 N N . SER B 1 279 ? -1.669 -45.938 -36.969 1 66.31 279 SER B N 1
ATOM 6524 C CA . SER B 1 279 ? -0.917 -47.125 -36.625 1 66.31 279 SER B CA 1
ATOM 6525 C C . SER B 1 279 ? -1.8 -48.375 -36.688 1 66.31 279 SER B C 1
ATOM 6527 O O . SER B 1 279 ? -1.353 -49.5 -36.375 1 66.31 279 SER B O 1
ATOM 6529 N N . PHE B 1 280 ? -3.107 -48.281 -36.969 1 60.56 280 PHE B N 1
ATOM 6530 C CA . PHE B 1 280 ? -4.004 -49.438 -37.031 1 60.56 280 PHE B CA 1
ATOM 6531 C C . PHE B 1 280 ? -3.539 -50.438 -38.062 1 60.56 280 PHE B C 1
ATOM 6533 O O . PHE B 1 280 ? -3.393 -50.125 -39.219 1 60.56 280 PHE B O 1
ATOM 6540 N N . GLY B 1 281 ? -3.109 -51.719 -37.562 1 56 281 GLY B N 1
ATOM 6541 C CA . GLY B 1 281 ? -2.797 -52.844 -38.438 1 56 281 GLY B CA 1
ATOM 6542 C C . GLY B 1 281 ? -1.314 -53.156 -38.5 1 56 281 GLY B C 1
ATOM 6543 O O . GLY B 1 281 ? -0.914 -54.188 -39.062 1 56 281 GLY B O 1
ATOM 6544 N N . GLY B 1 282 ? -0.412 -52.281 -38.062 1 53.84 282 GLY B N 1
ATOM 6545 C CA . GLY B 1 282 ? 0.99 -52.625 -38.219 1 53.84 282 GLY B CA 1
ATOM 6546 C C . GLY B 1 282 ? 1.699 -52.844 -36.906 1 53.84 282 GLY B C 1
ATOM 6547 O O . GLY B 1 282 ? 1.254 -52.344 -35.875 1 53.84 282 GLY B O 1
ATOM 6548 N N . GLY B 1 283 ? 2.375 -54.031 -36.594 1 52.62 283 GLY B N 1
ATOM 6549 C CA . GLY B 1 283 ? 3.15 -54.5 -35.438 1 52.62 283 GLY B CA 1
ATOM 6550 C C . GLY B 1 283 ? 3.916 -53.406 -34.75 1 52.62 283 GLY B C 1
ATOM 6551 O O . GLY B 1 283 ? 3.977 -53.375 -33.5 1 52.62 283 GLY B O 1
ATOM 6552 N N . GLN B 1 284 ? 4.617 -52.5 -35.375 1 55.31 284 GLN B N 1
ATOM 6553 C CA . GLN B 1 284 ? 5.492 -51.469 -34.875 1 55.31 284 GLN B CA 1
ATOM 6554 C C . GLN B 1 284 ? 4.688 -50.312 -34.25 1 55.31 284 GLN B C 1
ATOM 6556 O O . GLN B 1 284 ? 5.238 -49.469 -33.531 1 55.31 284 GLN B O 1
ATOM 6561 N N . SER B 1 285 ? 3.43 -50.5 -34.125 1 60.03 285 SER B N 1
ATOM 6562 C CA . SER B 1 285 ? 2.496 -49.406 -33.781 1 60.03 285 SER B CA 1
ATOM 6563 C C . SER B 1 285 ? 2.342 -49.25 -32.281 1 60.03 285 SER B C 1
ATOM 6565 O O . SER B 1 285 ? 2.207 -48.125 -31.797 1 60.03 285 SER B O 1
ATOM 6567 N N . GLN B 1 286 ? 2.562 -50.312 -31.594 1 60.72 286 GLN B N 1
ATOM 6568 C CA . GLN B 1 286 ? 2.406 -50.25 -30.141 1 60.72 286 GLN B CA 1
ATOM 6569 C C . GLN B 1 286 ? 3.531 -49.438 -29.516 1 60.72 286 GLN B C 1
ATOM 6571 O O . GLN B 1 286 ? 3.285 -48.594 -28.641 1 60.72 286 GLN B O 1
ATOM 6576 N N . LEU B 1 287 ? 4.641 -49.719 -30.016 1 57.53 287 LEU B N 1
ATOM 6577 C CA . LEU B 1 287 ? 5.809 -49 -29.5 1 57.53 287 LEU B CA 1
ATOM 6578 C C . LEU B 1 287 ? 5.734 -47.531 -29.812 1 57.53 287 LEU B C 1
ATOM 6580 O O . LEU B 1 287 ? 6.031 -46.688 -28.953 1 57.53 287 LEU B O 1
ATOM 6584 N N . LEU B 1 288 ? 5.266 -47.281 -30.984 1 64.12 288 LEU B N 1
ATOM 6585 C CA . LEU B 1 288 ? 5.168 -45.875 -31.422 1 64.12 288 LEU B CA 1
ATOM 6586 C C . LEU B 1 288 ? 4.141 -45.125 -30.578 1 64.12 288 LEU B C 1
ATOM 6588 O O . LEU B 1 288 ? 4.352 -43.969 -30.234 1 64.12 288 LEU B O 1
ATOM 6592 N N . PHE B 1 289 ? 3.119 -45.812 -30.188 1 65.5 289 PHE B N 1
ATOM 6593 C CA . PHE B 1 289 ? 2.07 -45.219 -29.375 1 65.5 289 PHE B CA 1
ATOM 6594 C C . PHE B 1 289 ? 2.58 -44.906 -27.969 1 65.5 289 PHE B C 1
ATOM 6596 O O . PHE B 1 289 ? 2.318 -43.812 -27.438 1 65.5 289 PHE B O 1
ATOM 6603 N N . GLY B 1 290 ? 3.254 -45.781 -27.359 1 63.41 290 GLY B N 1
ATOM 6604 C CA . GLY B 1 290 ? 3.818 -45.594 -26.047 1 63.41 290 GLY B CA 1
ATOM 6605 C C . GLY B 1 290 ? 4.832 -44.469 -25.984 1 63.41 290 GLY B C 1
ATOM 6606 O O . GLY B 1 290 ? 4.809 -43.656 -25.062 1 63.41 290 GLY B O 1
ATOM 6607 N N . VAL B 1 291 ? 5.602 -44.438 -27.047 1 63 291 VAL B N 1
ATOM 6608 C CA . VAL B 1 291 ? 6.629 -43.406 -27.094 1 63 291 VAL B CA 1
ATOM 6609 C C . VAL B 1 291 ? 5.98 -42.031 -27.234 1 63 291 VAL B C 1
ATOM 6611 O O . VAL B 1 291 ? 6.402 -41.062 -26.594 1 63 291 VAL B O 1
ATOM 6614 N N . PHE B 1 292 ? 4.984 -41.938 -27.969 1 68.19 292 PHE B N 1
ATOM 6615 C CA . PHE B 1 292 ? 4.289 -40.656 -28.156 1 68.19 292 PHE B CA 1
ATOM 6616 C C . PHE B 1 292 ? 3.59 -40.25 -26.859 1 68.19 292 PHE B C 1
ATOM 6618 O O . PHE B 1 292 ? 3.611 -39.062 -26.5 1 68.19 292 PHE B O 1
ATOM 6625 N N . ALA B 1 293 ? 2.945 -41.188 -26.266 1 66.56 293 ALA B N 1
ATOM 6626 C CA . ALA B 1 293 ? 2.215 -40.875 -25.047 1 66.56 293 ALA B CA 1
ATOM 6627 C C . ALA B 1 293 ? 3.148 -40.312 -23.969 1 66.56 293 ALA B C 1
ATOM 6629 O O . ALA B 1 293 ? 2.84 -39.281 -23.344 1 66.56 293 ALA B O 1
ATOM 6630 N N . VAL B 1 294 ? 4.254 -40.906 -23.844 1 64.31 294 VAL B N 1
ATOM 6631 C CA . VAL B 1 294 ? 5.223 -40.469 -22.844 1 64.31 294 VAL B CA 1
ATOM 6632 C C . VAL B 1 294 ? 5.777 -39.094 -23.234 1 64.31 294 VAL B C 1
ATOM 6634 O O . VAL B 1 294 ? 5.906 -38.219 -22.391 1 64.31 294 VAL B O 1
ATOM 6637 N N . ALA B 1 295 ? 6.098 -38.969 -24.516 1 67.19 295 ALA B N 1
ATOM 6638 C CA . ALA B 1 295 ? 6.629 -37.688 -25 1 67.19 295 ALA B CA 1
ATO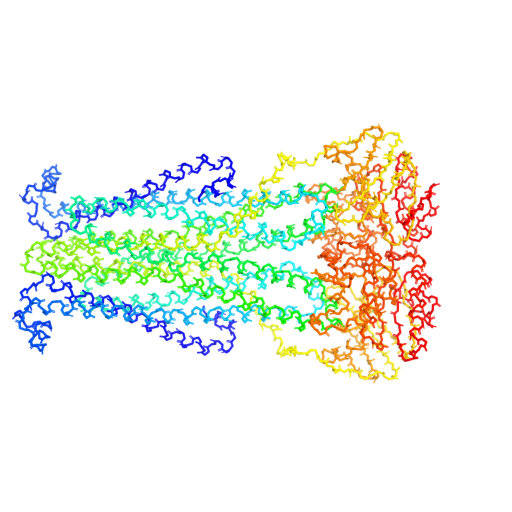M 6639 C C . ALA B 1 295 ? 5.617 -36.562 -24.812 1 67.19 295 ALA B C 1
ATOM 6641 O O . ALA B 1 295 ? 5.98 -35.469 -24.391 1 67.19 295 ALA B O 1
ATOM 6642 N N . ALA B 1 296 ? 4.441 -36.844 -25.141 1 73.5 296 ALA B N 1
ATOM 6643 C CA . ALA B 1 296 ? 3.389 -35.844 -25.031 1 73.5 296 ALA B CA 1
ATOM 6644 C C . ALA B 1 296 ? 3.166 -35.438 -23.578 1 73.5 296 ALA B C 1
ATOM 6646 O O . ALA B 1 296 ? 2.992 -34.25 -23.281 1 73.5 296 ALA B O 1
ATOM 6647 N N . LEU B 1 297 ? 3.152 -36.406 -22.656 1 73.06 297 LEU B N 1
ATOM 6648 C CA . LEU B 1 297 ? 2.934 -36.125 -21.25 1 73.06 297 LEU B CA 1
ATOM 6649 C C . LEU B 1 297 ? 4.082 -35.312 -20.656 1 73.06 297 LEU B C 1
ATOM 6651 O O . LEU B 1 297 ? 3.891 -34.531 -19.719 1 73.06 297 LEU B O 1
ATOM 6655 N N . ARG B 1 298 ? 5.203 -35.438 -21.297 1 69.44 298 ARG B N 1
ATOM 6656 C CA . ARG B 1 298 ? 6.367 -34.688 -20.844 1 69.44 298 ARG B CA 1
ATOM 6657 C C . ARG B 1 298 ? 6.395 -33.281 -21.453 1 69.44 298 ARG B C 1
ATOM 6659 O O . ARG B 1 298 ? 6.891 -32.344 -20.844 1 69.44 298 ARG B O 1
ATOM 6666 N N . LEU B 1 299 ? 5.902 -33.219 -22.672 1 76.94 299 LEU B N 1
ATOM 6667 C CA . LEU B 1 299 ? 5.934 -31.953 -23.391 1 76.94 299 LEU B CA 1
ATOM 6668 C C . LEU B 1 299 ? 4.816 -31.031 -22.922 1 76.94 299 LEU B C 1
ATOM 6670 O O . LEU B 1 299 ? 4.949 -29.812 -22.984 1 76.94 299 LEU B O 1
ATOM 6674 N N . MET B 1 300 ? 3.807 -31.672 -22.469 1 82.62 300 MET B N 1
ATOM 6675 C CA . MET B 1 300 ? 2.605 -30.922 -22.109 1 82.62 300 MET B CA 1
ATOM 6676 C C . MET B 1 300 ? 2.914 -29.875 -21.062 1 82.62 300 MET B C 1
ATOM 6678 O O . MET B 1 300 ? 2.516 -28.719 -21.188 1 82.62 300 MET B O 1
ATOM 6682 N N . PRO B 1 301 ? 3.674 -30.188 -19.953 1 78.81 301 PRO B N 1
ATOM 6683 C CA . PRO B 1 301 ? 3.986 -29.156 -18.953 1 78.81 301 PRO B CA 1
ATOM 6684 C C . PRO B 1 301 ? 4.809 -28 -19.531 1 78.81 301 PRO B C 1
ATOM 6686 O O . PRO B 1 301 ? 4.609 -26.844 -19.156 1 78.81 301 PRO B O 1
ATOM 6689 N N . SER B 1 302 ? 5.703 -28.344 -20.391 1 83.06 302 SER B N 1
ATOM 6690 C CA . SER B 1 302 ? 6.527 -27.312 -21.016 1 83.06 302 SER B CA 1
ATOM 6691 C C . SER B 1 302 ? 5.684 -26.359 -21.859 1 83.06 302 SER B C 1
ATOM 6693 O O . SER B 1 302 ? 5.855 -25.141 -21.781 1 83.06 302 SER B O 1
ATOM 6695 N N . VAL B 1 303 ? 4.785 -26.953 -22.641 1 85.75 303 VAL B N 1
ATOM 6696 C CA . VAL B 1 303 ? 3.91 -26.141 -23.469 1 85.75 303 VAL B CA 1
ATOM 6697 C C . VAL B 1 303 ? 3.023 -25.266 -22.578 1 85.75 303 VAL B C 1
ATOM 6699 O O . VAL B 1 303 ? 2.85 -24.078 -22.859 1 85.75 303 VAL B O 1
ATOM 6702 N N . ARG B 1 304 ? 2.527 -25.891 -21.594 1 88.19 304 ARG B N 1
ATOM 6703 C CA . ARG B 1 304 ? 1.7 -25.141 -20.641 1 88.19 304 ARG B CA 1
ATOM 6704 C C . ARG B 1 304 ? 2.49 -24.016 -20 1 88.19 304 ARG B C 1
ATOM 6706 O O . ARG B 1 304 ? 1.977 -22.906 -19.828 1 88.19 304 ARG B O 1
ATOM 6713 N N . GLY B 1 305 ? 3.697 -24.328 -19.578 1 88.38 305 GLY B N 1
ATOM 6714 C CA . GLY B 1 305 ? 4.562 -23.328 -18.953 1 88.38 305 GLY B CA 1
ATOM 6715 C C . GLY B 1 305 ? 4.855 -22.156 -19.859 1 88.38 305 GLY B C 1
ATOM 6716 O O . GLY B 1 305 ? 4.887 -21 -19.391 1 88.38 305 GLY B O 1
ATOM 6717 N N . ILE B 1 306 ? 4.996 -22.422 -21.078 1 88.94 306 ILE B N 1
ATOM 6718 C CA . ILE B 1 306 ? 5.277 -21.375 -22.062 1 88.94 306 ILE B CA 1
ATOM 6719 C C . ILE B 1 306 ? 4.047 -20.484 -22.219 1 88.94 306 ILE B C 1
ATOM 6721 O O . ILE B 1 306 ? 4.148 -19.25 -22.172 1 88.94 306 ILE B O 1
ATOM 6725 N N . MET B 1 307 ? 2.91 -21.125 -22.375 1 90.56 307 MET B N 1
ATOM 6726 C CA . MET B 1 307 ? 1.671 -20.375 -22.578 1 90.56 307 MET B CA 1
ATOM 6727 C C . MET B 1 307 ? 1.332 -19.562 -21.328 1 90.56 307 MET B C 1
ATOM 6729 O O . MET B 1 307 ? 1.022 -18.359 -21.438 1 90.56 307 MET B O 1
ATOM 6733 N N . SER B 1 308 ? 1.459 -20.172 -20.172 1 90.19 308 SER B N 1
ATOM 6734 C CA . SER B 1 308 ? 1.146 -19.484 -18.922 1 90.19 308 SER B CA 1
ATOM 6735 C C . SER B 1 308 ? 2.135 -18.359 -18.641 1 90.19 308 SER B C 1
ATOM 6737 O O . SER B 1 308 ? 1.748 -17.297 -18.156 1 90.19 308 SER B O 1
ATOM 6739 N N . GLY B 1 309 ? 3.398 -18.656 -18.891 1 90.75 309 GLY B N 1
ATOM 6740 C CA . GLY B 1 309 ? 4.406 -17.625 -18.719 1 90.75 309 GLY B CA 1
ATOM 6741 C C . GLY B 1 309 ? 4.164 -16.406 -19.594 1 90.75 309 GLY B C 1
ATOM 6742 O O . GLY B 1 309 ? 4.285 -15.266 -19.141 1 90.75 309 GLY B O 1
ATOM 6743 N N . TRP B 1 310 ? 3.781 -16.703 -20.797 1 90.75 310 TRP B N 1
ATOM 6744 C CA . TRP B 1 310 ? 3.516 -15.625 -21.734 1 90.75 310 TRP B CA 1
ATOM 6745 C C . TRP B 1 310 ? 2.344 -14.766 -21.281 1 90.75 310 TRP B C 1
ATOM 6747 O O . TRP B 1 310 ? 2.404 -13.539 -21.328 1 90.75 310 TRP B O 1
ATOM 6757 N N . ALA B 1 311 ? 1.312 -15.375 -20.844 1 91.44 311 ALA B N 1
ATOM 6758 C CA . ALA B 1 311 ? 0.133 -14.656 -20.359 1 91.44 311 ALA B CA 1
ATOM 6759 C C . ALA B 1 311 ? 0.462 -13.812 -19.141 1 91.44 311 ALA B C 1
ATOM 6761 O O . ALA B 1 311 ? 0.019 -12.672 -19.031 1 91.44 311 ALA B O 1
ATOM 6762 N N . THR B 1 312 ? 1.224 -14.375 -18.266 1 92.12 312 THR B N 1
ATOM 6763 C CA . THR B 1 312 ? 1.592 -13.672 -17.031 1 92.12 312 THR B CA 1
ATOM 6764 C C . THR B 1 312 ? 2.449 -12.445 -17.359 1 92.12 312 THR B C 1
ATOM 6766 O O . THR B 1 312 ? 2.266 -11.383 -16.75 1 92.12 312 THR B O 1
ATOM 6769 N N . ILE B 1 313 ? 3.332 -12.609 -18.297 1 92.31 313 ILE B N 1
ATOM 6770 C CA . ILE B 1 313 ? 4.203 -11.508 -18.688 1 92.31 313 ILE B CA 1
ATOM 6771 C C . ILE B 1 313 ? 3.367 -10.383 -19.297 1 92.31 313 ILE B C 1
ATOM 6773 O O . ILE B 1 313 ? 3.539 -9.211 -18.953 1 92.31 313 ILE B O 1
ATOM 6777 N N . ARG B 1 314 ? 2.475 -10.758 -20.109 1 91.12 314 ARG B N 1
ATOM 6778 C CA . ARG B 1 314 ? 1.647 -9.766 -20.781 1 91.12 314 ARG B CA 1
ATOM 6779 C C . ARG B 1 314 ? 0.729 -9.055 -19.797 1 91.12 314 ARG B C 1
ATOM 6781 O O . ARG B 1 314 ? 0.469 -7.859 -19.938 1 91.12 314 ARG B O 1
ATOM 6788 N N . TYR B 1 315 ? 0.274 -9.766 -18.844 1 92.12 315 TYR B N 1
ATOM 6789 C CA . TYR B 1 315 ? -0.592 -9.211 -17.812 1 92.12 315 TYR B CA 1
ATOM 6790 C C . TYR B 1 315 ? 0.158 -8.188 -16.969 1 92.12 315 TYR B C 1
ATOM 6792 O O . TYR B 1 315 ? -0.427 -7.207 -16.5 1 92.12 315 TYR B O 1
ATOM 6800 N N . ASN B 1 316 ? 1.442 -8.375 -16.766 1 93.06 316 ASN B N 1
ATOM 6801 C CA . ASN B 1 316 ? 2.234 -7.52 -15.883 1 93.06 316 ASN B CA 1
ATOM 6802 C C . ASN B 1 316 ? 3.1 -6.547 -16.688 1 93.06 316 ASN B C 1
ATOM 6804 O O . ASN B 1 316 ? 4.047 -5.969 -16.141 1 93.06 316 ASN B O 1
ATOM 6808 N N . ARG B 1 317 ? 2.758 -6.352 -17.906 1 91.62 317 ARG B N 1
ATOM 6809 C CA . ARG B 1 317 ? 3.529 -5.496 -18.812 1 91.62 317 ARG B CA 1
ATOM 6810 C C . ARG B 1 317 ? 3.465 -4.039 -18.359 1 91.62 317 ARG B C 1
ATOM 6812 O O . ARG B 1 317 ? 4.34 -3.24 -18.703 1 91.62 317 ARG B O 1
ATOM 6819 N N . TYR B 1 318 ? 2.467 -3.652 -17.562 1 89.25 318 TYR B N 1
ATOM 6820 C CA . TYR B 1 318 ? 2.285 -2.283 -17.094 1 89.25 318 TYR B CA 1
ATOM 6821 C C . TYR B 1 318 ? 3.447 -1.85 -16.219 1 89.25 318 TYR B C 1
ATOM 6823 O O . TYR B 1 318 ? 3.684 -0.653 -16.031 1 89.25 318 TYR B O 1
ATOM 6831 N N . THR B 1 319 ? 4.234 -2.779 -15.672 1 92.44 319 THR B N 1
ATOM 6832 C CA . THR B 1 319 ? 5.32 -2.48 -14.742 1 92.44 319 THR B CA 1
ATOM 6833 C C . THR B 1 319 ? 6.527 -1.922 -15.492 1 92.44 319 THR B C 1
ATOM 6835 O O . THR B 1 319 ? 7.316 -1.159 -14.93 1 92.44 319 THR B O 1
ATOM 6838 N N . ILE B 1 320 ? 6.621 -2.209 -16.75 1 90.81 320 ILE B N 1
ATOM 6839 C CA . ILE B 1 320 ? 7.82 -1.912 -17.531 1 90.81 320 ILE B CA 1
ATOM 6840 C C . ILE B 1 320 ? 7.945 -0.404 -17.734 1 90.81 320 ILE B C 1
ATOM 6842 O O . ILE B 1 320 ? 8.992 0.184 -17.453 1 90.81 320 ILE B O 1
ATOM 6846 N N . PRO B 1 321 ? 6.867 0.266 -18.109 1 88.44 321 PRO B N 1
ATOM 6847 C CA . PRO B 1 321 ? 6.992 1.715 -18.281 1 88.44 321 PRO B CA 1
ATOM 6848 C C . PRO B 1 321 ? 7.273 2.445 -16.969 1 88.44 321 PRO B C 1
ATOM 6850 O O . PRO B 1 321 ? 7.988 3.449 -16.969 1 88.44 321 PRO B O 1
ATOM 6853 N N . ILE B 1 322 ? 6.77 1.998 -15.922 1 88.31 322 ILE B N 1
ATOM 6854 C CA . ILE B 1 322 ? 6.957 2.625 -14.617 1 88.31 322 ILE B CA 1
ATOM 6855 C C . ILE B 1 322 ? 8.422 2.533 -14.203 1 88.31 322 ILE B C 1
ATOM 6857 O O . ILE B 1 322 ? 9.008 3.516 -13.75 1 88.31 322 ILE B O 1
ATOM 6861 N N . LEU B 1 323 ? 9.008 1.413 -14.414 1 88.56 323 LEU B N 1
ATOM 6862 C CA . LEU B 1 323 ? 10.398 1.201 -14.031 1 88.56 323 LEU B CA 1
ATOM 6863 C C . LEU B 1 323 ? 11.344 1.904 -15 1 88.56 323 LEU B C 1
ATOM 6865 O O . LEU B 1 323 ? 12.414 2.371 -14.602 1 88.56 323 LEU B O 1
ATOM 6869 N N . ARG B 1 324 ? 10.953 1.963 -16.25 1 85.94 324 ARG B N 1
ATOM 6870 C CA . ARG B 1 324 ? 11.766 2.648 -17.25 1 85.94 324 ARG B CA 1
ATOM 6871 C C . ARG B 1 324 ? 11.828 4.148 -16.969 1 85.94 324 ARG B C 1
ATOM 6873 O O . ARG B 1 324 ? 12.875 4.77 -17.125 1 85.94 324 ARG B O 1
ATOM 6880 N N . GLU B 1 325 ? 10.75 4.703 -16.562 1 81.88 325 GLU B N 1
ATOM 6881 C CA . GLU B 1 325 ? 10.703 6.125 -16.234 1 81.88 325 GLU B CA 1
ATOM 6882 C C . GLU B 1 325 ? 11.602 6.449 -15.047 1 81.88 325 GLU B C 1
ATOM 6884 O O . GLU B 1 325 ? 12.25 7.496 -15.023 1 81.88 325 GLU B O 1
ATOM 6889 N N . ALA B 1 326 ? 11.617 5.555 -14.133 1 76.94 326 ALA B N 1
ATOM 6890 C CA . ALA B 1 326 ? 12.445 5.762 -12.953 1 76.94 326 ALA B CA 1
ATOM 6891 C C . ALA B 1 326 ? 13.93 5.664 -13.297 1 76.94 326 ALA B C 1
ATOM 6893 O O . ALA B 1 326 ? 14.758 6.363 -12.719 1 76.94 326 ALA B O 1
ATOM 6894 N N . ALA B 1 327 ? 14.25 4.832 -14.242 1 73.19 327 ALA B N 1
ATOM 6895 C CA . ALA B 1 327 ? 15.633 4.625 -14.672 1 73.19 327 ALA B CA 1
ATOM 6896 C C . ALA B 1 327 ? 16.156 5.824 -15.461 1 73.19 327 ALA B C 1
ATOM 6898 O O . ALA B 1 327 ? 17.344 6.137 -15.406 1 73.19 327 ALA B O 1
ATOM 6899 N N . LEU B 1 328 ? 15.234 6.426 -16.125 1 68.81 328 LEU B N 1
ATOM 6900 C CA . LEU B 1 328 ? 15.625 7.559 -16.969 1 68.81 328 LEU B CA 1
ATOM 6901 C C . LEU B 1 328 ? 16.031 8.75 -16.109 1 68.81 328 LEU B C 1
ATOM 6903 O O . LEU B 1 328 ? 16.859 9.57 -16.516 1 68.81 328 LEU B O 1
ATOM 6907 N N . HIS B 1 329 ? 15.492 8.797 -15 1 64.5 329 HIS B N 1
ATOM 6908 C CA . HIS B 1 329 ? 15.758 9.961 -14.156 1 64.5 329 HIS B CA 1
ATOM 6909 C C . HIS B 1 329 ? 16.828 9.641 -13.109 1 64.5 329 HIS B C 1
ATOM 6911 O O . HIS B 1 329 ? 16.984 10.391 -12.141 1 64.5 329 HIS B O 1
ATOM 6917 N N . GLU B 1 330 ? 17.25 8.406 -13.227 1 63.53 330 GLU B N 1
ATOM 6918 C CA . GLU B 1 330 ? 18.312 8.039 -12.289 1 63.53 330 GLU B CA 1
ATOM 6919 C C . GLU B 1 330 ? 19.547 8.891 -12.5 1 63.53 330 GLU B C 1
ATOM 6921 O O . GLU B 1 330 ? 20.156 8.852 -13.57 1 63.53 330 GLU B O 1
ATOM 6926 N N . GLN B 1 331 ? 19.422 10.016 -11.977 1 56.78 331 GLN B N 1
ATOM 6927 C CA . GLN B 1 331 ? 20.719 10.711 -11.922 1 56.78 331 GLN B CA 1
ATOM 6928 C C . GLN B 1 331 ? 21.719 9.93 -11.07 1 56.78 331 GLN B C 1
ATOM 6930 O O . GLN B 1 331 ? 21.344 9.258 -10.117 1 56.78 331 GLN B O 1
ATOM 6935 N N . ALA B 1 332 ? 22.906 9.625 -11.68 1 47.03 332 ALA B N 1
ATOM 6936 C CA . ALA B 1 332 ? 24.078 8.992 -11.055 1 47.03 332 ALA B CA 1
ATOM 6937 C C . ALA B 1 332 ? 24.188 9.398 -9.594 1 47.03 332 ALA B C 1
ATOM 6939 O O . ALA B 1 332 ? 25.266 9.258 -8.984 1 47.03 332 ALA B O 1
ATOM 6940 N N . SER B 1 333 ? 23.188 9.922 -8.992 1 53.25 333 SER B N 1
ATOM 6941 C CA . SER B 1 333 ? 23.594 10.508 -7.723 1 53.25 333 SER B CA 1
ATOM 6942 C C . SER B 1 333 ? 23.797 9.438 -6.66 1 53.25 333 SER B C 1
ATOM 6944 O O . SER B 1 333 ? 22.875 8.703 -6.324 1 53.25 333 SER B O 1
ATOM 6946 N N . ALA B 1 334 ? 24.969 8.969 -6.621 1 51.69 334 ALA B N 1
ATOM 6947 C CA . ALA B 1 334 ? 25.422 8.18 -5.48 1 51.69 334 ALA B CA 1
ATOM 6948 C C . ALA B 1 334 ? 25.062 8.859 -4.164 1 51.69 334 ALA B C 1
ATOM 6950 O O . ALA B 1 334 ? 25.594 9.93 -3.848 1 51.69 334 ALA B O 1
ATOM 6951 N N . HIS B 1 335 ? 23.766 8.711 -3.641 1 60.44 335 HIS B N 1
ATOM 6952 C CA . HIS B 1 335 ? 23.531 9.234 -2.299 1 60.44 335 HIS B CA 1
ATOM 6953 C C . HIS B 1 335 ? 24.516 8.648 -1.299 1 60.44 335 HIS B C 1
ATOM 6955 O O . HIS B 1 335 ? 24.719 7.43 -1.251 1 60.44 335 HIS B O 1
ATOM 6961 N N . PRO B 1 336 ? 25.328 9.57 -0.813 1 59.25 336 PRO B N 1
ATOM 6962 C CA . PRO B 1 336 ? 26.203 9.039 0.235 1 59.25 336 PRO B CA 1
ATOM 6963 C C . PRO B 1 336 ? 25.438 8.273 1.312 1 59.25 336 PRO B C 1
ATOM 6965 O O . PRO B 1 336 ? 24.281 8.586 1.592 1 59.25 336 PRO B O 1
ATOM 6968 N N . GLU B 1 337 ? 25.859 7.25 1.62 1 59.28 337 GLU B N 1
ATOM 6969 C CA . GLU B 1 337 ? 25.312 6.41 2.678 1 59.28 337 GLU B CA 1
ATOM 6970 C C . GLU B 1 337 ? 25.25 7.16 4.008 1 59.28 337 GLU B C 1
ATOM 6972 O O . GLU B 1 337 ? 24.438 6.832 4.879 1 59.28 337 GLU B O 1
ATOM 6977 N N . VAL B 1 338 ? 26.188 8.195 4.047 1 62.09 338 VAL B N 1
ATOM 6978 C CA . VAL B 1 338 ? 26.266 8.953 5.289 1 62.09 338 VAL B CA 1
ATOM 6979 C C . VAL B 1 338 ? 26.016 10.438 5.004 1 62.09 338 VAL B C 1
ATOM 6981 O O . VAL B 1 338 ? 26.422 10.953 3.961 1 62.09 338 VAL B O 1
ATOM 6984 N N . PRO B 1 339 ? 25.234 10.938 5.957 1 63.84 339 PRO B N 1
ATOM 6985 C CA . PRO B 1 339 ? 25.047 12.383 5.836 1 63.84 339 PRO B CA 1
ATOM 6986 C C . PRO B 1 339 ? 26.344 13.141 5.605 1 63.84 339 PRO B C 1
ATOM 6988 O O . PRO B 1 339 ? 27.391 12.789 6.176 1 63.84 339 PRO B O 1
ATOM 6991 N N . THR B 1 340 ? 26.281 13.961 4.574 1 67.38 340 THR B N 1
ATOM 6992 C CA . THR B 1 340 ? 27.469 14.773 4.324 1 67.38 340 THR B CA 1
ATOM 6993 C C . THR B 1 340 ? 27.578 15.891 5.352 1 67.38 340 THR B C 1
ATOM 6995 O O . THR B 1 340 ? 26.594 16.547 5.688 1 67.38 340 THR B O 1
ATOM 6998 N N . ARG B 1 341 ? 28.703 15.922 5.957 1 76.75 341 ARG B N 1
ATOM 6999 C CA . ARG B 1 341 ? 28.922 16.938 6.977 1 76.75 341 ARG B CA 1
ATOM 7000 C C . ARG B 1 341 ? 29.469 18.219 6.355 1 76.75 341 ARG B C 1
ATOM 7002 O O . ARG B 1 341 ? 29.734 19.203 7.059 1 76.75 341 ARG B O 1
ATOM 7009 N N . GLU B 1 342 ? 29.406 18.234 5.117 1 85.75 342 GLU B N 1
ATOM 7010 C CA . GLU B 1 342 ? 29.953 19.438 4.477 1 85.75 342 GLU B CA 1
ATOM 7011 C C . GLU B 1 342 ? 28.938 20.578 4.535 1 85.75 342 GLU B C 1
ATOM 7013 O O . GLU B 1 342 ? 27.734 20.375 4.367 1 85.75 342 GLU B O 1
ATOM 7018 N N . THR B 1 343 ? 29.5 21.781 4.883 1 91.81 343 THR B N 1
ATOM 7019 C CA . THR B 1 343 ? 28.641 22.953 4.977 1 91.81 343 THR B CA 1
ATOM 7020 C C . THR B 1 343 ? 29.109 24.062 4.031 1 91.81 343 THR B C 1
ATOM 7022 O O . THR B 1 343 ? 30.312 24.188 3.764 1 91.81 343 THR B O 1
ATOM 7025 N N . LEU B 1 344 ? 28.188 24.734 3.455 1 93.31 344 LEU B N 1
ATOM 7026 C CA . LEU B 1 344 ? 28.484 25.906 2.65 1 93.31 344 LEU B CA 1
ATOM 7027 C C . LEU B 1 344 ? 28.875 27.094 3.535 1 93.31 344 LEU B C 1
ATOM 7029 O O . LEU B 1 344 ? 28.203 27.359 4.535 1 93.31 344 LEU B O 1
ATOM 7033 N N . PRO B 1 345 ? 30 27.719 3.195 1 93.69 345 PRO B N 1
ATOM 7034 C CA . PRO B 1 345 ? 30.375 28.859 4.02 1 93.69 345 PRO B CA 1
ATOM 7035 C C . PRO B 1 345 ? 29.328 29.969 3.988 1 93.69 345 PRO B C 1
ATOM 7037 O O . PRO B 1 345 ? 28.75 30.266 2.932 1 93.69 345 PRO B O 1
ATOM 7040 N N . PHE B 1 346 ? 29.031 30.531 5.078 1 95.81 346 PHE B N 1
ATOM 7041 C CA . PHE B 1 346 ? 28.109 31.656 5.273 1 95.81 346 PHE B CA 1
ATOM 7042 C C . PHE B 1 346 ? 28.688 32.656 6.27 1 95.81 346 PHE B C 1
ATOM 7044 O O . PHE B 1 346 ? 28.547 32.5 7.48 1 95.81 346 PHE B O 1
ATOM 7051 N N . GLU B 1 347 ? 29.297 33.719 5.699 1 95 347 GLU B N 1
ATOM 7052 C CA . GLU B 1 347 ? 29.984 34.656 6.559 1 95 347 GLU B CA 1
ATOM 7053 C C . GLU B 1 347 ? 29.438 36.062 6.387 1 95 347 GLU B C 1
ATOM 7055 O O . GLU B 1 347 ? 29.625 36.938 7.254 1 95 347 GLU B O 1
ATOM 7060 N N . ARG B 1 348 ? 28.797 36.25 5.234 1 95.5 348 ARG B N 1
ATOM 7061 C CA . ARG B 1 348 ? 28.391 37.625 4.969 1 95.5 348 ARG B CA 1
ATOM 7062 C C . ARG B 1 348 ? 26.891 37.719 4.777 1 95.5 348 ARG B C 1
ATOM 7064 O O . ARG B 1 348 ? 26.172 38.25 5.648 1 95.5 348 ARG B O 1
ATOM 7071 N N . GLU B 1 349 ? 26.391 37.156 3.611 1 96.56 349 GLU B N 1
ATOM 7072 C CA . GLU B 1 349 ? 24.984 37.438 3.318 1 96.56 349 GLU B CA 1
ATOM 7073 C C . GLU B 1 349 ? 24.406 36.406 2.359 1 96.56 349 GLU B C 1
ATOM 7075 O O . GLU B 1 349 ? 25.156 35.688 1.696 1 96.56 349 GLU B O 1
ATOM 7080 N N . ILE B 1 350 ? 23.109 36.312 2.307 1 97.5 350 ILE B N 1
ATOM 7081 C CA . ILE B 1 350 ? 22.312 35.656 1.279 1 97.5 350 ILE B CA 1
ATOM 7082 C C . ILE B 1 350 ? 21.719 36.688 0.333 1 97.5 350 ILE B C 1
ATOM 7084 O O . ILE B 1 350 ? 21.031 37.594 0.772 1 97.5 350 ILE B O 1
ATOM 7088 N N . SER B 1 351 ? 22.016 36.531 -0.938 1 97.62 351 SER B N 1
ATOM 7089 C CA . SER B 1 351 ? 21.531 37.531 -1.907 1 97.62 351 SER B CA 1
ATOM 7090 C C . SER B 1 351 ? 20.578 36.875 -2.904 1 97.62 351 SER B C 1
ATOM 7092 O O . SER B 1 351 ? 20.859 35.812 -3.461 1 97.62 351 SER B O 1
ATOM 7094 N N . VAL B 1 352 ? 19.406 37.438 -3.045 1 97.38 352 VAL B N 1
ATOM 7095 C CA . VAL B 1 352 ? 18.422 37.094 -4.066 1 97.38 352 VAL B CA 1
ATOM 7096 C C . VAL B 1 352 ? 18.422 38.188 -5.156 1 97.38 352 VAL B C 1
ATOM 7098 O O . VAL B 1 352 ? 18.188 39.344 -4.875 1 97.38 352 VAL B O 1
ATOM 7101 N N . ARG B 1 353 ? 18.719 37.75 -6.359 1 96.75 353 ARG B N 1
ATOM 7102 C CA . ARG B 1 353 ? 18.859 38.719 -7.441 1 96.75 353 ARG B CA 1
ATOM 7103 C C . ARG B 1 353 ? 17.875 38.406 -8.57 1 96.75 353 ARG B C 1
ATOM 7105 O O . ARG B 1 353 ? 17.984 37.406 -9.258 1 96.75 353 ARG B O 1
ATOM 7112 N N . ASN B 1 354 ? 16.922 39.344 -8.828 1 95.81 354 ASN B N 1
ATOM 7113 C CA . ASN B 1 354 ? 15.961 39.312 -9.922 1 95.81 354 ASN B CA 1
ATOM 7114 C C . ASN B 1 354 ? 15.281 37.969 -10.023 1 95.81 354 ASN B C 1
ATOM 7116 O O . ASN B 1 354 ? 15.273 37.344 -11.094 1 95.81 354 ASN B O 1
ATOM 7120 N N . LEU B 1 355 ? 14.773 37.531 -8.93 1 95.62 355 LEU B N 1
ATOM 7121 C CA . LEU B 1 355 ? 14.234 36.156 -8.805 1 95.62 355 LEU B CA 1
ATOM 7122 C C . LEU B 1 355 ? 12.836 36.094 -9.414 1 95.62 355 LEU B C 1
ATOM 7124 O O . LEU B 1 355 ? 11.977 36.906 -9.125 1 95.62 355 LEU B O 1
ATOM 7128 N N . SER B 1 356 ? 12.641 35.125 -10.312 1 95.12 356 SER B N 1
ATOM 7129 C CA . SER B 1 356 ? 11.336 34.719 -10.828 1 95.12 356 SER B CA 1
ATOM 7130 C C . SER B 1 356 ? 11.109 33.219 -10.664 1 95.12 356 SER B C 1
ATOM 7132 O O . SER B 1 356 ? 12.062 32.469 -10.609 1 95.12 356 SER B O 1
ATOM 7134 N N . PHE B 1 357 ? 9.812 32.844 -10.492 1 94.25 357 PHE B N 1
ATOM 7135 C CA . PHE B 1 357 ? 9.539 31.422 -10.242 1 94.25 357 PHE B CA 1
ATOM 7136 C C . PHE B 1 357 ? 8.172 31.031 -10.781 1 94.25 357 PHE B C 1
ATOM 7138 O O . PHE B 1 357 ? 7.211 31.781 -10.656 1 94.25 357 PHE B O 1
ATOM 7145 N N . ARG B 1 358 ? 8.18 29.938 -11.43 1 90.06 358 ARG B N 1
ATOM 7146 C CA . ARG B 1 358 ? 6.957 29.266 -11.859 1 90.06 358 ARG B CA 1
ATOM 7147 C C . ARG B 1 358 ? 6.945 27.812 -11.43 1 90.06 358 ARG B C 1
ATOM 7149 O O . ARG B 1 358 ? 7.957 27.109 -11.547 1 90.06 358 ARG B O 1
ATOM 7156 N N . PHE B 1 359 ? 5.816 27.359 -10.914 1 85.25 359 PHE B N 1
ATOM 7157 C CA . PHE B 1 359 ? 5.727 25.953 -10.508 1 85.25 359 PHE B CA 1
ATOM 7158 C C . PHE B 1 359 ? 5.801 25.031 -11.711 1 85.25 359 PHE B C 1
ATOM 7160 O O . PHE B 1 359 ? 6.461 24 -11.664 1 85.25 359 PHE B O 1
ATOM 7167 N N . THR B 1 360 ? 4.984 25.312 -12.648 1 79.31 360 THR B N 1
ATOM 7168 C CA . THR B 1 360 ? 5.004 24.609 -13.93 1 79.31 360 THR B CA 1
ATOM 7169 C C . THR B 1 360 ? 5.027 25.609 -15.094 1 79.31 360 THR B C 1
ATOM 7171 O O . THR B 1 360 ? 4.824 26.812 -14.891 1 79.31 360 THR B O 1
ATOM 7174 N N . GLU B 1 361 ? 5.258 25.047 -16.188 1 77.62 361 GLU B N 1
ATOM 7175 C CA . GLU B 1 361 ? 5.289 25.922 -17.359 1 77.62 361 GLU B CA 1
ATOM 7176 C C . GLU B 1 361 ? 3.93 26.562 -17.594 1 77.62 361 GLU B C 1
ATOM 7178 O O . GLU B 1 361 ? 3.854 27.688 -18.094 1 77.62 361 GLU B O 1
ATOM 7183 N N . GLU B 1 362 ? 2.953 25.938 -17.141 1 73 362 GLU B N 1
ATOM 7184 C CA . GLU B 1 362 ? 1.596 26.422 -17.375 1 73 362 GLU B CA 1
ATOM 7185 C C . GLU B 1 362 ? 1.103 27.281 -16.219 1 73 362 GLU B C 1
ATOM 7187 O O . GLU B 1 362 ? 0.106 28 -16.359 1 73 362 GLU B O 1
ATOM 7192 N N . SER B 1 363 ? 1.903 27.328 -15.195 1 77.75 363 SER B N 1
ATOM 7193 C CA . SER B 1 363 ? 1.474 28.078 -14.023 1 77.75 363 SER B CA 1
ATOM 7194 C C . SER B 1 363 ? 1.824 29.562 -14.148 1 77.75 363 SER B C 1
ATOM 7196 O O . SER B 1 363 ? 2.697 29.922 -14.93 1 77.75 363 SER B O 1
ATOM 7198 N N . ARG B 1 364 ? 1.114 30.312 -13.477 1 79.31 364 ARG B N 1
ATOM 7199 C CA . ARG B 1 364 ? 1.42 31.75 -13.422 1 79.31 364 ARG B CA 1
ATOM 7200 C C . ARG B 1 364 ? 2.75 31.984 -12.719 1 79.31 364 ARG B C 1
ATOM 7202 O O . ARG B 1 364 ? 3.105 31.281 -11.781 1 79.31 364 ARG B O 1
ATOM 7209 N N . GLU B 1 365 ? 3.426 32.938 -13.148 1 87.44 365 GLU B N 1
ATOM 7210 C CA . GLU B 1 365 ? 4.707 33.281 -12.555 1 87.44 365 GLU B CA 1
ATOM 7211 C C . GLU B 1 365 ? 4.52 33.906 -11.18 1 87.44 365 GLU B C 1
ATOM 7213 O O . GLU B 1 365 ? 3.668 34.781 -11.008 1 87.44 365 GLU B O 1
ATOM 7218 N N . LEU B 1 366 ? 5.387 33.219 -10.328 1 86.69 366 LEU B N 1
ATOM 7219 C CA . LEU B 1 366 ? 5.438 33.75 -8.977 1 86.69 366 LEU B CA 1
ATOM 7220 C C . LEU B 1 366 ? 6.637 34.688 -8.805 1 86.69 366 LEU B C 1
ATOM 7222 O O . LEU B 1 366 ? 7.711 34.438 -9.352 1 86.69 366 LEU B O 1
ATOM 7226 N N . PHE B 1 367 ? 6.668 35.75 -8.391 1 91.06 367 PHE B N 1
ATOM 7227 C CA . PHE B 1 367 ? 7.672 36.781 -8.195 1 91.06 367 PHE B CA 1
ATOM 7228 C C . PHE B 1 367 ? 8.141 37.344 -9.539 1 91.06 367 PHE B C 1
ATOM 7230 O O . PHE B 1 367 ? 8.477 36.594 -10.445 1 91.06 367 PHE B O 1
ATOM 7237 N N . HIS B 1 368 ? 8.164 38.594 -9.758 1 90.94 368 HIS B N 1
ATOM 7238 C CA . HIS B 1 368 ? 8.578 39.281 -10.969 1 90.94 368 HIS B CA 1
ATOM 7239 C C . HIS B 1 368 ? 9.82 40.125 -10.703 1 90.94 368 HIS B C 1
ATOM 7241 O O . HIS B 1 368 ? 9.742 41.375 -10.664 1 90.94 368 HIS B O 1
ATOM 7247 N N . GLY B 1 369 ? 10.953 39.469 -10.609 1 92.12 369 GLY B N 1
ATOM 7248 C CA . GLY B 1 369 ? 12.211 40.156 -10.398 1 92.12 369 GLY B CA 1
ATOM 7249 C C . GLY B 1 369 ? 12.438 40.562 -8.961 1 92.12 369 GLY B C 1
ATOM 7250 O O . GLY B 1 369 ? 12.742 41.719 -8.688 1 92.12 369 GLY B O 1
ATOM 7251 N N . LEU B 1 370 ? 12.211 39.656 -8.016 1 94.12 370 LEU B N 1
ATOM 7252 C CA . LEU B 1 370 ? 12.391 39.906 -6.59 1 94.12 370 LEU B CA 1
ATOM 7253 C C . LEU B 1 370 ? 13.875 40 -6.238 1 94.12 370 LEU B C 1
ATOM 7255 O O . LEU B 1 370 ? 14.664 39.125 -6.633 1 94.12 370 LEU B O 1
ATOM 7259 N N . THR B 1 371 ? 14.281 41.094 -5.633 1 95.81 371 THR B N 1
ATOM 7260 C CA . THR B 1 371 ? 15.648 41.25 -5.156 1 95.81 371 THR B CA 1
ATOM 7261 C C . THR B 1 371 ? 15.664 41.531 -3.654 1 95.81 371 THR B C 1
ATOM 7263 O O . THR B 1 371 ? 14.898 42.375 -3.158 1 95.81 371 THR B O 1
ATOM 7266 N N . LEU B 1 372 ? 16.453 40.75 -2.953 1 95 372 LEU B N 1
ATOM 7267 C CA . LEU B 1 372 ? 16.516 40.812 -1.498 1 95 372 LEU B CA 1
ATOM 7268 C C . LEU B 1 372 ? 17.891 40.406 -0.988 1 95 372 LEU B C 1
ATOM 7270 O O . LEU B 1 372 ? 18.531 39.5 -1.559 1 95 372 LEU B O 1
ATOM 7274 N N . THR B 1 373 ? 18.359 41.094 0.037 1 96.81 373 THR B N 1
ATOM 7275 C CA . THR B 1 373 ? 19.625 40.719 0.688 1 96.81 373 THR B CA 1
ATOM 7276 C C . THR B 1 373 ? 19.406 40.469 2.178 1 96.81 373 THR B C 1
ATOM 7278 O O . THR B 1 373 ? 18.781 41.281 2.865 1 96.81 373 THR B O 1
ATOM 7281 N N . ILE B 1 374 ? 19.875 39.375 2.652 1 96.69 374 ILE B N 1
ATOM 7282 C CA . ILE B 1 374 ? 19.812 39 4.059 1 96.69 374 ILE B CA 1
ATOM 7283 C C . ILE B 1 374 ? 21.219 38.906 4.645 1 96.69 374 ILE B C 1
ATOM 7285 O O . ILE B 1 374 ? 22.031 38.094 4.223 1 96.69 374 ILE B O 1
ATOM 7289 N N . ARG B 1 375 ? 21.5 39.688 5.605 1 96.75 375 ARG B N 1
ATOM 7290 C CA . ARG B 1 375 ? 22.828 39.719 6.215 1 96.75 375 ARG B CA 1
ATOM 7291 C C . ARG B 1 375 ? 22.938 38.688 7.328 1 96.75 375 ARG B C 1
ATOM 7293 O O . ARG B 1 375 ? 21.953 38.375 8.008 1 96.75 375 ARG B O 1
ATOM 7300 N N . LYS B 1 376 ? 24.141 38.156 7.473 1 96.06 376 LYS B N 1
ATOM 7301 C CA . LYS B 1 376 ? 24.359 37.219 8.57 1 96.06 376 LYS B CA 1
ATOM 7302 C C . LYS B 1 376 ? 24.016 37.844 9.914 1 96.06 376 LYS B C 1
ATOM 7304 O O . LYS B 1 376 ? 24.375 39 10.172 1 96.06 376 LYS B O 1
ATOM 7309 N N . GLY B 1 377 ? 23.281 37.125 10.75 1 93.81 377 GLY B N 1
ATOM 7310 C CA . GLY B 1 377 ? 22.953 37.594 12.086 1 93.81 377 GLY B CA 1
ATOM 7311 C C . GLY B 1 377 ? 21.672 38.406 12.117 1 93.81 377 GLY B C 1
ATOM 7312 O O . GLY B 1 377 ? 21.156 38.75 13.188 1 93.81 377 GLY B O 1
ATOM 7313 N N . GLU B 1 378 ? 21.078 38.625 10.977 1 94.44 378 GLU B N 1
ATOM 7314 C CA . GLU B 1 378 ? 19.859 39.406 10.883 1 94.44 378 GLU B CA 1
ATOM 7315 C C . GLU B 1 378 ? 18.625 38.562 11.195 1 94.44 378 GLU B C 1
ATOM 7317 O O . GLU B 1 378 ? 18.578 37.406 10.852 1 94.44 378 GLU B O 1
ATOM 7322 N N . ARG B 1 379 ? 17.672 39.125 11.914 1 93.94 379 ARG B N 1
ATOM 7323 C CA . ARG B 1 379 ? 16.359 38.531 12.141 1 93.94 379 ARG B CA 1
ATOM 7324 C C . ARG B 1 379 ? 15.297 39.188 11.266 1 93.94 379 ARG B C 1
ATOM 7326 O O . ARG B 1 379 ? 14.906 40.312 11.516 1 93.94 379 ARG B O 1
ATOM 7333 N N . ILE B 1 380 ? 14.875 38.438 10.289 1 94.81 380 ILE B N 1
ATOM 7334 C CA . ILE B 1 380 ? 13.984 38.969 9.273 1 94.81 380 ILE B CA 1
ATOM 7335 C C . ILE B 1 380 ? 12.594 38.375 9.43 1 94.81 380 ILE B C 1
ATOM 7337 O O . ILE B 1 380 ? 12.445 37.156 9.539 1 94.81 380 ILE B O 1
ATOM 7341 N N . GLY B 1 381 ? 11.594 39.188 9.484 1 93.94 381 GLY B N 1
ATOM 7342 C CA . GLY B 1 381 ? 10.203 38.781 9.406 1 93.94 381 GLY B CA 1
ATOM 7343 C C . GLY B 1 381 ? 9.602 38.969 8.031 1 93.94 381 GLY B C 1
ATOM 7344 O O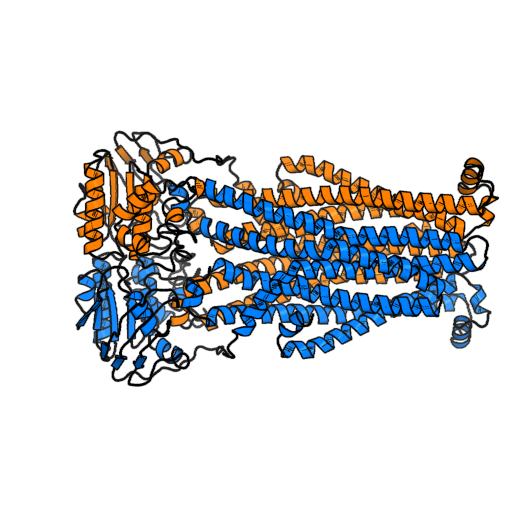 . GLY B 1 381 ? 9.883 39.969 7.352 1 93.94 381 GLY B O 1
ATOM 7345 N N . ILE B 1 382 ? 8.914 38 7.578 1 93.5 382 ILE B N 1
ATOM 7346 C CA . ILE B 1 382 ? 8.242 38.062 6.289 1 93.5 382 ILE B CA 1
ATOM 7347 C C . ILE B 1 382 ? 6.727 38 6.5 1 93.5 382 ILE B C 1
ATOM 7349 O O . ILE B 1 382 ? 6.211 37.094 7.133 1 93.5 382 ILE B O 1
ATOM 7353 N N . ARG B 1 383 ? 6.051 39 6 1 91 383 ARG B N 1
ATOM 7354 C CA . ARG B 1 383 ? 4.594 39.062 6.094 1 91 383 ARG B CA 1
ATOM 7355 C C . ARG B 1 383 ? 3.965 39.281 4.723 1 91 383 ARG B C 1
ATOM 7357 O O . ARG B 1 383 ? 4.648 39.656 3.773 1 91 383 ARG B O 1
ATOM 7364 N N . GLY B 1 384 ? 2.762 38.969 4.598 1 88.19 384 GLY B N 1
ATOM 7365 C CA . GLY B 1 384 ? 2.002 39.062 3.363 1 88.19 384 GLY B CA 1
ATOM 7366 C C . GLY B 1 384 ? 0.688 38.312 3.395 1 88.19 384 GLY B C 1
ATOM 7367 O O . GLY B 1 384 ? 0.448 37.531 4.301 1 88.19 384 GLY B O 1
ATOM 7368 N N . ALA B 1 385 ? -0.096 38.562 2.391 1 86.19 385 ALA B N 1
ATOM 7369 C CA . ALA B 1 385 ? -1.393 37.906 2.287 1 86.19 385 ALA B CA 1
ATOM 7370 C C . ALA B 1 385 ? -1.223 36.406 2.035 1 86.19 385 ALA B C 1
ATOM 7372 O O . ALA B 1 385 ? -0.17 35.969 1.567 1 86.19 385 ALA B O 1
ATOM 7373 N N . SER B 1 386 ? -2.26 35.656 2.434 1 82.94 386 SER B N 1
ATOM 7374 C CA . SER B 1 386 ? -2.248 34.25 2.117 1 82.94 386 SER B CA 1
ATOM 7375 C C . SER B 1 386 ? -2.119 34 0.615 1 82.94 386 SER B C 1
ATOM 7377 O O . SER B 1 386 ? -2.822 34.656 -0.178 1 82.94 386 SER B O 1
ATOM 7379 N N . GLY B 1 387 ? -1.168 33.188 0.204 1 83.75 387 GLY B N 1
ATOM 7380 C CA . GLY B 1 387 ? -0.958 32.875 -1.203 1 83.75 387 GLY B CA 1
ATOM 7381 C C . GLY B 1 387 ? -0.001 33.844 -1.884 1 83.75 387 GLY B C 1
ATOM 7382 O O . GLY B 1 387 ? 0.222 33.75 -3.094 1 83.75 387 GLY B O 1
ATOM 7383 N N . ALA B 1 388 ? 0.597 34.656 -1.05 1 87.69 388 ALA B N 1
ATOM 7384 C CA . ALA B 1 388 ? 1.484 35.656 -1.631 1 87.69 388 ALA B CA 1
ATOM 7385 C C . ALA B 1 388 ? 2.811 35.062 -2.059 1 87.69 388 ALA B C 1
ATOM 7387 O O . ALA B 1 388 ? 3.58 35.656 -2.801 1 87.69 388 ALA B O 1
ATOM 7388 N N . GLY B 1 389 ? 3.061 33.812 -1.632 1 90.31 389 GLY B N 1
ATOM 7389 C CA . GLY B 1 389 ? 4.277 33.125 -2.041 1 90.31 389 GLY B CA 1
ATOM 7390 C C . GLY B 1 389 ? 5.312 33.031 -0.938 1 90.31 389 GLY B C 1
ATOM 7391 O O . GLY B 1 389 ? 6.488 32.75 -1.201 1 90.31 389 GLY B O 1
ATOM 7392 N N . LYS B 1 390 ? 4.977 33.281 0.289 1 92.69 390 LYS B N 1
ATOM 7393 C CA . LYS B 1 390 ? 5.902 33.312 1.417 1 92.69 390 LYS B CA 1
ATOM 7394 C C . LYS B 1 390 ? 6.59 31.938 1.571 1 92.69 390 LYS B C 1
ATOM 7396 O O . LYS B 1 390 ? 7.816 31.875 1.649 1 92.69 390 LYS B O 1
ATOM 7401 N N . THR B 1 391 ? 5.738 30.875 1.542 1 91.69 391 THR B N 1
ATOM 7402 C CA . THR B 1 391 ? 6.277 29.531 1.687 1 91.69 391 THR B CA 1
ATOM 7403 C C . THR B 1 391 ? 7.121 29.156 0.473 1 91.69 391 THR B C 1
ATOM 7405 O O . THR B 1 391 ? 8.125 28.453 0.604 1 91.69 391 THR B O 1
ATOM 7408 N N . THR B 1 392 ? 6.711 29.609 -0.703 1 93.06 392 THR B N 1
ATOM 7409 C CA . THR B 1 392 ? 7.484 29.359 -1.915 1 93.06 392 THR B CA 1
ATOM 7410 C C . THR B 1 392 ? 8.852 30.016 -1.834 1 93.06 392 THR B C 1
ATOM 7412 O O . THR B 1 392 ? 9.859 29.438 -2.238 1 93.06 392 THR B O 1
ATOM 7415 N N . LEU B 1 393 ? 8.859 31.266 -1.333 1 95.19 393 LEU B N 1
ATOM 7416 C CA . LEU B 1 393 ? 10.133 31.953 -1.146 1 95.19 393 LEU B CA 1
ATOM 7417 C C . LEU B 1 393 ? 11.047 31.156 -0.214 1 95.19 393 LEU B C 1
ATOM 7419 O O . LEU B 1 393 ? 12.242 31 -0.486 1 95.19 393 LEU B O 1
ATOM 7423 N N . PHE B 1 394 ? 10.508 30.656 0.896 1 96 394 PHE B N 1
ATOM 7424 C CA . PHE B 1 394 ? 11.273 29.812 1.808 1 96 394 PHE B CA 1
ATOM 7425 C C . PHE B 1 394 ? 11.828 28.594 1.081 1 96 394 PHE B C 1
ATOM 7427 O O . PHE B 1 394 ? 13.008 28.266 1.221 1 96 394 PHE B O 1
ATOM 7434 N N . ASN B 1 395 ? 10.977 27.922 0.289 1 95.12 395 ASN B N 1
ATOM 7435 C CA . ASN B 1 395 ? 11.406 26.719 -0.419 1 95.12 395 ASN B CA 1
ATOM 7436 C C . ASN B 1 395 ? 12.547 27.016 -1.393 1 95.12 395 ASN B C 1
ATOM 7438 O O . ASN B 1 395 ? 13.422 26.188 -1.609 1 95.12 395 ASN B O 1
ATOM 7442 N N . LEU B 1 396 ? 12.492 28.219 -1.95 1 96.25 396 LEU B N 1
ATOM 7443 C CA . LEU B 1 396 ? 13.555 28.656 -2.848 1 96.25 396 LEU B CA 1
ATOM 7444 C C . LEU B 1 396 ? 14.844 28.922 -2.076 1 96.25 396 LEU B C 1
ATOM 7446 O O . LEU B 1 396 ? 15.922 28.484 -2.477 1 96.25 396 LEU B O 1
ATOM 7450 N N . LEU B 1 397 ? 14.695 29.594 -0.976 1 96.81 397 LEU B N 1
ATOM 7451 C CA . LEU B 1 397 ? 15.852 29.922 -0.148 1 96.81 397 LEU B CA 1
ATOM 7452 C C . LEU B 1 397 ? 16.469 28.656 0.442 1 96.81 397 LEU B C 1
ATOM 7454 O O . LEU B 1 397 ? 17.688 28.609 0.666 1 96.81 397 LEU B O 1
ATOM 7458 N N . LEU B 1 398 ? 15.633 27.672 0.65 1 96.56 398 LEU B N 1
ATOM 7459 C CA . LEU B 1 398 ? 16.078 26.422 1.255 1 96.56 398 LEU B CA 1
ATOM 7460 C C . LEU B 1 398 ? 16.703 25.5 0.209 1 96.56 398 LEU B C 1
ATOM 7462 O O . LEU B 1 398 ? 17.328 24.484 0.553 1 96.56 398 LEU B O 1
ATOM 7466 N N . GLY B 1 399 ? 16.531 25.812 -1.026 1 94.88 399 GLY B N 1
ATOM 7467 C CA . GLY B 1 399 ? 17.062 25 -2.107 1 94.88 399 GLY B CA 1
ATOM 7468 C C . GLY B 1 399 ? 16.172 23.828 -2.477 1 94.88 399 GLY B C 1
ATOM 7469 O O . GLY B 1 399 ? 16.609 22.891 -3.141 1 94.88 399 GLY B O 1
ATOM 7470 N N . LEU B 1 400 ? 14.961 23.891 -2.045 1 94.12 400 LEU B N 1
ATOM 7471 C CA . LEU B 1 400 ? 14.016 22.828 -2.379 1 94.12 400 LEU B CA 1
ATOM 7472 C C . LEU B 1 400 ? 13.43 23.047 -3.768 1 94.12 400 LEU B C 1
ATOM 7474 O O . LEU B 1 400 ? 12.969 22.109 -4.406 1 94.12 400 LEU B O 1
ATOM 7478 N N . TYR B 1 401 ? 13.32 24.297 -4.164 1 94.06 401 TYR B N 1
ATOM 7479 C CA . TYR B 1 401 ? 12.945 24.688 -5.516 1 94.06 401 TYR B CA 1
ATOM 7480 C C . TYR B 1 401 ? 14.086 25.438 -6.207 1 94.06 401 TYR B C 1
ATOM 7482 O O . TYR B 1 401 ? 14.914 26.062 -5.547 1 94.06 401 TYR B O 1
ATOM 7490 N N . GLU B 1 402 ? 14.086 25.281 -7.512 1 92.88 402 GLU B N 1
ATOM 7491 C CA . GLU B 1 402 ? 15.008 26.078 -8.32 1 92.88 402 GLU B CA 1
ATOM 7492 C C . GLU B 1 402 ? 14.289 27.234 -9.008 1 92.88 402 GLU B C 1
ATOM 7494 O O . GLU B 1 402 ? 13.18 27.078 -9.523 1 92.88 402 GLU B O 1
ATOM 7499 N N . PRO B 1 403 ? 14.953 28.359 -8.922 1 94.75 403 PRO B N 1
ATOM 7500 C CA . PRO B 1 403 ? 14.336 29.516 -9.57 1 94.75 403 PRO B CA 1
ATOM 7501 C C . PRO B 1 403 ? 14.211 29.328 -11.086 1 94.75 403 PRO B C 1
ATOM 7503 O O . PRO B 1 403 ? 15.031 28.656 -11.703 1 94.75 403 PRO B O 1
ATOM 7506 N N . THR B 1 404 ? 13.148 29.938 -11.688 1 94.31 404 THR B N 1
ATOM 7507 C CA . THR B 1 404 ? 12.977 29.953 -13.141 1 94.31 404 THR B CA 1
ATOM 7508 C C . THR B 1 404 ? 13.977 30.906 -13.789 1 94.31 404 THR B C 1
ATOM 7510 O O . THR B 1 404 ? 14.555 30.594 -14.828 1 94.31 404 THR B O 1
ATOM 7513 N N . SER B 1 405 ? 14.078 32.094 -13.234 1 94.31 405 SER B N 1
ATOM 7514 C CA . SER B 1 405 ? 15.086 33.094 -13.617 1 94.31 405 SER B CA 1
ATOM 7515 C C . SER B 1 405 ? 15.633 33.812 -12.398 1 94.31 405 SER B C 1
ATOM 7517 O O . SER B 1 405 ? 15.023 33.812 -11.32 1 94.31 405 SER B O 1
ATOM 7519 N N . GLY B 1 406 ? 16.828 34.312 -12.578 1 95.69 406 GLY B N 1
ATOM 7520 C CA . GLY B 1 406 ? 17.516 34.906 -11.438 1 95.69 406 GLY B CA 1
ATOM 7521 C C . GLY B 1 406 ? 18.344 33.906 -10.656 1 95.69 406 GLY B C 1
ATOM 7522 O O . GLY B 1 406 ? 18.578 32.812 -11.117 1 95.69 406 GLY B O 1
ATOM 7523 N N . GLU B 1 407 ? 18.875 34.469 -9.453 1 95.62 407 GLU B N 1
ATOM 7524 C CA . GLU B 1 407 ? 19.719 33.531 -8.703 1 95.62 407 GLU B CA 1
ATOM 7525 C C . GLU B 1 407 ? 19.703 33.844 -7.211 1 95.62 407 GLU B C 1
ATOM 7527 O O . GLU B 1 407 ? 19.406 35 -6.82 1 95.62 407 GLU B O 1
ATOM 7532 N N . ILE B 1 408 ? 19.891 32.906 -6.477 1 97.31 408 ILE B N 1
ATOM 7533 C CA . ILE B 1 408 ? 20.141 33 -5.043 1 97.31 408 ILE B CA 1
ATOM 7534 C C . ILE B 1 408 ? 21.594 32.625 -4.75 1 97.31 408 ILE B C 1
ATOM 7536 O O . ILE B 1 408 ? 22.078 31.594 -5.215 1 97.31 408 ILE B O 1
ATOM 7540 N N . ALA B 1 409 ? 22.25 33.531 -4.062 1 97.75 409 ALA B N 1
ATOM 7541 C CA . ALA B 1 409 ? 23.656 33.281 -3.762 1 97.75 409 ALA B CA 1
ATOM 7542 C C . ALA B 1 409 ? 23.938 33.406 -2.268 1 97.75 409 ALA B C 1
ATOM 7544 O O . ALA B 1 409 ? 23.375 34.281 -1.609 1 97.75 409 ALA B O 1
ATOM 7545 N N . VAL B 1 410 ? 24.766 32.531 -1.749 1 97.44 410 VAL B N 1
ATOM 7546 C CA . VAL B 1 410 ? 25.25 32.594 -0.375 1 97.44 410 VAL B CA 1
ATOM 7547 C C . VAL B 1 410 ? 26.719 33.031 -0.365 1 97.44 410 VAL B C 1
ATOM 7549 O O . VAL B 1 410 ? 27.594 32.281 -0.831 1 97.44 410 VAL B O 1
ATOM 7552 N N . ASP B 1 411 ? 26.969 34.156 0.135 1 97.19 411 ASP B N 1
ATOM 7553 C CA . ASP B 1 411 ? 28.297 34.75 0.126 1 97.19 411 ASP B CA 1
ATOM 7554 C C . ASP B 1 411 ? 28.891 34.75 -1.281 1 97.19 411 ASP B C 1
ATOM 7556 O O . ASP B 1 411 ? 30.031 34.375 -1.479 1 97.19 411 ASP B O 1
ATOM 7560 N N . GLY B 1 412 ? 28.031 34.938 -2.164 1 95.06 412 GLY B N 1
ATOM 7561 C CA . GLY B 1 412 ? 28.484 35.094 -3.537 1 95.06 412 GLY B CA 1
ATOM 7562 C C . GLY B 1 412 ? 28.453 33.781 -4.312 1 95.06 412 GLY B C 1
ATOM 7563 O O . GLY B 1 412 ? 28.516 33.781 -5.543 1 95.06 412 GLY B O 1
ATOM 7564 N N . THR B 1 413 ? 28.359 32.656 -3.705 1 96.19 413 THR B N 1
ATOM 7565 C CA . THR B 1 413 ? 28.281 31.375 -4.375 1 96.19 413 THR B CA 1
ATOM 7566 C C . THR B 1 413 ? 26.828 31.047 -4.75 1 96.19 413 THR B C 1
ATOM 7568 O O . THR B 1 413 ? 25.984 30.906 -3.873 1 96.19 413 THR B O 1
ATOM 7571 N N . PRO B 1 414 ? 26.578 30.859 -5.992 1 96.06 414 PRO B N 1
ATOM 7572 C CA . PRO B 1 414 ? 25.219 30.547 -6.402 1 96.06 414 PRO B CA 1
ATOM 7573 C C . PRO B 1 414 ? 24.734 29.203 -5.859 1 96.06 414 PRO B C 1
ATOM 7575 O O . PRO B 1 414 ? 25.5 28.234 -5.828 1 96.06 414 PRO B O 1
ATOM 7578 N N . LEU B 1 415 ? 23.516 29.172 -5.383 1 95.44 415 LEU B N 1
ATOM 7579 C CA . LEU B 1 415 ? 22.906 27.938 -4.891 1 95.44 415 LEU B CA 1
ATOM 7580 C C . LEU B 1 415 ? 22.438 27.062 -6.047 1 95.44 415 LEU B C 1
ATOM 7582 O O . LEU B 1 415 ? 21.609 27.484 -6.855 1 95.44 415 LEU B O 1
ATOM 7586 N N . THR B 1 416 ? 23.031 25.906 -6.152 1 91.31 416 THR B N 1
ATOM 7587 C CA . THR B 1 416 ? 22.703 24.953 -7.215 1 91.31 416 THR B CA 1
ATOM 7588 C C . THR B 1 416 ? 22.391 23.578 -6.637 1 91.31 416 THR B C 1
ATOM 7590 O O . THR B 1 416 ? 22.5 23.375 -5.426 1 91.31 416 THR B O 1
ATOM 7593 N N . ALA B 1 417 ? 22.016 22.719 -7.477 1 86 417 ALA B N 1
ATOM 7594 C CA . ALA B 1 417 ? 21.719 21.344 -7.066 1 86 417 ALA B CA 1
ATOM 7595 C C . ALA B 1 417 ? 22.953 20.672 -6.477 1 86 417 ALA B C 1
ATOM 7597 O O . ALA B 1 417 ? 22.828 19.828 -5.586 1 86 417 ALA B O 1
ATOM 7598 N N . ALA B 1 418 ? 24.109 21.141 -6.82 1 86.06 418 ALA B N 1
ATOM 7599 C CA . ALA B 1 418 ? 25.359 20.5 -6.422 1 86.06 418 ALA B CA 1
ATOM 7600 C C . ALA B 1 418 ? 25.734 20.859 -4.988 1 86.06 418 ALA B C 1
ATOM 7602 O O . ALA B 1 418 ? 26.359 20.078 -4.277 1 86.06 418 ALA B O 1
ATOM 7603 N N . ASN B 1 419 ? 25.359 22.062 -4.605 1 91.88 419 ASN B N 1
ATOM 7604 C CA . ASN B 1 419 ? 25.812 22.5 -3.289 1 91.88 419 ASN B CA 1
ATOM 7605 C C . ASN B 1 419 ? 24.625 22.719 -2.34 1 91.88 419 ASN B C 1
ATOM 7607 O O . ASN B 1 419 ? 24.812 23.219 -1.229 1 91.88 419 ASN B O 1
ATOM 7611 N N . ARG B 1 420 ? 23.438 22.391 -2.744 1 92.06 420 ARG B N 1
ATOM 7612 C CA . ARG B 1 420 ? 22.266 22.641 -1.921 1 92.06 420 ARG B CA 1
ATOM 7613 C C . ARG B 1 420 ? 22.344 21.875 -0.606 1 92.06 420 ARG B C 1
ATOM 7615 O O . ARG B 1 420 ? 21.906 22.375 0.435 1 92.06 420 ARG B O 1
ATOM 7622 N N . ARG B 1 421 ? 22.922 20.672 -0.639 1 91.44 421 ARG B N 1
ATOM 7623 C CA . ARG B 1 421 ? 23.047 19.875 0.58 1 91.44 421 ARG B CA 1
ATOM 7624 C C . ARG B 1 421 ? 23.953 20.562 1.592 1 91.44 421 ARG B C 1
ATOM 7626 O O . ARG B 1 421 ? 23.641 20.625 2.781 1 91.44 421 ARG B O 1
ATOM 7633 N N . ALA B 1 422 ? 25.031 21.062 1.111 1 93.25 422 ALA B N 1
ATOM 7634 C CA . ALA B 1 422 ? 25.969 21.781 1.98 1 93.25 422 ALA B CA 1
ATOM 7635 C C . ALA B 1 422 ? 25.297 23 2.609 1 93.25 422 ALA B C 1
ATOM 7637 O O . ALA B 1 422 ? 25.594 23.344 3.754 1 93.25 422 ALA B O 1
ATOM 7638 N N . TRP B 1 423 ? 24.438 23.625 1.877 1 95.12 423 TRP B N 1
ATOM 7639 C CA . TRP B 1 423 ? 23.656 24.766 2.379 1 95.12 423 TRP B CA 1
ATOM 7640 C C . TRP B 1 423 ? 22.625 24.312 3.398 1 95.12 423 TRP B C 1
ATOM 7642 O O . TRP B 1 423 ? 22.516 24.875 4.488 1 95.12 423 TRP B O 1
ATOM 7652 N N . GLN B 1 424 ? 21.969 23.234 3.068 1 93.94 424 GLN B N 1
ATOM 7653 C CA . GLN B 1 424 ? 20.891 22.719 3.904 1 93.94 424 GLN B CA 1
ATOM 7654 C C . GLN B 1 424 ? 21.422 22.203 5.234 1 93.94 424 GLN B C 1
ATOM 7656 O O . GLN B 1 424 ? 20.703 22.203 6.238 1 93.94 424 GLN B O 1
ATOM 7661 N N . ASN B 1 425 ? 22.672 21.875 5.266 1 92.75 425 ASN B N 1
ATOM 7662 C CA . ASN B 1 425 ? 23.297 21.391 6.496 1 92.75 425 ASN B CA 1
ATOM 7663 C C . ASN B 1 425 ? 23.469 22.516 7.512 1 92.75 425 ASN B C 1
ATOM 7665 O O . ASN B 1 425 ? 23.703 22.266 8.695 1 92.75 425 ASN B O 1
ATOM 7669 N N . ARG B 1 426 ? 23.266 23.797 7.086 1 93.31 426 ARG B N 1
ATOM 7670 C CA . ARG B 1 426 ? 23.391 24.938 7.973 1 93.31 426 ARG B CA 1
ATOM 7671 C C . ARG B 1 426 ? 22.031 25.453 8.43 1 93.31 426 ARG B C 1
ATOM 7673 O O . ARG B 1 426 ? 21.953 26.422 9.18 1 93.31 426 ARG B O 1
ATOM 7680 N N . ILE B 1 427 ? 21.125 24.703 8.055 1 94.69 427 ILE B N 1
ATOM 7681 C CA . ILE B 1 427 ? 19.797 25.281 8.203 1 94.69 427 ILE B CA 1
ATOM 7682 C C . ILE B 1 427 ? 18.953 24.438 9.164 1 94.69 427 ILE B C 1
ATOM 7684 O O . ILE B 1 427 ? 19.047 23.203 9.148 1 94.69 427 ILE B O 1
ATOM 7688 N N . GLY B 1 428 ? 18.25 25.047 10.023 1 93.69 428 GLY B N 1
ATOM 7689 C CA . GLY B 1 428 ? 17.109 24.5 10.75 1 93.69 428 GLY B CA 1
ATOM 7690 C C . GLY B 1 428 ? 15.773 25.016 10.242 1 93.69 428 GLY B C 1
ATOM 7691 O O . GLY B 1 428 ? 15.633 26.203 9.953 1 93.69 428 GLY B O 1
ATOM 7692 N N . TYR B 1 429 ? 14.867 24.094 10.016 1 93.94 429 TYR B N 1
ATOM 7693 C CA . TYR B 1 429 ? 13.609 24.484 9.391 1 93.94 429 TYR B CA 1
ATOM 7694 C C . TYR B 1 429 ? 12.422 23.938 10.172 1 93.94 429 TYR B C 1
ATOM 7696 O O . TYR B 1 429 ? 12.422 22.781 10.594 1 93.94 429 TYR B O 1
ATOM 7704 N N . VAL B 1 430 ? 11.5 24.766 10.461 1 93.06 430 VAL B N 1
ATOM 7705 C CA . VAL B 1 430 ? 10.188 24.406 10.977 1 93.06 430 VAL B CA 1
ATOM 7706 C C . VAL B 1 430 ? 9.117 24.734 9.945 1 93.06 430 VAL B C 1
ATOM 7708 O O . VAL B 1 430 ? 8.773 25.891 9.742 1 93.06 430 VAL B O 1
ATOM 7711 N N . SER B 1 431 ? 8.602 23.703 9.398 1 90.94 431 SER B N 1
ATOM 7712 C CA . SER B 1 431 ? 7.633 23.875 8.32 1 90.94 431 SER B CA 1
ATOM 7713 C C . SER B 1 431 ? 6.242 24.188 8.867 1 90.94 431 SER B C 1
ATOM 7715 O O . SER B 1 431 ? 5.957 23.938 10.039 1 90.94 431 SER B O 1
ATOM 7717 N N . GLN B 1 432 ? 5.465 24.781 7.988 1 82.12 432 GLN B N 1
ATOM 7718 C CA . GLN B 1 432 ? 4.07 25.047 8.32 1 82.12 432 GLN B CA 1
ATOM 7719 C C . GLN B 1 432 ? 3.314 23.75 8.617 1 82.12 432 GLN B C 1
ATOM 7721 O O . GLN B 1 432 ? 2.535 23.688 9.57 1 82.12 432 GLN B O 1
ATOM 7726 N N . ARG B 1 433 ? 3.541 22.75 7.77 1 82.44 433 ARG B N 1
ATOM 7727 C CA . ARG B 1 433 ? 2.949 21.422 7.941 1 82.44 433 ARG B CA 1
ATOM 7728 C C . ARG B 1 433 ? 3.99 20.422 8.414 1 82.44 433 ARG B C 1
ATOM 7730 O O . ARG B 1 433 ? 4.438 19.578 7.637 1 82.44 433 ARG B O 1
ATOM 7737 N N . LEU B 1 434 ? 4.191 20.453 9.68 1 87.56 434 LEU B N 1
ATOM 7738 C CA . LEU B 1 434 ? 5.227 19.609 10.266 1 87.56 434 LEU B CA 1
ATOM 7739 C C . LEU B 1 434 ? 4.883 18.125 10.102 1 87.56 434 LEU B C 1
ATOM 7741 O O . LEU B 1 434 ? 3.75 17.719 10.359 1 87.56 434 LEU B O 1
ATOM 7745 N N . PHE B 1 435 ? 5.844 17.484 9.602 1 89.31 435 PHE B N 1
ATOM 7746 C CA . PHE B 1 435 ? 5.668 16.031 9.492 1 89.31 435 PHE B CA 1
ATOM 7747 C C . PHE B 1 435 ? 6.41 15.312 10.609 1 89.31 435 PHE B C 1
ATOM 7749 O O . PHE B 1 435 ? 7.586 15.578 10.852 1 89.31 435 PHE B O 1
ATOM 7756 N N . LEU B 1 436 ? 5.695 14.469 11.305 1 92 436 LEU B N 1
ATOM 7757 C CA . LEU B 1 436 ? 6.27 13.609 12.336 1 92 436 LEU B CA 1
ATOM 7758 C C . LEU B 1 436 ? 6.145 12.141 11.961 1 92 436 LEU B C 1
ATOM 7760 O O . LEU B 1 436 ? 5.098 11.711 11.469 1 92 436 LEU B O 1
ATOM 7764 N N . THR B 1 437 ? 7.199 11.406 12.102 1 91.12 437 THR B N 1
ATOM 7765 C CA . THR B 1 437 ? 7.156 9.969 11.859 1 91.12 437 THR B CA 1
ATOM 7766 C C . THR B 1 437 ? 6.441 9.258 13.008 1 91.12 437 THR B C 1
ATOM 7768 O O . THR B 1 437 ? 6.262 9.82 14.086 1 91.12 437 THR B O 1
ATOM 7771 N N . ASP B 1 438 ? 6.031 8.023 12.641 1 90.38 438 ASP B N 1
ATOM 7772 C CA . ASP B 1 438 ? 5.465 7.168 13.68 1 90.38 438 ASP B CA 1
ATOM 7773 C C . ASP B 1 438 ? 6.559 6.59 14.578 1 90.38 438 ASP B C 1
ATOM 7775 O O . ASP B 1 438 ? 6.816 5.383 14.547 1 90.38 438 ASP B O 1
ATOM 7779 N N . GLY B 1 439 ? 7.156 7.395 15.367 1 91.12 439 GLY B N 1
ATOM 7780 C CA . GLY B 1 439 ? 8.242 7.062 16.266 1 91.12 439 GLY B CA 1
ATOM 7781 C C . GLY B 1 439 ? 8.133 7.75 17.625 1 91.12 439 GLY B C 1
ATOM 7782 O O . GLY B 1 439 ? 7.039 8.125 18.047 1 91.12 439 GLY B O 1
ATOM 7783 N N . THR B 1 440 ? 9.234 7.824 18.281 1 95.12 440 THR B N 1
ATOM 7784 C CA . THR B 1 440 ? 9.281 8.43 19.609 1 95.12 440 THR B CA 1
ATOM 7785 C C . THR B 1 440 ? 9.586 9.922 19.5 1 95.12 440 THR B C 1
ATOM 7787 O O . THR B 1 440 ? 9.859 10.438 18.422 1 95.12 440 THR B O 1
ATOM 7790 N N . PHE B 1 441 ? 9.492 10.609 20.672 1 96.75 441 PHE B N 1
ATOM 7791 C CA . PHE B 1 441 ? 9.914 12.008 20.734 1 96.75 441 PHE B CA 1
ATOM 7792 C C . PHE B 1 441 ? 11.367 12.148 20.297 1 96.75 441 PHE B C 1
ATOM 7794 O O . PHE B 1 441 ? 11.703 13.031 19.516 1 96.75 441 PHE B O 1
ATOM 7801 N N . ALA B 1 442 ? 12.156 11.227 20.781 1 96.88 442 ALA B N 1
ATOM 7802 C CA . ALA B 1 442 ? 13.594 11.266 20.5 1 96.88 442 ALA B CA 1
ATOM 7803 C C . ALA B 1 442 ? 13.844 11.109 19 1 96.88 442 ALA B C 1
ATOM 7805 O O . ALA B 1 442 ? 14.625 11.867 18.422 1 96.88 442 ALA B O 1
ATOM 7806 N N . ALA B 1 443 ? 13.195 10.234 18.375 1 94.31 443 ALA B N 1
ATOM 7807 C CA . ALA B 1 443 ? 13.391 9.945 16.953 1 94.31 443 ALA B CA 1
ATOM 7808 C C . ALA B 1 443 ? 12.891 11.094 16.094 1 94.31 443 ALA B C 1
ATOM 7810 O O . ALA B 1 443 ? 13.406 11.32 14.992 1 94.31 443 ALA B O 1
ATOM 7811 N N . ASN B 1 444 ? 11.906 11.805 16.578 1 96.06 444 ASN B N 1
ATOM 7812 C CA . ASN B 1 444 ? 11.336 12.891 15.789 1 96.06 444 ASN B CA 1
ATOM 7813 C C . ASN B 1 444 ? 12.141 14.18 15.953 1 96.06 444 ASN B C 1
ATOM 7815 O O . ASN B 1 444 ? 12.094 15.062 15.102 1 96.06 444 ASN B O 1
ATOM 7819 N N . VAL B 1 445 ? 12.859 14.305 17.047 1 96.69 445 VAL B N 1
ATOM 7820 C CA . VAL B 1 445 ? 13.727 15.453 17.266 1 96.69 445 VAL B CA 1
ATOM 7821 C C . VAL B 1 445 ? 15.039 15.258 16.5 1 96.69 445 VAL B C 1
ATOM 7823 O O . VAL B 1 445 ? 15.633 16.234 16.016 1 96.69 445 VAL B O 1
ATOM 7826 N N . ALA B 1 446 ? 15.422 14.047 16.422 1 94.06 446 ALA B N 1
ATOM 7827 C CA . ALA B 1 446 ? 16.641 13.688 15.703 1 94.06 446 ALA B CA 1
ATOM 7828 C C . ALA B 1 446 ? 16.328 12.727 14.555 1 94.06 446 ALA B C 1
ATOM 7830 O O . ALA B 1 446 ? 16.812 11.594 14.539 1 94.06 446 ALA B O 1
ATOM 7831 N N . PRO B 1 447 ? 15.68 13.266 13.555 1 89.38 447 PRO B N 1
ATOM 7832 C CA . PRO B 1 447 ? 15.258 12.359 12.484 1 89.38 447 PRO B CA 1
ATOM 7833 C C . PRO B 1 447 ? 16.438 11.789 11.695 1 89.38 447 PRO B C 1
ATOM 7835 O O . PRO B 1 447 ? 17.406 12.508 11.422 1 89.38 447 PRO B O 1
ATOM 7838 N N . GLY B 1 448 ? 16.359 10.484 11.336 1 80.38 448 GLY B N 1
ATOM 7839 C CA . GLY B 1 448 ? 17.359 9.852 10.492 1 80.38 448 GLY B CA 1
ATOM 7840 C C . GLY B 1 448 ? 18.531 9.289 11.281 1 80.38 448 GLY B C 1
ATOM 7841 O O . GLY B 1 448 ? 19.359 8.547 10.742 1 80.38 448 GLY B O 1
ATOM 7842 N N . VAL B 1 449 ? 18.688 9.758 12.523 1 85.94 449 VAL B N 1
ATOM 7843 C CA . VAL B 1 449 ? 19.766 9.258 13.367 1 85.94 449 VAL B CA 1
ATOM 7844 C C . VAL B 1 449 ? 19.359 7.922 13.984 1 85.94 449 VAL B C 1
ATOM 7846 O O . VAL B 1 449 ? 18.266 7.801 14.562 1 85.94 449 VAL B O 1
ATOM 7849 N N . PRO B 1 450 ? 20.203 7.012 13.82 1 85.56 450 PRO B N 1
ATOM 7850 C CA . PRO B 1 450 ? 19.891 5.738 14.477 1 85.56 450 PRO B CA 1
ATOM 7851 C C . PRO B 1 450 ? 19.672 5.891 15.984 1 85.56 450 PRO B C 1
ATOM 7853 O O . PRO B 1 450 ? 20.375 6.672 16.641 1 85.56 450 PRO B O 1
ATOM 7856 N N . ASP B 1 451 ? 18.812 5.098 16.422 1 85.5 451 ASP B N 1
ATOM 7857 C CA . ASP B 1 451 ? 18.406 5.207 17.812 1 85.5 451 ASP B CA 1
ATOM 7858 C C . ASP B 1 451 ? 19.609 5.152 18.75 1 85.5 451 ASP B C 1
ATOM 7860 O O . ASP B 1 451 ? 19.672 5.914 19.719 1 85.5 451 ASP B O 1
ATOM 7864 N N . ALA B 1 452 ? 20.531 4.324 18.453 1 87.88 452 ALA B N 1
ATOM 7865 C CA . ALA B 1 452 ? 21.688 4.121 19.312 1 87.88 452 ALA B CA 1
ATOM 7866 C C . ALA B 1 452 ? 22.641 5.324 19.25 1 87.88 452 ALA B C 1
ATOM 7868 O O . ALA B 1 452 ? 23.438 5.535 20.172 1 87.88 452 ALA B O 1
ATOM 7869 N N . GLU B 1 453 ? 22.469 6.215 18.312 1 90.19 453 GLU B N 1
ATOM 7870 C CA . GLU B 1 453 ? 23.406 7.316 18.094 1 90.19 453 GLU B CA 1
ATOM 7871 C C . GLU B 1 453 ? 22.781 8.656 18.469 1 90.19 453 GLU B C 1
ATOM 7873 O O . GLU B 1 453 ? 23.438 9.695 18.422 1 90.19 453 GLU B O 1
ATOM 7878 N N . ILE B 1 454 ? 21.562 8.656 18.906 1 93.25 454 ILE B N 1
ATOM 7879 C CA . ILE B 1 454 ? 20.875 9.891 19.25 1 93.25 454 ILE B CA 1
ATOM 7880 C C . ILE B 1 454 ? 21.469 10.484 20.516 1 93.25 454 ILE B C 1
ATOM 7882 O O . ILE B 1 454 ? 21.656 9.781 21.516 1 93.25 454 ILE B O 1
ATOM 7886 N N . ASP B 1 455 ? 21.859 11.719 20.453 1 95.44 455 ASP B N 1
ATOM 7887 C CA . ASP B 1 455 ? 22.297 12.438 21.641 1 95.44 455 ASP B CA 1
ATOM 7888 C C . ASP B 1 455 ? 21.109 12.781 22.531 1 95.44 455 ASP B C 1
ATOM 7890 O O . ASP B 1 455 ? 20.531 13.859 22.422 1 95.44 455 ASP B O 1
ATOM 7894 N N . ARG B 1 456 ? 20.906 11.992 23.469 1 95.62 456 ARG B N 1
ATOM 7895 C CA . ARG B 1 456 ? 19.703 12.086 24.312 1 95.62 456 ARG B CA 1
ATOM 7896 C C . ARG B 1 456 ? 19.719 13.359 25.141 1 95.62 456 ARG B C 1
ATOM 7898 O O . ARG B 1 456 ? 18.656 13.945 25.391 1 95.62 456 ARG B O 1
ATOM 7905 N N . ARG B 1 457 ? 20.875 13.773 25.578 1 95.81 457 ARG B N 1
ATOM 7906 C CA . ARG B 1 457 ? 20.984 15.016 26.328 1 95.81 457 ARG B CA 1
ATOM 7907 C C . ARG B 1 457 ? 20.594 16.219 25.484 1 95.81 457 ARG B C 1
ATOM 7909 O O . ARG B 1 457 ? 19.828 17.078 25.922 1 95.81 457 ARG B O 1
ATOM 7916 N N . ARG B 1 458 ? 21.047 16.266 24.328 1 95.44 458 ARG B N 1
ATOM 7917 C CA . ARG B 1 458 ? 20.734 17.344 23.422 1 95.44 458 ARG B CA 1
ATOM 7918 C C . ARG B 1 458 ? 19.25 17.359 23.062 1 95.44 458 ARG B C 1
ATOM 7920 O O . ARG B 1 458 ? 18.641 18.422 22.891 1 95.44 458 ARG B O 1
ATOM 7927 N N . VAL B 1 459 ? 18.719 16.172 22.922 1 97.06 459 VAL B N 1
ATOM 7928 C CA . VAL B 1 459 ? 17.297 16.047 22.656 1 97.06 459 VAL B CA 1
ATOM 7929 C C . VAL B 1 459 ? 16.5 16.656 23.812 1 97.06 459 VAL B C 1
ATOM 7931 O O . VAL B 1 459 ? 15.562 17.438 23.578 1 97.06 459 VAL B O 1
ATOM 7934 N N . THR B 1 460 ? 16.875 16.344 24.969 1 96.56 460 THR B N 1
ATOM 7935 C CA . THR B 1 460 ? 16.172 16.844 26.156 1 96.56 460 THR B CA 1
ATOM 7936 C C . THR B 1 460 ? 16.297 18.359 26.266 1 96.56 460 THR B C 1
ATOM 7938 O O . THR B 1 460 ? 15.32 19.047 26.562 1 96.56 460 THR B O 1
ATOM 7941 N N . GLU B 1 461 ? 17.453 18.844 25.984 1 94.62 461 GLU B N 1
ATOM 7942 C CA . GLU B 1 461 ? 17.688 20.281 26.016 1 94.62 461 GLU B CA 1
ATOM 7943 C C . GLU B 1 461 ? 16.828 21 24.969 1 94.62 461 GLU B C 1
ATOM 7945 O O . GLU B 1 461 ? 16.266 22.062 25.25 1 94.62 461 GLU B O 1
ATOM 7950 N N . ALA B 1 462 ? 16.797 20.438 23.766 1 95.31 462 ALA B N 1
ATOM 7951 C CA . ALA B 1 462 ? 16 21.031 22.703 1 95.31 462 ALA B CA 1
ATOM 7952 C C . ALA B 1 462 ? 14.523 21.047 23.062 1 95.31 462 ALA B C 1
ATOM 7954 O O . ALA B 1 462 ? 13.82 22.016 22.797 1 95.31 462 ALA B O 1
ATOM 7955 N N . LEU B 1 463 ? 14.078 19.938 23.656 1 96.69 463 LEU B N 1
ATOM 7956 C CA . LEU B 1 463 ? 12.68 19.844 24.062 1 96.69 463 LEU B CA 1
ATOM 7957 C C . LEU B 1 463 ? 12.367 20.828 25.188 1 96.69 463 LEU B C 1
ATOM 7959 O O . LEU B 1 463 ? 11.273 21.391 25.234 1 96.69 463 LEU B O 1
ATOM 7963 N N . GLU B 1 464 ? 13.273 21.047 26.031 1 94.5 464 GLU B N 1
ATOM 7964 C CA . GLU B 1 464 ? 13.109 22.031 27.094 1 94.5 464 GLU B CA 1
ATOM 7965 C C . GLU B 1 464 ? 13.055 23.453 26.531 1 94.5 464 GLU B C 1
ATOM 7967 O O . GLU B 1 464 ? 12.219 24.266 26.938 1 94.5 464 GLU B O 1
ATOM 7972 N N . ALA B 1 465 ? 13.906 23.688 25.594 1 91.81 465 ALA B N 1
ATOM 7973 C CA . ALA B 1 465 ? 13.93 25 24.953 1 91.81 465 ALA B CA 1
ATOM 7974 C C . ALA B 1 465 ? 12.625 25.266 24.219 1 91.81 465 ALA B C 1
ATOM 7976 O O . ALA B 1 465 ? 12.188 26.422 24.109 1 91.81 465 ALA B O 1
ATOM 7977 N N . ALA B 1 466 ? 12.031 24.219 23.734 1 94.06 466 ALA B N 1
ATOM 7978 C CA . ALA B 1 466 ? 10.766 24.328 23.016 1 94.06 466 ALA B CA 1
ATOM 7979 C C . ALA B 1 466 ? 9.586 24.25 23.969 1 94.06 466 ALA B C 1
ATOM 7981 O O . ALA B 1 466 ? 8.438 24.094 23.547 1 94.06 466 ALA B O 1
ATOM 7982 N N . GLN B 1 467 ? 9.867 24.25 25.25 1 92.88 467 GLN B N 1
ATOM 7983 C CA . GLN B 1 467 ? 8.867 24.312 26.312 1 92.88 467 GLN B CA 1
ATOM 7984 C C . GLN B 1 467 ? 8.039 23.031 26.344 1 92.88 467 GLN B C 1
ATOM 7986 O O . GLN B 1 467 ? 6.816 23.078 26.531 1 92.88 467 GLN B O 1
ATOM 7991 N N . LEU B 1 468 ? 8.648 21.906 26.031 1 94.06 468 LEU B N 1
ATOM 7992 C CA . LEU B 1 468 ? 8 20.609 26.141 1 94.06 468 LEU B CA 1
ATOM 7993 C C . LEU B 1 468 ? 8.57 19.797 27.297 1 94.06 468 LEU B C 1
ATOM 7995 O O . LEU B 1 468 ? 8.148 18.672 27.547 1 94.06 468 LEU B O 1
ATOM 7999 N N . GLY B 1 469 ? 9.461 20.375 28.016 1 93.88 469 GLY B N 1
ATOM 8000 C CA . GLY B 1 469 ? 10.156 19.656 29.078 1 93.88 469 GLY B CA 1
ATOM 8001 C C . GLY B 1 469 ? 9.219 19.078 30.125 1 93.88 469 GLY B C 1
ATOM 8002 O O . GLY B 1 469 ? 9.297 17.891 30.453 1 93.88 469 GLY B O 1
ATOM 8003 N N . GLU B 1 470 ? 8.391 19.891 30.641 1 90.69 470 GLU B N 1
ATOM 8004 C CA . GLU B 1 470 ? 7.465 19.469 31.688 1 90.69 470 GLU B CA 1
ATOM 8005 C C . GLU B 1 470 ? 6.52 18.375 31.172 1 90.69 470 GLU B C 1
ATOM 8007 O O . GLU B 1 470 ? 6.223 17.422 31.891 1 90.69 470 GLU B O 1
ATOM 8012 N N . PHE B 1 471 ? 6.09 18.516 30.031 1 90.94 471 PHE B N 1
ATOM 8013 C CA . PHE B 1 471 ? 5.184 17.547 29.453 1 90.94 471 PHE B CA 1
ATOM 8014 C C . PHE B 1 471 ? 5.867 16.188 29.297 1 90.94 471 PHE B C 1
ATOM 8016 O O . PHE B 1 471 ? 5.309 15.156 29.688 1 90.94 471 PHE B O 1
ATOM 8023 N N . ILE B 1 472 ? 7.059 16.203 28.766 1 95 472 ILE B N 1
ATOM 8024 C CA . ILE B 1 472 ? 7.816 14.977 28.547 1 95 472 ILE B CA 1
ATOM 8025 C C . ILE B 1 472 ? 8.102 14.297 29.891 1 95 472 ILE B C 1
ATOM 8027 O O . ILE B 1 472 ? 8.039 13.07 29.984 1 95 472 ILE B O 1
ATOM 8031 N N . ALA B 1 473 ? 8.406 15.07 30.891 1 92.38 473 ALA B N 1
ATOM 8032 C CA . ALA B 1 473 ? 8.711 14.547 32.219 1 92.38 473 ALA B CA 1
ATOM 8033 C C . ALA B 1 473 ? 7.488 13.859 32.844 1 92.38 473 ALA B C 1
ATOM 8035 O O . ALA B 1 473 ? 7.625 12.953 33.656 1 92.38 473 ALA B O 1
ATOM 8036 N N . SER B 1 474 ? 6.316 14.234 32.375 1 89.06 474 SER B N 1
ATOM 8037 C CA . SER B 1 474 ? 5.086 13.664 32.938 1 89.06 474 SER B CA 1
ATOM 8038 C C . SER B 1 474 ? 4.762 12.328 32.25 1 89.06 474 SER B C 1
ATOM 8040 O O . SER B 1 474 ? 3.938 11.562 32.781 1 89.06 474 SER B O 1
ATOM 8042 N N . LEU B 1 475 ? 5.41 12.023 31.203 1 91.31 475 LEU B N 1
ATOM 8043 C CA . LEU B 1 475 ? 5.164 10.781 30.484 1 91.31 475 LEU B CA 1
ATOM 8044 C C . LEU B 1 475 ? 5.996 9.641 31.062 1 91.31 475 LEU B C 1
ATOM 8046 O O . LEU B 1 475 ? 7.184 9.812 31.328 1 91.31 475 LEU B O 1
ATOM 8050 N N . PRO B 1 476 ? 5.473 8.422 31.156 1 90.94 476 PRO B N 1
ATOM 8051 C CA . PRO B 1 476 ? 6.172 7.281 31.75 1 90.94 476 PRO B CA 1
ATOM 8052 C C . PRO B 1 476 ? 7.457 6.922 31 1 90.94 476 PRO B C 1
ATOM 8054 O O . PRO B 1 476 ? 8.453 6.551 31.625 1 90.94 476 PRO B O 1
ATOM 8057 N N . LEU B 1 477 ? 7.504 7.059 29.719 1 93.81 477 LEU B N 1
ATOM 8058 C CA . LEU B 1 477 ? 8.656 6.629 28.938 1 93.81 477 LEU B CA 1
ATOM 8059 C C . LEU B 1 477 ? 9.508 7.828 28.531 1 93.81 477 LEU B C 1
ATOM 8061 O O . LEU B 1 477 ? 10.445 7.688 27.734 1 93.81 477 LEU B O 1
ATOM 8065 N N . GLY B 1 478 ? 9.086 9.016 28.984 1 94.81 478 GLY B N 1
ATOM 8066 C CA . GLY B 1 478 ? 9.852 10.203 28.672 1 94.81 478 GLY B CA 1
ATOM 8067 C C . GLY B 1 478 ? 10.016 10.43 27.172 1 94.81 478 GLY B C 1
ATOM 8068 O O . GLY B 1 478 ? 9.031 10.406 26.438 1 94.81 478 GLY B O 1
ATOM 8069 N N . ILE B 1 479 ? 11.312 10.594 26.75 1 96.19 479 ILE B N 1
ATOM 8070 C CA . ILE B 1 479 ? 11.602 10.938 25.359 1 96.19 479 ILE B CA 1
ATOM 8071 C C . ILE B 1 479 ? 11.414 9.703 24.484 1 96.19 479 ILE B C 1
ATOM 8073 O O . ILE B 1 479 ? 11.383 9.812 23.25 1 96.19 479 ILE B O 1
ATOM 8077 N N . ASP B 1 480 ? 11.211 8.531 25.062 1 95.38 480 ASP B N 1
ATOM 8078 C CA . ASP B 1 480 ? 11.008 7.301 24.312 1 95.38 480 ASP B CA 1
ATOM 8079 C C . ASP B 1 480 ? 9.523 7.016 24.109 1 95.38 480 ASP B C 1
ATOM 8081 O O . ASP B 1 480 ? 9.148 5.973 23.578 1 95.38 480 ASP B O 1
ATOM 8085 N N . THR B 1 481 ? 8.688 7.941 24.453 1 94.31 481 THR B N 1
ATOM 8086 C CA . THR B 1 481 ? 7.25 7.789 24.266 1 94.31 481 THR B CA 1
ATOM 8087 C C . THR B 1 481 ? 6.875 7.91 22.797 1 94.31 481 THR B C 1
ATOM 8089 O O . THR B 1 481 ? 7.32 8.836 22.109 1 94.31 481 THR B O 1
ATOM 8092 N N . PRO B 1 482 ? 6.078 6.973 22.281 1 92.31 482 PRO B N 1
ATOM 8093 C CA . PRO B 1 482 ? 5.609 7.086 20.891 1 92.31 482 PRO B CA 1
ATOM 8094 C C . PRO B 1 482 ? 4.641 8.25 20.688 1 92.31 482 PRO B C 1
ATOM 8096 O O . PRO B 1 482 ? 3.785 8.5 21.547 1 92.31 482 PRO B O 1
ATOM 8099 N N . VAL B 1 483 ? 4.797 8.953 19.578 1 93.38 483 VAL B N 1
ATOM 8100 C CA . VAL B 1 483 ? 3.967 10.133 19.344 1 93.38 483 VAL B CA 1
ATOM 8101 C C . VAL B 1 483 ? 2.795 9.758 18.438 1 93.38 483 VAL B C 1
ATOM 8103 O O . VAL B 1 483 ? 1.836 10.516 18.297 1 93.38 483 VAL B O 1
ATOM 8106 N N . GLY B 1 484 ? 2.801 8.562 17.75 1 88.12 484 GLY B N 1
ATOM 8107 C CA . GLY B 1 484 ? 1.759 8.156 16.828 1 88.12 484 GLY B CA 1
ATOM 8108 C C . GLY B 1 484 ? 1.997 8.641 15.414 1 88.12 484 GLY B C 1
ATOM 8109 O O . GLY B 1 484 ? 2.887 9.461 15.172 1 88.12 484 GLY B O 1
ATOM 8110 N N . GLU B 1 485 ? 1.137 8.25 14.469 1 87 485 GLU B N 1
ATOM 8111 C CA . GLU B 1 485 ? 1.25 8.672 13.078 1 87 485 GLU B CA 1
ATOM 8112 C C . GLU B 1 485 ? 0.996 10.164 12.93 1 87 485 GLU B C 1
ATOM 8114 O O . GLU B 1 485 ? -0.058 10.664 13.336 1 87 485 GLU B O 1
ATOM 8119 N N . CYS B 1 486 ? 1.965 10.789 12.359 1 85.12 486 CYS B N 1
ATOM 8120 C CA . CYS B 1 486 ? 1.89 12.234 12.156 1 85.12 486 CYS B CA 1
ATOM 8121 C C . CYS B 1 486 ? 1.526 12.945 13.453 1 85.12 486 CYS B C 1
ATOM 8123 O O . CYS B 1 486 ? 0.806 13.945 13.438 1 85.12 486 CYS B O 1
ATOM 8125 N N . GLY B 1 487 ? 1.866 12.391 14.617 1 88.62 487 GLY B N 1
ATOM 8126 C CA . GLY B 1 487 ? 1.606 13.008 15.906 1 88.62 487 GLY B CA 1
ATOM 8127 C C . GLY B 1 487 ? 0.149 12.938 16.328 1 88.62 487 GLY B C 1
ATOM 8128 O O . GLY B 1 487 ? -0.361 13.844 16.984 1 88.62 487 GLY B O 1
ATOM 8129 N N . SER B 1 488 ? -0.493 11.961 15.922 1 84.56 488 SER B N 1
ATOM 8130 C CA . SER B 1 488 ? -1.929 11.836 16.141 1 84.56 488 SER B CA 1
ATOM 8131 C C . SER B 1 488 ? -2.256 11.82 17.641 1 84.56 488 SER B C 1
ATOM 8133 O O . SER B 1 488 ? -3.379 12.141 18.031 1 84.56 488 SER B O 1
ATOM 8135 N N . ARG B 1 489 ? -1.284 11.617 18.469 1 85.25 489 ARG B N 1
ATOM 8136 C CA . ARG B 1 489 ? -1.502 11.516 19.906 1 85.25 489 ARG B CA 1
ATOM 8137 C C . ARG B 1 489 ? -1.17 12.836 20.609 1 85.25 489 ARG B C 1
ATOM 8139 O O . ARG B 1 489 ? -1.177 12.906 21.844 1 85.25 489 ARG B O 1
ATOM 8146 N N . LEU B 1 490 ? -0.871 13.844 19.812 1 89.19 490 LEU B N 1
ATOM 8147 C CA . LEU B 1 490 ? -0.421 15.117 20.359 1 89.19 490 LEU B CA 1
ATOM 8148 C C . LEU B 1 490 ? -1.358 16.25 19.938 1 89.19 490 LEU B C 1
ATOM 8150 O O . LEU B 1 490 ? -2.076 16.125 18.953 1 89.19 490 LEU B O 1
ATOM 8154 N N . SER B 1 491 ? -1.336 17.25 20.781 1 86.25 491 SER B N 1
ATOM 8155 C CA . SER B 1 491 ? -2.047 18.469 20.391 1 86.25 491 SER B CA 1
ATOM 8156 C C . SER B 1 491 ? -1.298 19.219 19.297 1 86.25 491 SER B C 1
ATOM 8158 O O . SER B 1 491 ? -0.128 18.938 19.031 1 86.25 491 SER B O 1
ATOM 8160 N N . GLY B 1 492 ? -1.959 20.109 18.609 1 84.69 492 GLY B N 1
ATOM 8161 C CA . GLY B 1 492 ? -1.33 20.906 17.578 1 84.69 492 GLY B CA 1
ATOM 8162 C C . GLY B 1 492 ? -0.109 21.672 18.062 1 84.69 492 GLY B C 1
ATOM 8163 O O . GLY B 1 492 ? 0.925 21.688 17.391 1 84.69 492 GLY B O 1
ATOM 8164 N N . GLY B 1 493 ? -0.269 22.25 19.25 1 87.38 493 GLY B N 1
ATOM 8165 C CA . GLY B 1 493 ? 0.837 23 19.828 1 87.38 493 GLY B CA 1
ATOM 8166 C C . GLY B 1 493 ? 2.018 22.125 20.203 1 87.38 493 GLY B C 1
ATOM 8167 O O . GLY B 1 493 ? 3.172 22.531 20.062 1 87.38 493 GLY B O 1
ATOM 8168 N N . GLN B 1 494 ? 1.715 20.969 20.703 1 89.06 494 GLN B N 1
ATOM 8169 C CA . GLN B 1 494 ? 2.773 20.016 21.062 1 89.06 494 GLN B CA 1
ATOM 8170 C C . GLN B 1 494 ? 3.543 19.578 19.812 1 89.06 494 GLN B C 1
ATOM 8172 O O . GLN B 1 494 ? 4.77 19.469 19.844 1 89.06 494 GLN B O 1
ATOM 8177 N N . ARG B 1 495 ? 2.863 19.391 18.766 1 92.12 495 ARG B N 1
ATOM 8178 C CA . ARG B 1 495 ? 3.496 18.984 17.516 1 92.12 495 ARG B CA 1
ATOM 8179 C C . ARG B 1 495 ? 4.438 20.062 17 1 92.12 495 ARG B C 1
ATOM 8181 O O . ARG B 1 495 ? 5.566 19.781 16.594 1 92.12 495 ARG B O 1
ATOM 8188 N N . GLN B 1 496 ? 3.951 21.25 17 1 90.5 496 GLN B N 1
ATOM 8189 C CA . GLN B 1 496 ? 4.762 22.375 16.531 1 90.5 496 GLN B CA 1
ATOM 8190 C C . GLN B 1 496 ? 6.027 22.531 17.359 1 90.5 496 GLN B C 1
ATOM 8192 O O . GLN B 1 496 ? 7.094 22.828 16.828 1 90.5 496 GLN B O 1
ATOM 8197 N N . ARG B 1 497 ? 5.859 22.344 18.672 1 93.62 497 ARG B N 1
ATOM 8198 C CA . ARG B 1 497 ? 7 22.484 19.562 1 93.62 497 ARG B CA 1
ATOM 8199 C C . ARG B 1 497 ? 8.039 21.391 19.328 1 93.62 497 ARG B C 1
ATOM 8201 O O . ARG B 1 497 ? 9.234 21.609 19.5 1 93.62 497 ARG B O 1
ATOM 8208 N N . ILE B 1 498 ? 7.594 20.234 18.859 1 94.88 498 ILE B N 1
ATOM 8209 C CA . ILE B 1 498 ? 8.539 19.203 18.453 1 94.88 498 ILE B CA 1
ATOM 8210 C C . ILE B 1 498 ? 9.328 19.688 17.234 1 94.88 498 ILE B C 1
ATOM 8212 O O . ILE B 1 498 ? 10.539 19.453 17.141 1 94.88 498 ILE B O 1
ATOM 8216 N N . GLY B 1 499 ? 8.648 20.328 16.312 1 94.31 499 GLY B N 1
ATOM 8217 C CA . GLY B 1 499 ? 9.32 20.906 15.156 1 94.31 499 GLY B CA 1
ATOM 8218 C C . GLY B 1 499 ? 10.383 21.922 15.531 1 94.31 499 GLY B C 1
ATOM 8219 O O . GLY B 1 499 ? 11.461 21.953 14.945 1 94.31 499 GLY B O 1
ATOM 8220 N N . ILE B 1 500 ? 10.008 22.703 16.484 1 93.25 500 ILE B N 1
ATOM 8221 C CA . ILE B 1 500 ? 10.953 23.703 16.969 1 93.25 500 ILE B CA 1
ATOM 8222 C C . ILE B 1 500 ? 12.141 23.016 17.625 1 93.25 500 ILE B C 1
ATOM 8224 O O . ILE B 1 500 ? 13.297 23.375 17.359 1 93.25 500 ILE B O 1
ATOM 8228 N N . ALA B 1 501 ? 11.828 22.031 18.453 1 95.62 501 ALA B N 1
ATOM 8229 C CA . ALA B 1 501 ? 12.898 21.266 19.078 1 95.62 501 ALA B CA 1
ATOM 8230 C C . ALA B 1 501 ? 13.828 20.641 18.031 1 95.62 501 ALA B C 1
ATOM 8232 O O . ALA B 1 501 ? 15.047 20.609 18.219 1 95.62 501 ALA B O 1
ATOM 8233 N N . ARG B 1 502 ? 13.266 20.156 17.016 1 95.12 502 ARG B N 1
ATOM 8234 C CA . ARG B 1 502 ? 14.023 19.562 15.922 1 95.12 502 ARG B CA 1
ATOM 8235 C C . ARG B 1 502 ? 14.977 20.578 15.297 1 95.12 502 ARG B C 1
ATOM 8237 O O . ARG B 1 502 ? 16.141 20.266 15.031 1 95.12 502 ARG B O 1
ATOM 8244 N N . ALA B 1 503 ? 14.492 21.75 15.039 1 93.12 503 ALA B N 1
ATOM 8245 C CA . ALA B 1 503 ? 15.305 22.812 14.461 1 93.12 503 ALA B CA 1
ATOM 8246 C C . ALA B 1 503 ? 16.438 23.219 15.398 1 93.12 503 ALA B C 1
ATOM 8248 O O . ALA B 1 503 ? 17.562 23.469 14.945 1 93.12 503 ALA B O 1
ATOM 8249 N N . LEU B 1 504 ? 16.172 23.234 16.656 1 91.62 504 LEU B N 1
ATOM 8250 C CA . LEU B 1 504 ? 17.156 23.641 17.656 1 91.62 504 LEU B CA 1
ATOM 8251 C C . LEU B 1 504 ? 18.203 22.547 17.875 1 91.62 504 LEU B C 1
ATOM 8253 O O . LEU B 1 504 ? 19.359 22.844 18.188 1 91.62 504 LEU B O 1
ATOM 8257 N N . TYR B 1 505 ? 17.766 21.359 17.75 1 93.38 505 TYR B N 1
ATOM 8258 C CA . TYR B 1 505 ? 18.656 20.203 17.922 1 93.38 505 TYR B CA 1
ATOM 8259 C C . TYR B 1 505 ? 19.812 20.266 16.922 1 93.38 505 TYR B C 1
ATOM 8261 O O . TYR B 1 505 ? 20.938 19.859 17.234 1 93.38 505 TYR B O 1
ATOM 8269 N N . ARG B 1 506 ? 19.625 20.812 15.789 1 89.75 506 ARG B N 1
ATOM 8270 C CA . ARG B 1 506 ? 20.594 20.844 14.695 1 89.75 506 ARG B CA 1
ATOM 8271 C C . ARG B 1 506 ? 21.672 21.891 14.938 1 89.75 506 ARG B C 1
ATOM 8273 O O . ARG B 1 506 ? 22.75 21.828 14.344 1 89.75 506 ARG B O 1
ATOM 8280 N N . ARG B 1 507 ? 21.484 22.828 15.859 1 85.62 507 ARG B N 1
ATOM 8281 C CA . ARG B 1 507 ? 22.406 23.922 16.109 1 85.62 507 ARG B CA 1
ATOM 8282 C C . ARG B 1 507 ? 22.812 24.609 14.812 1 85.62 507 ARG B C 1
ATOM 8284 O O . ARG B 1 507 ? 24 24.766 14.531 1 85.62 507 ARG B O 1
ATOM 8291 N N . ALA B 1 508 ? 21.844 25.062 14.047 1 90.5 508 ALA B N 1
ATOM 8292 C CA . ALA B 1 508 ? 22.047 25.641 12.719 1 90.5 508 ALA B CA 1
ATOM 8293 C C . ALA B 1 508 ? 22.422 27.109 12.805 1 90.5 508 ALA B C 1
ATOM 8295 O O . ALA B 1 508 ? 22.219 27.75 13.844 1 90.5 508 ALA B O 1
ATOM 8296 N N . ASP B 1 509 ? 23.016 27.641 11.672 1 92.94 509 ASP B N 1
ATOM 8297 C CA . ASP B 1 509 ? 23.406 29.031 11.57 1 92.94 509 ASP B CA 1
ATOM 8298 C C . ASP B 1 509 ? 22.25 29.906 11.062 1 92.94 509 ASP B C 1
ATOM 8300 O O . ASP B 1 509 ? 22.234 31.109 11.273 1 92.94 509 ASP B O 1
ATOM 8304 N N . VAL B 1 510 ? 21.391 29.219 10.43 1 95.69 510 VAL B N 1
ATOM 8305 C CA . VAL B 1 510 ? 20.219 29.906 9.875 1 95.69 510 VAL B CA 1
ATOM 8306 C C . VAL B 1 510 ? 18.953 29.141 10.242 1 95.69 510 VAL B C 1
ATOM 8308 O O . VAL B 1 510 ? 18.859 27.938 10.008 1 95.69 510 VAL B O 1
ATOM 8311 N N . LEU B 1 511 ? 18.031 29.781 10.82 1 94.88 511 LEU B N 1
ATOM 8312 C CA . LEU B 1 511 ? 16.75 29.172 11.195 1 94.88 511 LEU B CA 1
ATOM 8313 C C . LEU B 1 511 ? 15.609 29.734 10.367 1 94.88 511 LEU B C 1
ATOM 8315 O O . LEU B 1 511 ? 15.492 30.953 10.211 1 94.88 511 LEU B O 1
ATOM 8319 N N . PHE B 1 512 ? 14.867 28.844 9.742 1 95.75 512 PHE B N 1
ATOM 8320 C CA . PHE B 1 512 ? 13.656 29.203 9.008 1 95.75 512 PHE B CA 1
ATOM 8321 C C . PHE B 1 512 ? 12.414 28.766 9.773 1 95.75 512 PHE B C 1
ATOM 8323 O O . PHE B 1 512 ? 12.227 27.578 10.023 1 95.75 512 PHE B O 1
ATOM 8330 N N . PHE B 1 513 ? 11.578 29.688 10.156 1 93.81 513 PHE B N 1
ATOM 8331 C CA . PHE B 1 513 ? 10.32 29.406 10.836 1 93.81 513 PHE B CA 1
ATOM 8332 C C . PHE B 1 513 ? 9.133 29.781 9.953 1 93.81 513 PHE B C 1
ATOM 8334 O O . PHE B 1 513 ? 8.836 30.953 9.773 1 93.81 513 PHE B O 1
ATOM 8341 N N . ASP B 1 514 ? 8.508 28.781 9.398 1 92.44 514 ASP B N 1
ATOM 8342 C CA . ASP B 1 514 ? 7.336 29 8.547 1 92.44 514 ASP B CA 1
ATOM 8343 C C . ASP B 1 514 ? 6.043 28.812 9.336 1 92.44 514 ASP B C 1
ATOM 8345 O O . ASP B 1 514 ? 5.488 27.719 9.391 1 92.44 514 ASP B O 1
ATOM 8349 N N . GLU B 1 515 ? 5.566 29.875 9.906 1 87.56 515 GLU B N 1
ATOM 8350 C CA . GLU B 1 515 ? 4.367 29.891 10.734 1 87.56 515 GLU B CA 1
ATOM 8351 C C . GLU B 1 515 ? 4.457 28.859 11.859 1 87.56 515 GLU B C 1
ATOM 8353 O O . GLU B 1 515 ? 3.51 28.109 12.102 1 87.56 515 GLU B O 1
ATOM 8358 N N . ALA B 1 516 ? 5.551 28.844 12.516 1 83.81 516 ALA B N 1
ATOM 8359 C CA . ALA B 1 516 ? 5.922 27.812 13.461 1 83.81 516 ALA B CA 1
ATOM 8360 C C . ALA B 1 516 ? 5.176 27.984 14.781 1 83.81 516 ALA B C 1
ATOM 8362 O O . ALA B 1 516 ? 5.141 27.062 15.609 1 83.81 516 ALA B O 1
ATOM 8363 N N . THR B 1 517 ? 4.535 29.094 15.016 1 79.62 517 THR B N 1
ATOM 8364 C CA . THR B 1 517 ? 3.896 29.328 16.297 1 79.62 517 THR B CA 1
ATOM 8365 C C . THR B 1 517 ? 2.406 29.609 16.125 1 79.62 517 THR B C 1
ATOM 8367 O O . THR B 1 517 ? 1.763 30.156 17.031 1 79.62 517 THR B O 1
ATOM 8370 N N . SER B 1 518 ? 1.917 29.234 14.977 1 78.81 518 SER B N 1
ATOM 8371 C CA . SER B 1 518 ? 0.543 29.578 14.641 1 78.81 518 SER B CA 1
ATOM 8372 C C . SER B 1 518 ? -0.454 28.844 15.516 1 78.81 518 SER B C 1
ATOM 8374 O O . SER B 1 518 ? -1.544 29.344 15.797 1 78.81 518 SER B O 1
ATOM 8376 N N . ALA B 1 519 ? -0.09 27.641 15.977 1 76.19 519 ALA B N 1
ATOM 8377 C CA . ALA B 1 519 ? -1.015 26.828 16.75 1 76.19 519 ALA B CA 1
ATOM 8378 C C . ALA B 1 519 ? -0.73 26.938 18.25 1 76.19 519 ALA B C 1
ATOM 8380 O O . ALA B 1 519 ? -1.278 26.172 19.047 1 76.19 519 ALA B O 1
ATOM 8381 N N . LEU B 1 520 ? 0.075 27.906 18.656 1 83 520 LEU B N 1
ATOM 8382 C CA . LEU B 1 520 ? 0.452 28.047 20.047 1 83 520 LEU B CA 1
ATOM 8383 C C . LEU B 1 520 ? -0.355 29.156 20.719 1 83 520 LEU B C 1
ATOM 8385 O O . LEU B 1 520 ? -0.766 30.109 20.062 1 83 520 LEU B O 1
ATOM 8389 N N . ASP B 1 521 ? -0.577 28.938 21.969 1 82.12 521 ASP B N 1
ATOM 8390 C CA . ASP B 1 521 ? -1.168 30.016 22.75 1 82.12 521 ASP B CA 1
ATOM 8391 C C . ASP B 1 521 ? -0.166 31.156 22.969 1 82.12 521 ASP B C 1
ATOM 8393 O O . ASP B 1 521 ? 1.042 30.953 22.844 1 82.12 521 ASP B O 1
ATOM 8397 N N . SER B 1 522 ? -0.725 32.219 23.328 1 81.75 522 SER B N 1
ATOM 8398 C CA . SER B 1 522 ? 0.065 33.469 23.406 1 81.75 522 SER B CA 1
ATOM 8399 C C . SER B 1 522 ? 1.199 33.312 24.422 1 81.75 522 SER B C 1
ATOM 8401 O O . SER B 1 522 ? 2.314 33.781 24.172 1 81.75 522 SER B O 1
ATOM 8403 N N . ARG B 1 523 ? 0.906 32.656 25.484 1 83.81 523 ARG B N 1
ATOM 8404 C CA . ARG B 1 523 ? 1.93 32.5 26.516 1 83.81 523 ARG B CA 1
ATOM 8405 C C . ARG B 1 523 ? 3.066 31.609 26.031 1 83.81 523 ARG B C 1
ATOM 8407 O O . ARG B 1 523 ? 4.238 31.969 26.156 1 83.81 523 ARG B O 1
ATOM 8414 N N . THR B 1 524 ? 2.689 30.562 25.547 1 86.06 524 THR B N 1
ATOM 8415 C CA . THR B 1 524 ? 3.695 29.625 25.047 1 86.06 524 THR B CA 1
ATOM 8416 C C . THR B 1 524 ? 4.488 30.25 23.891 1 86.06 524 THR B C 1
ATOM 8418 O O . THR B 1 524 ? 5.703 30.062 23.797 1 86.06 524 THR B O 1
ATOM 8421 N N . GLU B 1 525 ? 3.775 30.938 23.016 1 87.12 525 GLU B N 1
ATOM 8422 C CA . GLU B 1 525 ? 4.438 31.625 21.922 1 87.12 525 GLU B CA 1
ATOM 8423 C C . GLU B 1 525 ? 5.48 32.625 22.438 1 87.12 525 GLU B C 1
ATOM 8425 O O . GLU B 1 525 ? 6.594 32.688 21.922 1 87.12 525 GLU B O 1
ATOM 8430 N N . GLY B 1 526 ? 5.027 33.344 23.438 1 84.88 526 GLY B N 1
ATOM 8431 C CA . GLY B 1 526 ? 5.953 34.281 24.031 1 84.88 526 GLY B CA 1
ATOM 8432 C C . GLY B 1 526 ? 7.191 33.625 24.609 1 84.88 526 GLY B C 1
ATOM 8433 O O . GLY B 1 526 ? 8.305 34.156 24.453 1 84.88 526 GLY B O 1
ATOM 8434 N N . GLU B 1 527 ? 7.004 32.531 25.266 1 87.25 527 GLU B N 1
ATOM 8435 C CA . GLU B 1 527 ? 8.117 31.812 25.875 1 87.25 527 GLU B CA 1
ATOM 8436 C C . GLU B 1 527 ? 9.07 31.266 24.812 1 87.25 527 GLU B C 1
ATOM 8438 O O . GLU B 1 527 ? 10.289 31.297 25 1 87.25 527 GLU B O 1
ATOM 8443 N N . ILE B 1 528 ? 8.5 30.781 23.812 1 86.94 528 ILE B N 1
ATOM 8444 C CA . ILE B 1 528 ? 9.32 30.234 22.734 1 86.94 528 ILE B CA 1
ATOM 8445 C C . ILE B 1 528 ? 10.094 31.344 22.062 1 86.94 528 ILE B C 1
ATOM 8447 O O . ILE B 1 528 ? 11.289 31.203 21.766 1 86.94 528 ILE B O 1
ATOM 8451 N N . ASN B 1 529 ? 9.406 32.438 21.797 1 84.31 529 ASN B N 1
ATOM 8452 C CA . ASN B 1 529 ? 10.078 33.594 21.203 1 84.31 529 ASN B CA 1
ATOM 8453 C C . ASN B 1 529 ? 11.234 34.062 22.078 1 84.31 529 ASN B C 1
ATOM 8455 O O . ASN B 1 529 ? 12.297 34.438 21.562 1 84.31 529 ASN B O 1
ATOM 8459 N N . ARG B 1 530 ? 11.016 34.031 23.312 1 85.44 530 ARG B N 1
ATOM 8460 C CA . ARG B 1 530 ? 12.07 34.406 24.234 1 85.44 530 ARG B CA 1
ATOM 8461 C C . ARG B 1 530 ? 13.234 33.438 24.188 1 85.44 530 ARG B C 1
ATOM 8463 O O . ARG B 1 530 ? 14.398 33.844 24.234 1 85.44 530 ARG B O 1
ATOM 8470 N N . SER B 1 531 ? 12.828 32.219 24.156 1 85.56 531 SER B N 1
ATOM 8471 C CA . SER B 1 531 ? 13.867 31.203 24.062 1 85.56 531 SER B CA 1
ATOM 8472 C C . SER B 1 531 ? 14.711 31.391 22.797 1 85.56 531 SER B C 1
ATOM 8474 O O . SER B 1 531 ? 15.938 31.266 22.844 1 85.56 531 SER B O 1
ATOM 8476 N N . ILE B 1 532 ? 14.109 31.609 21.734 1 83.31 532 ILE B N 1
ATOM 8477 C CA . ILE B 1 532 ? 14.797 31.797 20.453 1 83.31 532 ILE B CA 1
ATOM 8478 C C . ILE B 1 532 ? 15.648 33.062 20.516 1 83.31 532 ILE B C 1
ATOM 8480 O O . ILE B 1 532 ? 16.781 33.094 20.016 1 83.31 532 ILE B O 1
ATOM 8484 N N . ALA B 1 533 ? 15.086 34.062 21.094 1 82.06 533 ALA B N 1
ATOM 8485 C CA . ALA B 1 533 ? 15.828 35.312 21.234 1 82.06 533 ALA B CA 1
ATOM 8486 C C . ALA B 1 533 ? 17.078 35.125 22.094 1 82.06 533 ALA B C 1
ATOM 8488 O O . ALA B 1 533 ? 18.125 35.688 21.812 1 82.06 533 ALA B O 1
ATOM 8489 N N . ALA B 1 534 ? 16.891 34.375 23.125 1 85.56 534 ALA B N 1
ATOM 8490 C CA . ALA B 1 534 ? 18.016 34.062 24 1 85.56 534 ALA B CA 1
ATOM 8491 C C . ALA B 1 534 ? 19.109 33.312 23.25 1 85.56 534 ALA B C 1
ATOM 8493 O O . ALA B 1 534 ? 20.297 33.562 23.438 1 85.56 534 ALA B O 1
ATOM 8494 N N . ILE B 1 535 ? 18.703 32.406 22.469 1 84.56 535 ILE B N 1
ATOM 8495 C CA . ILE B 1 535 ? 19.641 31.641 21.688 1 84.56 535 ILE B CA 1
ATOM 8496 C C . ILE B 1 535 ? 20.344 32.562 20.688 1 84.56 535 ILE B C 1
ATOM 8498 O O . ILE B 1 535 ? 21.562 32.469 20.484 1 84.56 535 ILE B O 1
ATOM 8502 N N . ALA B 1 536 ? 19.594 33.406 20.062 1 82.5 536 ALA B N 1
ATOM 8503 C CA . ALA B 1 536 ? 20.156 34.344 19.109 1 82.5 536 ALA B CA 1
ATOM 8504 C C . ALA B 1 536 ? 21.141 35.281 19.781 1 82.5 536 ALA B C 1
ATOM 8506 O O . ALA B 1 536 ? 22.141 35.688 19.172 1 82.5 536 ALA B O 1
ATOM 8507 N N . ALA B 1 537 ? 20.844 35.688 20.953 1 83.25 537 ALA B N 1
ATOM 8508 C CA . ALA B 1 537 ? 21.703 36.625 21.703 1 83.25 537 ALA B CA 1
ATOM 8509 C C . ALA B 1 537 ? 23.047 35.969 22.031 1 83.25 537 ALA B C 1
ATOM 8511 O O . ALA B 1 537 ? 24.078 36.625 22.031 1 83.25 537 ALA B O 1
ATOM 8512 N N . ARG B 1 538 ? 22.938 34.719 22.297 1 86.56 538 ARG B N 1
ATOM 8513 C CA . ARG B 1 538 ? 24.156 33.969 22.641 1 86.56 538 ARG B CA 1
ATOM 8514 C C . ARG B 1 538 ? 24.969 33.656 21.391 1 86.56 538 ARG B C 1
ATOM 8516 O O . ARG B 1 538 ? 26.156 33.344 21.469 1 86.56 538 ARG B O 1
ATOM 8523 N N . ASN B 1 539 ? 24.281 33.719 20.328 1 88.94 539 ASN B N 1
ATOM 8524 C CA . ASN B 1 539 ? 24.906 33.438 19.047 1 88.94 539 ASN B CA 1
ATOM 8525 C C . ASN B 1 539 ? 24.641 34.562 18.031 1 88.94 539 ASN B C 1
ATOM 8527 O O . ASN B 1 539 ? 23.797 34.406 17.141 1 88.94 539 ASN B O 1
ATOM 8531 N N . PRO B 1 540 ? 25.516 35.594 18.078 1 86.06 540 PRO B N 1
ATOM 8532 C CA . PRO B 1 540 ? 25.266 36.75 17.203 1 86.06 540 PRO B CA 1
ATOM 8533 C C . PRO B 1 540 ? 25.297 36.375 15.727 1 86.06 540 PRO B C 1
ATOM 8535 O O . PRO B 1 540 ? 24.75 37.125 14.898 1 86.06 540 PRO B O 1
ATOM 8538 N N . GLY B 1 541 ? 25.781 35.281 15.375 1 89.56 541 GLY B N 1
ATOM 8539 C CA . GLY B 1 541 ? 25.844 34.875 13.984 1 89.56 541 GLY B CA 1
ATOM 8540 C C . GLY B 1 541 ? 24.609 34.125 13.516 1 89.56 541 GLY B C 1
ATOM 8541 O O . GLY B 1 541 ? 24.469 33.844 12.328 1 89.56 541 GLY B O 1
ATOM 8542 N N . LEU B 1 542 ? 23.703 33.969 14.391 1 93.31 542 LEU B N 1
ATOM 8543 C CA . LEU B 1 542 ? 22.5 33.219 14.047 1 93.31 542 LEU B CA 1
ATOM 8544 C C . LEU B 1 542 ? 21.531 34.062 13.227 1 93.31 542 LEU B C 1
ATOM 8546 O O . LEU B 1 542 ? 21.156 35.156 13.656 1 93.31 542 LEU B O 1
ATOM 8550 N N . THR B 1 543 ? 21.266 33.688 12 1 95.44 543 THR B N 1
ATOM 8551 C CA . THR B 1 543 ? 20.312 34.344 11.125 1 95.44 543 THR B CA 1
ATOM 8552 C C . THR B 1 543 ? 18.922 33.719 11.25 1 95.44 543 THR B C 1
ATOM 8554 O O . THR B 1 543 ? 18.797 32.5 11.242 1 95.44 543 THR B O 1
ATOM 8557 N N . LEU B 1 544 ? 17.922 34.531 11.477 1 94.19 544 LEU B N 1
ATOM 8558 C CA . LEU B 1 544 ? 16.562 34.031 11.68 1 94.19 544 LEU B CA 1
ATOM 8559 C C . LEU B 1 544 ? 15.617 34.625 10.641 1 94.19 544 LEU B C 1
ATOM 8561 O O . LEU B 1 544 ? 15.578 35.844 10.43 1 94.19 544 LEU B O 1
ATOM 8565 N N . LEU B 1 545 ? 14.922 33.781 9.914 1 95.38 545 LEU B N 1
ATOM 8566 C CA . LEU B 1 545 ? 13.844 34.156 9.008 1 95.38 545 LEU B CA 1
ATOM 8567 C C . LEU B 1 545 ? 12.508 33.594 9.492 1 95.38 545 LEU B C 1
ATOM 8569 O O . LEU B 1 545 ? 12.367 32.375 9.664 1 95.38 545 LEU B O 1
ATOM 8573 N N . VAL B 1 546 ? 11.539 34.469 9.703 1 93.56 546 VAL B N 1
ATOM 8574 C CA . VAL B 1 546 ? 10.273 34.062 10.297 1 93.56 546 VAL B CA 1
ATOM 8575 C C . VAL B 1 546 ? 9.117 34.531 9.438 1 93.56 546 VAL B C 1
ATOM 8577 O O . VAL B 1 546 ? 9.023 35.719 9.117 1 93.56 546 VAL B O 1
ATOM 8580 N N . ILE B 1 547 ? 8.312 33.594 8.977 1 92.31 547 ILE B N 1
ATOM 8581 C CA . ILE B 1 547 ? 7.023 33.938 8.383 1 92.31 547 ILE B CA 1
ATOM 8582 C C . ILE B 1 547 ? 5.938 33.875 9.461 1 92.31 547 ILE B C 1
ATOM 8584 O O . ILE B 1 547 ? 5.801 32.875 10.156 1 92.31 547 ILE B O 1
ATOM 8588 N N . ALA B 1 548 ? 5.215 34.906 9.719 1 87.69 548 ALA B N 1
ATOM 8589 C CA . ALA B 1 548 ? 4.137 34.906 10.711 1 87.69 548 ALA B CA 1
ATOM 8590 C C . ALA B 1 548 ? 3.006 35.844 10.273 1 87.69 548 ALA B C 1
ATOM 8592 O O . ALA B 1 548 ? 3.223 36.781 9.5 1 87.69 548 ALA B O 1
ATOM 8593 N N . HIS B 1 549 ? 1.935 35.531 10.719 1 79.69 549 HIS B N 1
ATOM 8594 C CA . HIS B 1 549 ? 0.778 36.375 10.492 1 79.69 549 HIS B CA 1
ATOM 8595 C C . HIS B 1 549 ? 0.521 37.281 11.688 1 79.69 549 HIS B C 1
ATOM 8597 O O . HIS B 1 549 ? -0.009 38.375 11.539 1 79.69 549 HIS B O 1
ATOM 8603 N N . ARG B 1 550 ? 0.97 36.781 12.812 1 77.62 550 ARG B N 1
ATOM 8604 C CA . ARG B 1 550 ? 0.774 37.531 14.047 1 77.62 550 ARG B CA 1
ATOM 8605 C C . ARG B 1 550 ? 1.891 38.562 14.242 1 77.62 550 ARG B C 1
ATOM 8607 O O . ARG B 1 550 ? 3.072 38.219 14.117 1 77.62 550 ARG B O 1
ATOM 8614 N N . GLU B 1 551 ? 1.521 39.656 14.633 1 77.69 551 GLU B N 1
ATOM 8615 C CA . GLU B 1 551 ? 2.492 40.75 14.82 1 77.69 551 GLU B CA 1
ATOM 8616 C C . GLU B 1 551 ? 3.424 40.438 15.992 1 77.69 551 GLU B C 1
ATOM 8618 O O . GLU B 1 551 ? 4.602 40.812 15.961 1 77.69 551 GLU B O 1
ATOM 8623 N N . THR B 1 552 ? 2.914 39.812 16.969 1 77.62 552 THR B N 1
ATOM 8624 C CA . THR B 1 552 ? 3.711 39.5 18.156 1 77.62 552 THR B CA 1
ATOM 8625 C C . THR B 1 552 ? 4.879 38.594 17.812 1 77.62 552 THR B C 1
ATOM 8627 O O . THR B 1 552 ? 5.938 38.656 18.438 1 77.62 552 THR B O 1
ATOM 8630 N N . SER B 1 553 ? 4.672 37.844 16.828 1 79.81 553 SER B N 1
ATOM 8631 C CA . SER B 1 553 ? 5.711 36.906 16.406 1 79.81 553 SER B CA 1
ATOM 8632 C C . SER B 1 553 ? 6.824 37.625 15.648 1 79.81 553 SER B C 1
ATOM 8634 O O . SER B 1 553 ? 7.934 37.094 15.523 1 79.81 553 SER B O 1
ATOM 8636 N N . LEU B 1 554 ? 6.504 38.844 15.203 1 86.88 554 LEU B N 1
ATOM 8637 C CA . LEU B 1 554 ? 7.469 39.562 14.383 1 86.88 554 LEU B CA 1
ATOM 8638 C C . LEU B 1 554 ? 8.141 40.656 15.195 1 86.88 554 LEU B C 1
ATOM 8640 O O . LEU B 1 554 ? 9.031 41.344 14.688 1 86.88 554 LEU B O 1
ATOM 8644 N N . GLU B 1 555 ? 7.793 40.812 16.422 1 82.69 555 GLU B N 1
ATOM 8645 C CA . GLU B 1 555 ? 8.234 41.938 17.25 1 82.69 555 GLU B CA 1
ATOM 8646 C C . GLU B 1 555 ? 9.742 41.906 17.453 1 82.69 555 GLU B C 1
ATOM 8648 O O . GLU B 1 555 ? 10.375 42.969 17.594 1 82.69 555 GLU B O 1
ATOM 8653 N N . TYR B 1 556 ? 10.359 40.812 17.359 1 82.44 556 TYR B N 1
ATOM 8654 C CA . TYR B 1 556 ? 11.773 40.656 17.688 1 82.44 556 TYR B CA 1
ATOM 8655 C C . TYR B 1 556 ? 12.625 40.719 16.422 1 82.44 556 TYR B C 1
ATOM 8657 O O . TYR B 1 556 ? 13.852 40.594 16.484 1 82.44 556 TYR B O 1
ATOM 8665 N N . CYS B 1 557 ? 12 40.938 15.297 1 90.56 557 CYS B N 1
ATOM 8666 C CA . CYS B 1 557 ? 12.742 40.938 14.039 1 90.56 557 CYS B CA 1
ATOM 8667 C C . CYS B 1 557 ? 13.375 42.312 13.805 1 90.56 557 CYS B C 1
ATOM 8669 O O . CYS B 1 557 ? 12.82 43.344 14.188 1 90.56 557 CYS B O 1
ATOM 8671 N N . ASP B 1 558 ? 14.547 42.344 13.172 1 91.44 558 ASP B N 1
ATOM 8672 C CA . ASP B 1 558 ? 15.273 43.562 12.828 1 91.44 558 ASP B CA 1
ATOM 8673 C C . ASP B 1 558 ? 14.648 44.25 11.617 1 91.44 558 ASP B C 1
ATOM 8675 O O . ASP B 1 558 ? 14.68 45.469 11.516 1 91.44 558 ASP B O 1
ATOM 8679 N N . ARG B 1 559 ? 14.211 43.5 10.766 1 94.5 559 ARG B N 1
ATOM 8680 C CA . ARG B 1 559 ? 13.641 43.969 9.508 1 94.5 559 ARG B CA 1
ATOM 8681 C C . ARG B 1 559 ? 12.422 43.125 9.117 1 94.5 559 ARG B C 1
ATOM 8683 O O . ARG B 1 559 ? 12.422 41.906 9.289 1 94.5 559 ARG B O 1
ATOM 8690 N N . ILE B 1 560 ? 11.391 43.781 8.602 1 94.5 560 ILE B N 1
ATOM 8691 C CA . ILE B 1 560 ? 10.18 43.125 8.148 1 94.5 560 ILE B CA 1
ATOM 8692 C C . ILE B 1 560 ? 10 43.312 6.645 1 94.5 560 ILE B C 1
ATOM 8694 O O . ILE B 1 560 ? 10.047 44.469 6.16 1 94.5 560 ILE B O 1
ATOM 8698 N N . ILE B 1 561 ? 9.859 42.25 5.953 1 93.19 561 ILE B N 1
ATOM 8699 C CA . ILE B 1 561 ? 9.633 42.281 4.512 1 93.19 561 ILE B CA 1
ATOM 8700 C C . ILE B 1 561 ? 8.172 41.969 4.219 1 93.19 561 ILE B C 1
ATOM 8702 O O . ILE B 1 561 ? 7.652 40.938 4.672 1 93.19 561 ILE B O 1
ATOM 8706 N N . THR B 1 562 ? 7.496 42.812 3.475 1 92.62 562 THR B N 1
ATOM 8707 C CA . THR B 1 562 ? 6.113 42.562 3.07 1 92.62 562 THR B CA 1
ATOM 8708 C C . THR B 1 562 ? 6.047 42.125 1.616 1 92.62 562 THR B C 1
ATOM 8710 O O . THR B 1 562 ? 6.465 42.844 0.71 1 92.62 562 THR B O 1
ATOM 8713 N N . LEU B 1 563 ? 5.57 40.875 1.461 1 90.56 563 LEU B N 1
ATOM 8714 C CA . LEU B 1 563 ? 5.402 40.344 0.121 1 90.56 563 LEU B CA 1
ATOM 8715 C C . LEU B 1 563 ? 4.012 40.625 -0.425 1 90.56 563 LEU B C 1
ATOM 8717 O O . LEU B 1 563 ? 3.008 40.312 0.213 1 90.56 563 LEU B O 1
ATOM 8721 N N . GLU B 1 564 ? 3.994 41.312 -1.485 1 82.31 564 GLU B N 1
ATOM 8722 C CA . GLU B 1 564 ? 2.723 41.656 -2.119 1 82.31 564 GLU B CA 1
ATOM 8723 C C . GLU B 1 564 ? 2.545 40.906 -3.434 1 82.31 564 GLU B C 1
ATOM 8725 O O . GLU B 1 564 ? 3.525 40.531 -4.086 1 82.31 564 GLU B O 1
ATOM 8730 N N . LYS B 1 565 ? 1.208 40.469 -3.719 1 68.38 565 LYS B N 1
ATOM 8731 C CA . LYS B 1 565 ? 0.892 39.781 -4.957 1 68.38 565 LYS B CA 1
ATOM 8732 C C . LYS B 1 565 ? 1.171 40.656 -6.176 1 68.38 565 LYS B C 1
ATOM 8734 O O . LYS B 1 565 ? 0.923 41.844 -6.148 1 68.38 565 LYS B O 1
#

Foldseek 3Di:
DVLLLVLADPVLNVVVVVLLVLLLVLLVLVVVLVVLCVVLVCCVVCVVVLVDPDPLVVVVVVVVDPDSVVSSVVSVVVSVVSVVVSVVSNVVSVVSNVVSLVVRLVVLLVLLVVLQPLVFDLSPVVDDPLLSVCLSVPLSVLCSVQAVVLVSLLSSLVSSLVVLLVVCCVVPVVLSVLLCVLLVVLLVVLCVVQQPPLLVLLVQLVVLVSQLSVLVVCCVVCVVVCVVVVPVVVSVVSNVVSVVSNVVSVVVLVVSLCVLVVSLVVSLVVSLVVLCVVLPPPPCSVVSSVVSNVSSVVSSVSSSSNSNSVSSNSSSVVSSVVSSVSVVSSDPPPPPPDQDLAADDADFKKWWFQFWADSDPPGDIQDGGDTDIGTFLFFEEEEEDPPLCPVVVVCCQLLSDPTPDTFIDGVRHTDDPVCSSNHNLQEQEQAPQDFAAQFFLQCRLVPPDDPVGGPVVLLLVLLVLLVCNVVLVPDPVRRRDTLGGRSPVDDPSSRLSSSSSSSVSSVHQEYEAEQSCVRPDPVSLVSNLVSVVVVSVVPSRRHYYHYHHDPVNCVPGPYYHYRYD/DVLLLVLADPVLNVVVVVLLVLLLVLLVLVVVLVVLCVVLVCCVVCVVVLVDPDPLVVVVVVVVDPDSVVSSVVSVVVSVVSVVVSVVSNVVSVVSNVVSLVVRLVVLLVLLVVLQPLVFDLSPVVDDPLLSVCLSVPLSVLCSVQAVVLVSLLSSLVSNLVVLLVVCCVVPVVLSVLCCVLLVVLLVVLCVVQQPPLLVLLVQLVVLVSQLSVLVVCCVVCVVVCVVVVPVVVSVVSNVVSVVSNVVSVVVLVVSLCVLVVSLVVSLVVSLVVLCVVLPPPPCSVVSSVVSNVSSVVSSVSSSSNSNSVSSNSSSVVSSVVSSVSVVSSDPPPPPPDQDLAADDADFKKWWFQFWADSDPPGDIQDGGDTDIGTFLFFEEEEEDPPLCPVVVVCCQLLSDPTPDTFIDGVRHTDDPVCSSNHNLQEQEQAPQDFAAQFFLQCRLVPPDDPVRGPVVLLLVLLVLLVCNVVLVPDPVRRRDTLGGRSPVDDPSSRLSSSSSSSVSSVHQEYEAEQSCVRPDPVSLVSNLVSVVVVSVVPSRRYYYHYHHDVVNCVPGPYYHYRYD

Sequence (1130 aa):
MRSILRSLPAAFRRRGLRIAATLVLRAVLNLAGLAALLPVLTLVLDPAGFEGDGPLAMVYVWSGVASPRTFALAVCGAVVGFIVLKCGVNFLLARAERRYIYDLYRTLSRRLYIAYHDRGLAFINNSNSSVLARNVNVVCLAFAAGVLRPAAAMIAEAMLFVLLFASLALYTPLAALLSVVIFLPAVWLYYALVRNRINRYGEQENRAQREKSRLVAETFRGYADIELSDAFPGMLRAFDRTMDEVVRTRSREADIGQLPQLFTEIGLAVGMALLAAVSFGGGQSQLLFGVFAVAALRLMPSVRGIMSGWATIRYNRYTIPILREAALHEQASAHPEVPTRETLPFEREISVRNLSFRFTEESRELFHGLTLTIRKGERIGIRGASGAGKTTLFNLLLGLYEPTSGEIAVDGTPLTAANRRAWQNRIGYVSQRLFLTDGTFAANVAPGVPDAEIDRRRVTEALEAAQLGEFIASLPLGIDTPVGECGSRLSGGQRQRIGIARALYRRADVLFFDEATSALDSRTEGEINRSIAAIAARNPGLTLLVIAHRETSLEYCDRIITLEKMRSILRSLPAAFRRRGLRIAATLVLRAVLNLAGLAALLPVLTLVLDPAGFEGDGPLAMVYVWSGVASPRTFALAVCGAVVGFIVLKCGVNFLLARAERRYIYDLYRTLSRRLYIAYHDRGLAFINNSNSSVLARNVNVVCLAFAAGVLRPAAAMIAEAMLFVLLFASLALYTPLAALLSVVIFLPAVWLYYALVRNRINRYGEQENRAQREKSRLVAETFRGYADIELSDAFPGMLRAFDRTMDEVVRTRSREADIGQLPQLFTEIGLAVGMALLAAVSFGGGQSQLLFGVFAVAALRLMPSVRGIMSGWATIRYNRYTIPILREAALHEQASAHPEVPTRETLPFEREISVRNLSFRFTEESRELFHGLTLTIRKGERIGIRGASGAGKTTLFNLLLGLYEPTSGEIAVDGTPLTAANRRAWQNRIGYVSQRLFLTDGTFAANVAPGVPDAEIDRRRVTEALEAAQLGEFIASLPLGIDTPVGECGSRLSGGQRQRIGIARALYRRADVLFFDEATSALDSRTEGEINRSIAAIAARNPGLTLLVIAHRETSLEYCDRIITLEK

Secondary structure (DSSP, 8-state):
-HHHHHHS-HHHHHHHHHHHHHHHHHHHHHHHHHHTHHHHHHHHH-GGGGTSSSHHHHHHHHHT-S-HHHHHHHHHHHHHHHHHHHHHHHHHHHHHHHHHHHHHHHHHHHHHHHHHHHT-HHHHHTS-HHHHHHIIIIIHHHHIIIIIHHHHHHHHHHHHHHHHHHHHHHH-HHHHHHHHHHHHHHHHHHHHHHHHHHHHHHHHHHHHHHHHHHHHHHHHHTHHHHHHTT-HHHHHHHHHHHHHHHHHHHHHHHHHHHHHHHHHHHHHHHHHHHHHHHHTT-TTHHHHHHHHHHHHHHHHHHHHHHHHHHHHHHHTTTHHHHHHHHHHT-------SS--------SSEEEEEEEEE-SSTTSPPEEEEEEEEEETT-EEEEEE-TTSSHHHHHHHHTTSS--SEEEEEETTEEP-TTTHHHHHTTEEEE-SS----SSBHHHHHSTTS-GGG--HHHHHHHHHHTT-HHHHHHSTTGGG-B--GGGTTS-HHHHHHHHHHHHHHTT-SEEEEESTTTTS-HHHHHHHHHHHHHHHHH-TT-EEEEE-SSHHHHTT-SEEEEE--/-HHHHHHS-HHHHHHHHHHHHHHHHHHHHHHHHHHTHHHHHHHHH-GGGGTSSSHHHHHHHHHT-S-HHHHHHHHHHHHHHHHHHHHHHHHHHHHHHHHHHHHHHHHHHHHHHHHHHHT-HHHHHTS-HHHHHHIIIIIHHHHIIIIIHHHHHHHHHHHHHHHHHHHHHHH-HHHHHHHHHHHHHHHHHHHHHHHHHHHHHHHHHHHHHHHHHHHHHHHHHTHHHHHHTT-HHHHHHHHHHHHHHHHHHHHHHHHHHHHHHHHHHHHHHHHHHHHHHHHTT-TTHHHHHHHHHHHHHHHHHHHHHHHHHHHHHHHTTTHHHHHHHHHHT-------SS--------SSEEEEEEEEE-SSTTSPPEEEEEEEEEETT-EEEEEE-TTSSHHHHHHHHTTSS--SEEEEEETTEEP-TTTHHHHHTTEEEE-TT----SSBHHHHHSTTS-GGG--HHHHHHHHHHTT-HHHHHHSTTGGG-B--GGGTTS-HHHHHHHHHHHHHHTT-SEEEEESTTTTS-HHHHHHHHHHHHHHHHH-TT-EEEEE-SSHHHHTT-SEEEEE--

Radius of gyration: 36.76 Å; Cα contacts (8 Å, |Δi|>4): 1733; chains: 2; bounding box: 65×107×76 Å

InterPro domains:
  IPR003439 ABC transporter-like, ATP-binding domain [PF00005] (368-518)
  IPR003439 ABC transporter-like, ATP-binding domain [PS50893] (350-565)
  IPR003593 AAA+ ATPase domain [SM00382] (376-558)
  IPR011527 ABC transporter type 1, transmembrane domain [PS50929] (19-313)
  IPR017871 ABC transporter-like, conserved site [PS00211] (490-504)
  IPR027417 P-loop containing nucleoside triphosphate hydrolase [G3DSA:3.40.50.300] (342-565)
  IPR027417 P-loop containing nucleoside triphosphate hydrolase [SSF52540] (343-564)
  IPR036640 ABC transporter type 1, transmembrane domain superfamily [G3DSA:1.20.1560.10] (7-318)
  IPR036640 ABC transporter type 1, transmembrane domain superfamily [SSF90123] (12-502)
  IPR039421 Type 1 protein exporter [PTHR24221] (73-564)

Solvent-accessible surface area (backbone atoms only — not comparable to full-atom values): 57406 Å² total; per-residue (Å²): 106,68,67,57,57,68,61,47,57,71,77,52,52,60,55,43,51,54,44,51,49,43,34,52,51,44,24,51,48,52,51,49,52,57,55,52,49,45,62,57,50,46,50,49,65,39,67,68,43,60,75,45,92,41,75,62,14,51,48,44,62,67,69,65,56,88,44,72,64,60,44,53,46,51,51,33,49,50,39,35,52,48,41,50,52,48,44,52,51,44,49,53,46,49,47,53,46,51,50,49,44,45,49,48,30,51,51,50,25,51,49,40,49,50,28,60,59,70,61,35,51,69,53,51,43,74,37,52,47,62,55,53,32,42,46,41,68,46,38,32,48,43,32,34,65,24,34,52,47,25,48,53,50,22,50,28,25,50,50,31,44,51,52,52,45,52,54,33,39,72,75,39,48,65,57,31,53,50,49,48,65,41,50,50,53,47,50,49,53,51,48,72,73,38,59,72,57,40,37,52,34,28,46,51,29,50,53,27,49,50,52,43,51,44,53,47,35,48,48,54,69,24,39,70,60,32,59,50,54,57,12,54,40,37,50,48,52,53,43,52,54,29,49,49,48,34,43,53,33,52,50,50,50,52,53,57,62,50,43,39,59,45,50,45,52,47,32,50,42,50,49,52,35,51,50,47,60,69,33,64,92,51,87,72,27,36,59,52,50,54,52,39,52,53,50,46,66,60,43,39,59,30,54,32,42,34,52,48,18,51,52,41,28,40,28,36,48,65,36,52,62,60,53,41,55,36,57,72,57,46,60,87,66,74,71,59,77,52,76,73,84,52,62,54,74,78,81,50,36,39,39,34,42,45,27,21,31,48,89,43,94,86,43,72,75,43,58,88,51,44,66,48,77,46,51,61,32,41,29,36,22,39,35,54,54,66,74,41,44,67,68,56,51,48,34,42,75,58,52,56,43,76,65,69,38,58,46,45,21,43,59,78,44,68,69,41,88,87,49,28,61,22,45,27,63,34,38,17,62,22,53,68,78,71,68,40,60,73,35,26,48,49,46,53,36,40,47,41,50,53,79,91,69,55,60,62,67,52,48,51,50,20,30,38,54,37,71,39,40,71,62,35,69,70,38,94,56,35,57,66,34,69,35,31,47,62,32,51,76,47,40,67,27,55,49,38,29,42,35,47,12,24,22,53,54,63,68,39,48,31,38,40,32,35,43,52,56,50,62,33,25,66,66,59,38,51,51,38,52,48,42,51,50,50,51,37,69,76,30,65,62,35,22,36,41,35,36,46,66,52,64,79,77,41,67,82,36,78,43,76,45,76,46,72,122,105,69,68,57,56,69,60,47,58,70,76,53,52,62,54,45,51,56,46,51,49,45,34,51,52,43,26,52,49,52,49,48,51,59,55,50,49,47,61,57,51,46,50,49,65,38,67,68,43,59,77,46,94,42,76,63,14,52,49,45,63,67,69,62,56,88,43,75,63,58,43,53,46,50,50,33,50,50,39,37,52,49,42,49,51,48,44,51,51,44,48,54,46,49,47,52,45,50,49,49,45,45,50,47,29,52,50,49,23,51,47,39,49,48,29,59,61,70,61,36,53,69,52,50,43,74,38,51,47,62,55,55,32,41,45,41,68,45,38,33,48,43,31,32,66,25,33,51,47,26,48,54,50,22,51,27,25,49,50,31,45,51,53,52,44,53,54,34,39,72,75,38,48,66,56,31,53,49,48,48,65,41,49,50,52,48,51,50,52,50,48,72,72,40,58,71,57,40,36,51,35,28,45,52,28,49,53,26,50,48,51,43,51,44,52,47,36,49,48,55,69,25,39,72,61,32,59,50,56,58,12,53,41,35,50,48,51,54,44,51,53,28,47,49,48,35,42,52,33,50,49,51,51,52,53,58,64,49,45,40,60,45,49,43,52,45,34,50,42,49,48,52,36,52,48,48,61,68,33,64,90,50,86,72,29,36,60,54,48,53,52,39,52,54,49,47,66,60,42,39,57,29,54,31,43,34,51,46,20,50,52,41,27,41,28,36,49,66,35,53,62,59,53,41,56,37,57,69,57,46,60,87,68,74,70,58,75,53,76,73,85,51,62,54,75,78,80,50,36,40,38,34,43,46,27,23,32,48,89,42,92,85,42,71,74,41,57,89,50,44,65,48,76,44,51,62,32,39,29,37,21,40,35,55,55,66,75,40,42,67,68,57,50,50,34,41,75,58,52,57,42,76,65,69,38,59,48,46,20,42,57,78,45,68,70,43,87,87,48,27,62,22,46,28,62,34,38,17,61,23,53,68,77,70,66,41,60,75,36,25,50,49,46,53,38,40,47,41,50,51,80,94,69,54,58,61,67,53,48,52,52,18,28,40,55,37,70,40,40,71,62,36,69,70,39,94,56,36,55,66,32,71,34,31,46,63,32,51,74,46,41,68,27,57,49,39,27,41,35,46,13,25,23,53,54,64,68,39,48,30,39,39,30,35,42,50,55,50,63,34,24,66,65,59,39,51,51,38,51,48,41,51,48,52,52,36,68,76,31,66,62,33,21,37,40,35,36,46,66,52,65,80,77,41,67,81,36,78,45,78,46,75,45,71,122

Organism: NCBI:txid717959